Protein AF-A0A951FBE5-F1 (afdb_monomer)

Solvent-accessible surface area (backbone atoms only — not comparable to full-atom values): 40261 Å² total; per-residue (Å²): 85,70,72,43,74,50,65,66,45,77,45,78,41,69,29,25,81,86,34,60,55,71,40,78,49,48,31,36,43,33,38,39,31,51,27,40,40,36,37,45,81,68,71,90,70,82,79,78,87,81,77,95,52,89,90,67,74,88,62,60,88,62,44,87,87,53,63,66,64,68,40,67,71,39,56,69,59,45,51,53,51,47,57,50,58,76,67,59,74,51,69,86,51,79,75,92,62,61,52,52,12,24,27,27,36,33,36,31,27,50,17,29,50,32,38,41,30,48,27,39,26,18,31,17,36,27,29,30,34,24,53,21,32,40,72,79,79,48,51,71,82,72,65,64,76,75,70,94,76,68,87,72,70,60,88,37,72,43,82,42,86,35,62,43,37,34,34,36,33,27,45,90,90,35,62,48,42,80,42,38,41,36,38,32,53,86,78,84,52,73,46,75,35,64,25,40,77,75,6,38,32,64,48,80,38,71,60,43,58,23,43,52,49,62,71,50,82,63,46,39,53,68,44,76,44,80,74,56,94,44,26,31,40,38,37,36,42,73,51,79,84,62,78,71,73,76,67,46,72,58,46,27,52,21,48,28,35,42,34,38,41,32,46,29,40,24,25,44,12,26,29,12,28,34,21,43,54,76,78,84,66,54,81,59,64,60,49,52,55,64,66,71,35,74,90,46,74,73,47,46,47,50,52,48,46,27,77,72,49,61,51,78,50,18,41,33,32,46,33,36,40,34,47,28,40,28,33,39,7,23,54,58,54,80,84,50,83,73,38,54,44,63,28,59,33,48,33,11,21,35,21,43,52,46,38,32,46,34,38,41,32,49,28,39,28,33,46,15,22,62,21,56,39,43,38,18,18,30,35,29,33,46,32,37,27,33,36,36,40,31,46,28,38,24,37,44,31,10,35,60,58,64,63,55,50,51,49,52,50,61,70,68,46,61,85,74,70,73,73,71,66,84,81,78,85,77,92,81,83,87,88,80,86,90,80,87,89,70,98,82,46,67,73,60,48,54,50,46,53,50,50,50,47,51,48,45,34,64,72,69,39,55,58,65,74,66,46,72,86,73,74,61,47,68,28,16,35,21,22,33,38,29,34,35,23,27,16,50,16,45,46,40,38,24,54,60,72,78,46,81,90,56,56,91,82,67,60,57,73,68,64,38,61,85,53,35,7,32,39,40,31,50,27,42,26,36,8,39,42,24,20,22,34,39,37,21,30,40,14,26,35,40,41,31,48,27,37,38,28,19,33,23,53,58,61,62,74,46,53,21,53,35,24,46,71,46,20,44,58,45,51,68,48,50,67,81,94,40,56,53,56,47,23,34,31,40,39,37,22,54,20,38,25,76,67,53,58,55,53,54,51,52,57,59,55,68,73,44,98,63,93,66,90,66,78,84,71,78,75,81,73,59,64,32,67,43,44,7,38,35,41,40,33,48,28,40,36,36,39,39,66,60,52,86,27,29,26,44,33,28,40,38,26,44,9,41,32,43,43,30,51,29,38,39,41,40,67,53,47,92,50,44,37,24,45,27,38,42,34,14,33,29,31,37,40,32,51,30,40,40,45,59,49,86,79,83,74,72,72,77,84,77,62,80,78,78,81,49,27,35,33,36,40,37,16,50,55,38,31,37,41,35,47,30,36,20,43,35,34,61,37,39,36,25,68,39,90,64,51,48,77,45,73,64,43,46,76,46,56,93,83,44,90,62,70,77,43,71,40,74,59,58,73,70,57,55,54,54,48,51,51,51,52,51,55,29,45,50,47,54,50,49,46,27,67,72,73

Structure (mmCIF, N/CA/C/O backbone):
data_AF-A0A951FBE5-F1
#
_entry.id   AF-A0A951FBE5-F1
#
loop_
_atom_site.group_PDB
_atom_site.id
_atom_site.type_symbol
_atom_site.label_atom_id
_atom_site.label_alt_id
_atom_site.label_comp_id
_atom_site.label_asym_id
_atom_site.label_entity_id
_atom_site.label_seq_id
_atom_site.pdbx_PDB_ins_code
_atom_site.Cartn_x
_atom_site.Cartn_y
_atom_site.Cartn_z
_atom_site.occupancy
_atom_site.B_iso_or_equiv
_atom_site.auth_seq_id
_atom_site.auth_comp_id
_atom_site.auth_asym_id
_atom_site.auth_atom_id
_atom_site.pdbx_PDB_model_num
ATOM 1 N N . GLY A 1 1 ? -21.639 -4.433 20.580 1.00 65.69 1 GLY A N 1
ATOM 2 C CA . GLY A 1 1 ? -22.413 -5.677 20.788 1.00 65.69 1 GLY A CA 1
ATOM 3 C C . GLY A 1 1 ? -21.467 -6.845 20.990 1.00 65.69 1 GLY A C 1
ATOM 4 O O . GLY A 1 1 ? -20.315 -6.730 20.608 1.00 65.69 1 GLY A O 1
ATOM 5 N N . GLN A 1 2 ? -21.918 -7.940 21.597 1.00 81.81 2 GLN A N 1
ATOM 6 C CA . GLN A 1 2 ? -21.115 -9.157 21.766 1.00 81.81 2 GLN A CA 1
ATOM 7 C C . GLN A 1 2 ? -21.838 -10.319 21.075 1.00 81.81 2 GLN A C 1
ATOM 9 O O . GLN A 1 2 ? -23.061 -10.407 21.196 1.00 81.81 2 GLN A O 1
ATOM 14 N N . ASP A 1 3 ? -21.109 -11.172 20.351 1.00 90.44 3 ASP A N 1
ATOM 15 C CA . ASP A 1 3 ? -21.661 -12.346 19.651 1.00 90.44 3 ASP A CA 1
ATOM 16 C C . ASP A 1 3 ? -22.768 -11.993 18.640 1.00 90.44 3 ASP A C 1
ATOM 18 O O . ASP A 1 3 ? -23.866 -12.559 18.640 1.00 90.44 3 ASP A O 1
ATOM 22 N N . VAL A 1 4 ? -22.489 -11.023 17.766 1.00 91.44 4 VAL A N 1
ATOM 23 C CA . VAL A 1 4 ? -23.450 -10.542 16.764 1.00 91.44 4 VAL A CA 1
ATOM 24 C C . VAL A 1 4 ? -23.205 -11.238 15.429 1.00 91.44 4 VAL A C 1
ATOM 26 O O . VAL A 1 4 ? -22.105 -11.180 14.888 1.00 91.44 4 VAL A O 1
ATOM 29 N N . ALA A 1 5 ? -24.245 -11.848 14.857 1.00 95.00 5 ALA A N 1
ATOM 30 C CA . ALA A 1 5 ? -24.196 -12.450 13.527 1.00 95.00 5 ALA A CA 1
ATOM 31 C C . ALA A 1 5 ? -25.278 -11.862 12.609 1.00 95.00 5 ALA A C 1
ATOM 33 O O . ALA A 1 5 ? -26.472 -11.975 12.890 1.00 95.00 5 ALA A O 1
ATOM 34 N N . ILE A 1 6 ? -24.853 -11.281 11.490 1.00 95.56 6 ILE A N 1
ATOM 35 C CA . ILE A 1 6 ? -25.700 -10.777 10.409 1.00 95.56 6 ILE A CA 1
ATOM 36 C C . ILE A 1 6 ? -25.445 -11.670 9.197 1.00 95.56 6 ILE A C 1
ATOM 38 O O . ILE A 1 6 ? -24.323 -11.748 8.701 1.00 95.56 6 ILE A O 1
ATOM 42 N N . GLN A 1 7 ? -26.463 -12.411 8.760 1.00 96.62 7 GLN A N 1
ATOM 43 C CA . GLN A 1 7 ? -26.286 -13.458 7.755 1.00 96.62 7 GLN A CA 1
ATOM 44 C C . GLN A 1 7 ? -27.384 -13.430 6.708 1.00 96.62 7 GLN A C 1
ATOM 46 O O . GLN A 1 7 ? -28.563 -13.384 7.066 1.00 96.62 7 GLN A O 1
ATOM 51 N N . ARG A 1 8 ? -27.010 -13.595 5.433 1.00 96.25 8 ARG A N 1
ATOM 52 C CA . ARG A 1 8 ? -27.965 -13.759 4.320 1.00 96.25 8 ARG A CA 1
ATOM 53 C C . ARG A 1 8 ? -28.994 -12.624 4.254 1.00 96.25 8 ARG A C 1
ATOM 55 O O . ARG A 1 8 ? -30.154 -12.844 3.903 1.00 96.25 8 ARG A O 1
ATOM 62 N N . CYS A 1 9 ? -28.583 -11.419 4.638 1.00 93.88 9 CYS A N 1
ATOM 63 C CA . CYS A 1 9 ? -29.426 -10.235 4.576 1.00 93.88 9 CYS A CA 1
ATOM 64 C C . CYS A 1 9 ? -29.365 -9.633 3.175 1.00 93.88 9 CYS A C 1
ATOM 66 O O . CYS A 1 9 ? -28.304 -9.590 2.562 1.00 93.88 9 CYS A O 1
ATOM 68 N N . VAL A 1 10 ? -30.494 -9.127 2.690 1.00 92.44 10 VAL A N 1
ATOM 69 C CA . VAL A 1 10 ? -30.546 -8.336 1.460 1.00 92.44 10 VAL A CA 1
ATOM 70 C C . VAL A 1 10 ? -30.944 -6.922 1.847 1.00 92.44 10 VAL A C 1
ATOM 72 O O . VAL A 1 10 ? -32.017 -6.705 2.408 1.00 92.44 10 VAL A O 1
ATOM 75 N N . ILE A 1 11 ? -30.054 -5.976 1.578 1.00 91.75 11 ILE A N 1
ATOM 76 C CA . ILE A 1 11 ? -30.197 -4.563 1.901 1.00 91.75 11 ILE A CA 1
ATOM 77 C C . ILE A 1 11 ? -30.196 -3.793 0.581 1.00 91.75 11 ILE A C 1
ATOM 79 O O . ILE A 1 11 ? -29.280 -3.907 -0.239 1.00 91.75 11 ILE A O 1
ATOM 83 N N . ARG A 1 12 ? -31.263 -3.027 0.358 1.00 87.62 12 ARG A N 1
ATOM 84 C CA . ARG A 1 12 ? -31.412 -2.107 -0.771 1.00 87.62 12 ARG A CA 1
ATOM 85 C C . ARG A 1 12 ? -31.626 -0.720 -0.203 1.00 87.62 12 ARG A C 1
ATOM 87 O O . ARG A 1 12 ? -32.607 -0.502 0.503 1.00 87.62 12 ARG A O 1
ATOM 94 N N . MET A 1 13 ? -30.706 0.191 -0.483 1.00 87.00 13 MET A N 1
ATOM 95 C CA . MET A 1 13 ? -30.800 1.569 -0.006 1.00 87.00 13 MET A CA 1
ATOM 96 C C . MET A 1 13 ? -31.026 2.486 -1.199 1.00 87.00 13 MET A C 1
ATOM 98 O O . MET A 1 13 ? -30.418 2.303 -2.253 1.00 87.00 13 MET A O 1
ATOM 102 N N . LEU A 1 14 ? -31.911 3.462 -1.040 1.00 84.38 14 LEU A N 1
ATOM 103 C CA . LEU A 1 14 ? -32.097 4.508 -2.037 1.00 84.38 14 LEU A CA 1
ATOM 104 C C . LEU A 1 14 ? -30.970 5.519 -1.916 1.00 84.38 14 LEU A C 1
ATOM 106 O O . LEU A 1 14 ? -30.664 5.959 -0.812 1.00 84.38 14 LEU A O 1
ATOM 110 N N . ASP A 1 15 ? -30.396 5.905 -3.049 1.00 83.81 15 ASP A N 1
ATOM 111 C CA . ASP A 1 15 ? -29.372 6.936 -3.085 1.00 83.81 15 ASP A CA 1
ATOM 112 C C . ASP A 1 15 ? -29.962 8.326 -2.797 1.00 83.81 15 ASP A C 1
ATOM 114 O O . ASP A 1 15 ? -30.520 8.994 -3.671 1.00 83.81 15 ASP A O 1
ATOM 118 N N . LYS A 1 16 ? -29.852 8.746 -1.538 1.00 79.56 16 LYS A N 1
ATOM 119 C CA . LYS A 1 16 ? -30.363 10.008 -0.999 1.00 79.56 16 LYS A CA 1
ATOM 120 C C . LYS A 1 16 ? -29.290 10.716 -0.165 1.00 79.56 16 LYS A C 1
ATOM 122 O O . LYS A 1 16 ? -28.457 10.076 0.482 1.00 79.56 16 LYS A O 1
ATOM 127 N N . ALA A 1 17 ? -29.324 12.050 -0.167 1.00 78.00 17 ALA A N 1
ATOM 128 C CA . ALA A 1 17 ? -28.495 12.878 0.708 1.00 78.00 17 ALA A CA 1
ATOM 129 C C . ALA A 1 17 ? -28.719 12.526 2.189 1.00 78.00 17 ALA A C 1
ATOM 131 O O . ALA A 1 17 ? -29.862 12.403 2.629 1.00 78.00 17 ALA A O 1
ATOM 132 N N . GLY A 1 18 ? -27.630 12.386 2.949 1.00 71.81 18 GLY A N 1
ATOM 133 C CA . GLY A 1 18 ? -27.675 11.998 4.364 1.00 71.81 18 GLY A CA 1
ATOM 134 C C . GLY A 1 18 ? -27.949 10.510 4.605 1.00 71.81 18 GLY A C 1
ATOM 135 O O . GLY A 1 18 ? -28.217 10.123 5.736 1.00 71.81 18 GLY A O 1
ATOM 136 N N . GLY A 1 19 ? -27.916 9.675 3.560 1.00 76.25 19 GLY A N 1
ATOM 137 C CA . GLY A 1 19 ? -27.976 8.226 3.715 1.00 76.25 19 GLY A CA 1
ATOM 138 C C . GLY A 1 19 ? -26.683 7.675 4.321 1.00 76.25 19 GLY A C 1
ATOM 139 O O . GLY A 1 19 ? -25.591 7.983 3.840 1.00 76.25 19 GLY A O 1
ATOM 140 N N . ASP A 1 20 ? -26.831 6.847 5.347 1.00 84.12 20 ASP A N 1
ATOM 141 C CA . ASP A 1 20 ? -25.732 6.273 6.124 1.00 84.12 20 ASP A CA 1
ATOM 142 C C . ASP A 1 20 ? -25.164 4.983 5.483 1.00 84.12 20 ASP A C 1
ATOM 144 O O . ASP A 1 20 ? -25.462 4.648 4.327 1.00 84.12 20 ASP A O 1
ATOM 148 N N . VAL A 1 21 ? -24.312 4.260 6.208 1.00 89.12 21 VAL A N 1
ATOM 149 C CA . VAL A 1 21 ? -23.811 2.932 5.848 1.00 89.12 21 VAL A CA 1
ATOM 150 C C . VAL A 1 21 ? -24.921 1.880 5.890 1.00 89.12 21 VAL A C 1
ATOM 152 O O . VAL A 1 21 ? -25.901 1.989 6.626 1.00 89.12 21 VAL A O 1
ATOM 155 N N . GLY A 1 22 ? -24.781 0.822 5.089 1.00 90.62 22 GLY A N 1
ATOM 156 C CA . GLY A 1 22 ? -25.779 -0.251 5.038 1.00 90.62 22 GLY A CA 1
ATOM 157 C C . GLY A 1 22 ? -25.755 -1.143 6.276 1.00 90.62 22 GLY A C 1
ATOM 158 O O . GLY A 1 22 ? -26.803 -1.586 6.744 1.00 90.62 22 GLY A O 1
ATOM 159 N N . ILE A 1 23 ? -24.562 -1.402 6.811 1.00 93.69 23 ILE A N 1
ATOM 160 C CA . ILE A 1 23 ? -24.369 -2.095 8.085 1.00 93.69 23 ILE A CA 1
ATOM 161 C C . ILE A 1 23 ? -23.299 -1.353 8.875 1.00 93.69 23 ILE A C 1
ATOM 163 O O . ILE A 1 23 ? -22.146 -1.316 8.454 1.00 93.69 23 ILE A O 1
ATOM 167 N N . TYR A 1 24 ? -23.666 -0.843 10.044 1.00 91.69 24 TYR A N 1
ATOM 168 C CA . TYR A 1 24 ? -22.719 -0.430 11.071 1.00 91.69 24 TYR A CA 1
ATOM 169 C C . TYR A 1 24 ? -22.654 -1.509 12.153 1.00 91.69 24 TYR A C 1
ATOM 171 O O . TYR A 1 24 ? -23.689 -1.946 12.665 1.00 91.69 24 TYR A O 1
ATOM 179 N N . ALA A 1 25 ? -21.449 -1.948 12.508 1.00 89.75 25 ALA A N 1
ATOM 180 C CA . ALA A 1 25 ? -21.240 -2.877 13.607 1.00 89.75 25 ALA A CA 1
ATOM 181 C C . ALA A 1 25 ? -20.032 -2.470 14.451 1.00 89.75 25 ALA A C 1
ATOM 183 O O . ALA A 1 25 ? -18.963 -2.172 13.930 1.00 89.75 25 ALA A O 1
ATOM 184 N N . GLN A 1 26 ? -20.196 -2.524 15.770 1.00 88.25 26 GLN A N 1
ATOM 185 C CA . GLN A 1 26 ? -19.121 -2.291 16.728 1.00 88.25 26 GLN A CA 1
ATOM 186 C C . GLN A 1 26 ? -19.213 -3.323 17.853 1.00 88.25 26 GLN A C 1
ATOM 188 O O . GLN A 1 26 ? -20.296 -3.544 18.414 1.00 88.25 26 GLN A O 1
ATOM 193 N N . GLY A 1 27 ? -18.091 -3.958 18.191 1.00 85.25 27 GLY A N 1
ATOM 194 C CA . GLY A 1 27 ? -17.960 -4.830 19.358 1.00 85.25 27 GLY A CA 1
ATOM 195 C C . GLY A 1 27 ? -17.212 -6.138 19.101 1.00 85.25 27 GLY A C 1
ATOM 196 O O . GLY A 1 27 ? -16.405 -6.233 18.184 1.00 85.25 27 GLY A O 1
ATOM 197 N N . GLU A 1 28 ? -17.462 -7.141 19.939 1.00 89.38 28 GLU A N 1
ATOM 198 C CA . GLU A 1 28 ? -16.665 -8.369 20.017 1.00 89.38 28 GLU A CA 1
ATOM 199 C C . GLU A 1 28 ? -17.387 -9.550 19.345 1.00 89.38 28 GLU A C 1
ATOM 201 O O . GLU A 1 28 ? -18.589 -9.757 19.561 1.00 89.38 28 GLU A O 1
ATOM 206 N N . ARG A 1 29 ? -16.654 -10.361 18.570 1.00 93.38 29 ARG A N 1
ATOM 207 C CA . ARG A 1 29 ? -17.177 -11.530 17.838 1.00 93.38 29 ARG A CA 1
ATOM 208 C C . ARG A 1 29 ? -18.334 -11.152 16.915 1.00 93.38 29 ARG A C 1
ATOM 210 O O . ARG A 1 29 ? -19.472 -11.599 17.082 1.00 93.38 29 ARG A O 1
ATOM 217 N N . VAL A 1 30 ? -18.027 -10.310 15.933 1.00 95.69 30 VAL A N 1
ATOM 218 C CA . VAL A 1 30 ? -18.979 -9.864 14.909 1.00 95.69 30 VAL A CA 1
ATOM 219 C C . VAL A 1 30 ? -18.791 -10.687 13.637 1.00 95.69 30 VAL A C 1
ATOM 221 O O . VAL A 1 30 ? -17.702 -10.727 13.072 1.00 95.69 30 VAL A O 1
ATOM 224 N N . LEU A 1 31 ? -19.861 -11.314 13.152 1.00 97.75 31 LEU A N 1
ATOM 225 C CA . LEU A 1 31 ? -19.895 -12.033 11.879 1.00 97.75 31 LEU A CA 1
ATOM 226 C C . LEU A 1 31 ? -20.882 -11.362 10.923 1.00 97.75 31 LEU A C 1
ATOM 228 O O . LEU A 1 31 ? -22.071 -11.282 11.220 1.00 97.75 31 LEU A O 1
ATOM 232 N N . ILE A 1 32 ? -20.406 -10.949 9.752 1.00 98.12 32 ILE A N 1
ATOM 233 C CA . ILE A 1 32 ? -21.233 -10.460 8.645 1.00 98.12 32 ILE A CA 1
ATOM 234 C C . ILE A 1 32 ? -20.962 -11.351 7.436 1.00 98.12 32 ILE A C 1
ATOM 236 O O . ILE A 1 32 ? -19.865 -11.311 6.869 1.00 98.12 32 ILE A O 1
ATOM 240 N N . GLU A 1 33 ? -21.935 -12.177 7.051 1.00 98.06 33 GLU A N 1
ATOM 241 C CA . GLU A 1 33 ? -21.751 -13.135 5.959 1.00 98.06 33 GLU A CA 1
ATOM 242 C C . GLU A 1 33 ? -22.914 -13.262 4.983 1.00 98.06 33 GLU A C 1
ATOM 244 O O . GLU A 1 33 ? -24.084 -13.124 5.347 1.00 98.06 33 GLU A O 1
ATOM 249 N N . ASP A 1 34 ? -22.577 -13.583 3.733 1.00 97.94 34 ASP A N 1
ATOM 250 C CA . ASP A 1 34 ? -23.531 -13.854 2.653 1.00 97.94 34 ASP A CA 1
ATOM 251 C C . ASP A 1 34 ? -24.583 -12.743 2.464 1.00 97.94 34 ASP A C 1
ATOM 253 O O . ASP A 1 34 ? -25.700 -13.002 2.012 1.00 97.94 34 ASP A O 1
ATOM 257 N N . CYS A 1 35 ? -24.267 -11.505 2.848 1.00 96.94 35 CYS A N 1
ATOM 258 C CA . CYS A 1 35 ? -25.174 -10.374 2.718 1.00 96.94 35 CYS A CA 1
ATOM 259 C C . CYS A 1 35 ? -25.035 -9.713 1.342 1.00 96.94 35 CYS A C 1
ATOM 261 O O . CYS A 1 35 ? -23.948 -9.640 0.772 1.00 96.94 35 CYS A O 1
ATOM 263 N N . ASP A 1 36 ? -26.147 -9.208 0.822 1.00 95.06 36 ASP A N 1
ATOM 264 C CA . ASP A 1 36 ? -26.247 -8.494 -0.445 1.00 95.06 36 ASP A CA 1
ATOM 265 C C . ASP A 1 36 ? -26.686 -7.048 -0.176 1.00 95.06 36 ASP A C 1
ATOM 267 O O . ASP A 1 36 ? -27.857 -6.788 0.095 1.00 95.06 36 ASP A O 1
ATOM 271 N N . ILE A 1 37 ? -25.739 -6.114 -0.234 1.00 94.19 37 ILE A N 1
ATOM 272 C CA . ILE A 1 37 ? -25.891 -4.709 0.148 1.00 94.19 37 ILE A CA 1
ATOM 273 C C . ILE A 1 37 ? -25.685 -3.854 -1.098 1.00 94.19 37 ILE A C 1
ATOM 275 O O . ILE A 1 37 ? -24.577 -3.766 -1.629 1.00 94.19 37 ILE A O 1
ATOM 279 N N . GLN A 1 38 ? -26.755 -3.230 -1.586 1.00 90.81 38 GLN A N 1
ATOM 280 C CA . GLN A 1 38 ? -26.704 -2.449 -2.819 1.00 90.81 38 GLN A CA 1
ATOM 281 C C . GLN A 1 38 ? -27.394 -1.102 -2.667 1.00 90.81 38 GLN A C 1
ATOM 283 O O . GLN A 1 38 ? -28.511 -1.011 -2.148 1.00 90.81 38 GLN A O 1
ATOM 288 N N . ILE A 1 39 ? -26.742 -0.069 -3.191 1.00 87.81 39 ILE A N 1
ATOM 289 C CA . ILE A 1 39 ? -27.348 1.242 -3.385 1.00 87.81 39 ILE A CA 1
ATOM 290 C C . ILE A 1 39 ? -28.043 1.262 -4.743 1.00 87.81 39 ILE A C 1
ATOM 292 O O . ILE A 1 39 ? -27.473 0.854 -5.758 1.00 87.81 39 ILE A O 1
ATOM 296 N N . ILE A 1 40 ? -29.286 1.730 -4.751 1.00 83.88 40 ILE A N 1
ATOM 297 C CA . ILE A 1 40 ? -30.071 1.980 -5.952 1.00 83.88 40 ILE A CA 1
ATOM 298 C C . ILE A 1 40 ? -29.793 3.422 -6.393 1.00 83.88 40 ILE A C 1
ATOM 300 O O . ILE A 1 40 ? -30.165 4.340 -5.659 1.00 83.88 40 ILE A O 1
ATOM 304 N N . PRO A 1 41 ? -29.142 3.640 -7.553 1.00 71.88 41 PRO A N 1
ATOM 305 C CA . PRO A 1 41 ? -28.741 4.969 -8.007 1.00 71.88 41 PRO A CA 1
ATOM 306 C C . PRO A 1 41 ? -29.919 5.941 -8.101 1.00 71.88 41 PRO A C 1
ATOM 308 O O . PRO A 1 41 ? -30.978 5.594 -8.629 1.00 71.88 41 PRO A O 1
ATOM 311 N N . GLY A 1 42 ? -29.709 7.178 -7.652 1.00 63.00 42 GLY A N 1
ATOM 312 C CA . GLY A 1 42 ? -30.699 8.245 -7.749 1.00 63.00 42 GLY A CA 1
ATOM 313 C C . GLY A 1 42 ? -30.787 8.777 -9.182 1.00 63.00 42 GLY A C 1
ATOM 314 O O . GLY A 1 42 ? -29.779 9.163 -9.782 1.00 63.00 42 GLY A O 1
ATOM 315 N N . GLY A 1 43 ? -31.986 8.808 -9.766 1.00 62.41 43 GLY A N 1
ATOM 316 C CA . GLY A 1 43 ? -32.190 9.242 -11.151 1.00 62.41 43 GLY A CA 1
ATOM 317 C C . GLY A 1 43 ? -33.649 9.199 -11.604 1.00 62.41 43 GLY A C 1
ATOM 318 O O . GLY A 1 43 ? -34.553 9.187 -10.772 1.00 62.41 43 GLY A O 1
ATOM 319 N N . ASP A 1 44 ? -33.860 9.185 -12.925 1.00 51.16 44 ASP A N 1
ATOM 320 C CA . ASP A 1 44 ? -35.187 9.055 -13.536 1.00 51.16 44 ASP A CA 1
ATOM 321 C C . ASP A 1 44 ? -35.734 7.655 -13.230 1.00 51.16 44 ASP A C 1
ATOM 323 O O . ASP A 1 44 ? -35.391 6.668 -13.889 1.00 51.16 44 ASP A O 1
ATOM 327 N N . LEU A 1 45 ? -36.540 7.559 -12.175 1.00 55.53 45 LEU A N 1
ATOM 328 C CA . LEU A 1 45 ? -37.334 6.371 -11.891 1.00 55.53 45 LEU A CA 1
ATOM 329 C C . LEU A 1 45 ? -38.202 6.054 -13.122 1.00 55.53 45 LEU A C 1
ATOM 331 O O . LEU A 1 45 ? -38.648 6.985 -13.797 1.00 55.53 45 LEU A O 1
ATOM 335 N N . PRO A 1 46 ? -38.440 4.773 -13.453 1.00 53.59 46 PRO A N 1
ATOM 336 C CA . PRO A 1 46 ? -39.295 4.438 -14.583 1.00 53.59 46 PRO A CA 1
ATOM 337 C C . PRO A 1 46 ? -40.678 5.071 -14.411 1.00 53.59 46 PRO A C 1
ATOM 339 O O . PRO A 1 46 ? -41.268 5.006 -13.331 1.00 53.59 46 PRO A O 1
ATOM 342 N N . GLU A 1 47 ? -41.166 5.697 -15.485 1.00 53.47 47 GLU A N 1
ATOM 343 C CA . GLU A 1 47 ? -42.484 6.326 -15.510 1.00 53.47 47 GLU A CA 1
ATOM 344 C C . GLU A 1 47 ? -43.576 5.299 -15.196 1.00 53.47 47 GLU A C 1
ATOM 346 O O . GLU A 1 47 ? -43.515 4.131 -15.597 1.00 53.47 47 GLU A O 1
ATOM 351 N N . PHE A 1 48 ? -44.563 5.761 -14.435 1.00 56.12 48 PHE A N 1
ATOM 352 C CA . PHE A 1 48 ? -45.693 4.972 -13.975 1.00 56.12 48 PHE A CA 1
ATOM 353 C C . PHE A 1 48 ? -46.451 4.343 -15.163 1.00 56.12 48 PHE A C 1
ATOM 355 O O . PHE A 1 48 ? -46.695 5.032 -16.155 1.00 56.12 48 PHE A O 1
ATOM 362 N N . PRO A 1 49 ? -46.875 3.069 -15.090 1.00 54.34 49 PRO A N 1
ATOM 363 C CA . PRO A 1 49 ? -47.815 2.518 -16.060 1.00 54.34 49 PRO A CA 1
ATOM 364 C C . PRO A 1 49 ? -49.230 3.075 -15.804 1.00 54.34 49 PRO A C 1
ATOM 366 O O . PRO A 1 49 ? -49.965 2.492 -15.022 1.00 54.34 49 PRO A O 1
ATOM 369 N N . ASP A 1 50 ? -49.569 4.206 -16.438 1.00 56.03 50 ASP A N 1
ATOM 370 C CA . ASP A 1 50 ? -50.898 4.854 -16.528 1.00 56.03 50 ASP A CA 1
ATOM 371 C C . ASP A 1 50 ? -51.860 4.664 -15.319 1.00 56.03 50 ASP A C 1
ATOM 373 O O . ASP A 1 50 ? -52.714 3.779 -15.342 1.00 56.03 50 ASP A O 1
ATOM 377 N N . ASP A 1 51 ? -51.808 5.549 -14.309 1.00 51.41 51 ASP A N 1
ATOM 378 C CA . ASP A 1 51 ? -52.962 5.859 -13.439 1.00 51.41 51 ASP A CA 1
ATOM 379 C C . ASP A 1 51 ? -53.190 7.368 -13.510 1.00 51.41 51 ASP A C 1
ATOM 381 O O . ASP A 1 51 ? -52.463 8.172 -12.923 1.00 51.41 51 ASP A O 1
ATOM 385 N N . ASP A 1 52 ? -54.233 7.745 -14.242 1.00 51.41 52 ASP A N 1
ATOM 386 C CA . ASP A 1 52 ? -54.817 9.082 -14.270 1.00 51.41 52 ASP A CA 1
ATOM 387 C C . ASP A 1 52 ? -55.607 9.357 -12.965 1.00 51.41 52 ASP A C 1
ATOM 389 O O . ASP A 1 52 ? -56.782 9.727 -13.032 1.00 51.41 52 ASP A O 1
ATOM 393 N N . ASP A 1 53 ? -55.023 9.149 -11.774 1.00 58.69 53 ASP A N 1
ATOM 394 C CA . ASP A 1 53 ? -55.651 9.573 -10.509 1.00 58.69 53 ASP A CA 1
ATOM 395 C C . ASP A 1 53 ? -55.127 10.959 -10.072 1.00 58.69 53 ASP A C 1
ATOM 397 O O . ASP A 1 53 ? -54.044 11.071 -9.487 1.00 58.69 53 ASP A O 1
ATOM 401 N N . PRO A 1 54 ? -55.866 12.050 -10.351 1.00 55.62 54 PRO A N 1
ATOM 402 C CA . PRO A 1 54 ? -55.454 13.408 -10.012 1.00 55.62 54 PRO A CA 1
ATOM 403 C C . PRO A 1 54 ? -55.504 13.726 -8.507 1.00 55.62 54 PRO A C 1
ATOM 405 O O . PRO A 1 54 ? -55.065 14.815 -8.132 1.00 55.62 54 PRO A O 1
ATOM 408 N N . GLU A 1 55 ? -56.044 12.848 -7.648 1.00 56.53 55 GLU A N 1
ATOM 409 C CA . GLU A 1 55 ? -56.159 13.107 -6.202 1.00 56.53 55 GLU A CA 1
ATOM 410 C C . GLU A 1 55 ? -54.931 12.654 -5.388 1.00 56.53 55 GLU A C 1
ATOM 412 O O . GLU A 1 55 ? -54.691 13.202 -4.310 1.00 56.53 55 GLU A O 1
ATOM 417 N N . THR A 1 56 ? -54.101 11.741 -5.909 1.00 57.41 56 THR A N 1
ATOM 418 C CA . THR A 1 56 ? -52.855 11.280 -5.259 1.00 57.41 56 THR A CA 1
ATOM 419 C C . THR A 1 56 ? -51.717 11.111 -6.272 1.00 57.41 56 THR A C 1
ATOM 421 O O . THR A 1 56 ? -51.487 10.000 -6.755 1.00 57.41 56 THR A O 1
ATOM 424 N N . PRO A 1 57 ? -50.978 12.185 -6.614 1.00 59.25 57 PRO A N 1
ATOM 425 C CA . PRO A 1 57 ? -49.847 12.080 -7.531 1.00 59.25 57 PRO A CA 1
ATOM 426 C C . PRO A 1 57 ? -48.736 11.186 -6.943 1.00 59.25 57 PRO A C 1
ATOM 428 O O . PRO A 1 57 ? -48.494 11.231 -5.733 1.00 59.25 57 PRO A O 1
ATOM 431 N N . PRO A 1 58 ? -48.034 10.384 -7.766 1.00 60.75 58 PRO A N 1
ATOM 432 C CA . PRO A 1 58 ? -46.942 9.540 -7.296 1.00 60.75 58 PRO A CA 1
ATOM 433 C C . PRO A 1 58 ? -45.796 10.396 -6.742 1.00 60.75 58 PRO A C 1
ATOM 435 O O . PRO A 1 58 ? -45.254 11.268 -7.424 1.00 60.75 58 PRO A O 1
ATOM 438 N N . VAL A 1 59 ? -45.428 10.140 -5.488 1.00 69.44 59 VAL A N 1
ATOM 439 C CA . VAL A 1 59 ? -44.322 10.814 -4.801 1.00 69.44 59 VAL A CA 1
ATOM 440 C C . VAL A 1 59 ? -43.010 10.135 -5.176 1.00 69.44 59 VAL A C 1
ATOM 442 O O . VAL A 1 59 ? -42.926 8.910 -5.186 1.00 69.44 59 VAL A O 1
ATOM 445 N N . ASN A 1 60 ? -41.969 10.904 -5.489 1.00 70.56 60 ASN A N 1
ATOM 446 C CA . ASN A 1 60 ? -40.647 10.341 -5.752 1.00 70.56 60 ASN A CA 1
ATOM 447 C C . ASN A 1 60 ? -39.985 9.919 -4.420 1.00 70.56 60 ASN A C 1
ATOM 449 O O . ASN A 1 60 ? -39.614 10.793 -3.640 1.00 70.56 60 ASN A O 1
ATOM 453 N N . PRO A 1 61 ? -39.780 8.617 -4.147 1.00 71.25 61 PRO A N 1
ATOM 454 C CA . PRO A 1 61 ? -39.179 8.152 -2.892 1.00 71.25 61 PRO A CA 1
ATOM 455 C C . PRO A 1 61 ? -37.683 8.485 -2.754 1.00 71.25 61 PRO A C 1
ATOM 457 O O . PRO A 1 61 ? -37.134 8.370 -1.659 1.00 71.25 61 PRO A O 1
ATOM 460 N N . ALA A 1 62 ? -37.012 8.900 -3.834 1.00 68.88 62 ALA A N 1
ATOM 461 C CA . ALA A 1 62 ? -35.642 9.409 -3.790 1.00 68.88 62 ALA A CA 1
ATOM 462 C C . ALA A 1 62 ? -35.570 10.922 -3.483 1.00 68.88 62 ALA A C 1
ATOM 464 O O . ALA A 1 62 ? -34.475 11.449 -3.288 1.00 68.88 62 ALA A O 1
ATOM 465 N N . ASP A 1 63 ? -36.706 11.633 -3.428 1.00 71.75 63 ASP A N 1
ATOM 466 C CA . ASP A 1 63 ? -36.744 13.056 -3.077 1.00 71.75 63 ASP A CA 1
ATOM 467 C C . ASP A 1 63 ? -36.491 13.244 -1.566 1.00 71.75 63 ASP A C 1
ATOM 469 O O . ASP A 1 63 ? -37.219 12.695 -0.729 1.00 71.75 63 ASP A O 1
ATOM 473 N N . PRO A 1 64 ? -35.460 14.012 -1.163 1.00 66.00 64 PRO A N 1
ATOM 474 C CA . PRO A 1 64 ? -35.188 14.253 0.241 1.00 66.00 64 PRO A CA 1
ATOM 475 C C . PRO A 1 64 ? -36.278 15.040 0.973 1.00 66.00 64 PRO A C 1
ATOM 477 O O . PRO A 1 64 ? -36.397 14.878 2.187 1.00 66.00 64 PRO A O 1
ATOM 480 N N . CYS A 1 65 ? -37.065 15.838 0.251 1.00 71.00 65 CYS A N 1
ATOM 481 C CA . CYS A 1 65 ? -38.118 16.693 0.788 1.00 71.00 65 CYS A CA 1
ATOM 482 C C . CYS A 1 65 ? -39.507 16.034 0.797 1.00 71.00 65 CYS A C 1
ATOM 484 O O . CYS A 1 65 ? -40.447 16.632 1.321 1.00 71.00 65 CYS A O 1
ATOM 486 N N . ALA A 1 66 ? -39.649 14.833 0.229 1.00 70.56 66 ALA A N 1
ATOM 487 C CA . ALA A 1 66 ? -40.900 14.086 0.242 1.00 70.56 66 ALA A CA 1
ATOM 488 C C . ALA A 1 66 ? -41.200 13.491 1.630 1.00 70.56 66 ALA A C 1
ATOM 490 O O . ALA A 1 66 ? -40.311 12.922 2.273 1.00 70.56 66 ALA A O 1
ATOM 491 N N . ASP A 1 67 ? -42.459 13.577 2.078 1.00 71.50 67 ASP A N 1
ATOM 492 C CA . ASP A 1 67 ? -42.919 12.849 3.264 1.00 71.50 67 ASP A CA 1
ATOM 493 C C . ASP A 1 67 ? -42.993 11.354 2.928 1.00 71.50 67 ASP A C 1
ATOM 495 O O . ASP A 1 67 ? -43.663 10.930 1.984 1.00 71.50 67 ASP A O 1
ATOM 499 N N . ALA A 1 68 ? -42.297 10.534 3.714 1.00 72.19 68 ALA A N 1
ATOM 500 C CA . ALA A 1 68 ? -42.298 9.091 3.531 1.00 72.19 68 ALA A CA 1
ATOM 501 C C . ALA A 1 68 ? -43.710 8.493 3.677 1.00 72.19 68 ALA A C 1
ATOM 503 O O . ALA A 1 68 ? -44.022 7.498 3.025 1.00 72.19 68 ALA A O 1
ATOM 504 N N . ASN A 1 69 ? -44.583 9.101 4.489 1.00 77.12 69 ASN A N 1
ATOM 505 C CA . ASN A 1 69 ? -45.961 8.640 4.656 1.00 77.12 69 ASN A CA 1
ATOM 506 C C . ASN A 1 69 ? -46.760 8.725 3.355 1.00 77.12 69 ASN A C 1
ATOM 508 O O . ASN A 1 69 ? -47.531 7.808 3.077 1.00 77.12 69 ASN A O 1
ATOM 512 N N . ASP A 1 7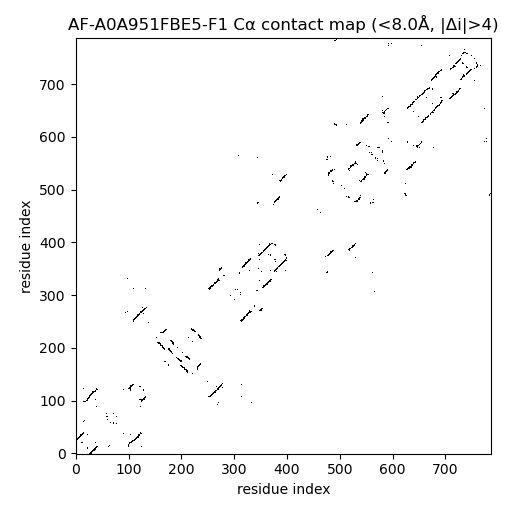0 ? -46.529 9.757 2.538 1.00 72.31 70 ASP A N 1
ATOM 513 C CA . ASP A 1 70 ? -47.215 9.937 1.255 1.00 72.31 70 ASP A CA 1
ATOM 514 C C . ASP A 1 70 ? -46.831 8.840 0.246 1.00 72.31 70 ASP A C 1
ATOM 516 O O . ASP A 1 70 ? -47.635 8.440 -0.597 1.00 72.31 70 ASP A O 1
ATOM 520 N N . PHE A 1 71 ? -45.625 8.280 0.376 1.00 73.06 71 PHE A N 1
ATOM 521 C CA . PHE A 1 71 ? -45.202 7.101 -0.378 1.00 73.06 71 PHE A CA 1
ATOM 522 C C . PHE A 1 71 ? -45.866 5.813 0.140 1.00 73.06 71 PHE A C 1
ATOM 524 O O . PHE A 1 71 ? -46.375 5.018 -0.650 1.00 73.06 71 PHE A O 1
ATOM 531 N N . TYR A 1 72 ? -45.915 5.609 1.462 1.00 77.44 72 TYR A N 1
ATOM 532 C CA . TYR A 1 72 ? -46.468 4.385 2.058 1.00 77.44 72 TYR A CA 1
ATOM 533 C C . TYR A 1 72 ? -47.989 4.235 1.899 1.00 77.44 72 TYR A C 1
ATOM 535 O O . TYR A 1 72 ? -48.486 3.107 1.904 1.00 77.44 72 TYR A O 1
ATOM 543 N N . VAL A 1 73 ? -48.741 5.334 1.756 1.00 78.94 73 VAL A N 1
ATOM 544 C CA . VAL A 1 73 ? -50.203 5.276 1.554 1.00 78.94 73 VAL A CA 1
ATOM 545 C C . VAL A 1 73 ? -50.599 4.801 0.153 1.00 78.94 73 VAL A C 1
ATOM 547 O O . VAL A 1 73 ? -51.685 4.240 -0.010 1.00 78.94 73 VAL A O 1
ATOM 550 N N . ASN A 1 74 ? -49.727 4.950 -0.849 1.00 75.56 74 ASN A N 1
ATOM 551 C CA . ASN A 1 74 ? -49.980 4.465 -2.205 1.00 75.56 74 ASN A CA 1
ATOM 552 C C . ASN A 1 74 ? -49.497 3.012 -2.363 1.00 75.56 74 ASN A C 1
ATOM 554 O O . ASN A 1 74 ? -48.410 2.741 -2.868 1.00 75.56 74 ASN A O 1
ATOM 558 N N . LEU A 1 75 ? -50.320 2.056 -1.917 1.00 77.31 75 LEU A N 1
ATOM 559 C CA . LEU A 1 75 ? -49.957 0.632 -1.866 1.00 77.31 75 LEU A CA 1
ATOM 560 C C . LEU A 1 75 ? -49.587 0.033 -3.235 1.00 77.31 75 LEU A C 1
ATOM 562 O O . LEU A 1 75 ? -48.679 -0.792 -3.306 1.00 77.31 75 LEU A O 1
ATOM 566 N N . ILE A 1 76 ? -50.278 0.423 -4.311 1.00 75.75 76 ILE A N 1
ATOM 567 C CA . ILE A 1 76 ? -49.996 -0.078 -5.669 1.00 75.75 76 ILE A CA 1
ATOM 568 C C . ILE A 1 76 ? -48.607 0.388 -6.107 1.00 75.75 76 ILE A C 1
ATOM 570 O O . ILE A 1 76 ? -47.795 -0.422 -6.558 1.00 75.75 76 ILE A O 1
ATOM 574 N N . TYR A 1 77 ? -48.318 1.675 -5.909 1.00 72.69 77 TYR A N 1
ATOM 575 C CA . TYR A 1 77 ? -47.021 2.255 -6.227 1.00 72.69 77 TYR A CA 1
ATOM 576 C C . TYR A 1 77 ? -45.903 1.678 -5.354 1.00 72.69 77 TYR A C 1
ATOM 578 O O . TYR A 1 77 ? -44.857 1.310 -5.881 1.00 72.69 77 TYR A O 1
ATOM 586 N N . LEU A 1 78 ? -46.139 1.500 -4.051 1.00 76.75 78 LEU A N 1
ATOM 587 C CA . LEU A 1 78 ? -45.199 0.853 -3.138 1.00 76.75 78 LEU A CA 1
ATOM 588 C C . LEU A 1 78 ? -44.846 -0.565 -3.605 1.00 76.75 78 LEU A C 1
ATOM 590 O O . LEU A 1 78 ? -43.667 -0.895 -3.676 1.00 76.75 78 LEU A O 1
ATOM 594 N N . VAL A 1 79 ? -45.838 -1.396 -3.946 1.00 80.50 79 VAL A N 1
ATOM 595 C CA . VAL A 1 79 ? -45.599 -2.777 -4.408 1.00 80.50 79 VAL A CA 1
ATOM 596 C C . VAL A 1 79 ? -44.828 -2.792 -5.726 1.00 80.50 79 VAL A C 1
ATOM 598 O O . VAL A 1 79 ? -43.834 -3.503 -5.826 1.00 80.50 79 VAL A O 1
ATOM 601 N N . PHE A 1 80 ? -45.229 -1.977 -6.706 1.00 77.38 80 PHE A N 1
ATOM 602 C CA . PHE A 1 80 ? -44.508 -1.859 -7.977 1.00 77.38 80 PHE A CA 1
ATOM 603 C C . PHE A 1 80 ? -43.052 -1.419 -7.770 1.00 77.38 80 PHE A C 1
ATOM 605 O O . PHE A 1 80 ? -42.130 -2.001 -8.340 1.00 77.38 80 PHE A O 1
ATOM 612 N N . TYR A 1 81 ? -42.845 -0.407 -6.927 1.00 74.69 81 TYR A N 1
ATOM 613 C CA . TYR A 1 81 ? -41.533 0.160 -6.647 1.00 74.69 81 TYR A CA 1
ATOM 614 C C . TYR A 1 81 ? -40.624 -0.821 -5.898 1.00 74.69 81 TYR A C 1
ATOM 616 O O . TYR A 1 81 ? -39.444 -0.954 -6.226 1.00 74.69 81 TYR A O 1
ATOM 624 N N . VAL A 1 82 ? -41.176 -1.552 -4.927 1.00 78.94 82 VAL A N 1
ATOM 625 C CA . VAL A 1 82 ? -40.491 -2.645 -4.230 1.00 78.94 82 VAL A CA 1
ATOM 626 C C . VAL A 1 82 ? -40.118 -3.735 -5.239 1.00 78.94 82 VAL A C 1
ATOM 628 O O . VAL A 1 82 ? -38.936 -4.032 -5.383 1.00 78.94 82 VAL A O 1
ATOM 631 N N . ASP A 1 83 ? -41.061 -4.275 -6.009 1.00 79.44 83 ASP A N 1
ATOM 632 C CA . ASP A 1 83 ? -40.770 -5.340 -6.982 1.00 79.44 83 ASP A CA 1
ATOM 633 C C . ASP A 1 83 ? -39.677 -4.935 -7.986 1.00 79.44 83 ASP A C 1
ATOM 635 O O . ASP A 1 83 ? -38.786 -5.730 -8.298 1.00 79.44 83 ASP A O 1
ATOM 639 N N . LEU A 1 84 ? -39.693 -3.678 -8.439 1.00 76.19 84 LEU A N 1
ATOM 640 C CA . LEU A 1 84 ? -38.651 -3.117 -9.290 1.00 76.19 84 LEU A CA 1
ATOM 641 C C . LEU A 1 84 ? -37.285 -3.115 -8.589 1.00 76.19 84 LEU A C 1
ATOM 643 O O . LEU A 1 84 ? -36.332 -3.680 -9.119 1.00 76.19 84 LEU A O 1
ATOM 647 N N . ILE A 1 85 ? -37.179 -2.501 -7.406 1.00 77.25 85 ILE A N 1
ATOM 648 C CA . ILE A 1 85 ? -35.911 -2.363 -6.669 1.00 77.25 85 ILE A CA 1
ATOM 649 C C . ILE A 1 85 ? -35.308 -3.710 -6.307 1.00 77.25 85 ILE A C 1
ATOM 651 O O . ILE A 1 85 ? -34.099 -3.908 -6.426 1.00 77.25 85 ILE A O 1
ATOM 655 N N . TRP A 1 86 ? -36.145 -4.639 -5.864 1.00 78.06 86 TRP A N 1
ATOM 656 C CA . TRP A 1 86 ? -35.705 -5.970 -5.479 1.00 78.06 86 TRP A CA 1
ATOM 657 C C . TRP A 1 86 ? -35.280 -6.810 -6.693 1.00 78.06 86 TRP A C 1
ATOM 659 O O . TRP A 1 86 ? -34.476 -7.728 -6.542 1.00 78.06 86 TRP A O 1
ATOM 669 N N . GLY A 1 87 ? -35.747 -6.460 -7.897 1.00 73.19 87 GLY A N 1
ATOM 670 C CA . GLY A 1 87 ? -35.287 -7.026 -9.165 1.00 73.19 87 GLY A CA 1
ATOM 671 C C . GLY A 1 87 ? -34.015 -6.388 -9.744 1.00 73.19 87 GLY A C 1
ATOM 672 O O . GLY A 1 87 ? -33.441 -6.948 -10.681 1.00 73.19 87 GLY A O 1
ATOM 673 N N . LEU A 1 88 ? -33.556 -5.243 -9.221 1.00 73.25 88 LEU A N 1
ATOM 674 C CA . LEU A 1 88 ? -32.354 -4.567 -9.715 1.00 73.25 88 LEU A CA 1
ATOM 675 C C . LEU A 1 88 ? -31.075 -5.239 -9.202 1.00 73.25 88 LEU A C 1
ATOM 677 O O . LEU A 1 88 ? -30.923 -5.542 -8.018 1.00 73.25 88 LEU A O 1
ATOM 681 N N . PHE A 1 89 ? -30.122 -5.411 -10.117 1.00 73.69 89 PHE A N 1
ATOM 682 C CA . PHE A 1 89 ? -28.763 -5.854 -9.826 1.00 73.69 89 PHE A CA 1
ATOM 683 C C . PHE A 1 89 ? -27.789 -4.747 -10.237 1.00 73.69 89 PHE A C 1
ATOM 685 O O . PHE A 1 89 ? -27.537 -4.546 -11.425 1.00 73.69 89 PHE A O 1
ATOM 692 N N . THR A 1 90 ? -27.277 -3.988 -9.266 1.00 76.38 90 THR A N 1
ATOM 693 C CA . THR A 1 90 ? -26.484 -2.772 -9.519 1.00 76.38 90 THR A CA 1
ATOM 694 C C . THR A 1 90 ? -24.985 -3.036 -9.631 1.00 76.38 90 THR A C 1
ATOM 696 O O . THR A 1 90 ? -24.234 -2.138 -9.993 1.00 76.38 90 THR A O 1
ATOM 699 N N . TYR A 1 91 ? -24.532 -4.272 -9.399 1.00 77.44 91 TYR A N 1
ATOM 700 C CA . TYR A 1 91 ? -23.107 -4.620 -9.443 1.00 77.44 91 TYR A CA 1
ATOM 701 C C . TYR A 1 91 ? -22.441 -4.317 -10.793 1.00 77.44 91 TYR A C 1
ATOM 703 O O . TYR A 1 91 ? -21.312 -3.824 -10.841 1.00 77.44 91 TYR A O 1
ATOM 711 N N . ASP A 1 92 ? -23.136 -4.572 -11.900 1.00 75.19 92 ASP A N 1
ATOM 712 C CA . ASP A 1 92 ? -22.623 -4.302 -13.251 1.00 75.19 92 ASP A CA 1
ATOM 713 C C . ASP A 1 92 ? -23.019 -2.907 -13.768 1.00 75.19 92 ASP A C 1
ATOM 715 O O . ASP A 1 92 ? -22.667 -2.526 -14.885 1.00 75.19 92 ASP A O 1
ATOM 719 N N . PHE A 1 93 ? -23.746 -2.127 -12.962 1.00 73.62 93 PHE A N 1
ATOM 720 C CA . PHE A 1 93 ? -24.202 -0.794 -13.325 1.00 73.62 93 PHE A CA 1
ATOM 721 C C . PHE A 1 93 ? -23.186 0.262 -12.885 1.00 73.62 93 PHE A C 1
ATOM 723 O O . PHE A 1 93 ? -23.010 0.521 -11.696 1.00 73.62 93 PHE A O 1
ATOM 730 N N . VAL A 1 94 ? -22.538 0.909 -13.855 1.00 68.69 94 VAL A N 1
ATOM 731 C CA . VAL A 1 94 ? -21.676 2.064 -13.578 1.00 68.69 94 VAL A CA 1
ATOM 732 C C . VAL A 1 94 ? -22.563 3.296 -13.362 1.00 68.69 94 VAL A C 1
ATOM 734 O O . VAL A 1 94 ? -23.339 3.641 -14.264 1.00 68.69 94 VAL A O 1
ATOM 737 N N . PRO A 1 95 ? -22.482 3.963 -12.198 1.00 69.75 95 PRO A N 1
ATOM 738 C CA . PRO A 1 95 ? -23.293 5.139 -11.913 1.00 69.75 95 PRO A CA 1
ATOM 739 C C . PRO A 1 95 ? -22.984 6.278 -12.894 1.00 69.75 95 PRO A C 1
ATOM 741 O O . PRO A 1 95 ? -21.844 6.501 -13.295 1.00 69.75 95 PRO A O 1
ATOM 744 N N . LYS A 1 96 ? -24.025 7.016 -13.299 1.00 69.44 96 LYS A N 1
ATOM 745 C CA . LYS A 1 96 ? -23.883 8.225 -14.138 1.00 69.44 96 LYS A CA 1
ATOM 746 C C . LYS A 1 96 ? -23.632 9.491 -13.317 1.00 69.44 96 LYS A C 1
ATOM 748 O O . LYS A 1 96 ? -23.215 10.501 -13.879 1.00 69.44 96 LYS A O 1
ATOM 753 N N . LYS A 1 97 ? -23.973 9.459 -12.029 1.00 73.56 97 LYS A N 1
ATOM 754 C CA . LYS A 1 97 ? -23.832 10.553 -11.068 1.00 73.56 97 LYS A CA 1
ATOM 755 C C . LYS A 1 97 ? -23.222 9.988 -9.783 1.00 73.56 97 LYS A C 1
ATOM 757 O O . LYS A 1 97 ? -23.570 8.853 -9.463 1.00 73.56 97 LYS A O 1
ATOM 762 N N . PRO A 1 98 ? -22.418 10.781 -9.054 1.00 80.06 98 PRO A N 1
ATOM 763 C CA . PRO A 1 98 ? -21.900 10.387 -7.752 1.00 80.06 98 PRO A CA 1
ATOM 764 C C . PRO A 1 98 ? -23.029 9.992 -6.810 1.00 80.06 98 PRO A C 1
ATOM 766 O O . PRO A 1 98 ? -24.032 10.707 -6.722 1.00 80.06 98 PRO A O 1
ATOM 769 N N . TYR A 1 99 ? -22.834 8.888 -6.094 1.00 82.56 99 TYR A N 1
ATOM 770 C CA . TYR A 1 99 ? -23.709 8.521 -4.989 1.00 82.56 99 TYR A CA 1
ATOM 771 C C . TYR A 1 99 ? -23.676 9.597 -3.895 1.00 82.56 99 TYR A C 1
ATOM 773 O O . TYR A 1 99 ? -22.659 10.251 -3.656 1.00 82.56 99 TYR A O 1
ATOM 781 N N . GLN A 1 100 ? -24.801 9.758 -3.214 1.00 82.56 100 GLN A N 1
ATOM 782 C CA . GLN A 1 100 ? -24.999 10.629 -2.059 1.00 82.56 100 GLN A CA 1
ATOM 783 C C . GLN A 1 100 ? -25.088 9.839 -0.748 1.00 82.56 100 GLN A C 1
ATOM 785 O O . GLN A 1 100 ? -24.665 10.339 0.291 1.00 82.56 100 GLN A O 1
ATOM 790 N N . THR A 1 101 ? -25.628 8.620 -0.783 1.00 84.12 101 THR A N 1
ATOM 791 C CA . THR A 1 101 ? -25.680 7.707 0.374 1.00 84.12 101 THR A CA 1
ATOM 792 C C . THR A 1 101 ? -24.345 7.005 0.569 1.00 84.12 101 THR A C 1
ATOM 794 O O . THR A 1 101 ? -23.818 6.481 -0.406 1.00 84.12 101 THR A O 1
ATOM 797 N N . LEU A 1 102 ? -23.812 6.933 1.795 1.00 84.75 102 LEU A N 1
ATOM 798 C CA . LEU A 1 102 ? -22.513 6.304 2.078 1.00 84.75 102 LEU A CA 1
ATOM 799 C C . LEU A 1 102 ? -22.467 4.835 1.640 1.00 84.75 102 LEU A C 1
ATOM 801 O O . LEU A 1 102 ? -21.576 4.464 0.873 1.00 84.75 102 LEU A O 1
ATOM 805 N N . GLY A 1 103 ? -23.449 4.035 2.064 1.00 86.06 103 GLY A N 1
ATOM 806 C CA . GLY A 1 103 ? -23.531 2.611 1.742 1.00 86.06 103 GLY A CA 1
ATOM 807 C C . GLY A 1 103 ? -22.426 1.763 2.377 1.00 86.06 103 GLY A C 1
ATOM 808 O O . GLY A 1 103 ? -21.691 2.213 3.250 1.00 86.06 103 GLY A O 1
ATOM 809 N N . GLY A 1 104 ? -22.328 0.499 1.962 1.00 93.69 104 GLY A N 1
ATOM 810 C CA . GLY A 1 104 ? -21.277 -0.407 2.434 1.00 93.69 104 GLY A CA 1
ATOM 811 C C . GLY A 1 104 ? -21.443 -0.922 3.868 1.00 93.69 104 GLY A C 1
ATOM 812 O O . GLY A 1 104 ? -22.543 -0.937 4.427 1.00 93.69 104 GLY A O 1
ATOM 813 N N . ILE A 1 105 ? -20.334 -1.412 4.427 1.00 95.75 105 ILE A N 1
ATOM 814 C CA . ILE A 1 105 ? -20.220 -1.969 5.781 1.00 95.75 105 ILE A CA 1
ATOM 815 C C . ILE A 1 105 ? -19.179 -1.158 6.551 1.00 95.75 105 ILE A C 1
ATOM 817 O O . ILE A 1 105 ? -18.072 -0.972 6.055 1.00 95.75 105 ILE A O 1
ATOM 821 N N . GLN A 1 106 ? -19.475 -0.746 7.778 1.00 93.44 106 GLN A N 1
ATOM 822 C CA . GLN A 1 106 ? -18.514 -0.097 8.666 1.00 93.44 106 GLN A CA 1
ATOM 823 C C . GLN A 1 106 ? -18.337 -0.893 9.955 1.00 93.44 106 GLN A C 1
ATOM 825 O O . GLN A 1 106 ? -19.310 -1.295 10.596 1.00 93.44 106 GLN A O 1
ATOM 830 N N . ILE A 1 107 ? -17.073 -1.108 10.317 1.00 92.69 107 ILE A N 1
ATOM 831 C CA . ILE A 1 107 ? -16.659 -1.703 11.583 1.00 92.69 107 ILE A CA 1
ATOM 832 C C . ILE A 1 107 ? -16.087 -0.593 12.456 1.00 92.69 107 ILE A C 1
ATOM 834 O O . ILE A 1 107 ? -15.025 -0.052 12.143 1.00 92.69 107 ILE A O 1
ATOM 838 N N . GLY A 1 108 ? -16.794 -0.262 13.533 1.00 87.62 108 GLY A N 1
ATOM 839 C CA . GLY A 1 108 ? -16.385 0.788 14.461 1.00 87.62 108 GLY A CA 1
ATOM 840 C C . GLY A 1 108 ? -15.098 0.441 15.214 1.00 87.62 108 GLY A C 1
ATOM 841 O O . GLY A 1 108 ? -14.788 -0.736 15.446 1.00 87.62 108 GLY A O 1
ATOM 842 N N . SER A 1 109 ? -14.366 1.479 15.616 1.00 84.88 109 SER A N 1
ATOM 843 C CA . SER A 1 109 ? -13.201 1.382 16.502 1.00 84.88 109 SER A CA 1
ATOM 844 C C . SER A 1 109 ? -13.537 0.619 17.800 1.00 84.88 109 SER A C 1
ATOM 846 O O . SER A 1 109 ? -14.683 0.609 18.254 1.00 84.88 109 SER A O 1
ATOM 848 N N . GLY A 1 110 ? -12.556 -0.082 18.378 1.00 83.38 110 GLY A N 1
ATOM 849 C CA . GLY A 1 110 ? -12.756 -0.931 19.565 1.00 83.38 110 GLY A CA 1
ATOM 850 C C . GLY A 1 110 ? -13.380 -2.308 19.296 1.00 83.38 110 GLY A C 1
ATOM 851 O O . GLY A 1 110 ? -13.685 -3.037 20.238 1.00 83.38 110 GLY A O 1
ATOM 852 N N . SER A 1 111 ? -13.596 -2.680 18.029 1.00 88.88 111 SER A N 1
ATOM 853 C CA . SER A 1 111 ? -14.105 -4.014 17.682 1.00 88.88 111 SER A CA 1
ATOM 854 C C . SER A 1 111 ? -13.018 -5.091 17.758 1.00 88.88 111 SER A C 1
ATOM 856 O O . SER A 1 111 ? -11.858 -4.846 17.433 1.00 88.88 111 SER A O 1
ATOM 858 N N . GLU A 1 112 ? -13.404 -6.311 18.122 1.00 90.25 112 GLU A N 1
ATOM 859 C CA . GLU A 1 112 ? -12.498 -7.456 18.269 1.00 90.25 112 GLU A CA 1
ATOM 860 C C . GLU A 1 112 ? -13.120 -8.717 17.659 1.00 90.25 112 GLU A C 1
ATOM 862 O O . GLU A 1 112 ? -14.330 -8.933 17.751 1.00 90.25 112 GLU A O 1
ATOM 867 N N . ASP A 1 113 ? -12.302 -9.572 17.041 1.00 94.00 113 ASP A N 1
ATOM 868 C CA . ASP A 1 113 ? -12.744 -10.834 16.438 1.00 94.00 113 ASP A CA 1
ATOM 869 C C . ASP A 1 113 ? -13.861 -10.626 15.402 1.00 94.00 113 ASP A C 1
ATOM 871 O O . ASP A 1 113 ? -14.964 -11.172 15.495 1.00 94.00 113 ASP A O 1
ATOM 875 N N . VAL A 1 114 ? -13.571 -9.814 14.386 1.00 96.62 114 VAL A N 1
ATOM 876 C CA . VAL A 1 114 ? -14.537 -9.446 13.345 1.00 96.62 114 VAL A CA 1
ATOM 877 C C . VAL A 1 114 ? -14.301 -10.262 12.079 1.00 96.62 114 VAL A C 1
ATOM 879 O O . VAL A 1 114 ? -13.188 -10.325 11.560 1.00 96.62 114 VAL A O 1
ATOM 882 N N . ILE A 1 115 ? -15.360 -10.854 11.529 1.00 98.31 115 ILE A N 1
ATOM 883 C CA . ILE A 1 115 ? -15.330 -11.591 10.264 1.00 98.31 115 ILE A CA 1
ATOM 884 C C . ILE A 1 115 ? -16.373 -11.004 9.315 1.00 98.31 115 ILE A C 1
ATOM 886 O O . ILE A 1 115 ? -17.574 -11.104 9.555 1.00 98.31 115 ILE A O 1
ATOM 890 N N . VAL A 1 116 ? -15.914 -10.457 8.192 1.00 98.44 116 VAL A N 1
ATOM 891 C CA . VAL A 1 116 ? -16.753 -9.984 7.086 1.00 98.44 116 VAL A CA 1
ATOM 892 C C . VAL A 1 116 ? -16.456 -10.850 5.870 1.00 98.44 116 VAL A C 1
ATOM 894 O O . VAL A 1 116 ? -15.384 -10.731 5.271 1.00 98.44 116 VAL A O 1
ATOM 897 N N . ARG A 1 117 ? -17.368 -11.755 5.499 1.00 98.19 117 ARG A N 1
ATOM 898 C CA . ARG A 1 117 ? -17.095 -12.715 4.423 1.00 98.19 117 ARG A CA 1
ATOM 899 C C . ARG A 1 117 ? -18.216 -12.938 3.424 1.00 98.19 117 ARG A C 1
ATOM 901 O O . ARG A 1 117 ? -19.380 -12.963 3.787 1.00 98.19 117 ARG A O 1
ATOM 908 N N . GLN A 1 118 ? -17.848 -13.210 2.175 1.00 98.25 118 GLN A N 1
ATOM 909 C CA . GLN A 1 118 ? -18.785 -13.636 1.125 1.00 98.25 118 GLN A CA 1
ATOM 910 C C . GLN A 1 118 ? -19.940 -12.651 0.872 1.00 98.25 118 GLN A C 1
ATOM 912 O O . GLN A 1 118 ? -20.989 -13.038 0.365 1.00 98.25 118 GLN A O 1
ATOM 917 N N . ASN A 1 119 ? -19.753 -11.373 1.201 1.00 98.19 119 ASN A N 1
ATOM 918 C CA . ASN A 1 119 ? -20.763 -10.349 0.973 1.00 98.19 119 ASN A CA 1
ATOM 919 C C . ASN A 1 119 ? -20.637 -9.764 -0.437 1.00 98.19 119 ASN A C 1
ATOM 921 O O . ASN A 1 119 ? -19.542 -9.672 -1.004 1.00 98.19 119 ASN A O 1
ATOM 925 N N . LEU A 1 120 ? -21.767 -9.334 -0.986 1.00 97.12 120 LEU A N 1
ATOM 926 C CA . LEU A 1 120 ? -21.854 -8.494 -2.171 1.00 97.12 120 LEU A CA 1
ATOM 927 C C . LEU A 1 120 ? -22.139 -7.063 -1.718 1.00 97.12 120 LEU A C 1
ATOM 929 O O . LEU A 1 120 ? -23.169 -6.812 -1.104 1.00 97.12 120 LEU A O 1
ATOM 933 N N . VAL A 1 121 ? -21.241 -6.135 -2.034 1.00 96.19 121 VAL A N 1
ATOM 934 C CA . VAL A 1 121 ? -21.387 -4.707 -1.741 1.00 96.19 121 VAL A CA 1
ATOM 935 C C . VAL A 1 121 ? -21.275 -3.931 -3.048 1.00 96.19 121 VAL A C 1
ATOM 937 O O . VAL A 1 121 ? -20.277 -4.061 -3.759 1.00 96.19 121 VAL A O 1
ATOM 940 N N . SER A 1 122 ? -22.298 -3.152 -3.397 1.00 92.62 122 SER A N 1
ATOM 941 C CA . SER A 1 122 ? -22.295 -2.367 -4.636 1.00 92.62 122 SER A CA 1
ATOM 942 C C . SER A 1 122 ? -22.910 -0.988 -4.465 1.00 92.62 122 SER A C 1
ATOM 944 O O . SER A 1 122 ? -24.064 -0.861 -4.051 1.00 92.62 122 SER A O 1
ATOM 946 N N . GLY A 1 123 ? -22.177 0.031 -4.903 1.00 87.38 123 GLY A N 1
ATOM 947 C CA . GLY A 1 123 ? -22.641 1.412 -4.868 1.00 87.38 123 GLY A CA 1
ATOM 948 C C . GLY A 1 123 ? -22.518 2.057 -3.491 1.00 87.38 123 GLY A C 1
ATOM 949 O O . GLY A 1 123 ? -22.437 1.382 -2.466 1.00 87.38 123 GLY A O 1
ATOM 950 N N . GLY A 1 124 ? -22.536 3.385 -3.484 1.00 87.75 124 GLY A N 1
ATOM 951 C CA . GLY A 1 124 ? -22.420 4.213 -2.287 1.00 87.75 124 GLY A CA 1
ATOM 952 C C . GLY A 1 124 ? -21.307 5.240 -2.417 1.00 87.75 124 GLY A C 1
ATOM 953 O O . GLY A 1 124 ? -20.347 5.035 -3.148 1.00 87.75 124 GLY A O 1
ATOM 954 N N . ALA A 1 125 ? -21.450 6.367 -1.733 1.00 85.00 125 ALA A N 1
ATOM 955 C CA . ALA A 1 125 ? -20.511 7.478 -1.726 1.00 85.00 125 ALA A CA 1
ATOM 956 C C . ALA A 1 125 ? -19.256 7.163 -0.901 1.00 85.00 125 ALA A C 1
ATOM 958 O O . ALA A 1 125 ? -18.243 7.830 -1.070 1.00 85.00 125 ALA A O 1
ATOM 959 N N . GLY A 1 126 ? -19.341 6.176 -0.001 1.00 85.94 126 GLY A N 1
ATOM 960 C CA . GLY A 1 126 ? -18.314 5.768 0.952 1.00 85.94 126 GLY A CA 1
ATOM 961 C C . GLY A 1 126 ? -17.324 4.727 0.419 1.00 85.94 126 GLY A C 1
ATOM 962 O O . GLY A 1 126 ? -17.156 4.540 -0.791 1.00 85.94 126 GLY A O 1
ATOM 963 N N . ASN A 1 127 ? -16.669 4.028 1.352 1.00 91.38 127 ASN A N 1
ATOM 964 C CA . ASN A 1 127 ? -15.951 2.792 1.042 1.00 91.38 127 ASN A CA 1
ATOM 965 C C . ASN A 1 127 ? -16.912 1.600 1.053 1.00 91.38 127 ASN A C 1
ATOM 967 O O . ASN A 1 127 ? -17.949 1.636 1.711 1.00 91.38 127 ASN A O 1
ATOM 971 N N . GLY A 1 128 ? -16.553 0.513 0.372 1.00 94.75 128 GLY A N 1
ATOM 972 C CA . GLY A 1 128 ? -17.347 -0.717 0.435 1.00 94.75 128 GLY A CA 1
ATOM 973 C C . GLY A 1 128 ? -17.297 -1.367 1.816 1.00 94.75 128 GLY A C 1
ATOM 974 O O . GLY A 1 128 ? -18.328 -1.759 2.358 1.00 94.75 128 GLY A O 1
ATOM 975 N N . ILE A 1 129 ? -16.097 -1.450 2.394 1.00 96.88 129 ILE A N 1
ATOM 976 C CA . ILE A 1 129 ? -15.878 -1.816 3.794 1.00 96.88 129 ILE A CA 1
ATOM 977 C C . ILE A 1 129 ? -14.987 -0.759 4.449 1.00 96.88 129 ILE A C 1
ATOM 979 O O . ILE A 1 129 ? -13.884 -0.492 3.970 1.00 96.88 129 ILE A O 1
ATOM 983 N N . THR A 1 130 ? -15.451 -0.186 5.553 1.00 93.62 130 THR A N 1
ATOM 984 C CA . THR A 1 130 ? -14.749 0.828 6.342 1.00 93.62 130 THR A CA 1
ATOM 985 C C . THR A 1 130 ? -14.287 0.238 7.676 1.00 93.62 130 THR A C 1
ATOM 987 O O . THR A 1 130 ? -15.074 -0.398 8.375 1.00 93.62 130 THR A O 1
ATOM 990 N N . LEU A 1 131 ? -13.018 0.455 8.035 1.00 91.56 131 LEU A N 1
ATOM 991 C CA . LEU A 1 131 ? -12.432 0.066 9.324 1.00 91.56 131 LEU A CA 1
ATOM 992 C C . LEU A 1 131 ? -12.086 1.308 10.147 1.00 91.56 131 LEU A C 1
ATOM 994 O O . LEU A 1 131 ? -11.135 2.013 9.806 1.00 91.56 131 LEU A O 1
ATOM 998 N N . GLY A 1 132 ? -12.845 1.552 11.212 1.00 84.00 132 GLY A N 1
ATOM 999 C CA . GLY A 1 132 ? -12.729 2.724 12.076 1.00 84.00 132 GLY A CA 1
ATOM 1000 C C . GLY A 1 132 ? -14.069 3.423 12.294 1.00 84.00 132 GLY A C 1
ATOM 1001 O O . GLY A 1 132 ? -15.051 3.157 11.596 1.00 84.00 132 GLY A O 1
ATOM 1002 N N . SER A 1 133 ? -14.084 4.346 13.250 1.00 76.88 133 SER A N 1
ATOM 1003 C CA . SER A 1 133 ? -15.203 5.266 13.493 1.00 76.88 133 SER A CA 1
ATOM 1004 C C . SER A 1 133 ? -14.904 6.656 12.916 1.00 76.88 133 SER A C 1
ATOM 1006 O O . SER A 1 133 ? -13.749 7.090 12.933 1.00 76.88 133 SER A O 1
ATOM 1008 N N . ASP A 1 134 ? -15.922 7.340 12.385 1.00 66.50 134 ASP A N 1
ATOM 1009 C CA . ASP A 1 134 ? -15.821 8.747 11.970 1.00 66.50 134 ASP A CA 1
ATOM 1010 C C . ASP A 1 134 ? -16.019 9.660 13.192 1.00 66.50 134 ASP A C 1
ATOM 1012 O O . ASP A 1 134 ? -16.716 9.304 14.135 1.00 66.50 134 ASP A O 1
ATOM 1016 N N . ILE A 1 135 ? -15.433 10.858 13.182 1.00 53.97 135 ILE A N 1
ATOM 1017 C CA . ILE A 1 135 ? -15.631 11.878 14.218 1.00 53.97 135 ILE A CA 1
ATOM 1018 C C . ILE A 1 135 ? -17.090 12.361 14.277 1.00 53.97 135 ILE A C 1
ATOM 1020 O O . ILE A 1 135 ? -17.569 12.758 15.337 1.00 53.97 135 ILE A O 1
ATOM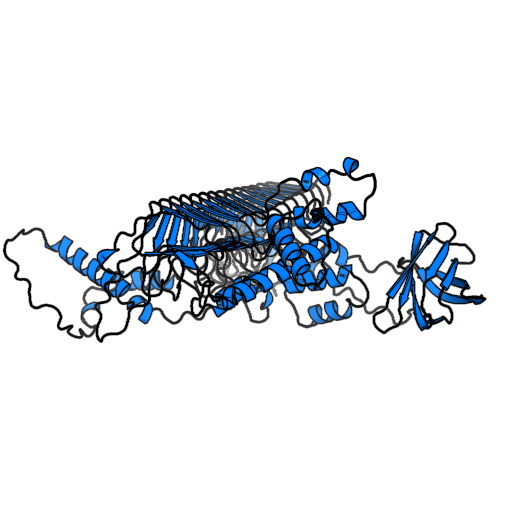 1024 N N . ALA A 1 136 ? -17.809 12.288 13.150 1.00 50.06 136 ALA A N 1
ATOM 1025 C CA . ALA A 1 136 ? -19.243 12.561 13.088 1.00 50.06 136 ALA A CA 1
ATOM 1026 C C . ALA A 1 136 ? -20.074 11.521 13.865 1.00 50.06 136 ALA A C 1
ATOM 1028 O O . ALA A 1 136 ? -21.107 11.875 14.431 1.00 50.06 136 ALA A O 1
ATOM 1029 N N . ASP A 1 137 ? -19.588 10.277 13.976 1.00 46.97 137 ASP A N 1
ATOM 1030 C CA . ASP A 1 137 ? -20.244 9.198 14.733 1.00 46.97 137 ASP A CA 1
ATOM 1031 C C . ASP A 1 137 ? -20.152 9.415 16.257 1.00 46.97 137 ASP A C 1
ATOM 1033 O O . ASP A 1 137 ? -20.785 8.702 17.034 1.00 46.97 137 ASP A O 1
ATOM 1037 N N . VAL A 1 138 ? -19.355 10.397 16.691 1.00 43.00 138 VAL A N 1
ATOM 1038 C CA . VAL A 1 138 ? -19.010 10.656 18.097 1.00 43.00 138 VAL A CA 1
ATOM 1039 C C . VAL A 1 138 ? -19.815 11.814 18.694 1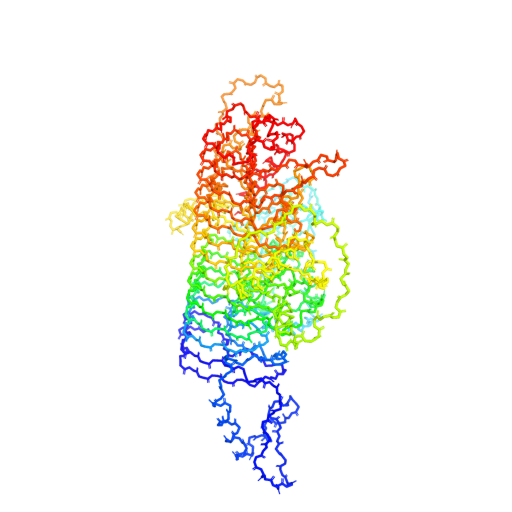.00 43.00 138 VAL A C 1
ATOM 1041 O O . VAL A 1 138 ? -19.710 12.082 19.886 1.00 43.00 138 VAL A O 1
ATOM 1044 N N . GLY A 1 139 ? -20.659 12.489 17.905 1.00 37.25 139 GLY A N 1
ATOM 1045 C CA . GLY A 1 139 ? -21.534 13.544 18.421 1.00 37.25 139 GLY A CA 1
ATOM 1046 C C . GLY A 1 139 ? -20.760 14.731 19.001 1.00 37.25 139 GLY A C 1
ATOM 1047 O O . GLY A 1 139 ? -20.970 15.113 20.147 1.00 37.25 139 GLY A O 1
ATOM 1048 N N . LEU A 1 140 ? -19.873 15.349 18.212 1.00 38.66 140 LEU A N 1
ATOM 1049 C CA . LEU A 1 140 ? -19.185 16.583 18.630 1.00 38.66 140 LEU A CA 1
ATOM 1050 C C . LEU A 1 140 ? -20.139 17.772 18.870 1.00 38.66 140 LEU A C 1
ATOM 1052 O O . LEU A 1 140 ? -19.742 18.750 19.496 1.00 38.66 140 LEU A O 1
ATOM 1056 N N . ASP A 1 141 ? -21.386 17.693 18.399 1.00 37.78 141 ASP A N 1
ATOM 1057 C CA . ASP A 1 141 ? -22.420 18.704 18.653 1.00 37.78 141 ASP A CA 1
ATOM 1058 C C . ASP A 1 141 ? -22.953 18.664 20.102 1.00 37.78 141 ASP A C 1
ATOM 1060 O O . ASP A 1 141 ? -23.571 19.631 20.542 1.00 37.78 141 ASP A O 1
ATOM 1064 N N . ASP A 1 142 ? -22.663 17.599 20.865 1.00 35.97 142 ASP A N 1
ATOM 1065 C CA . ASP A 1 142 ? -22.969 17.490 22.302 1.00 35.97 142 ASP A CA 1
ATOM 1066 C C . ASP A 1 142 ? -21.867 18.104 23.191 1.00 35.97 142 ASP A C 1
ATOM 1068 O O . ASP A 1 142 ? -21.890 17.964 24.418 1.00 35.97 142 ASP A O 1
ATOM 1072 N N . PHE A 1 143 ? -20.921 18.853 22.609 1.00 36.38 143 PHE A N 1
ATOM 1073 C CA . PHE A 1 143 ? -20.202 19.885 23.355 1.00 36.38 143 PHE A CA 1
ATOM 1074 C C . PHE A 1 143 ? -21.158 21.056 23.622 1.00 36.38 143 PHE A C 1
ATOM 1076 O O . PHE A 1 143 ? -20.982 22.163 23.109 1.00 36.38 143 PHE A O 1
ATOM 1083 N N . ASP A 1 144 ? -22.175 20.819 24.455 1.00 34.12 144 ASP A N 1
ATOM 1084 C CA . ASP A 1 144 ? -22.820 21.912 25.167 1.00 34.12 144 ASP A CA 1
ATOM 1085 C C . ASP A 1 144 ? -21.684 22.681 25.863 1.00 34.12 144 ASP A C 1
ATOM 1087 O O . ASP A 1 144 ? -20.904 22.064 26.604 1.00 34.12 144 ASP A O 1
ATOM 1091 N N . PRO A 1 145 ? -21.511 23.994 25.607 1.00 34.56 145 PRO A N 1
ATOM 1092 C CA . PRO A 1 145 ? -20.545 24.775 26.357 1.00 34.56 145 PRO A CA 1
ATOM 1093 C C . PRO A 1 145 ? -20.862 24.553 27.830 1.00 34.56 145 PRO A C 1
ATOM 1095 O O . PRO A 1 145 ? -22.007 24.743 28.252 1.00 34.56 145 PRO A O 1
ATOM 1098 N N . LEU A 1 146 ? -19.860 24.067 28.570 1.00 39.22 146 LEU A N 1
ATOM 1099 C CA . LEU A 1 146 ? -19.984 23.798 29.996 1.00 39.22 146 LEU A CA 1
ATOM 1100 C C . LEU A 1 146 ? -20.696 25.001 30.632 1.00 39.22 146 LEU A C 1
ATOM 1102 O O . LEU A 1 146 ? -20.308 26.139 30.350 1.00 39.22 146 LEU A O 1
ATOM 1106 N N . PRO A 1 147 ? -21.778 24.791 31.405 1.00 39.00 147 PRO A N 1
ATOM 1107 C CA . PRO A 1 147 ? -22.457 25.899 32.056 1.00 39.00 147 PRO A CA 1
ATOM 1108 C C . PRO A 1 147 ? -21.421 26.701 32.852 1.00 39.00 147 PRO A C 1
ATOM 1110 O O . PRO A 1 147 ? -20.616 26.096 33.558 1.00 39.00 147 PRO A O 1
ATOM 1113 N N . ASP A 1 148 ? -21.462 28.035 32.730 1.00 41.66 148 ASP A N 1
ATOM 1114 C CA . ASP A 1 148 ? -20.537 29.046 33.299 1.00 41.66 148 ASP A CA 1
ATOM 1115 C C . ASP A 1 148 ? -20.360 28.998 34.845 1.00 41.66 148 ASP A C 1
ATOM 1117 O O . ASP A 1 148 ? -19.810 29.915 35.455 1.00 41.66 148 ASP A O 1
ATOM 1121 N N . ASP A 1 149 ? -20.811 27.930 35.499 1.00 45.50 149 ASP A N 1
ATOM 1122 C CA . ASP A 1 149 ? -20.784 27.699 36.937 1.00 45.50 149 ASP A CA 1
ATOM 1123 C C . ASP A 1 149 ? -19.672 26.698 37.337 1.00 45.50 149 ASP A C 1
ATOM 1125 O O . ASP A 1 149 ? -19.849 25.891 38.256 1.00 45.50 149 ASP A O 1
ATOM 1129 N N . GLU A 1 150 ? -18.523 26.704 36.651 1.00 48.09 150 GLU A N 1
ATOM 1130 C CA . GLU A 1 150 ? -17.367 25.887 37.040 1.00 48.09 150 GLU A CA 1
ATOM 1131 C C . GLU A 1 150 ? -16.803 26.336 38.404 1.00 48.09 150 GLU A C 1
ATOM 1133 O O . GLU A 1 150 ? -16.386 27.482 38.589 1.00 48.09 150 GLU A O 1
ATOM 1138 N N . GLU A 1 151 ? -16.701 25.411 39.368 1.00 50.09 151 GLU A N 1
ATOM 1139 C CA . GLU A 1 151 ? -15.688 25.515 40.428 1.00 50.09 151 GLU A CA 1
ATOM 1140 C C . GLU A 1 151 ? -14.308 25.296 39.781 1.00 50.09 151 GLU A C 1
ATOM 1142 O O . GLU A 1 151 ? -13.716 24.219 39.865 1.00 50.09 151 GLU A O 1
ATOM 1147 N N . GLU A 1 152 ? -13.809 26.316 39.083 1.00 55.97 152 GLU A N 1
ATOM 1148 C CA . GLU A 1 152 ? -12.469 26.321 38.506 1.00 55.97 152 GLU A CA 1
ATOM 1149 C C . GLU A 1 152 ? -11.453 26.189 39.657 1.00 55.97 152 GLU A C 1
ATOM 1151 O O . GLU A 1 152 ? -11.392 27.021 40.572 1.00 55.97 152 GLU A O 1
ATOM 1156 N N . PHE A 1 153 ? -10.678 25.099 39.669 1.00 63.31 153 PHE A N 1
ATOM 1157 C CA . PHE A 1 153 ? -9.607 24.945 40.650 1.00 63.31 153 PHE A CA 1
ATOM 1158 C C . PHE A 1 153 ? -8.557 26.026 40.381 1.00 63.31 153 PHE A C 1
ATOM 1160 O O . PHE A 1 153 ? -8.043 26.097 39.263 1.00 63.31 153 PHE A O 1
ATOM 1167 N N . PRO A 1 154 ? -8.206 26.857 41.375 1.00 67.75 154 PRO A N 1
ATOM 1168 C CA . PRO A 1 154 ? -7.235 27.915 41.159 1.00 67.75 154 PRO A CA 1
ATOM 1169 C C . PRO A 1 154 ? -5.879 27.312 40.787 1.00 67.75 154 PRO A C 1
ATOM 1171 O O . PRO A 1 154 ? -5.454 26.314 41.367 1.00 67.75 154 PRO A O 1
ATOM 1174 N N . GLU A 1 155 ? -5.168 27.948 39.857 1.00 73.88 155 GLU A N 1
ATOM 1175 C CA . GLU A 1 155 ? -3.790 27.578 39.537 1.00 73.88 155 GLU A CA 1
ATOM 1176 C C . GLU A 1 155 ? -2.912 27.715 40.793 1.00 73.88 155 GLU A C 1
ATOM 1178 O O . GLU A 1 155 ? -2.667 28.818 41.297 1.00 73.88 155 GLU A O 1
ATOM 1183 N N . VAL A 1 156 ? -2.441 26.585 41.327 1.00 84.62 156 VAL A N 1
ATOM 1184 C CA . VAL A 1 156 ? -1.652 26.575 42.560 1.00 84.62 156 VAL A CA 1
ATOM 1185 C C . VAL A 1 156 ? -0.177 26.743 42.234 1.00 84.62 156 VAL A C 1
ATOM 1187 O O . VAL A 1 156 ? 0.495 25.830 41.748 1.00 84.62 156 VAL A O 1
ATOM 1190 N N . ARG A 1 157 ? 0.334 27.935 42.545 1.00 86.75 157 ARG A N 1
ATOM 1191 C CA . ARG A 1 157 ? 1.742 28.292 42.380 1.00 86.75 157 ARG A CA 1
ATOM 1192 C C . ARG A 1 157 ? 2.535 28.036 43.653 1.00 86.75 157 ARG A C 1
ATOM 1194 O O . ARG A 1 157 ? 2.168 28.481 44.740 1.00 86.75 157 ARG A O 1
ATOM 1201 N N . LEU A 1 158 ? 3.668 27.364 43.499 1.00 87.31 158 LEU A N 1
ATOM 1202 C CA . LEU A 1 158 ? 4.661 27.131 44.532 1.00 87.31 158 LEU A CA 1
ATOM 1203 C C . LEU A 1 158 ? 5.917 27.955 44.243 1.00 87.31 158 LEU A C 1
ATOM 1205 O O . LEU A 1 158 ? 6.579 27.763 43.230 1.00 87.31 158 LEU A O 1
ATOM 1209 N N . ASN A 1 159 ? 6.308 28.804 45.190 1.00 89.00 159 ASN A N 1
ATOM 1210 C CA . ASN A 1 159 ? 7.631 29.420 45.196 1.00 89.00 159 ASN A CA 1
ATOM 1211 C C . ASN A 1 159 ? 8.591 28.564 46.044 1.00 89.00 159 ASN A C 1
ATOM 1213 O O . ASN A 1 159 ? 8.487 28.525 47.276 1.00 89.00 159 ASN A O 1
ATOM 1217 N N . HIS A 1 160 ? 9.494 27.844 45.380 1.00 89.94 160 HIS A N 1
ATOM 1218 C CA . HIS A 1 160 ? 10.446 26.926 45.995 1.00 89.94 160 HIS A CA 1
ATOM 1219 C C . HIS A 1 160 ? 11.851 27.540 46.030 1.00 89.94 160 HIS A C 1
ATOM 1221 O O . HIS A 1 160 ? 12.363 27.991 45.014 1.00 89.94 160 HIS A O 1
ATOM 1227 N N . ASN A 1 161 ? 12.499 27.537 47.199 1.00 88.44 161 ASN A N 1
ATOM 1228 C CA . ASN A 1 161 ? 13.806 28.181 47.414 1.00 88.44 161 ASN A CA 1
ATOM 1229 C C . ASN A 1 161 ? 14.917 27.195 47.822 1.00 88.44 161 ASN A C 1
ATOM 1231 O O . ASN A 1 161 ? 15.947 27.615 48.348 1.00 88.44 161 ASN A O 1
ATOM 1235 N N . PHE A 1 162 ? 14.703 25.893 47.635 1.00 87.44 162 PHE A N 1
ATOM 1236 C CA . PHE A 1 162 ? 15.638 24.838 48.030 1.00 87.44 162 PHE A CA 1
ATOM 1237 C C . PHE A 1 162 ? 16.028 24.003 46.804 1.00 87.44 162 PHE A C 1
ATOM 1239 O O . PHE A 1 162 ? 15.394 24.112 45.766 1.00 87.44 162 PHE A O 1
ATOM 1246 N N . ASP A 1 163 ? 17.090 23.202 46.914 1.00 84.88 163 ASP A N 1
ATOM 1247 C CA . ASP A 1 163 ? 17.503 22.262 45.851 1.00 84.88 163 ASP A CA 1
ATOM 1248 C C . ASP A 1 163 ? 16.802 20.895 45.969 1.00 84.88 163 ASP A C 1
ATOM 1250 O O . ASP A 1 163 ? 16.977 19.998 45.138 1.00 84.88 163 ASP A O 1
ATOM 1254 N N . LEU A 1 164 ? 16.065 20.707 47.063 1.00 86.38 164 LEU A N 1
ATOM 1255 C CA . LEU A 1 164 ? 15.392 19.479 47.450 1.00 86.38 164 LEU A CA 1
ATOM 1256 C C . LEU A 1 164 ? 13.967 19.822 47.851 1.00 86.38 164 LEU A C 1
ATOM 1258 O O . LEU A 1 164 ? 13.736 20.715 48.672 1.00 86.38 164 LEU A O 1
ATOM 1262 N N . ILE A 1 165 ? 13.036 19.047 47.317 1.00 92.38 165 ILE A N 1
ATOM 1263 C CA . ILE A 1 165 ? 11.637 19.086 47.688 1.00 92.38 165 ILE A CA 1
ATOM 1264 C C . ILE A 1 165 ? 11.255 17.762 48.332 1.00 92.38 165 ILE A C 1
ATOM 1266 O O . ILE A 1 165 ? 11.684 16.692 47.905 1.00 92.38 165 ILE A O 1
ATOM 1270 N N . SER A 1 166 ? 10.443 17.833 49.374 1.00 90.69 166 SER A N 1
ATOM 1271 C CA . SER A 1 166 ? 9.728 16.674 49.894 1.00 90.69 166 SER A CA 1
ATOM 1272 C C . SER A 1 166 ? 8.347 17.095 50.363 1.00 90.69 166 SER A C 1
ATOM 1274 O O . SER A 1 166 ? 8.091 18.272 50.620 1.00 90.69 166 SER A O 1
ATOM 1276 N N . GLY A 1 167 ? 7.422 16.160 50.467 1.00 91.75 167 GLY A N 1
ATOM 1277 C CA . GLY A 1 167 ? 6.092 16.506 50.920 1.00 91.75 167 GLY A CA 1
ATOM 1278 C C . GLY A 1 167 ? 5.155 15.330 50.989 1.00 91.75 167 GLY A C 1
ATOM 1279 O O . GLY A 1 167 ? 5.537 14.192 50.729 1.00 91.75 167 GLY A O 1
ATOM 1280 N N . ARG A 1 168 ? 3.918 15.623 51.382 1.00 92.31 168 ARG A N 1
ATOM 1281 C CA . ARG A 1 168 ? 2.855 14.629 51.455 1.00 92.31 168 ARG A CA 1
ATOM 1282 C C . ARG A 1 168 ? 1.572 15.148 50.814 1.00 92.31 168 ARG A C 1
ATOM 1284 O O . ARG A 1 168 ? 1.158 16.273 51.096 1.00 92.31 168 ARG A O 1
ATOM 1291 N N . LEU A 1 169 ? 0.958 14.332 49.964 1.00 90.69 169 LEU A N 1
ATOM 1292 C CA . LEU A 1 169 ? -0.351 14.580 49.369 1.00 90.69 169 LEU A CA 1
ATOM 1293 C C . LEU A 1 169 ? -1.439 14.191 50.363 1.00 90.69 169 LEU A C 1
ATOM 1295 O O . LEU A 1 169 ? -1.404 13.106 50.944 1.00 90.69 169 LEU A O 1
ATOM 1299 N N . MET A 1 170 ? -2.403 15.085 50.547 1.00 87.06 170 MET A N 1
ATOM 1300 C CA . MET A 1 170 ? -3.452 14.967 51.550 1.00 87.06 170 MET A CA 1
ATOM 1301 C C . MET A 1 170 ? -4.813 15.224 50.896 1.00 87.06 170 MET A C 1
ATOM 1303 O O . MET A 1 170 ? -5.044 16.305 50.362 1.00 87.06 170 MET A O 1
ATOM 1307 N N . LEU A 1 171 ? -5.721 14.254 50.966 1.00 88.38 171 LEU A N 1
ATOM 1308 C CA . LEU A 1 171 ? -7.122 14.379 50.562 1.00 88.38 171 LEU A CA 1
ATOM 1309 C C . LEU A 1 171 ? -7.990 14.416 51.820 1.00 88.38 171 LEU A C 1
ATOM 1311 O O . LEU A 1 171 ? -8.025 13.422 52.545 1.00 88.38 171 LEU A O 1
ATOM 1315 N N . GLU A 1 172 ? -8.671 15.537 52.085 1.00 78.31 172 GLU A N 1
ATOM 1316 C CA . GLU A 1 172 ? -9.546 15.704 53.266 1.00 78.31 172 GLU A CA 1
ATOM 1317 C C . GLU A 1 172 ? -8.902 15.149 54.562 1.00 78.31 172 GLU A C 1
ATOM 1319 O O . GLU A 1 172 ? -9.489 14.347 55.290 1.00 78.31 172 GLU A O 1
ATOM 1324 N N . ASP A 1 173 ? -7.639 15.528 54.798 1.00 80.25 173 ASP A N 1
ATOM 1325 C CA . ASP A 1 173 ? -6.788 15.128 55.933 1.00 80.25 173 ASP A CA 1
ATOM 1326 C C . ASP A 1 173 ? -6.264 13.675 55.956 1.00 80.25 173 ASP A C 1
ATOM 1328 O O . ASP A 1 173 ? -5.662 13.248 56.947 1.00 80.25 173 ASP A O 1
ATOM 1332 N N . LYS A 1 174 ? -6.398 12.909 54.865 1.00 87.81 174 LYS A N 1
ATOM 1333 C CA . LYS A 1 174 ? -5.800 11.567 54.726 1.00 87.81 174 LYS A CA 1
ATOM 1334 C C . LYS A 1 174 ? -4.693 11.532 53.671 1.00 87.81 174 LYS A C 1
ATOM 1336 O O . LYS A 1 174 ? -4.881 12.101 52.598 1.00 87.81 174 LYS A O 1
ATOM 1341 N N . PRO A 1 175 ? -3.567 10.837 53.927 1.00 87.56 175 PRO A N 1
ATOM 1342 C CA . PRO A 1 175 ? -2.555 10.632 52.902 1.00 87.56 175 PRO A CA 1
ATOM 1343 C C . PRO A 1 175 ? -3.132 9.833 51.732 1.00 87.56 175 PRO A C 1
ATOM 1345 O O . PRO A 1 175 ? -3.855 8.857 51.946 1.00 87.56 175 PRO A O 1
ATOM 1348 N N . ILE A 1 176 ? -2.796 10.246 50.513 1.00 86.75 176 ILE A N 1
ATOM 1349 C CA . ILE A 1 176 ? -3.206 9.572 49.280 1.00 86.75 176 ILE A CA 1
ATOM 1350 C C . ILE A 1 176 ? -2.000 9.362 48.367 1.00 86.75 176 ILE A C 1
ATOM 1352 O O . ILE A 1 176 ? -1.199 10.272 48.170 1.00 86.75 176 ILE A O 1
ATOM 1356 N N . GLY A 1 177 ? -1.876 8.145 47.842 1.00 83.00 177 GLY A N 1
ATOM 1357 C CA . GLY A 1 177 ? -0.730 7.675 47.071 1.00 83.00 177 GLY A CA 1
ATOM 1358 C C . GLY A 1 177 ? -1.090 7.122 45.699 1.00 83.00 177 GLY A C 1
ATOM 1359 O O . GLY A 1 177 ? -2.255 7.125 45.308 1.00 83.00 177 GLY A O 1
ATOM 1360 N N . GLY A 1 178 ? -0.090 6.596 44.986 1.00 75.88 178 GLY A N 1
ATOM 1361 C CA . GLY A 1 178 ? -0.302 5.898 43.710 1.00 75.88 178 GLY A CA 1
ATOM 1362 C C . GLY A 1 178 ? -0.459 6.820 42.498 1.00 75.88 178 GLY A C 1
ATOM 1363 O O . GLY A 1 178 ? -0.955 6.390 41.461 1.00 75.88 178 GLY A O 1
ATOM 1364 N N . MET A 1 179 ? -0.022 8.072 42.619 1.00 81.06 179 MET A N 1
ATOM 1365 C CA . MET A 1 179 ? -0.048 9.077 41.555 1.00 81.06 179 MET A CA 1
ATOM 1366 C C . MET A 1 179 ? 1.308 9.775 41.432 1.00 81.06 179 MET A C 1
ATOM 1368 O O . MET A 1 179 ? 2.219 9.539 42.226 1.00 81.06 179 MET A O 1
ATOM 1372 N N . THR A 1 180 ? 1.458 10.625 40.421 1.00 74.81 180 THR A N 1
ATOM 1373 C CA . THR A 1 180 ? 2.655 11.449 40.214 1.00 74.81 180 THR A CA 1
ATOM 1374 C C . THR A 1 180 ? 2.296 12.916 40.397 1.00 74.81 180 THR A C 1
ATOM 1376 O O . THR A 1 180 ? 1.276 13.367 39.877 1.00 74.81 180 THR A O 1
ATOM 1379 N N . ILE A 1 181 ? 3.130 13.656 41.125 1.00 81.31 181 ILE A N 1
ATOM 1380 C CA . ILE A 1 181 ? 3.033 15.114 41.241 1.00 81.31 181 ILE A CA 1
ATOM 1381 C C . ILE A 1 181 ? 4.012 15.777 40.269 1.00 81.31 181 ILE A C 1
ATOM 1383 O O . ILE A 1 181 ? 5.152 15.325 40.130 1.00 81.31 181 ILE A O 1
ATOM 1387 N N . PHE A 1 182 ? 3.566 16.839 39.605 1.00 81.38 182 PHE A N 1
ATOM 1388 C CA . PHE A 1 182 ? 4.335 17.607 38.634 1.00 81.38 182 PHE A CA 1
ATOM 1389 C C . PHE A 1 182 ? 4.536 19.048 39.099 1.00 81.38 182 PHE A C 1
ATOM 1391 O O . PHE A 1 182 ? 3.640 19.663 39.679 1.00 81.38 182 PHE A O 1
ATOM 1398 N N . PHE A 1 183 ? 5.713 19.582 38.793 1.00 84.75 183 PHE A N 1
ATOM 1399 C CA . PHE A 1 183 ? 6.109 20.966 39.014 1.00 84.75 183 PHE A CA 1
ATOM 1400 C C . PHE A 1 183 ? 6.575 21.546 37.677 1.00 84.75 183 PHE A C 1
ATOM 1402 O O . PHE A 1 183 ? 7.608 21.126 37.155 1.00 84.75 183 PHE A O 1
ATOM 1409 N N . ASP A 1 184 ? 5.806 22.479 37.122 1.00 81.81 184 ASP A N 1
ATOM 1410 C CA . ASP A 1 184 ? 6.083 23.130 35.836 1.00 81.81 184 ASP A CA 1
ATOM 1411 C C . ASP A 1 184 ? 6.619 24.548 36.058 1.00 81.81 184 ASP A C 1
ATOM 1413 O O . ASP A 1 184 ? 5.974 25.356 36.724 1.00 81.81 184 ASP A O 1
ATOM 1417 N N . ASP A 1 185 ? 7.798 24.854 35.519 1.00 77.12 185 ASP A N 1
ATOM 1418 C CA . ASP A 1 185 ? 8.436 26.171 35.632 1.00 77.12 185 ASP A CA 1
ATOM 1419 C C . ASP A 1 185 ? 7.891 27.236 34.653 1.00 77.12 185 ASP A C 1
ATOM 1421 O O . ASP A 1 185 ? 8.354 28.385 34.649 1.00 77.12 185 ASP A O 1
ATOM 1425 N N . GLY A 1 186 ? 6.935 26.867 33.792 1.00 68.81 186 GLY A N 1
ATOM 1426 C CA . GLY A 1 186 ? 6.322 27.722 32.774 1.00 68.81 186 GLY A CA 1
ATOM 1427 C C . GLY A 1 186 ? 7.249 28.082 31.606 1.00 68.81 186 GLY A C 1
ATOM 1428 O O . GLY A 1 186 ? 6.893 28.902 30.758 1.00 68.81 186 GLY A O 1
ATOM 1429 N N . LYS A 1 187 ? 8.455 27.505 31.553 1.00 70.06 187 LYS A N 1
ATOM 1430 C CA . LYS A 1 187 ? 9.492 27.728 30.528 1.00 70.06 187 LYS A CA 1
ATOM 1431 C C . LYS A 1 187 ? 9.863 26.435 29.793 1.00 70.06 187 LYS A C 1
ATOM 1433 O O . LYS A 1 187 ? 10.814 26.436 29.010 1.00 70.06 187 LYS A O 1
ATOM 1438 N N . GLY A 1 188 ? 9.100 25.361 30.013 1.00 51.41 188 GLY A N 1
ATOM 1439 C CA . GLY A 1 188 ? 9.280 24.044 29.399 1.00 51.41 188 GLY A CA 1
ATOM 1440 C C . GLY A 1 188 ? 10.004 23.026 30.286 1.00 51.41 188 GLY A C 1
ATOM 1441 O O . GLY A 1 188 ? 10.248 21.907 29.836 1.00 51.41 188 GLY A O 1
ATOM 1442 N N . GLY A 1 189 ? 10.357 23.383 31.525 1.00 63.12 189 GLY A N 1
ATOM 1443 C CA . GLY A 1 189 ? 10.909 22.473 32.523 1.00 63.12 189 GLY A CA 1
ATOM 1444 C C . GLY A 1 189 ? 9.811 21.866 33.394 1.00 63.12 189 GLY A C 1
ATOM 1445 O O . GLY A 1 189 ? 9.249 22.545 34.248 1.00 63.12 189 GLY A O 1
ATOM 1446 N N . VAL A 1 190 ? 9.546 20.567 33.216 1.00 64.62 190 VAL A N 1
ATOM 1447 C CA . VAL A 1 190 ? 8.580 19.810 34.029 1.00 64.62 190 VAL A CA 1
ATOM 1448 C C . VAL A 1 190 ? 9.314 18.781 34.884 1.00 64.62 190 VAL A C 1
ATOM 1450 O O . VAL A 1 190 ? 9.985 17.885 34.369 1.00 64.62 190 VAL A O 1
ATOM 1453 N N . PHE A 1 191 ? 9.166 18.891 36.202 1.00 75.69 191 PHE A N 1
ATOM 1454 C CA . PHE A 1 191 ? 9.751 17.977 37.181 1.00 75.69 191 PHE A CA 1
ATOM 1455 C C . PHE A 1 191 ? 8.656 17.088 37.761 1.00 75.69 191 PHE A C 1
ATOM 1457 O O . PHE A 1 191 ? 7.613 17.587 38.170 1.00 75.69 191 PHE A O 1
ATOM 1464 N N . SER A 1 192 ? 8.883 15.775 37.801 1.00 73.81 192 SER A N 1
ATOM 1465 C CA . SER A 1 192 ? 7.888 14.802 38.262 1.00 73.81 192 SER A CA 1
ATOM 1466 C C . SER A 1 192 ? 8.421 13.962 39.414 1.00 73.81 192 SER A C 1
ATOM 1468 O O . SER A 1 192 ? 9.586 13.557 39.408 1.00 73.81 192 SER A O 1
ATOM 1470 N N . PHE A 1 193 ? 7.561 13.692 40.397 1.00 79.44 193 PHE A N 1
ATOM 1471 C CA . PHE A 1 193 ? 7.896 12.861 41.549 1.00 79.44 193 PHE A CA 1
ATOM 1472 C C . PHE A 1 193 ? 6.780 11.840 41.802 1.00 79.44 193 PHE A C 1
ATOM 1474 O O . PHE A 1 193 ? 5.615 12.231 41.932 1.00 79.44 193 PHE A O 1
ATOM 1481 N N . PRO A 1 194 ? 7.097 10.535 41.856 1.00 75.75 194 PRO A N 1
ATOM 1482 C CA . PRO A 1 194 ? 6.119 9.526 42.229 1.00 75.75 194 PRO A CA 1
ATOM 1483 C C . PRO A 1 194 ? 5.748 9.679 43.706 1.00 75.75 194 PRO A C 1
ATOM 1485 O O . PRO A 1 194 ? 6.604 9.971 44.544 1.00 75.75 194 PRO A O 1
ATOM 1488 N N . VAL A 1 195 ? 4.473 9.461 44.009 1.00 84.00 195 VAL A N 1
ATOM 1489 C CA . VAL A 1 195 ? 3.921 9.540 45.360 1.00 84.00 195 VAL A CA 1
ATOM 1490 C C . VAL A 1 195 ? 3.669 8.122 45.872 1.00 84.00 195 VAL A C 1
ATOM 1492 O O . VAL A 1 195 ? 2.919 7.357 45.256 1.00 84.00 195 VAL A O 1
ATOM 1495 N N . ASP A 1 196 ? 4.306 7.760 46.985 1.00 79.69 196 ASP A N 1
ATOM 1496 C CA . ASP A 1 196 ? 4.166 6.433 47.593 1.00 79.69 196 ASP A CA 1
ATOM 1497 C C . ASP A 1 196 ? 2.770 6.194 48.195 1.00 79.69 196 ASP A C 1
ATOM 1499 O O . ASP A 1 196 ? 1.918 7.081 48.208 1.00 79.69 196 ASP A O 1
ATOM 1503 N N . ALA A 1 197 ? 2.506 4.974 48.675 1.00 77.75 197 ALA A N 1
ATOM 1504 C CA . ALA A 1 197 ? 1.201 4.585 49.216 1.00 77.75 197 ALA A CA 1
ATOM 1505 C C . ALA A 1 197 ? 0.794 5.399 50.462 1.00 77.75 197 ALA A C 1
ATOM 1507 O O . ALA A 1 197 ? -0.394 5.555 50.744 1.00 77.75 197 ALA A O 1
ATOM 1508 N N . GLU A 1 198 ? 1.770 5.947 51.185 1.00 82.31 198 GLU A N 1
ATOM 1509 C CA . GLU A 1 198 ? 1.616 6.820 52.347 1.00 82.31 198 GLU A CA 1
ATOM 1510 C C . GLU A 1 198 ? 1.556 8.314 51.972 1.00 82.31 198 GLU A C 1
ATOM 1512 O O . GLU A 1 198 ? 1.628 9.193 52.846 1.00 82.31 198 GLU A O 1
ATOM 1517 N N . GLY A 1 199 ? 1.404 8.603 50.679 1.00 85.88 199 GLY A N 1
ATOM 1518 C CA . GLY A 1 199 ? 1.234 9.929 50.108 1.00 85.88 199 GLY A CA 1
ATOM 1519 C C . GLY A 1 199 ? 2.507 10.761 50.052 1.00 85.88 199 GLY A C 1
ATOM 1520 O O . GLY A 1 199 ? 2.417 11.960 49.817 1.00 85.88 199 GLY A O 1
ATOM 1521 N N . PHE A 1 200 ? 3.677 10.187 50.312 1.00 91.50 200 PHE A N 1
ATOM 1522 C CA . PHE A 1 200 ? 4.939 10.908 50.415 1.00 91.50 200 PHE A CA 1
ATOM 1523 C C . PHE A 1 200 ? 5.682 10.971 49.074 1.00 91.50 200 PHE A C 1
ATOM 1525 O O . PHE A 1 200 ? 5.673 10.027 48.285 1.00 91.50 200 PHE A O 1
ATOM 1532 N N . PHE A 1 201 ? 6.334 12.108 48.823 1.00 89.94 201 PHE A N 1
ATOM 1533 C CA . PHE A 1 201 ? 7.202 12.333 47.670 1.00 89.94 201 PHE A CA 1
ATOM 1534 C C . PHE A 1 201 ? 8.473 13.073 48.088 1.00 89.94 201 PHE A C 1
ATOM 1536 O O . PHE A 1 201 ? 8.452 13.899 49.005 1.00 89.94 201 PHE A O 1
ATOM 1543 N N . GLU A 1 202 ? 9.577 12.812 47.390 1.00 90.75 202 GLU A N 1
ATOM 1544 C CA . GLU A 1 202 ? 10.835 13.538 47.559 1.00 90.75 202 GLU A CA 1
ATOM 1545 C C . GLU A 1 202 ? 11.668 13.556 46.275 1.00 90.75 202 GLU A C 1
ATOM 1547 O O . GLU A 1 202 ? 11.594 12.648 45.445 1.00 90.75 202 GLU A O 1
ATOM 1552 N N . GLY A 1 203 ? 12.501 14.582 46.118 1.00 88.25 203 GLY A N 1
ATOM 1553 C CA . GLY A 1 203 ? 13.495 14.622 45.058 1.00 88.25 203 GLY A CA 1
ATOM 1554 C C . GLY A 1 203 ? 14.159 15.981 44.888 1.00 88.25 203 GLY A C 1
ATOM 1555 O O . GLY A 1 203 ? 14.021 16.880 45.715 1.00 88.25 203 GLY A O 1
ATOM 1556 N N . LYS A 1 204 ? 14.941 16.119 43.814 1.00 89.62 204 LYS A N 1
ATOM 1557 C CA . LYS A 1 204 ? 15.621 17.376 43.483 1.00 89.62 204 LYS A CA 1
ATOM 1558 C C . LYS A 1 204 ? 14.709 18.265 42.652 1.00 89.62 204 LYS A C 1
ATOM 1560 O O . LYS A 1 204 ? 14.343 17.879 41.545 1.00 89.62 204 LYS A O 1
ATOM 1565 N N . LEU A 1 205 ? 14.423 19.458 43.159 1.00 87.50 205 LEU A N 1
ATOM 1566 C CA . LEU A 1 205 ? 13.707 20.508 42.446 1.00 87.50 205 LEU A CA 1
ATOM 1567 C C . LEU A 1 205 ? 14.537 21.790 42.571 1.00 87.50 205 LEU A C 1
ATOM 1569 O O . LEU A 1 205 ? 14.814 22.190 43.697 1.00 87.50 205 LEU A O 1
ATOM 1573 N N . PRO A 1 206 ? 14.992 22.408 41.468 1.00 86.94 206 PRO A N 1
ATOM 1574 C CA . PRO A 1 206 ? 15.747 23.655 41.544 1.00 86.94 206 PRO A CA 1
ATOM 1575 C C . PRO A 1 206 ? 14.931 24.786 42.194 1.00 86.94 206 PRO A C 1
ATOM 1577 O O . PRO A 1 206 ? 13.703 24.790 42.082 1.00 86.94 206 PRO A O 1
ATOM 1580 N N . PRO A 1 207 ? 15.570 25.798 42.800 1.00 89.25 207 PRO A N 1
ATOM 1581 C CA . PRO A 1 207 ? 14.872 26.997 43.244 1.00 89.25 207 PRO A CA 1
ATOM 1582 C C . PRO A 1 207 ? 14.160 27.688 42.072 1.00 89.25 207 PRO A C 1
ATOM 1584 O O . PRO A 1 207 ? 14.776 27.968 41.042 1.00 89.25 207 PRO A O 1
ATOM 1587 N N . GLY A 1 208 ? 12.868 27.964 42.219 1.00 88.38 208 GLY A N 1
ATOM 1588 C CA . GLY A 1 208 ? 12.026 28.465 41.140 1.00 88.38 208 GLY A CA 1
ATOM 1589 C C . GLY A 1 208 ? 10.562 28.619 41.541 1.00 88.38 208 GLY A C 1
ATOM 1590 O O . GLY A 1 208 ? 10.140 28.213 42.624 1.00 88.38 208 GLY A O 1
ATOM 1591 N N . GLU A 1 209 ? 9.793 29.236 40.651 1.00 89.38 209 GLU A N 1
ATOM 1592 C CA . GLU A 1 209 ? 8.338 29.297 40.749 1.00 89.38 209 GLU A CA 1
ATOM 1593 C C . GLU A 1 209 ? 7.754 28.193 39.872 1.00 89.38 209 GLU A C 1
ATOM 1595 O O . GLU A 1 209 ? 8.133 28.079 38.708 1.00 89.38 209 GLU A O 1
ATOM 1600 N N . TYR A 1 210 ? 6.864 27.390 40.445 1.00 84.06 210 TYR A N 1
ATOM 1601 C CA . TYR A 1 210 ? 6.301 26.219 39.795 1.00 84.06 210 TYR A CA 1
ATOM 1602 C C . TYR A 1 210 ? 4.783 26.223 39.870 1.00 84.06 210 TYR A C 1
ATOM 1604 O O . TYR A 1 210 ? 4.214 26.538 40.914 1.00 84.06 210 TYR A O 1
ATOM 1612 N N . VAL A 1 211 ? 4.132 25.798 38.797 1.00 83.56 211 VAL A N 1
ATOM 1613 C CA . VAL A 1 211 ? 2.729 25.390 38.818 1.00 83.56 211 VAL A CA 1
ATOM 1614 C C . VAL A 1 211 ? 2.672 23.924 39.229 1.00 83.56 211 VAL A C 1
ATOM 1616 O O . VAL A 1 211 ? 3.396 23.091 38.681 1.00 83.56 211 VAL A O 1
ATOM 1619 N N . VAL A 1 212 ? 1.846 23.615 40.227 1.00 84.69 212 VAL A N 1
ATOM 1620 C CA . VAL A 1 212 ? 1.756 22.271 40.805 1.00 84.69 212 VAL A CA 1
ATOM 1621 C C . VAL A 1 212 ? 0.528 21.551 40.263 1.00 84.69 212 VAL A C 1
ATOM 1623 O O . VAL A 1 212 ? -0.596 22.015 40.441 1.00 84.69 212 VAL A O 1
ATOM 1626 N N . THR A 1 213 ? 0.735 20.394 39.636 1.00 82.50 213 THR A N 1
ATOM 1627 C CA . THR A 1 213 ? -0.341 19.539 39.106 1.00 82.50 213 THR A CA 1
ATOM 1628 C C . THR A 1 213 ? -0.118 18.075 39.490 1.00 82.50 213 THR A C 1
ATOM 1630 O O . THR A 1 213 ? 0.934 17.707 40.011 1.00 82.50 213 THR A O 1
ATOM 1633 N N . ILE A 1 214 ? -1.123 17.223 39.290 1.00 82.12 214 ILE A N 1
ATOM 1634 C CA . ILE A 1 214 ? -1.072 15.790 39.616 1.00 82.12 214 ILE A CA 1
ATOM 1635 C C . ILE A 1 214 ? -1.579 14.954 38.441 1.00 82.12 214 ILE A C 1
ATOM 1637 O O . ILE A 1 214 ? -2.368 15.434 37.633 1.00 82.12 214 ILE A O 1
ATOM 1641 N N . SER A 1 215 ? -1.121 13.705 38.346 1.00 67.50 215 SER A N 1
ATOM 1642 C CA . SER A 1 215 ? -1.445 12.807 37.229 1.00 67.50 215 SER A CA 1
ATOM 1643 C C . SER A 1 215 ? -2.872 12.258 37.239 1.00 67.50 215 SER A C 1
ATOM 1645 O O . SER A 1 215 ? -3.325 11.771 36.210 1.00 67.50 215 SER A O 1
ATOM 1647 N N . ASP A 1 216 ? -3.548 12.255 38.390 1.00 72.12 216 ASP A N 1
ATOM 1648 C CA . ASP A 1 216 ? -4.892 11.687 38.531 1.00 72.12 216 ASP A CA 1
ATOM 1649 C C . ASP A 1 216 ? -5.953 12.778 38.334 1.00 72.12 216 ASP A C 1
ATOM 1651 O O . ASP A 1 216 ? -6.092 13.688 39.157 1.00 72.12 216 ASP A O 1
ATOM 1655 N N . SER A 1 217 ? -6.698 12.677 37.230 1.00 64.69 217 SER A N 1
ATOM 1656 C CA . SER A 1 217 ? -7.720 13.642 36.810 1.00 64.69 217 SER A CA 1
ATOM 1657 C C . SER A 1 217 ? -8.907 13.736 37.771 1.00 64.69 217 SER A C 1
ATOM 1659 O O . SER A 1 217 ? -9.634 14.728 37.732 1.00 64.69 217 SER A O 1
ATOM 1661 N N . LYS A 1 218 ? -9.085 12.764 38.677 1.00 72.19 218 LYS A N 1
ATOM 1662 C CA . LYS A 1 218 ? -10.162 12.763 39.683 1.00 72.19 218 LYS A CA 1
ATOM 1663 C C . LYS A 1 218 ? -9.960 13.806 40.777 1.00 72.19 218 LYS A C 1
ATOM 1665 O O . LYS A 1 218 ? -10.892 14.104 41.527 1.00 72.19 218 LYS A O 1
ATOM 1670 N N . TYR A 1 219 ? -8.758 14.366 40.888 1.00 80.19 219 TYR A N 1
ATOM 1671 C CA . TYR A 1 219 ? -8.388 15.282 41.956 1.00 80.19 219 TYR A CA 1
ATOM 1672 C C . TYR A 1 219 ? -7.875 16.617 41.398 1.00 80.19 219 TYR A C 1
ATOM 1674 O O . TYR A 1 219 ? -7.309 16.708 40.308 1.00 80.19 219 TYR A O 1
ATOM 1682 N N . GLY A 1 220 ? -8.094 17.689 42.153 1.00 82.62 220 GLY A N 1
ATOM 1683 C CA . GLY A 1 220 ? -7.517 19.008 41.901 1.00 82.62 220 GLY A CA 1
ATOM 1684 C C . GLY A 1 220 ? -6.613 19.422 43.056 1.00 82.62 220 GLY A C 1
ATOM 1685 O O . GLY A 1 220 ? -6.943 19.174 44.221 1.00 82.62 220 GLY A O 1
ATOM 1686 N N . VAL A 1 221 ? -5.476 20.054 42.747 1.00 84.50 221 VAL A N 1
ATOM 1687 C CA . VAL A 1 221 ? -4.635 20.695 43.767 1.00 84.50 221 VAL A CA 1
ATOM 1688 C C . VAL A 1 221 ? -5.340 21.970 44.207 1.00 84.50 221 VAL A C 1
ATOM 1690 O O . VAL A 1 221 ? -5.648 22.826 43.388 1.00 84.50 221 VAL A O 1
ATOM 1693 N N . VAL A 1 222 ? -5.616 22.089 45.501 1.00 86.50 222 VAL A N 1
ATOM 1694 C CA . VAL A 1 222 ? -6.299 23.260 46.069 1.00 86.50 222 VAL A CA 1
ATOM 1695 C C . VAL A 1 222 ? -5.289 24.229 46.652 1.00 86.50 222 VAL A C 1
ATOM 1697 O O . VAL A 1 222 ? -5.434 25.444 46.541 1.00 86.50 222 VAL A O 1
ATOM 1700 N N . GLN A 1 223 ? -4.269 23.687 47.313 1.00 86.88 223 GLN A N 1
ATOM 1701 C CA . GLN A 1 223 ? -3.309 24.483 48.054 1.00 86.88 223 GLN A CA 1
ATOM 1702 C C . GLN A 1 223 ? -2.034 23.685 48.315 1.00 86.88 223 GLN A C 1
ATOM 1704 O O . GLN A 1 223 ? -2.064 22.467 48.493 1.00 86.88 223 GLN A O 1
ATOM 1709 N N . VAL A 1 224 ? -0.911 24.396 48.391 1.00 89.19 224 VAL A N 1
ATOM 1710 C CA . VAL A 1 224 ? 0.361 23.858 48.871 1.00 89.19 224 VAL A CA 1
ATOM 1711 C C . VAL A 1 224 ? 0.761 24.611 50.136 1.00 89.19 224 VAL A C 1
ATOM 1713 O O . VAL A 1 224 ? 0.933 25.830 50.116 1.00 89.19 224 VAL A O 1
ATOM 1716 N N . GLU A 1 225 ? 0.901 23.896 51.248 1.00 89.38 225 GLU A N 1
ATOM 1717 C CA . GLU A 1 225 ? 1.272 24.461 52.544 1.00 89.38 225 GLU A CA 1
ATOM 1718 C C . GLU A 1 225 ? 2.736 24.153 52.880 1.00 89.38 225 GLU A C 1
ATOM 1720 O O . GLU A 1 225 ? 3.130 22.985 52.913 1.00 89.38 225 GLU A O 1
ATOM 1725 N N . PRO A 1 226 ? 3.573 25.165 53.152 1.00 88.31 226 PRO A N 1
ATOM 1726 C CA . PRO A 1 226 ? 4.959 24.940 53.531 1.00 88.31 226 PRO A CA 1
ATOM 1727 C C . PRO A 1 226 ? 5.077 24.459 54.984 1.00 88.31 226 PRO A C 1
ATOM 1729 O O . PRO A 1 226 ? 4.562 25.083 55.910 1.00 88.31 226 PRO A O 1
ATOM 1732 N N . LEU A 1 227 ? 5.850 23.392 55.190 1.00 83.62 227 LEU A N 1
ATOM 1733 C CA . LEU A 1 227 ? 6.216 22.840 56.502 1.00 83.62 227 LEU A CA 1
ATOM 1734 C C . LEU A 1 227 ? 7.634 23.238 56.951 1.00 83.62 227 LEU A C 1
ATOM 1736 O O . LEU A 1 227 ? 8.036 22.929 58.072 1.00 83.62 227 LEU A O 1
ATOM 1740 N N . GLY A 1 228 ? 8.379 23.946 56.094 1.00 79.69 228 GLY A N 1
ATOM 1741 C CA . GLY A 1 228 ? 9.762 24.383 56.321 1.00 79.69 228 GLY A CA 1
ATOM 1742 C C . GLY A 1 228 ? 10.801 23.475 55.650 1.00 79.69 228 GLY A C 1
ATOM 1743 O O . GLY A 1 228 ? 10.524 22.320 55.359 1.00 79.69 228 GLY A O 1
ATOM 1744 N N . GLU A 1 229 ? 11.999 24.003 55.374 1.00 82.88 229 GLU A N 1
ATOM 1745 C CA . GLU A 1 229 ? 13.137 23.244 54.803 1.00 82.88 229 GLU A CA 1
ATOM 1746 C C . GLU A 1 229 ? 12.808 22.444 53.519 1.00 82.88 229 GLU A C 1
ATOM 1748 O O . GLU A 1 229 ? 13.196 21.287 53.382 1.00 82.88 229 GLU A O 1
ATOM 1753 N N . GLY A 1 230 ? 12.051 23.033 52.584 1.00 82.81 230 GLY A N 1
ATOM 1754 C CA . GLY A 1 230 ? 11.652 22.360 51.337 1.00 82.81 230 GLY A CA 1
ATOM 1755 C C . GLY A 1 230 ? 10.584 21.271 51.508 1.00 82.81 230 GLY A C 1
ATOM 1756 O O . GLY A 1 230 ? 10.371 20.493 50.580 1.00 82.81 230 GLY A O 1
ATOM 1757 N N . LYS A 1 231 ? 9.919 21.208 52.672 1.00 88.50 231 LYS A N 1
ATOM 1758 C CA . LYS A 1 231 ? 8.818 20.278 52.969 1.00 88.50 231 LYS A CA 1
ATOM 1759 C C . LYS A 1 231 ? 7.454 20.922 52.744 1.00 88.50 231 LYS A C 1
ATOM 1761 O O . LYS A 1 231 ? 7.254 22.063 53.168 1.00 88.50 231 LYS A O 1
ATOM 1766 N N . TYR A 1 232 ? 6.510 20.179 52.169 1.00 90.88 232 TYR A N 1
ATOM 1767 C CA . TYR A 1 232 ? 5.172 20.685 51.844 1.00 90.88 232 TYR A CA 1
ATOM 1768 C C . TYR A 1 232 ? 4.044 19.689 52.146 1.00 90.88 232 TYR A C 1
ATOM 1770 O O . TYR A 1 232 ? 4.216 18.481 51.986 1.00 90.88 232 TYR A O 1
ATOM 1778 N N . TYR A 1 233 ? 2.869 20.196 52.518 1.00 90.94 233 TYR A N 1
ATOM 1779 C CA . TYR A 1 233 ? 1.608 19.483 52.306 1.00 90.94 233 TYR A CA 1
ATOM 1780 C C . TYR A 1 233 ? 0.978 19.946 51.002 1.00 90.94 233 TYR A C 1
ATOM 1782 O O . TYR A 1 233 ? 0.893 21.144 50.743 1.00 90.94 233 TYR A O 1
ATOM 1790 N N . VAL A 1 234 ? 0.526 18.997 50.190 1.00 89.81 234 VAL A N 1
ATOM 1791 C CA . VAL A 1 234 ? -0.220 19.271 48.960 1.00 89.81 234 VAL A CA 1
ATOM 1792 C C . VAL A 1 234 ? -1.654 18.829 49.203 1.00 89.81 234 VAL A C 1
ATOM 1794 O O . VAL A 1 234 ? -1.932 17.635 49.306 1.00 89.81 234 VAL A O 1
ATOM 1797 N N . LEU A 1 235 ? -2.544 19.802 49.377 1.00 89.69 235 LEU A N 1
ATOM 1798 C CA . LEU A 1 235 ? -3.945 19.577 49.701 1.00 89.69 235 LEU A CA 1
ATOM 1799 C C . LEU A 1 235 ? -4.736 19.372 48.413 1.00 89.69 235 LEU A C 1
ATOM 1801 O O . LEU A 1 235 ? -4.762 20.241 47.536 1.00 89.69 235 LEU A O 1
ATOM 1805 N N . LEU A 1 236 ? -5.390 18.220 48.324 1.00 88.00 236 LEU A N 1
ATOM 1806 C CA . LEU A 1 236 ? -6.242 17.831 47.216 1.00 88.00 236 LEU A CA 1
ATOM 1807 C C . LEU A 1 236 ? -7.710 17.904 47.621 1.00 88.00 236 LEU A C 1
ATOM 1809 O O . LEU A 1 236 ? -8.072 17.656 48.775 1.00 88.00 236 LEU A O 1
ATOM 1813 N N . LYS A 1 237 ? -8.563 18.167 46.636 1.00 85.56 237 LYS A N 1
ATOM 1814 C CA . LYS A 1 237 ? -9.994 17.873 46.720 1.00 85.56 237 LYS A CA 1
ATOM 1815 C C . LYS A 1 237 ? -10.408 16.978 45.555 1.00 85.56 237 LYS A C 1
ATOM 1817 O O . LYS A 1 237 ? -9.788 17.056 44.490 1.00 85.56 237 LYS A O 1
ATOM 1822 N N . PRO A 1 238 ? -11.446 16.143 45.737 1.00 78.75 238 PRO A N 1
ATOM 1823 C CA . PRO A 1 238 ? -12.096 15.488 44.613 1.00 78.75 238 PRO A CA 1
ATOM 1824 C C . PRO A 1 238 ? -12.628 16.567 43.672 1.00 78.75 238 PRO A C 1
ATOM 1826 O O . PRO A 1 238 ? -13.207 17.553 44.137 1.00 78.75 238 PRO A O 1
ATOM 1829 N N . ARG A 1 239 ? -12.452 16.391 42.364 1.00 71.62 239 ARG A N 1
ATOM 1830 C CA . ARG A 1 239 ? -13.262 17.150 41.413 1.00 71.62 239 ARG A CA 1
ATOM 1831 C C . ARG A 1 239 ? -14.704 16.681 41.596 1.00 71.62 239 ARG A C 1
ATOM 1833 O O . ARG A 1 239 ? -14.936 15.481 41.750 1.00 71.62 239 ARG A O 1
ATOM 1840 N N . ALA A 1 240 ? -15.662 17.608 41.672 1.00 57.59 240 ALA A N 1
ATOM 1841 C CA . ALA A 1 240 ? -17.068 17.225 41.675 1.00 57.59 240 ALA A CA 1
ATOM 1842 C C . ALA A 1 240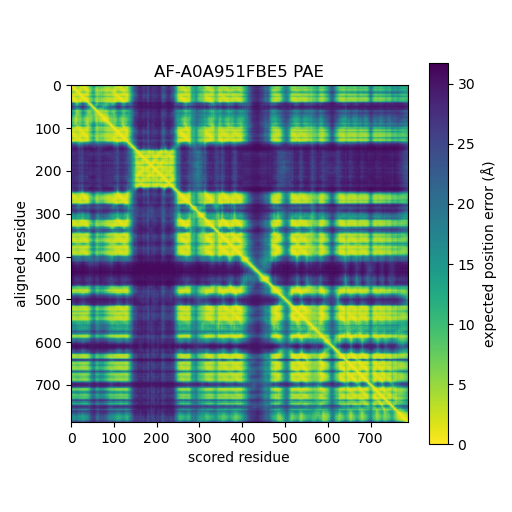 ? -17.299 16.335 40.449 1.00 57.59 240 ALA A C 1
ATOM 1844 O O . ALA A 1 240 ? -16.863 16.703 39.359 1.00 57.59 240 ALA A O 1
ATOM 1845 N N . ASN A 1 241 ? -17.911 15.161 40.641 1.00 42.25 241 ASN A N 1
ATOM 1846 C CA . ASN A 1 241 ? -18.280 14.273 39.543 1.00 42.25 241 ASN A CA 1
ATOM 1847 C C . ASN A 1 241 ? -19.260 15.030 38.639 1.00 42.25 241 ASN A C 1
ATOM 1849 O O . ASN A 1 241 ? -20.476 14.955 38.824 1.00 42.25 241 ASN A O 1
ATOM 1853 N N . GLN A 1 242 ? -18.731 15.765 37.669 1.00 39.53 242 GLN A N 1
ATOM 1854 C CA . GLN A 1 242 ? -19.419 15.918 36.408 1.00 39.53 242 GLN A CA 1
ATOM 1855 C C . GLN A 1 242 ? -19.642 14.490 35.885 1.00 39.53 242 GLN A C 1
ATOM 1857 O O . GLN A 1 242 ? -18.785 13.625 36.111 1.00 39.53 242 GLN A O 1
ATOM 1862 N N . PRO A 1 243 ? -20.789 14.184 35.252 1.00 35.38 243 PRO A N 1
ATOM 1863 C CA . PRO A 1 243 ? -20.780 13.069 34.319 1.00 35.38 243 PRO A CA 1
ATOM 1864 C C . PRO A 1 243 ? -19.570 13.321 33.425 1.00 35.38 243 PRO A C 1
ATOM 1866 O O . PRO A 1 243 ? -19.430 14.431 32.907 1.00 35.38 243 PRO A O 1
ATOM 1869 N N . GLU A 1 244 ? -18.646 12.361 33.372 1.00 33.97 244 GLU A N 1
ATOM 1870 C CA . GLU A 1 244 ? -17.561 12.419 32.401 1.00 33.97 244 GLU A CA 1
ATOM 1871 C C . GLU A 1 244 ? -18.221 12.830 31.076 1.00 33.97 244 GLU A C 1
ATOM 1873 O O . GLU A 1 244 ? -19.249 12.229 30.723 1.00 33.97 244 GLU A O 1
ATOM 1878 N N . PRO A 1 245 ? -17.759 13.908 30.404 1.00 34.53 245 PRO A N 1
ATOM 1879 C CA . PRO A 1 245 ? -18.184 14.113 29.028 1.00 34.53 245 PRO A CA 1
ATOM 1880 C C . PRO A 1 245 ? -17.977 12.758 28.348 1.00 34.53 245 PRO A C 1
ATOM 1882 O O . PRO A 1 245 ? -16.935 12.152 28.615 1.00 34.53 245 PRO A O 1
ATOM 1885 N N . PRO A 1 246 ? -18.973 12.219 27.615 1.00 35.06 246 PRO A N 1
ATOM 1886 C CA . PRO A 1 246 ? -18.868 10.870 27.075 1.00 35.06 246 PRO A CA 1
ATOM 1887 C C . PRO A 1 246 ? -17.488 10.720 26.440 1.00 35.06 246 PRO A C 1
ATOM 1889 O O . PRO A 1 246 ? -17.051 11.638 25.742 1.00 35.06 246 PRO A O 1
ATOM 1892 N N . ASP A 1 247 ? -16.795 9.621 26.756 1.00 38.41 247 ASP A N 1
ATOM 1893 C CA . ASP A 1 247 ? -15.423 9.276 26.345 1.00 38.41 247 ASP A CA 1
ATOM 1894 C C . ASP A 1 247 ? -15.272 9.131 24.810 1.00 38.41 247 ASP A C 1
ATOM 1896 O O . ASP A 1 247 ? -14.609 8.236 24.293 1.00 38.41 247 ASP A O 1
ATOM 1900 N N . GLY A 1 248 ? -15.884 10.009 24.022 1.00 37.59 248 GLY A N 1
ATOM 1901 C CA . GLY A 1 248 ? -16.004 9.896 22.579 1.00 37.59 248 GLY A CA 1
ATOM 1902 C C . GLY A 1 248 ? -14.663 9.981 21.851 1.00 37.59 248 GLY A C 1
ATOM 1903 O O . GLY A 1 248 ? -14.504 9.441 20.759 1.00 37.59 248 GLY A O 1
ATOM 1904 N N . GLY A 1 249 ? -13.652 10.604 22.462 1.00 41.69 249 GLY A N 1
ATOM 1905 C CA . GLY A 1 249 ? -12.300 10.653 21.905 1.00 41.69 249 GLY A CA 1
ATOM 1906 C C . GLY A 1 249 ? -11.505 9.352 22.060 1.00 41.69 249 GLY A C 1
ATOM 1907 O O . GLY A 1 249 ? -10.663 9.054 21.211 1.00 41.69 249 GLY A O 1
ATOM 1908 N N . GLU A 1 250 ? -11.744 8.585 23.129 1.00 48.12 250 GLU A N 1
ATOM 1909 C CA . GLU A 1 250 ? -11.026 7.326 23.380 1.00 48.12 250 GLU A CA 1
ATOM 1910 C C . GLU A 1 250 ? -11.537 6.214 22.463 1.00 48.12 250 GLU A C 1
ATOM 1912 O O . GLU A 1 250 ? -10.734 5.474 21.890 1.00 48.12 250 GLU A O 1
ATOM 1917 N N . ASP A 1 251 ? -12.850 6.181 22.220 1.00 55.91 251 ASP A N 1
ATOM 1918 C CA . ASP A 1 251 ? -13.474 5.231 21.299 1.00 55.91 251 ASP A CA 1
ATOM 1919 C C . ASP A 1 251 ? -12.985 5.410 19.855 1.00 55.91 251 ASP A C 1
ATOM 1921 O O . ASP A 1 251 ? -12.784 4.415 19.167 1.00 55.91 251 ASP A O 1
ATOM 1925 N N . LEU A 1 252 ? -12.695 6.635 19.391 1.00 62.06 252 LEU A N 1
ATOM 1926 C CA . LEU A 1 252 ? -12.134 6.870 18.046 1.00 62.06 252 LEU A CA 1
ATOM 1927 C C . LEU A 1 252 ? -10.797 6.162 17.828 1.00 62.06 252 LEU A C 1
ATOM 1929 O O . LEU A 1 252 ? -10.542 5.643 16.736 1.00 62.06 252 LEU A O 1
ATOM 1933 N N . LEU A 1 253 ? -9.954 6.147 18.862 1.00 65.88 253 LEU A N 1
ATOM 1934 C CA . LEU A 1 253 ? -8.607 5.579 18.827 1.00 65.88 253 LEU A CA 1
ATOM 1935 C C . LEU A 1 253 ? -8.536 4.148 19.333 1.00 65.88 253 LEU A C 1
ATOM 1937 O O . LEU A 1 253 ? -7.469 3.534 19.236 1.00 65.88 253 LEU A O 1
ATOM 1941 N N . ALA A 1 254 ? -9.645 3.617 19.844 1.00 73.56 254 ALA A N 1
ATOM 1942 C CA . ALA A 1 254 ? -9.724 2.244 20.286 1.00 73.56 254 ALA A CA 1
ATOM 1943 C C . ALA A 1 254 ? -9.306 1.306 19.147 1.00 73.56 254 ALA A C 1
ATOM 1945 O O . ALA A 1 254 ? -9.741 1.424 17.996 1.00 73.56 254 ALA A O 1
ATOM 1946 N N . PHE A 1 255 ? -8.409 0.384 19.476 1.00 82.94 255 PHE A N 1
ATOM 1947 C CA . PHE A 1 255 ? -7.816 -0.509 18.496 1.00 82.94 255 PHE A CA 1
ATOM 1948 C C . PHE A 1 255 ? -8.885 -1.456 17.954 1.00 82.94 255 PHE A C 1
ATOM 1950 O O . PHE A 1 255 ? -9.804 -1.852 18.669 1.00 82.94 255 PHE A O 1
ATOM 1957 N N . ILE A 1 256 ? -8.752 -1.825 16.685 1.00 86.44 256 ILE A N 1
ATOM 1958 C CA . ILE A 1 256 ? -9.569 -2.871 16.078 1.00 86.44 256 ILE A CA 1
ATOM 1959 C C . ILE A 1 256 ? -8.699 -4.116 15.973 1.00 86.44 256 ILE A C 1
ATOM 1961 O O . ILE A 1 256 ? -7.671 -4.089 15.300 1.00 86.44 256 ILE A O 1
ATOM 1965 N N . HIS A 1 257 ? -9.101 -5.203 16.621 1.00 88.44 257 HIS A N 1
ATOM 1966 C CA . HIS A 1 257 ? -8.293 -6.415 16.727 1.00 88.44 257 HIS A CA 1
ATOM 1967 C C . HIS A 1 257 ? -8.874 -7.575 15.922 1.00 88.44 257 HIS A C 1
ATOM 1969 O O . HIS A 1 257 ? -10.080 -7.823 15.937 1.00 88.44 257 HIS A O 1
ATOM 1975 N N . LYS A 1 258 ? -7.987 -8.338 15.274 1.00 92.00 258 LYS A N 1
ATOM 1976 C CA . LYS A 1 258 ? -8.281 -9.634 14.652 1.00 92.00 258 LYS A CA 1
ATOM 1977 C C . LYS A 1 258 ? -9.469 -9.558 13.695 1.00 92.00 258 LYS A C 1
ATOM 1979 O O . LYS A 1 258 ? -10.543 -10.122 13.914 1.00 92.00 258 LYS A O 1
ATOM 1984 N N . VAL A 1 259 ? -9.251 -8.841 12.600 1.00 95.94 259 VAL A N 1
ATOM 1985 C CA . VAL A 1 259 ? -10.261 -8.613 11.565 1.00 95.94 259 VAL A CA 1
ATOM 1986 C C . VAL A 1 259 ? -9.963 -9.484 10.356 1.00 95.94 259 VAL A C 1
ATOM 1988 O O . VAL A 1 259 ? -8.859 -9.469 9.821 1.00 95.94 259 VAL A O 1
ATOM 1991 N N . THR A 1 260 ? -10.958 -10.224 9.879 1.00 98.50 260 THR A N 1
ATOM 1992 C CA . THR A 1 260 ? -10.879 -10.996 8.636 1.00 98.50 260 THR A CA 1
ATOM 1993 C C . THR A 1 260 ? -11.911 -10.493 7.637 1.00 98.50 260 THR A C 1
ATOM 1995 O O . THR A 1 260 ? -13.113 -10.618 7.861 1.00 98.50 260 THR A O 1
ATOM 1998 N N . ILE A 1 261 ? -11.448 -9.981 6.500 1.00 98.62 261 ILE A N 1
ATOM 1999 C CA . ILE A 1 261 ? -12.275 -9.591 5.357 1.00 98.62 261 ILE A CA 1
ATOM 2000 C C . ILE A 1 261 ? -12.001 -10.583 4.229 1.00 98.62 261 ILE A C 1
ATOM 2002 O O . ILE A 1 261 ? -10.948 -10.524 3.593 1.00 98.62 261 ILE A O 1
ATOM 2006 N N . ALA A 1 262 ? -12.925 -11.513 3.980 1.00 98.56 262 ALA A N 1
ATOM 2007 C CA . ALA A 1 262 ? -12.668 -12.647 3.095 1.00 98.56 262 ALA A CA 1
ATOM 2008 C C . ALA A 1 262 ? -13.723 -12.862 2.001 1.00 98.56 262 ALA A C 1
ATOM 2010 O O . ALA A 1 262 ? -14.911 -12.970 2.281 1.00 98.56 262 ALA A O 1
ATOM 2011 N N . ALA A 1 263 ? -13.292 -13.061 0.756 1.00 98.44 263 ALA A N 1
ATOM 2012 C CA . ALA A 1 263 ? -14.164 -13.480 -0.346 1.00 98.44 263 ALA A CA 1
ATOM 2013 C C . ALA A 1 263 ? -15.359 -12.545 -0.632 1.00 98.44 263 ALA A C 1
ATOM 2015 O O . ALA A 1 263 ? -16.388 -12.994 -1.136 1.00 98.44 263 ALA A O 1
ATOM 2016 N N . ASN A 1 264 ? -15.246 -11.253 -0.318 1.00 98.50 264 ASN A N 1
ATOM 2017 C CA . ASN A 1 264 ? -16.279 -10.268 -0.628 1.00 98.50 264 ASN A CA 1
ATOM 2018 C C . ASN A 1 264 ? -16.136 -9.764 -2.071 1.00 98.50 264 ASN A C 1
ATOM 2020 O O . ASN A 1 264 ? -15.035 -9.695 -2.625 1.00 98.50 264 ASN A O 1
ATOM 2024 N N . ARG A 1 265 ? -17.260 -9.376 -2.675 1.00 98.31 265 ARG A N 1
ATOM 2025 C CA . ARG A 1 265 ? -17.321 -8.699 -3.974 1.00 98.31 265 ARG A CA 1
ATOM 2026 C C . ARG A 1 265 ? -17.771 -7.268 -3.746 1.00 98.31 265 ARG A C 1
ATOM 2028 O O . ARG A 1 265 ? -18.913 -7.046 -3.362 1.00 98.31 265 ARG A O 1
ATOM 2035 N N . ILE A 1 266 ? -16.879 -6.323 -3.995 1.00 97.56 266 ILE A N 1
ATOM 2036 C CA . ILE A 1 266 ? -17.081 -4.902 -3.727 1.00 97.56 266 ILE A CA 1
ATOM 2037 C C . ILE A 1 266 ? -16.940 -4.152 -5.047 1.00 97.56 266 ILE A C 1
ATOM 2039 O O . ILE A 1 266 ? -15.925 -4.308 -5.729 1.00 97.56 266 ILE A O 1
ATOM 2043 N N . ALA A 1 267 ? -17.945 -3.368 -5.432 1.00 93.69 267 ALA A N 1
ATOM 2044 C CA . ALA A 1 267 ? -17.863 -2.599 -6.666 1.00 93.69 267 ALA A CA 1
ATOM 2045 C C . ALA A 1 267 ? -18.591 -1.258 -6.636 1.00 93.69 267 ALA A C 1
ATOM 2047 O O . ALA A 1 267 ? -19.500 -1.041 -5.842 1.00 93.69 267 ALA A O 1
ATOM 2048 N N . ASN A 1 268 ? -18.215 -0.380 -7.569 1.00 90.06 268 ASN A N 1
ATOM 2049 C CA . ASN A 1 268 ? -18.900 0.888 -7.836 1.00 90.06 268 ASN A CA 1
ATOM 2050 C C . ASN A 1 268 ? -18.988 1.807 -6.603 1.00 90.06 268 ASN A C 1
ATOM 2052 O O . ASN A 1 268 ? -19.954 2.548 -6.464 1.00 90.06 268 ASN A O 1
ATOM 2056 N N . MET A 1 269 ? -18.010 1.740 -5.697 1.00 90.81 269 MET A N 1
ATOM 2057 C CA . MET A 1 269 ? -17.961 2.608 -4.518 1.00 90.81 269 MET A CA 1
ATOM 2058 C C . MET A 1 269 ? -17.392 3.981 -4.885 1.00 90.81 269 MET A C 1
ATOM 2060 O O . MET A 1 269 ? -16.488 4.073 -5.715 1.00 90.81 269 MET A O 1
ATOM 2064 N N . GLY A 1 270 ? -17.868 5.034 -4.231 1.00 86.12 270 GLY A N 1
ATOM 2065 C CA . GLY A 1 270 ? -17.418 6.410 -4.430 1.00 86.12 270 GLY A CA 1
ATOM 2066 C C . GLY A 1 270 ? -15.971 6.625 -3.988 1.00 86.12 270 GLY A C 1
ATOM 2067 O O . GLY A 1 270 ? -15.258 7.395 -4.622 1.00 86.12 270 GLY A O 1
ATOM 2068 N N . PHE A 1 271 ? -15.500 5.892 -2.972 1.00 87.69 271 PHE A N 1
ATOM 2069 C CA . PHE A 1 271 ? -14.107 5.930 -2.514 1.00 87.69 271 PHE A CA 1
ATOM 2070 C C . PHE A 1 271 ? -13.367 4.612 -2.764 1.00 87.69 271 PHE A C 1
ATOM 2072 O O . PHE A 1 271 ? -13.106 4.257 -3.912 1.00 87.69 271 PHE A O 1
ATOM 2079 N N . SER A 1 272 ? -12.954 3.912 -1.705 1.00 91.81 272 SER A N 1
ATOM 2080 C CA . SER A 1 272 ? -12.146 2.698 -1.808 1.00 91.81 272 SER A CA 1
ATOM 2081 C C . SER A 1 272 ? -13.013 1.451 -1.674 1.00 91.81 272 SER A C 1
ATOM 2083 O O . SER A 1 272 ? -14.080 1.477 -1.066 1.00 91.81 272 SER A O 1
ATOM 2085 N N . GLY A 1 273 ? -12.560 0.320 -2.208 1.00 95.44 273 GLY A N 1
ATOM 2086 C CA . GLY A 1 273 ? -13.208 -0.956 -1.906 1.00 95.44 273 GLY A CA 1
ATOM 2087 C C . GLY A 1 273 ? -13.154 -1.262 -0.411 1.00 95.44 273 GLY A C 1
ATOM 2088 O O . GLY A 1 273 ? -14.185 -1.488 0.215 1.00 95.44 273 GLY A O 1
ATOM 2089 N N . ILE A 1 274 ? -11.952 -1.206 0.164 1.00 96.94 274 ILE A N 1
ATOM 2090 C CA . ILE A 1 274 ? -11.721 -1.335 1.608 1.00 96.94 274 ILE A CA 1
ATOM 2091 C C . ILE A 1 274 ? -10.924 -0.113 2.054 1.00 96.94 274 ILE A C 1
ATOM 2093 O O . ILE A 1 274 ? -9.894 0.193 1.454 1.00 96.94 274 ILE A O 1
ATOM 2097 N N . GLY A 1 275 ? -11.384 0.600 3.077 1.00 92.00 275 GLY A N 1
ATOM 2098 C CA . GLY A 1 275 ? -10.757 1.847 3.499 1.00 92.00 275 GLY A CA 1
ATOM 2099 C C . GLY A 1 275 ? -10.894 2.140 4.987 1.00 92.00 275 GLY A C 1
ATOM 2100 O O . GLY A 1 275 ? -11.566 1.414 5.713 1.00 92.00 275 GLY A O 1
ATOM 2101 N N . ALA A 1 276 ? -10.264 3.223 5.439 1.00 85.62 276 ALA A N 1
ATOM 2102 C CA . ALA A 1 276 ? -10.611 3.831 6.726 1.00 85.62 276 ALA A CA 1
ATOM 2103 C C . ALA A 1 276 ? -11.648 4.960 6.527 1.00 85.62 276 ALA A C 1
ATOM 2105 O O . ALA A 1 276 ? -11.873 5.365 5.377 1.00 85.62 276 ALA A O 1
ATOM 2106 N N . PRO A 1 277 ? -12.277 5.448 7.612 1.00 76.12 277 PRO A N 1
ATOM 2107 C CA . PRO A 1 277 ? -13.305 6.478 7.564 1.00 76.12 277 PRO A CA 1
ATOM 2108 C C . PRO A 1 277 ? -12.873 7.738 6.821 1.00 76.12 277 PRO A C 1
ATOM 2110 O O . PRO A 1 277 ? -11.683 8.066 6.722 1.00 76.12 277 PRO A O 1
ATOM 2113 N N . ARG A 1 278 ? -13.875 8.446 6.296 1.00 67.88 278 ARG A N 1
ATOM 2114 C CA . ARG A 1 278 ? -13.695 9.766 5.701 1.00 67.88 278 ARG A CA 1
ATOM 2115 C C . ARG A 1 278 ? -13.496 10.776 6.830 1.00 67.88 278 ARG A C 1
ATOM 2117 O O . ARG A 1 278 ? -14.226 10.745 7.800 1.00 67.88 278 ARG A O 1
ATOM 2124 N N . PHE A 1 279 ? -12.561 11.705 6.659 1.00 60.50 279 PHE A N 1
ATOM 2125 C CA . PHE A 1 279 ? -12.508 12.922 7.467 1.00 60.50 279 PHE A CA 1
ATOM 2126 C C . PHE A 1 279 ? -12.774 14.101 6.540 1.00 60.50 279 PHE A C 1
ATOM 2128 O O . PHE A 1 279 ? -12.015 14.333 5.598 1.00 60.50 279 PHE A O 1
ATOM 2135 N N . VAL A 1 280 ? -13.863 14.830 6.776 1.00 44.84 280 VAL A N 1
ATOM 2136 C CA . VAL A 1 280 ? -14.070 16.145 6.162 1.00 44.84 280 VAL A CA 1
ATOM 2137 C C . VAL A 1 280 ? -13.543 17.161 7.158 1.00 44.84 280 VAL A C 1
ATOM 2139 O O . VAL A 1 280 ? -14.218 17.517 8.116 1.00 44.84 280 VAL A O 1
ATOM 2142 N N . THR A 1 281 ? -12.303 17.597 6.979 1.00 40.00 281 THR A N 1
ATOM 2143 C CA . THR A 1 281 ? -11.755 18.662 7.814 1.00 40.00 281 THR A CA 1
ATOM 2144 C C . THR A 1 281 ? -12.432 19.972 7.438 1.00 40.00 281 THR A C 1
ATOM 2146 O O . THR A 1 281 ? -12.152 20.525 6.373 1.00 40.00 281 THR A O 1
ATOM 2149 N N . SER A 1 282 ? -13.294 20.502 8.303 1.00 41.84 282 SER A N 1
ATOM 2150 C CA . SER A 1 282 ? -13.366 21.955 8.430 1.00 41.84 282 SER A CA 1
ATOM 2151 C C . SER A 1 282 ? -12.065 22.428 9.095 1.00 41.84 282 SER A C 1
ATOM 2153 O O . SER A 1 282 ? -11.492 21.726 9.933 1.00 41.84 282 SER A O 1
ATOM 2155 N N . ASP A 1 283 ? -11.575 23.615 8.731 1.00 40.03 283 ASP A N 1
ATOM 2156 C CA . ASP A 1 283 ? -10.399 24.255 9.354 1.00 40.03 283 ASP A CA 1
ATOM 2157 C C . ASP A 1 283 ? -10.530 24.405 10.892 1.00 40.03 283 ASP A C 1
ATOM 2159 O O . ASP A 1 283 ? -9.549 24.667 11.591 1.00 40.03 283 ASP A O 1
ATOM 2163 N N . GLU A 1 284 ? -11.738 24.234 11.433 1.00 39.50 284 GLU A N 1
ATOM 2164 C CA . GLU A 1 284 ? -12.078 24.356 12.851 1.00 39.50 284 GLU A CA 1
ATOM 2165 C C . GLU A 1 284 ? -11.643 23.125 13.667 1.00 39.50 284 GLU A C 1
ATOM 2167 O O . GLU A 1 284 ? -10.968 23.297 14.678 1.00 39.50 284 GLU A O 1
ATOM 2172 N N . ALA A 1 285 ? -11.853 21.895 13.179 1.00 45.16 285 ALA A N 1
ATOM 2173 C CA . ALA A 1 285 ? -11.462 20.668 13.897 1.00 45.16 285 ALA A CA 1
ATOM 2174 C C . ALA A 1 285 ? -9.935 20.535 14.085 1.00 45.16 285 ALA A C 1
ATOM 2176 O O . ALA A 1 285 ? -9.443 20.042 15.100 1.00 45.16 285 ALA A O 1
ATOM 2177 N N . LEU A 1 286 ? -9.164 21.026 13.111 1.00 45.06 286 LEU A N 1
ATOM 2178 C CA . LEU A 1 286 ? -7.701 21.099 13.160 1.00 45.06 286 LEU A CA 1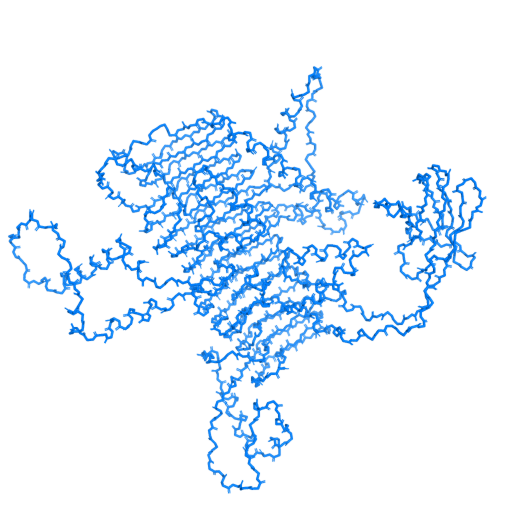
ATOM 2179 C C . LEU A 1 286 ? -7.216 22.149 14.178 1.00 45.06 286 LEU A C 1
ATOM 2181 O O . LEU A 1 286 ? -6.217 21.928 14.870 1.00 45.06 286 LEU A O 1
ATOM 2185 N N . ARG A 1 287 ? -7.938 23.276 14.301 1.00 39.78 287 ARG A N 1
ATOM 2186 C CA . ARG A 1 287 ? -7.706 24.281 15.351 1.00 39.78 287 ARG A CA 1
ATOM 2187 C C . ARG A 1 287 ? -8.028 23.712 16.726 1.00 39.78 287 ARG A C 1
ATOM 2189 O O . ARG A 1 287 ? -7.191 23.851 17.614 1.00 39.78 287 ARG A O 1
ATOM 2196 N N . ASP A 1 288 ? -9.138 23.012 16.890 1.00 45.22 288 ASP A N 1
ATOM 2197 C CA . ASP A 1 288 ? -9.532 22.444 18.182 1.00 45.22 288 ASP A CA 1
ATOM 2198 C C . ASP A 1 288 ? -8.586 21.321 18.631 1.00 45.22 288 ASP A C 1
ATOM 2200 O O . ASP A 1 288 ? -8.176 21.292 19.794 1.00 45.22 288 ASP A O 1
ATOM 2204 N N . LEU A 1 289 ? -8.079 20.496 17.703 1.00 44.75 289 LEU A N 1
ATOM 2205 C CA . LEU A 1 289 ? -7.004 19.536 17.991 1.00 44.75 289 LEU A CA 1
ATOM 2206 C C . LEU A 1 289 ? -5.701 20.248 18.418 1.00 44.75 289 LEU A C 1
ATOM 2208 O O . LEU A 1 289 ? -5.000 19.790 19.319 1.00 44.75 289 LEU A O 1
ATOM 2212 N N . SER A 1 290 ? -5.376 21.401 17.821 1.00 39.09 290 SER A N 1
ATOM 2213 C CA . SER A 1 290 ? -4.192 22.202 18.187 1.00 39.09 290 SER A CA 1
ATOM 2214 C C . SER A 1 290 ? -4.327 22.960 19.522 1.00 39.09 290 SER A C 1
ATOM 2216 O O . SER A 1 290 ? -3.320 23.220 20.178 1.00 39.09 290 SER A O 1
ATOM 2218 N N . PHE A 1 291 ? -5.552 23.279 19.960 1.00 38.31 291 PHE A N 1
ATOM 2219 C CA . PHE A 1 291 ? -5.823 23.892 21.268 1.00 38.31 291 PHE A CA 1
ATOM 2220 C C . PHE A 1 291 ? -5.919 22.842 22.390 1.00 38.31 291 PHE A C 1
ATOM 2222 O O . PHE A 1 291 ? -5.419 23.076 23.488 1.00 38.31 291 PHE A O 1
ATOM 2229 N N . ALA A 1 292 ? -6.449 21.647 22.108 1.00 39.00 292 ALA A N 1
ATOM 2230 C CA . ALA A 1 292 ? -6.574 20.540 23.066 1.00 39.00 292 ALA A CA 1
ATOM 2231 C C . ALA A 1 292 ? -5.258 19.768 23.346 1.00 39.00 292 ALA A C 1
ATOM 2233 O O . ALA A 1 292 ? -5.237 18.832 24.154 1.00 39.00 292 ALA A O 1
ATOM 2234 N N . THR A 1 293 ? -4.155 20.129 22.677 1.00 37.56 293 THR A N 1
ATOM 2235 C CA . THR A 1 293 ? -2.853 19.428 22.710 1.00 37.56 293 THR A CA 1
ATOM 2236 C C . THR A 1 293 ? -1.809 20.040 23.651 1.00 37.56 293 THR A C 1
ATOM 2238 O O . THR A 1 293 ? -0.685 19.532 23.738 1.00 37.56 293 THR A O 1
ATOM 2241 N N . GLN A 1 294 ? -2.159 21.075 24.423 1.00 35.78 294 GLN A N 1
ATOM 2242 C CA . GLN A 1 294 ? -1.309 21.534 25.525 1.00 35.78 294 GLN A CA 1
ATOM 2243 C C . GLN A 1 294 ? -1.400 20.559 26.716 1.00 35.78 294 GLN A C 1
ATOM 2245 O O . GLN A 1 294 ? -2.457 20.382 27.310 1.00 35.78 294 GLN A O 1
ATOM 2250 N N . GLY A 1 295 ? -0.278 19.917 27.065 1.00 38.22 295 GLY A N 1
ATOM 2251 C CA . GLY A 1 295 ? -0.090 19.260 28.369 1.00 38.22 295 GLY A CA 1
ATOM 2252 C C . GLY A 1 295 ? -0.234 17.732 28.457 1.00 38.22 295 GLY A C 1
ATOM 2253 O O . GLY A 1 295 ? 0.040 17.196 29.526 1.00 38.22 295 GLY A O 1
ATOM 2254 N N . SER A 1 296 ? -0.585 16.995 27.389 1.00 44.41 296 SER A N 1
ATOM 2255 C CA . SER A 1 296 ? -0.575 15.513 27.428 1.00 44.41 296 SER A CA 1
ATOM 2256 C C . SER A 1 296 ? 0.161 14.874 26.243 1.00 44.41 296 SER A C 1
ATOM 2258 O O . SER A 1 296 ? -0.097 15.172 25.075 1.00 44.41 296 SER A O 1
ATOM 2260 N N . THR A 1 297 ? 1.088 13.964 26.551 1.00 44.53 297 THR A N 1
ATOM 2261 C CA . THR A 1 297 ? 1.922 13.223 25.588 1.00 44.53 297 THR A CA 1
ATOM 2262 C C . THR A 1 297 ? 1.100 12.370 24.617 1.00 44.53 297 THR A C 1
ATOM 2264 O O . THR A 1 297 ? 1.448 12.281 23.441 1.00 44.53 297 THR A O 1
ATOM 2267 N N . SER A 1 298 ? -0.027 11.805 25.061 1.00 41.34 298 SER A N 1
ATOM 2268 C CA . SER A 1 298 ? -0.915 10.979 24.227 1.00 41.34 298 SER A CA 1
ATOM 2269 C C . SER A 1 298 ? -1.618 11.781 23.122 1.00 41.34 298 SER A C 1
ATOM 2271 O O . SER A 1 298 ? -1.798 11.284 22.014 1.00 41.34 298 SER A O 1
ATOM 2273 N N . ARG A 1 299 ? -1.963 13.052 23.375 1.00 44.47 299 ARG A N 1
ATOM 2274 C CA . ARG A 1 299 ? -2.633 13.919 22.387 1.00 44.47 299 ARG A CA 1
ATOM 2275 C C . ARG A 1 299 ? -1.646 14.564 21.406 1.00 44.47 299 ARG A C 1
ATOM 2277 O O . ARG A 1 299 ? -1.992 14.788 20.251 1.00 44.47 299 ARG A O 1
ATOM 2284 N N . GLN A 1 300 ? -0.394 14.788 21.812 1.00 49.59 300 GLN A N 1
ATOM 2285 C CA . GLN A 1 300 ? 0.684 15.170 20.884 1.00 49.59 300 GLN A CA 1
ATOM 2286 C C . GLN A 1 300 ? 1.014 14.045 19.894 1.00 49.59 300 GLN A C 1
ATOM 2288 O O . GLN A 1 300 ? 1.256 14.315 18.718 1.00 49.59 300 GLN A O 1
ATOM 2293 N N . LEU A 1 301 ? 0.968 12.786 20.348 1.00 50.25 301 LEU A N 1
ATOM 2294 C CA . LEU A 1 301 ? 1.078 11.622 19.470 1.00 50.25 301 LEU A CA 1
ATOM 2295 C C . LEU A 1 301 ? -0.085 11.570 18.474 1.00 50.25 301 LEU A C 1
ATOM 2297 O O . LEU A 1 301 ? 0.150 11.328 17.298 1.00 50.25 301 LEU A O 1
ATOM 2301 N N . LEU A 1 302 ? -1.309 11.873 18.910 1.00 51.38 302 LEU A N 1
ATOM 2302 C CA . LEU A 1 302 ? -2.481 11.948 18.037 1.00 51.38 302 LEU A CA 1
ATOM 2303 C C . LEU A 1 302 ? -2.329 13.004 16.934 1.00 51.38 302 LEU A C 1
ATOM 2305 O O . LEU A 1 302 ? -2.574 12.718 15.765 1.00 51.38 302 LEU A O 1
ATOM 2309 N N . ALA A 1 303 ? -1.862 14.203 17.290 1.00 51.97 303 ALA A N 1
ATOM 2310 C CA . ALA A 1 303 ? -1.569 15.257 16.325 1.00 51.97 303 ALA A CA 1
ATOM 2311 C C . ALA A 1 303 ? -0.427 14.863 15.376 1.00 51.97 303 ALA A C 1
ATOM 2313 O O . ALA A 1 303 ? -0.505 15.137 14.184 1.00 51.97 303 ALA A O 1
ATOM 2314 N N . LEU A 1 304 ? 0.612 14.179 15.865 1.00 54.41 304 LEU A N 1
ATOM 2315 C CA . LEU A 1 304 ? 1.694 13.660 15.026 1.00 54.41 304 LEU A CA 1
ATOM 2316 C C . LEU A 1 304 ? 1.194 12.581 14.056 1.00 54.41 304 LEU A C 1
ATOM 2318 O O . LEU A 1 304 ? 1.500 12.643 12.868 1.00 54.41 304 LEU A O 1
ATOM 2322 N N . VAL A 1 305 ? 0.412 11.615 14.539 1.00 56.69 305 VAL A N 1
ATOM 2323 C CA . VAL A 1 305 ? -0.214 10.551 13.742 1.00 56.69 305 VAL A CA 1
ATOM 2324 C C . VAL A 1 305 ? -1.118 11.159 12.677 1.00 56.69 305 VAL A C 1
ATOM 2326 O O . VAL A 1 305 ? -0.999 10.825 11.501 1.00 56.69 305 VAL A O 1
ATOM 2329 N N . TYR A 1 306 ? -1.944 12.130 13.050 1.00 56.97 306 TYR A N 1
ATOM 2330 C CA . TYR A 1 306 ? -2.790 12.853 12.116 1.00 56.97 306 TYR A CA 1
ATOM 2331 C C . TYR A 1 306 ? -1.976 13.620 11.062 1.00 56.97 306 TYR A C 1
ATOM 2333 O O . TYR A 1 306 ? -2.204 13.456 9.867 1.00 56.97 306 TYR A O 1
ATOM 2341 N N . MET A 1 307 ? -0.965 14.387 11.479 1.00 55.47 307 MET A N 1
ATOM 2342 C CA . MET A 1 307 ? -0.083 15.139 10.575 1.00 55.47 307 MET A CA 1
ATOM 2343 C C . MET A 1 307 ? 0.745 14.238 9.649 1.00 55.47 307 MET A C 1
ATOM 2345 O O . MET A 1 307 ? 1.186 14.689 8.595 1.00 55.47 307 MET A O 1
ATOM 2349 N N . THR A 1 308 ? 0.990 12.984 10.036 1.00 52.97 308 THR A N 1
ATOM 2350 C CA . THR A 1 308 ? 1.787 12.030 9.249 1.00 52.97 308 THR A CA 1
ATOM 2351 C C . THR A 1 308 ? 0.946 11.107 8.374 1.00 52.97 308 THR A C 1
ATOM 2353 O O . THR A 1 308 ? 1.459 10.633 7.362 1.00 52.97 308 THR A O 1
ATOM 2356 N N . THR A 1 309 ? -0.320 10.861 8.723 1.00 55.53 309 THR A N 1
ATOM 2357 C CA . THR A 1 309 ? -1.173 9.865 8.045 1.00 55.53 309 THR A CA 1
ATOM 2358 C C . THR A 1 309 ? -2.475 10.424 7.469 1.00 55.53 309 THR A C 1
ATOM 2360 O O . THR A 1 309 ? -3.160 9.733 6.715 1.00 55.53 309 THR A O 1
ATOM 2363 N N . GLY A 1 310 ? -2.818 11.678 7.783 1.00 55.34 310 GLY A N 1
ATOM 2364 C CA . GLY A 1 310 ? -4.013 12.362 7.279 1.00 55.34 310 GLY A CA 1
ATOM 2365 C C . GLY A 1 310 ? -5.334 11.791 7.805 1.00 55.34 310 GLY A C 1
ATOM 2366 O O . GLY A 1 310 ? -6.368 11.961 7.164 1.00 55.34 310 GLY A O 1
ATOM 2367 N N . THR A 1 311 ? -5.314 11.053 8.920 1.00 58.69 311 THR A N 1
ATOM 2368 C CA . THR A 1 311 ? -6.469 10.318 9.458 1.00 58.69 311 THR A CA 1
ATOM 2369 C C . THR A 1 311 ? -6.355 10.155 10.974 1.00 58.69 311 THR A C 1
ATOM 2371 O O . THR A 1 311 ? -5.256 9.985 11.498 1.00 58.69 311 THR A O 1
ATOM 2374 N N . VAL A 1 312 ? -7.489 10.190 11.679 1.00 61.56 312 VAL A N 1
ATOM 2375 C CA . VAL A 1 312 ? -7.581 9.931 13.129 1.00 61.56 312 VAL A CA 1
ATOM 2376 C C . VAL A 1 312 ? -8.477 8.719 13.348 1.00 61.56 312 VAL A C 1
ATOM 2378 O O . VAL A 1 312 ? -9.645 8.849 13.679 1.00 61.56 312 VAL A O 1
ATOM 2381 N N . THR A 1 313 ? -7.954 7.527 13.079 1.00 67.38 313 THR A N 1
ATOM 2382 C CA . THR A 1 313 ? -8.712 6.277 13.226 1.00 67.38 313 THR A CA 1
ATOM 2383 C C . THR A 1 313 ? -7.982 5.324 14.154 1.00 67.38 313 THR A C 1
ATOM 2385 O O . THR A 1 313 ? -6.753 5.378 14.260 1.00 67.38 313 THR A O 1
ATOM 2388 N N . GLY A 1 314 ? -8.746 4.430 14.781 1.00 66.06 314 GLY A N 1
ATOM 2389 C CA . GLY A 1 314 ? -8.232 3.329 15.579 1.00 66.06 314 GLY A CA 1
ATOM 2390 C C . GLY A 1 314 ? -7.201 2.504 14.814 1.00 66.06 314 GLY A C 1
ATOM 2391 O O . GLY A 1 314 ? -7.292 2.315 13.595 1.00 66.06 314 GLY A O 1
ATOM 2392 N N . PHE A 1 315 ? -6.198 2.036 15.548 1.00 78.88 315 PHE A N 1
ATOM 2393 C CA . PHE A 1 315 ? -5.129 1.202 15.019 1.00 78.88 315 PHE A CA 1
ATOM 2394 C C . PHE A 1 315 ? -5.678 -0.200 14.722 1.00 78.88 315 PHE A C 1
ATOM 2396 O O . PHE A 1 315 ? -6.283 -0.815 15.601 1.00 78.88 315 PHE A O 1
ATOM 2403 N N . VAL A 1 316 ? -5.495 -0.715 13.503 1.00 87.19 316 VAL A N 1
ATOM 2404 C CA . VAL A 1 316 ? -5.989 -2.056 13.142 1.00 87.19 316 VAL A CA 1
ATOM 2405 C C . VAL A 1 316 ? -4.878 -3.086 13.322 1.00 87.19 316 VAL A C 1
ATOM 2407 O O . VAL A 1 316 ? -3.837 -2.993 12.677 1.00 87.19 316 VAL A O 1
ATOM 2410 N N . VAL A 1 317 ? -5.101 -4.081 14.173 1.00 87.69 317 VAL A N 1
ATOM 2411 C CA . VAL A 1 317 ? -4.122 -5.114 14.530 1.00 87.69 317 VAL A CA 1
ATOM 2412 C C . VAL A 1 317 ? -4.623 -6.486 14.087 1.00 87.69 317 VAL A C 1
ATOM 2414 O O . VAL A 1 317 ? -5.791 -6.816 14.298 1.00 87.69 317 VAL A O 1
ATOM 2417 N N . ASP A 1 318 ? -3.741 -7.297 13.503 1.00 89.94 318 ASP A N 1
ATOM 2418 C CA . ASP A 1 318 ? -4.041 -8.639 12.984 1.00 89.94 318 ASP A CA 1
ATOM 2419 C C . ASP A 1 318 ? -5.159 -8.620 11.923 1.00 89.94 318 ASP A C 1
ATOM 2421 O O . ASP A 1 318 ? -6.192 -9.291 12.030 1.00 89.94 318 ASP A O 1
ATOM 2425 N N . LEU A 1 319 ? -4.957 -7.814 10.879 1.00 95.62 319 LEU A N 1
ATOM 2426 C CA . LEU A 1 319 ? -5.888 -7.681 9.759 1.00 95.62 319 LEU A CA 1
ATOM 2427 C C . LEU A 1 319 ? -5.550 -8.672 8.645 1.00 95.62 319 LEU A C 1
ATOM 2429 O O . LEU A 1 319 ? -4.461 -8.642 8.081 1.00 95.62 319 LEU A O 1
ATOM 2433 N N . THR A 1 320 ? -6.519 -9.491 8.248 1.00 98.31 320 THR A N 1
ATOM 2434 C CA . THR A 1 320 ? -6.424 -10.354 7.065 1.00 98.31 320 THR A CA 1
ATOM 2435 C C . THR A 1 320 ? -7.447 -9.938 6.014 1.00 98.31 320 THR A C 1
ATOM 2437 O O . THR A 1 320 ? -8.653 -10.002 6.251 1.00 98.31 320 THR A O 1
ATOM 2440 N N . ILE A 1 321 ? -6.976 -9.554 4.829 1.00 98.62 321 ILE A N 1
ATOM 2441 C CA . ILE A 1 321 ? -7.790 -9.263 3.647 1.00 98.62 321 ILE A CA 1
ATOM 2442 C C . ILE A 1 321 ? -7.495 -10.335 2.600 1.00 98.62 321 ILE A C 1
ATOM 2444 O O . ILE A 1 321 ? -6.425 -10.345 1.994 1.00 98.62 321 ILE A O 1
ATOM 2448 N N . TYR A 1 322 ? -8.447 -11.238 2.381 1.00 97.88 322 TYR A N 1
ATOM 2449 C CA . TYR A 1 322 ? -8.221 -12.460 1.614 1.00 97.88 322 TYR A CA 1
ATOM 2450 C C . TYR A 1 322 ? -9.253 -12.692 0.509 1.00 97.88 322 TYR A C 1
ATOM 2452 O O . TYR A 1 322 ? -10.454 -12.708 0.776 1.00 97.88 322 TYR A O 1
ATOM 2460 N N . ARG A 1 323 ? -8.817 -1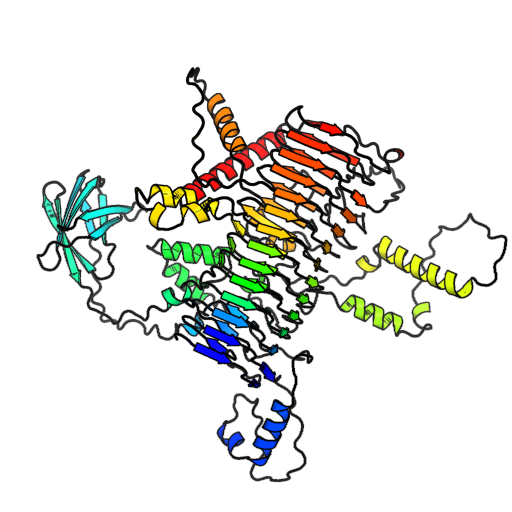2.968 -0.725 1.00 98.44 323 ARG A N 1
ATOM 2461 C CA . ARG A 1 323 ? -9.703 -13.389 -1.836 1.00 98.44 323 ARG A CA 1
ATOM 2462 C C . ARG A 1 323 ? -10.857 -12.439 -2.170 1.00 98.44 323 ARG A C 1
ATOM 2464 O O . ARG A 1 323 ? -11.889 -12.873 -2.681 1.00 98.44 323 ARG A O 1
ATOM 2471 N N . ASN A 1 324 ? -10.728 -11.150 -1.891 1.00 98.62 324 ASN A N 1
ATOM 2472 C CA . ASN A 1 324 ? -11.758 -10.179 -2.247 1.00 98.62 324 ASN A CA 1
ATOM 2473 C C . ASN A 1 324 ? -11.619 -9.761 -3.716 1.00 98.62 324 ASN A C 1
ATOM 2475 O O . ASN A 1 324 ? -10.519 -9.717 -4.266 1.00 98.62 324 ASN A O 1
ATOM 2479 N N . THR A 1 325 ? -12.743 -9.434 -4.351 1.00 98.50 325 THR A N 1
ATOM 2480 C CA . THR A 1 325 ? -12.778 -8.777 -5.664 1.00 98.50 325 THR A CA 1
ATOM 2481 C C . THR A 1 325 ? -13.257 -7.348 -5.473 1.00 98.50 325 THR A C 1
ATOM 2483 O O . THR A 1 325 ? -14.408 -7.135 -5.095 1.00 98.50 325 THR A O 1
ATOM 2486 N N . ILE A 1 326 ? -12.380 -6.386 -5.733 1.00 97.81 326 ILE A N 1
ATOM 2487 C CA . ILE A 1 326 ? -12.628 -4.951 -5.640 1.00 97.81 326 ILE A CA 1
ATOM 2488 C C . ILE A 1 326 ? -12.532 -4.382 -7.049 1.00 97.81 326 ILE A C 1
ATOM 2490 O O . ILE A 1 326 ? -11.486 -4.495 -7.685 1.00 97.81 326 ILE A O 1
ATOM 2494 N N . ALA A 1 327 ? -13.608 -3.780 -7.547 1.00 94.44 327 ALA A N 1
ATOM 2495 C CA . ALA A 1 327 ? -13.617 -3.266 -8.909 1.00 94.44 327 ALA A CA 1
ATOM 2496 C C . ALA A 1 327 ? -14.372 -1.948 -9.047 1.00 94.44 327 ALA A C 1
ATOM 2498 O O . ALA A 1 327 ? -15.389 -1.741 -8.392 1.00 94.44 327 ALA A O 1
ATOM 2499 N N . ARG A 1 328 ? -13.945 -1.091 -9.981 1.00 90.56 328 ARG A N 1
ATOM 2500 C CA . ARG A 1 328 ? -14.724 0.097 -10.389 1.00 90.56 328 ARG A CA 1
ATOM 2501 C C . ARG A 1 328 ? -15.048 1.056 -9.235 1.00 90.56 328 ARG A C 1
ATOM 2503 O O . ARG A 1 328 ? -16.092 1.700 -9.243 1.00 90.56 328 ARG A O 1
ATOM 2510 N N . CYS A 1 329 ? -14.180 1.148 -8.234 1.00 91.19 329 CYS A N 1
ATOM 2511 C CA . CYS A 1 329 ? -14.311 2.147 -7.175 1.00 91.19 329 CYS A CA 1
ATOM 2512 C C . CYS A 1 329 ? -13.674 3.480 -7.613 1.00 91.19 329 CYS A C 1
ATOM 2514 O O . CYS A 1 329 ? -12.812 3.487 -8.492 1.00 91.19 329 CYS A O 1
ATOM 2516 N N . LEU A 1 330 ? -14.062 4.603 -7.005 1.00 88.12 330 LEU A N 1
ATOM 2517 C CA . LEU A 1 330 ? -13.544 5.949 -7.303 1.00 88.12 330 LEU A CA 1
ATOM 2518 C C . LEU A 1 330 ? -13.761 6.385 -8.771 1.00 88.12 330 LEU A C 1
ATOM 2520 O O . LEU A 1 330 ? -12.900 7.025 -9.378 1.00 88.12 330 LEU A O 1
ATOM 2524 N N . LEU A 1 331 ? -14.887 6.003 -9.385 1.00 81.12 331 LEU A N 1
ATOM 2525 C CA . LEU A 1 331 ? -15.180 6.337 -10.788 1.00 81.12 331 LEU A CA 1
ATOM 2526 C C . LEU A 1 331 ? -15.876 7.685 -10.987 1.00 81.12 331 LEU A C 1
ATOM 2528 O O . LEU A 1 331 ? -15.857 8.201 -12.099 1.00 81.12 331 LEU A O 1
ATOM 2532 N N . ASP A 1 332 ? -16.517 8.239 -9.967 1.00 70.06 332 ASP A N 1
ATOM 2533 C CA . ASP A 1 332 ? -17.377 9.418 -10.105 1.00 70.06 332 ASP A CA 1
ATOM 2534 C C . ASP A 1 332 ? -17.189 10.457 -8.991 1.00 70.06 332 ASP A C 1
ATOM 2536 O O . ASP A 1 332 ? -17.636 11.593 -9.145 1.00 70.06 332 ASP A O 1
ATOM 2540 N N . ALA A 1 333 ? -16.482 10.131 -7.907 1.00 69.12 333 ALA A N 1
ATOM 2541 C CA . ALA A 1 333 ? -16.218 11.084 -6.838 1.00 69.12 333 ALA A CA 1
ATOM 2542 C C . ALA A 1 333 ? -15.359 12.264 -7.322 1.00 69.12 333 ALA A C 1
ATOM 2544 O O . ALA A 1 333 ? -14.217 12.114 -7.763 1.00 69.12 333 ALA A O 1
ATOM 2545 N N . THR A 1 334 ? -15.900 13.475 -7.188 1.00 63.94 334 THR A N 1
ATOM 2546 C CA . THR A 1 334 ? -15.135 14.710 -7.360 1.00 63.94 334 THR A CA 1
ATOM 2547 C C . THR A 1 334 ? -14.367 15.004 -6.077 1.00 63.94 334 THR A C 1
ATOM 2549 O O . THR A 1 334 ? -14.958 15.460 -5.099 1.00 63.94 334 THR A O 1
ATOM 2552 N N . LEU A 1 335 ? -13.057 14.761 -6.083 1.00 64.00 335 LEU A N 1
ATOM 2553 C CA . LEU A 1 335 ? -12.169 15.169 -4.994 1.00 64.00 335 LEU A CA 1
ATOM 2554 C C . LEU A 1 335 ? -12.030 16.699 -5.026 1.00 64.00 335 LEU A C 1
ATOM 2556 O O . LEU A 1 335 ? -11.505 17.264 -5.987 1.00 64.00 335 LEU A O 1
ATOM 2560 N N . SER A 1 336 ? -12.573 17.381 -4.019 1.00 55.03 336 SER A N 1
ATOM 2561 C CA . SER A 1 336 ? -12.537 18.840 -3.906 1.00 55.03 336 SER A CA 1
ATOM 2562 C C . SER A 1 336 ? -11.239 19.316 -3.243 1.00 55.03 336 SER A C 1
ATOM 2564 O O . SER A 1 336 ? -10.518 18.544 -2.618 1.00 55.03 336 SER A O 1
ATOM 2566 N N . ASN A 1 337 ? -10.941 20.617 -3.316 1.00 43.31 337 ASN A N 1
ATOM 2567 C CA . ASN A 1 337 ? -9.769 21.192 -2.639 1.00 43.31 337 ASN A CA 1
ATOM 2568 C C . ASN A 1 337 ? -9.833 21.089 -1.102 1.00 43.31 337 ASN A C 1
ATOM 2570 O O . ASN A 1 337 ? -8.788 21.165 -0.465 1.00 43.31 337 ASN A O 1
ATOM 2574 N N . VAL A 1 338 ? -11.028 20.928 -0.518 1.00 40.69 338 VAL A N 1
ATOM 2575 C CA . VAL A 1 338 ? -11.229 20.713 0.931 1.00 40.69 338 VAL A CA 1
ATOM 2576 C C . VAL A 1 338 ? -10.826 19.287 1.327 1.00 40.69 338 VAL A C 1
ATOM 2578 O O . VAL A 1 338 ? -10.410 19.047 2.453 1.00 40.69 338 VAL A O 1
ATOM 2581 N N . ASP A 1 339 ? -10.807 18.357 0.369 1.00 50.09 339 ASP A N 1
ATOM 2582 C CA . ASP A 1 339 ? -10.301 16.996 0.542 1.00 50.09 339 ASP A CA 1
ATOM 2583 C C . ASP A 1 339 ? -8.761 16.944 0.408 1.00 50.09 339 ASP A C 1
ATOM 2585 O O . ASP A 1 339 ? -8.194 15.925 0.020 1.00 50.09 339 ASP A O 1
ATOM 2589 N N . GLN A 1 340 ? -8.050 18.040 0.719 1.00 45.22 340 GLN A N 1
ATOM 2590 C CA . GLN A 1 340 ? -6.598 18.177 0.529 1.00 45.22 340 GLN A CA 1
ATOM 2591 C C . GLN A 1 340 ? -5.792 17.074 1.237 1.00 45.22 340 GLN A C 1
ATOM 2593 O O . GLN A 1 340 ? -4.732 16.684 0.750 1.00 45.22 340 GLN A O 1
ATOM 2598 N N . PHE A 1 341 ? -6.327 16.533 2.334 1.00 48.62 341 PHE A N 1
ATOM 2599 C CA . PHE A 1 341 ? -5.774 15.383 3.049 1.00 48.62 341 PHE A CA 1
ATOM 2600 C C . PHE A 1 341 ? -6.156 14.039 2.417 1.00 48.62 341 PHE A C 1
ATOM 2602 O O . PHE A 1 341 ? -5.315 13.149 2.352 1.00 48.62 341 PHE A O 1
ATOM 2609 N N . ALA A 1 342 ? -7.364 13.895 1.858 1.00 45.25 342 ALA A N 1
ATOM 2610 C CA . ALA A 1 342 ? -7.724 12.723 1.049 1.00 45.25 342 ALA A CA 1
ATOM 2611 C C . ALA A 1 342 ? -6.930 12.663 -0.268 1.00 45.25 342 ALA A C 1
ATOM 2613 O O . ALA A 1 342 ? -6.761 11.593 -0.833 1.00 45.25 342 ALA A O 1
ATOM 2614 N N . ILE A 1 343 ? -6.443 13.817 -0.729 1.00 47.62 343 ILE A N 1
ATOM 2615 C CA . ILE A 1 343 ? -5.520 14.011 -1.848 1.00 47.62 343 ILE A CA 1
ATOM 2616 C C . ILE A 1 343 ? -4.080 13.634 -1.456 1.00 47.62 343 ILE A C 1
ATOM 2618 O O . ILE A 1 343 ? -3.313 13.196 -2.305 1.00 47.62 343 ILE A O 1
ATOM 2622 N N . GLU A 1 344 ? -3.670 13.796 -0.196 1.00 57.72 344 GLU A N 1
ATOM 2623 C CA . GLU A 1 344 ? -2.380 13.278 0.300 1.00 57.72 344 GLU A CA 1
ATOM 2624 C C . GLU A 1 344 ? -2.452 11.781 0.653 1.00 57.72 344 GLU A C 1
ATOM 2626 O O . GLU A 1 344 ? -1.447 11.073 0.577 1.00 57.72 344 GLU A O 1
ATOM 2631 N N . ARG A 1 345 ? -3.655 11.287 0.956 1.00 68.25 345 ARG A N 1
ATOM 2632 C CA . ARG A 1 345 ? -4.000 9.871 1.082 1.00 68.25 345 ARG A CA 1
ATOM 2633 C C . ARG A 1 345 ? -4.210 9.246 -0.303 1.00 68.25 345 ARG A C 1
ATOM 2635 O O . ARG A 1 345 ? -4.583 9.922 -1.254 1.00 68.25 345 ARG A O 1
ATOM 2642 N N . ALA A 1 346 ? -3.979 7.944 -0.449 1.00 77.69 346 ALA A N 1
ATOM 2643 C CA . ALA A 1 346 ? -4.384 7.249 -1.671 1.00 77.69 346 ALA A CA 1
ATOM 2644 C C . ALA A 1 346 ? -5.786 6.652 -1.543 1.00 77.69 346 ALA A C 1
ATOM 2646 O O . ALA A 1 346 ? -6.180 6.235 -0.456 1.00 77.69 346 ALA A O 1
ATOM 2647 N N . LEU A 1 347 ? -6.523 6.561 -2.648 1.00 85.50 347 LEU A N 1
ATOM 2648 C CA . LEU A 1 347 ? -7.883 6.011 -2.704 1.00 85.50 347 LEU A CA 1
ATOM 2649 C C . LEU A 1 347 ? -8.014 4.976 -3.831 1.00 85.50 347 LEU A C 1
ATOM 2651 O O . LEU A 1 347 ? -7.160 4.909 -4.714 1.00 85.50 347 LEU A O 1
ATOM 2655 N N . GLY A 1 348 ? -9.092 4.186 -3.817 1.00 87.06 348 GLY A N 1
ATOM 2656 C CA . GLY A 1 348 ? -9.515 3.340 -4.941 1.00 87.06 348 GLY A CA 1
ATOM 2657 C C . GLY A 1 348 ? -9.642 1.860 -4.598 1.00 87.06 348 GLY A C 1
ATOM 2658 O O . GLY A 1 348 ? -10.748 1.338 -4.495 1.00 87.06 348 GLY A O 1
ATOM 2659 N N . GLY A 1 349 ? -8.525 1.150 -4.463 1.00 94.69 349 GLY A N 1
ATOM 2660 C CA . GLY A 1 349 ? -8.542 -0.268 -4.106 1.00 94.69 349 GLY A CA 1
ATOM 2661 C C . GLY A 1 349 ? -8.680 -0.488 -2.599 1.00 94.69 349 GLY A C 1
ATOM 2662 O O . GLY A 1 349 ? -9.771 -0.384 -2.038 1.00 94.69 349 GLY A O 1
ATOM 2663 N N . ILE A 1 350 ? -7.558 -0.802 -1.953 1.00 96.88 350 ILE A N 1
ATOM 2664 C CA . ILE A 1 350 ? -7.415 -0.923 -0.500 1.00 96.88 350 ILE A CA 1
ATOM 2665 C C . ILE A 1 350 ? -6.661 0.313 0.010 1.00 96.88 350 ILE A C 1
ATOM 2667 O O . ILE A 1 350 ? -5.540 0.562 -0.428 1.00 96.88 350 ILE A O 1
ATOM 2671 N N . SER A 1 351 ? -7.264 1.084 0.919 1.00 92.06 351 SER A N 1
ATOM 2672 C CA . SER A 1 351 ? -6.722 2.343 1.453 1.00 92.06 351 SER A CA 1
ATOM 2673 C C . SER A 1 351 ? -6.766 2.373 2.982 1.00 92.06 351 SER A C 1
ATOM 2675 O O . SER A 1 351 ? -7.705 2.875 3.608 1.00 92.06 351 SER A O 1
ATOM 2677 N N . LEU A 1 352 ? -5.724 1.834 3.602 1.00 90.88 352 LEU A N 1
ATOM 2678 C CA . LEU A 1 352 ? -5.620 1.686 5.048 1.00 90.88 352 LEU A CA 1
ATOM 2679 C C . LEU A 1 352 ? -4.796 2.810 5.684 1.00 90.88 352 LEU A C 1
ATOM 2681 O O . LEU A 1 352 ? -3.944 3.441 5.054 1.00 90.88 352 LEU A O 1
ATOM 2685 N N . ALA A 1 353 ? -5.089 3.056 6.955 1.00 83.69 353 ALA A N 1
ATOM 2686 C CA . ALA A 1 353 ? -4.495 4.111 7.758 1.00 83.69 353 ALA A CA 1
ATOM 2687 C C . ALA A 1 353 ? -3.310 3.582 8.579 1.00 83.69 353 ALA A C 1
ATOM 2689 O O . ALA A 1 353 ? -2.184 3.557 8.084 1.00 83.69 353 ALA A O 1
ATOM 2690 N N . LEU A 1 354 ? -3.584 3.156 9.814 1.00 83.69 354 LEU A N 1
ATOM 2691 C CA . LEU A 1 354 ? -2.621 2.648 10.782 1.00 83.69 354 LEU A CA 1
ATOM 2692 C C . LEU A 1 354 ? -2.865 1.160 10.991 1.00 83.69 354 LEU A C 1
ATOM 2694 O O . LEU A 1 354 ? -3.965 0.777 11.406 1.00 83.69 354 LEU A O 1
ATOM 2698 N N . CYS A 1 355 ? -1.870 0.326 10.697 1.00 87.31 355 CYS A N 1
ATOM 2699 C CA . CYS A 1 355 ? -2.030 -1.113 10.857 1.00 87.31 355 CYS A CA 1
ATOM 2700 C C . CYS A 1 355 ? -0.790 -1.835 11.406 1.00 87.31 355 CYS A C 1
ATOM 2702 O O . CYS A 1 355 ? 0.340 -1.416 11.171 1.00 87.31 355 CYS A O 1
ATOM 2704 N N . ASP A 1 356 ? -1.004 -2.958 12.092 1.00 87.81 356 ASP A N 1
ATOM 2705 C CA . ASP A 1 356 ? 0.032 -3.898 12.547 1.00 87.81 356 ASP A CA 1
ATOM 2706 C C . ASP A 1 356 ? -0.402 -5.334 12.233 1.00 87.81 356 ASP A C 1
ATOM 2708 O O . ASP A 1 356 ? -1.567 -5.692 12.414 1.00 87.81 356 ASP A O 1
ATOM 2712 N N . GLY A 1 357 ? 0.523 -6.144 11.717 1.00 89.00 357 GLY A N 1
ATOM 2713 C CA . GLY A 1 357 ? 0.273 -7.541 11.372 1.00 89.00 357 GLY A CA 1
ATOM 2714 C C . GLY A 1 357 ? -0.760 -7.689 10.255 1.00 89.00 357 GLY A C 1
ATOM 2715 O O . GLY A 1 357 ? -1.768 -8.377 10.419 1.00 89.00 357 GLY A O 1
ATOM 2716 N N . VAL A 1 358 ? -0.545 -7.011 9.123 1.00 93.56 358 VAL A N 1
ATOM 2717 C CA . VAL A 1 358 ? -1.493 -7.035 7.996 1.00 93.56 358 VAL A CA 1
ATOM 2718 C C . VAL A 1 358 ? -1.111 -8.098 6.977 1.00 93.56 358 VAL A C 1
ATOM 2720 O O . VAL A 1 358 ? -0.012 -8.058 6.431 1.00 93.56 358 VAL A O 1
ATOM 2723 N N . ASN A 1 359 ? -2.064 -8.958 6.623 1.00 97.81 359 ASN A N 1
ATOM 2724 C CA . ASN A 1 359 ? -1.962 -9.893 5.506 1.00 97.81 359 ASN A CA 1
ATOM 2725 C C . ASN A 1 359 ? -2.972 -9.517 4.413 1.00 97.81 359 ASN A C 1
ATOM 2727 O O . ASN A 1 359 ? -4.181 -9.543 4.641 1.00 97.81 359 ASN A O 1
ATOM 2731 N N . ILE A 1 360 ? -2.491 -9.181 3.216 1.00 98.56 360 ILE A N 1
ATOM 2732 C CA . ILE A 1 360 ? -3.312 -8.916 2.026 1.00 98.56 360 ILE A CA 1
ATOM 2733 C C . ILE A 1 360 ? -2.969 -9.968 0.979 1.00 98.56 360 ILE A C 1
ATOM 2735 O O . ILE A 1 360 ? -1.897 -9.923 0.373 1.00 98.56 360 ILE A O 1
ATOM 2739 N N . GLU A 1 361 ? -3.868 -10.924 0.773 1.00 98.44 361 GLU A N 1
ATOM 2740 C CA . GLU A 1 361 ? -3.573 -12.137 0.012 1.00 98.44 361 GLU A CA 1
ATOM 2741 C C . GLU A 1 361 ? -4.661 -12.491 -1.010 1.00 98.44 361 GLU A C 1
ATOM 2743 O O . GLU A 1 361 ? -5.859 -12.435 -0.720 1.00 98.44 361 GLU A O 1
ATOM 2748 N N . GLU A 1 362 ? -4.241 -12.899 -2.208 1.00 98.56 362 GLU A N 1
ATOM 2749 C CA . GLU A 1 362 ? -5.118 -13.440 -3.260 1.00 98.56 362 GLU A CA 1
ATOM 2750 C C . GLU A 1 362 ? -6.282 -12.509 -3.677 1.00 98.56 362 GLU A C 1
ATOM 2752 O O . GLU A 1 362 ? -7.326 -12.973 -4.141 1.00 98.56 362 GLU A O 1
ATOM 2757 N N . ASN A 1 363 ? -6.153 -11.189 -3.507 1.00 98.69 363 ASN A N 1
ATOM 2758 C CA . ASN A 1 363 ? -7.203 -10.239 -3.888 1.00 98.69 363 ASN A CA 1
ATOM 2759 C C . ASN A 1 363 ? -7.080 -9.823 -5.357 1.00 98.69 363 ASN A C 1
ATOM 2761 O O . ASN A 1 363 ? -5.982 -9.713 -5.903 1.00 98.69 363 ASN A O 1
ATOM 2765 N N . VAL A 1 364 ? -8.217 -9.509 -5.977 1.00 98.62 364 VAL A N 1
ATOM 2766 C CA . VAL A 1 364 ? -8.291 -8.873 -7.298 1.00 98.62 364 VAL A CA 1
ATOM 2767 C C . VAL A 1 364 ? -8.769 -7.441 -7.109 1.00 98.62 364 VAL A C 1
ATOM 2769 O O . VAL A 1 364 ? -9.842 -7.217 -6.555 1.00 98.62 364 VAL A O 1
ATOM 2772 N N . ILE A 1 365 ? -7.970 -6.476 -7.555 1.00 98.06 365 ILE A N 1
ATOM 2773 C CA . ILE A 1 365 ? -8.230 -5.041 -7.441 1.00 98.06 365 ILE A CA 1
ATOM 2774 C C . ILE A 1 365 ? -8.092 -4.435 -8.829 1.00 98.06 365 ILE A C 1
ATOM 2776 O O . ILE A 1 365 ? -6.971 -4.313 -9.330 1.00 98.06 365 ILE A O 1
ATOM 2780 N N . GLU A 1 366 ? -9.203 -4.059 -9.457 1.00 94.62 366 GLU A N 1
ATOM 2781 C CA . GLU A 1 366 ? -9.175 -3.658 -10.861 1.00 94.62 366 GLU A CA 1
ATOM 2782 C C . GLU A 1 366 ? -10.043 -2.457 -11.236 1.00 94.62 366 GLU A C 1
ATOM 2784 O O . GLU A 1 366 ? -11.148 -2.253 -10.733 1.00 94.62 366 GLU A O 1
ATOM 2789 N N . SER A 1 367 ? -9.546 -1.682 -12.201 1.00 90.81 367 SER A N 1
ATOM 2790 C CA . SER A 1 367 ? -10.292 -0.596 -12.844 1.00 90.81 367 SER A CA 1
ATOM 2791 C C . SER A 1 367 ? -10.872 0.430 -11.861 1.00 90.81 367 SER A C 1
ATOM 2793 O O . SER A 1 367 ? -11.956 0.964 -12.095 1.00 90.81 367 SER A O 1
ATOM 2795 N N . CYS A 1 368 ? -10.173 0.705 -10.759 1.00 90.88 368 CYS A N 1
ATOM 2796 C CA . CYS A 1 368 ? -10.510 1.803 -9.861 1.00 90.88 368 CYS A CA 1
ATOM 2797 C C . CYS A 1 368 ? -9.959 3.135 -10.399 1.00 90.88 368 CYS A C 1
ATOM 2799 O O . CYS A 1 368 ? -8.877 3.170 -10.991 1.00 90.88 368 CYS A O 1
ATOM 2801 N N . GLY A 1 369 ? -10.659 4.240 -10.137 1.00 87.31 369 GLY A N 1
ATOM 2802 C CA . GLY A 1 369 ? -10.309 5.585 -10.601 1.00 87.31 369 GLY A CA 1
ATOM 2803 C C . GLY A 1 369 ? -10.887 5.913 -11.983 1.00 87.31 369 GLY A C 1
ATOM 2804 O O . GLY A 1 369 ? -10.714 5.143 -12.926 1.00 87.31 369 GLY A O 1
ATOM 2805 N N . HIS A 1 370 ? -11.546 7.072 -12.110 1.00 77.38 370 HIS A N 1
ATOM 2806 C CA . HIS A 1 370 ? -12.178 7.540 -13.357 1.00 77.38 370 HIS A CA 1
ATOM 2807 C C . HIS A 1 370 ? -11.205 7.665 -14.540 1.00 77.38 370 HIS A C 1
ATOM 2809 O O . HIS A 1 370 ? -11.572 7.426 -15.691 1.00 77.38 370 HIS A O 1
ATOM 2815 N N . GLY A 1 371 ? -9.959 8.048 -14.257 1.00 76.94 371 GLY A N 1
ATOM 2816 C CA . GLY A 1 371 ? -8.957 8.324 -15.274 1.00 76.94 371 GLY A CA 1
ATOM 2817 C C . GLY A 1 371 ? -7.564 8.532 -14.692 1.00 76.94 371 GLY A C 1
ATOM 2818 O O . GLY A 1 371 ? -7.346 8.465 -13.481 1.00 76.94 371 GLY A O 1
ATOM 2819 N N . ALA A 1 372 ? -6.603 8.811 -15.572 1.00 76.31 372 ALA A N 1
ATOM 2820 C CA . ALA A 1 372 ? -5.208 9.050 -15.196 1.00 76.31 372 ALA A CA 1
ATOM 2821 C C . ALA A 1 372 ? -5.020 10.306 -14.329 1.00 76.31 372 ALA A C 1
ATOM 2823 O O . ALA A 1 372 ? -4.083 10.390 -13.532 1.00 76.31 372 ALA A O 1
ATOM 2824 N N . GLU A 1 373 ? -5.914 11.281 -14.472 1.00 76.62 373 GLU A N 1
ATOM 2825 C CA . GLU A 1 373 ? -5.954 12.495 -13.666 1.00 76.62 373 GLU A CA 1
ATOM 2826 C C . GLU A 1 373 ? -6.336 12.250 -12.204 1.00 76.62 373 GLU A C 1
ATOM 2828 O O . GLU A 1 373 ? -6.010 13.097 -11.380 1.00 76.62 373 GLU A O 1
ATOM 2833 N N . THR A 1 374 ? -6.947 11.118 -11.843 1.00 77.44 374 THR A N 1
ATOM 2834 C CA . THR A 1 374 ? -7.376 10.813 -10.466 1.00 77.44 374 THR A CA 1
ATOM 2835 C C . THR A 1 374 ? -6.229 10.180 -9.658 1.00 77.44 374 THR A C 1
ATOM 2837 O O . THR A 1 374 ? -5.542 9.296 -10.179 1.00 77.44 374 THR A O 1
ATOM 2840 N N . PRO A 1 375 ? -5.971 10.601 -8.403 1.00 81.56 375 PRO A N 1
ATOM 2841 C CA . PRO A 1 375 ? -4.969 9.980 -7.541 1.00 81.56 375 PRO A CA 1
ATOM 2842 C C . PRO A 1 375 ? -5.496 8.643 -7.010 1.00 81.56 375 PRO A C 1
ATOM 2844 O O . PRO A 1 375 ? -6.315 8.597 -6.094 1.00 81.56 375 PRO A O 1
ATOM 2847 N N . VAL A 1 376 ? -5.063 7.546 -7.628 1.00 86.81 376 VAL A N 1
ATOM 2848 C CA . VAL A 1 376 ? -5.581 6.209 -7.337 1.00 86.81 376 VAL A CA 1
ATOM 2849 C C . VAL A 1 376 ? -4.469 5.207 -7.066 1.00 86.81 376 VAL A C 1
ATOM 2851 O O . VAL A 1 376 ? -3.498 5.101 -7.823 1.00 86.81 376 VAL A O 1
ATOM 2854 N N . CYS A 1 377 ? -4.648 4.430 -6.001 1.00 91.00 377 CYS A N 1
ATOM 2855 C CA . CYS A 1 377 ? -3.800 3.299 -5.675 1.00 91.00 377 CYS A CA 1
ATOM 2856 C C . CYS A 1 377 ? -4.574 1.985 -5.650 1.00 91.00 377 CYS A C 1
ATOM 2858 O O . CYS A 1 377 ? -5.747 1.933 -5.276 1.00 91.00 377 CYS A O 1
ATOM 2860 N N . GLY A 1 378 ? -3.880 0.909 -6.019 1.00 95.31 378 GLY A N 1
ATOM 2861 C CA . GLY A 1 378 ? -4.387 -0.444 -5.823 1.00 95.31 378 GLY A CA 1
ATOM 2862 C C . GLY A 1 378 ? -4.366 -0.836 -4.350 1.00 95.31 378 GLY A C 1
ATOM 2863 O O . GLY A 1 378 ? -5.406 -1.126 -3.771 1.00 95.31 378 GLY A O 1
ATOM 2864 N N . ILE A 1 379 ? -3.186 -0.807 -3.734 1.00 97.12 379 ILE A N 1
ATOM 2865 C CA . ILE A 1 379 ? -2.990 -1.062 -2.305 1.00 97.12 379 ILE A CA 1
ATOM 2866 C C . ILE A 1 379 ? -2.196 0.096 -1.711 1.00 97.12 379 ILE A C 1
ATOM 2868 O O . ILE A 1 379 ? -1.098 0.411 -2.172 1.00 97.12 379 ILE A O 1
ATOM 2872 N N . PHE A 1 380 ? -2.750 0.706 -0.674 1.00 93.56 380 PHE A N 1
ATOM 2873 C CA . PHE A 1 380 ? -2.139 1.778 0.089 1.00 93.56 380 PHE A CA 1
ATOM 2874 C C . PHE A 1 380 ? -2.315 1.525 1.581 1.00 93.56 380 PHE A C 1
ATOM 2876 O O . PHE A 1 380 ? -3.429 1.261 2.037 1.00 93.56 380 PHE A O 1
ATOM 2883 N N . ILE A 1 381 ? -1.223 1.633 2.336 1.00 91.31 381 ILE A N 1
ATOM 2884 C CA . ILE A 1 381 ? -1.249 1.605 3.801 1.00 91.31 381 ILE A CA 1
ATOM 2885 C C . ILE A 1 381 ? -0.364 2.740 4.297 1.00 91.31 381 ILE A C 1
ATOM 2887 O O . ILE A 1 381 ? 0.848 2.690 4.109 1.00 91.31 381 ILE A O 1
ATOM 2891 N N . SER A 1 382 ? -0.958 3.771 4.899 1.00 83.31 382 SER A N 1
ATOM 2892 C CA . SER A 1 382 ? -0.219 4.984 5.272 1.00 83.31 382 SER A CA 1
ATOM 2893 C C . SER A 1 382 ? 0.889 4.718 6.292 1.00 83.31 382 SER A C 1
ATOM 2895 O O . SER A 1 382 ? 1.980 5.274 6.183 1.00 83.31 382 SER A O 1
ATOM 2897 N N . PHE A 1 383 ? 0.607 3.894 7.294 1.00 84.38 383 PHE A N 1
ATOM 2898 C CA . PHE A 1 383 ? 1.566 3.477 8.303 1.00 84.38 383 PHE A CA 1
ATOM 2899 C C . PHE A 1 383 ? 1.326 2.018 8.636 1.00 84.38 383 PHE A C 1
ATOM 2901 O O . PHE A 1 383 ? 0.191 1.605 8.885 1.00 84.38 383 PHE A O 1
ATOM 2908 N N . SER A 1 384 ? 2.402 1.244 8.661 1.00 86.81 384 SER A N 1
ATOM 2909 C CA . SER A 1 384 ? 2.277 -0.183 8.876 1.00 86.81 384 SER A CA 1
ATOM 2910 C C . SER A 1 384 ? 3.448 -0.813 9.609 1.00 86.81 384 SER A C 1
ATOM 2912 O O . SER A 1 384 ? 4.583 -0.341 9.511 1.00 86.81 384 SER A O 1
ATOM 2914 N N . ILE A 1 385 ? 3.151 -1.892 10.329 1.00 86.75 385 ILE A N 1
ATOM 2915 C CA . ILE A 1 385 ? 4.118 -2.753 11.007 1.00 86.75 385 ILE A CA 1
ATOM 2916 C C . ILE A 1 385 ? 3.878 -4.198 10.546 1.00 86.75 385 ILE A C 1
ATOM 2918 O O . ILE A 1 385 ? 2.731 -4.637 10.519 1.00 86.75 385 ILE A O 1
ATOM 2922 N N . ASP A 1 386 ? 4.940 -4.916 10.158 1.00 88.88 386 ASP A N 1
ATOM 2923 C CA . ASP A 1 386 ? 4.897 -6.327 9.708 1.00 88.88 386 ASP A CA 1
ATOM 2924 C C . ASP A 1 386 ? 3.799 -6.603 8.665 1.00 88.88 386 ASP A C 1
ATOM 2926 O O . ASP A 1 386 ? 2.789 -7.260 8.923 1.00 88.88 386 ASP A O 1
ATOM 2930 N N . VAL A 1 387 ? 4.003 -6.073 7.457 1.00 94.31 387 VAL A N 1
ATOM 2931 C CA . VAL A 1 387 ? 3.055 -6.227 6.346 1.00 94.31 387 VAL A CA 1
ATOM 2932 C C . VAL A 1 387 ? 3.422 -7.402 5.455 1.00 94.31 387 VAL A C 1
ATOM 2934 O O . VAL A 1 387 ? 4.568 -7.565 5.040 1.00 94.31 387 VAL A O 1
ATOM 2937 N N . THR A 1 388 ? 2.418 -8.174 5.063 1.00 97.25 388 THR A N 1
ATOM 2938 C CA . THR A 1 388 ? 2.526 -9.230 4.062 1.00 97.25 388 THR A CA 1
ATOM 2939 C C . THR A 1 388 ? 1.522 -8.977 2.935 1.00 97.25 388 THR A C 1
ATOM 2941 O O . THR A 1 388 ? 0.320 -8.893 3.168 1.00 97.25 388 THR A O 1
ATOM 2944 N N . ILE A 1 389 ? 2.007 -8.837 1.698 1.00 98.50 389 ILE A N 1
ATOM 2945 C CA . ILE A 1 389 ? 1.192 -8.634 0.490 1.00 98.50 389 ILE A CA 1
ATOM 2946 C C . ILE A 1 389 ? 1.561 -9.722 -0.514 1.00 98.50 389 ILE A C 1
ATOM 2948 O O . ILE A 1 389 ? 2.640 -9.664 -1.111 1.00 98.50 389 ILE A O 1
ATOM 2952 N N . ARG A 1 390 ? 0.687 -10.714 -0.710 1.00 98.12 390 ARG A N 1
ATOM 2953 C CA . ARG A 1 390 ? 1.003 -11.885 -1.543 1.00 98.12 390 ARG A CA 1
ATOM 2954 C C . ARG A 1 390 ? -0.058 -12.200 -2.577 1.00 98.12 390 ARG A C 1
ATOM 2956 O O . ARG A 1 390 ? -1.248 -12.117 -2.297 1.00 98.12 390 ARG A O 1
ATOM 2963 N N . GLU A 1 391 ? 0.382 -12.621 -3.756 1.00 98.44 391 GLU A N 1
ATOM 2964 C CA . GLU A 1 391 ? -0.492 -13.229 -4.771 1.00 98.44 391 GLU A CA 1
ATOM 2965 C C . GLU A 1 391 ? -1.703 -12.357 -5.169 1.00 98.44 391 GLU A C 1
ATOM 2967 O O . GLU A 1 391 ? -2.742 -12.862 -5.589 1.00 98.44 391 GLU A O 1
ATOM 2972 N N . ASN A 1 392 ? -1.591 -11.029 -5.053 1.00 98.69 392 ASN A N 1
ATOM 2973 C CA . ASN A 1 392 ? -2.663 -10.115 -5.443 1.00 98.69 392 ASN A CA 1
ATOM 2974 C C . ASN A 1 392 ? -2.559 -9.749 -6.923 1.00 98.69 392 ASN A C 1
ATOM 2976 O O . ASN A 1 392 ? -1.468 -9.607 -7.480 1.00 98.69 392 ASN A O 1
ATOM 2980 N N . HIS A 1 393 ? -3.710 -9.525 -7.549 1.00 98.44 393 HIS A N 1
ATOM 2981 C CA . HIS A 1 393 ? -3.831 -8.991 -8.899 1.00 98.44 393 HIS A CA 1
ATOM 2982 C C . HIS A 1 393 ? -4.304 -7.539 -8.819 1.00 98.44 393 HIS A C 1
ATOM 2984 O O . HIS A 1 393 ? -5.456 -7.277 -8.487 1.00 98.44 393 HIS A O 1
ATOM 2990 N N . VAL A 1 394 ? -3.422 -6.593 -9.134 1.00 97.69 394 VAL A N 1
ATOM 2991 C CA . VAL A 1 394 ? -3.711 -5.153 -9.110 1.00 97.69 394 VAL A CA 1
ATOM 2992 C C . VAL A 1 394 ? -3.656 -4.623 -10.535 1.00 97.69 394 VAL A C 1
ATOM 2994 O O . VAL A 1 394 ? -2.571 -4.501 -11.099 1.00 97.69 394 VAL A O 1
ATOM 2997 N N . LEU A 1 395 ? -4.808 -4.336 -11.141 1.00 94.25 395 LEU A N 1
ATOM 2998 C CA . LEU A 1 395 ? -4.929 -4.183 -12.591 1.00 94.25 395 LEU A CA 1
ATOM 2999 C C . LEU A 1 395 ? -5.589 -2.865 -12.995 1.00 94.25 395 LEU A C 1
ATOM 3001 O O . LEU A 1 395 ? -6.721 -2.578 -12.626 1.00 94.25 395 LEU A O 1
ATOM 3005 N N . ASN A 1 396 ? -4.924 -2.105 -13.863 1.00 88.50 396 ASN A N 1
ATOM 3006 C CA . ASN A 1 396 ? -5.539 -1.015 -14.631 1.00 88.50 396 ASN A CA 1
ATOM 3007 C C . ASN A 1 396 ? -6.209 0.082 -13.778 1.00 88.50 396 ASN A C 1
ATOM 3009 O O . ASN A 1 396 ? -7.171 0.711 -14.216 1.00 88.50 396 ASN A O 1
ATOM 3013 N N . ASN A 1 397 ? -5.703 0.335 -12.569 1.00 88.38 397 ASN A N 1
ATOM 3014 C CA . ASN A 1 397 ? -6.197 1.426 -11.732 1.00 88.38 397 ASN A CA 1
ATOM 3015 C C . ASN A 1 397 ? -5.690 2.773 -12.278 1.00 88.38 397 ASN A C 1
ATOM 3017 O O . ASN A 1 397 ? -4.490 2.947 -12.496 1.00 88.38 397 ASN A O 1
ATOM 3021 N N . GLY A 1 398 ? -6.593 3.724 -12.521 1.00 84.06 398 GLY A N 1
ATOM 3022 C CA . GLY A 1 398 ? -6.266 5.037 -13.096 1.00 84.06 398 GLY A CA 1
ATOM 3023 C C . GLY A 1 398 ? -5.920 4.982 -14.582 1.00 84.06 398 GLY A C 1
ATOM 3024 O O . GLY A 1 398 ? -5.029 5.693 -15.052 1.00 84.06 398 GLY A O 1
ATOM 3025 N N . GLN A 1 399 ? -6.568 4.090 -15.329 1.00 80.81 399 GLN A N 1
ATOM 3026 C CA . GLN A 1 399 ? -6.354 3.949 -16.766 1.00 80.81 399 GLN A CA 1
ATOM 3027 C C . GLN A 1 399 ? -6.842 5.188 -17.536 1.00 80.81 399 GLN A C 1
ATOM 3029 O O . GLN A 1 399 ? -7.929 5.703 -17.298 1.00 80.81 399 GLN A O 1
ATOM 3034 N N . ASP A 1 400 ? -6.057 5.650 -18.514 1.00 70.38 400 ASP A N 1
ATOM 3035 C CA . ASP A 1 400 ? -6.470 6.731 -19.418 1.00 70.38 400 ASP A CA 1
ATOM 3036 C C . ASP A 1 400 ? -7.362 6.182 -20.540 1.00 70.38 400 ASP A C 1
ATOM 3038 O O . ASP A 1 400 ? -6.875 5.745 -21.587 1.00 70.38 400 ASP A O 1
ATOM 3042 N N . GLN A 1 401 ? -8.679 6.214 -20.333 1.00 62.97 401 GLN A N 1
ATOM 3043 C CA . GLN A 1 401 ? -9.648 5.728 -21.322 1.00 62.97 401 GLN A CA 1
ATOM 3044 C C . GLN A 1 401 ? -9.695 6.587 -22.598 1.00 62.97 401 GLN A C 1
ATOM 3046 O O . GLN A 1 401 ? -10.170 6.120 -23.633 1.00 62.97 401 GLN A O 1
ATOM 3051 N N . ARG A 1 402 ? -9.156 7.818 -22.588 1.00 59.56 402 ARG A N 1
ATOM 3052 C CA . ARG A 1 402 ? -9.165 8.715 -23.762 1.00 59.56 402 ARG A CA 1
ATOM 3053 C C . ARG A 1 402 ? -8.355 8.162 -24.926 1.00 59.56 402 ARG A C 1
ATOM 3055 O O . ARG A 1 402 ? -8.736 8.342 -26.078 1.00 59.56 402 ARG A O 1
ATOM 3062 N N . ALA A 1 403 ? -7.241 7.484 -24.651 1.00 50.28 403 ALA A N 1
ATOM 3063 C CA . ALA A 1 403 ? -6.430 6.871 -25.700 1.00 50.28 403 ALA A CA 1
ATOM 3064 C C . ALA A 1 403 ? -7.175 5.707 -26.375 1.00 50.28 403 ALA A C 1
ATOM 3066 O O . ALA A 1 403 ? -7.114 5.563 -27.595 1.00 50.28 403 ALA A O 1
ATOM 3067 N N . GLU A 1 404 ? -7.917 4.911 -25.605 1.00 52.62 404 GLU A N 1
ATOM 3068 C CA . GLU A 1 404 ? -8.752 3.825 -26.130 1.00 52.62 404 GLU A CA 1
ATOM 3069 C C . GLU A 1 404 ? -9.967 4.355 -26.889 1.00 52.62 404 GLU A C 1
ATOM 3071 O O . GLU A 1 404 ? -10.270 3.851 -27.969 1.00 52.62 404 GLU A O 1
ATOM 3076 N N . GLN A 1 405 ? -10.600 5.421 -26.392 1.00 52.16 405 GLN A N 1
ATOM 3077 C CA . GLN A 1 405 ? -11.668 6.137 -27.091 1.00 52.16 405 GLN A CA 1
ATOM 3078 C C . GLN A 1 405 ? -11.164 6.735 -28.409 1.00 52.16 405 GLN A C 1
ATOM 3080 O O . GLN A 1 405 ? -11.775 6.509 -29.447 1.00 52.16 405 GLN A O 1
ATOM 3085 N N . ALA A 1 406 ? -10.000 7.388 -28.419 1.00 49.19 406 ALA A N 1
ATOM 3086 C CA . ALA A 1 406 ? -9.390 7.918 -29.638 1.00 49.19 406 ALA A CA 1
ATOM 3087 C C . ALA A 1 406 ? -9.026 6.804 -30.636 1.00 49.19 406 ALA A C 1
ATOM 3089 O O . ALA A 1 406 ? -9.203 6.966 -31.843 1.00 49.19 406 ALA A O 1
ATOM 3090 N N . ILE A 1 407 ? -8.544 5.649 -30.160 1.00 48.22 407 ILE A N 1
ATOM 3091 C CA . ILE A 1 407 ? -8.311 4.474 -31.012 1.00 48.22 407 ILE A CA 1
ATOM 3092 C C . ILE A 1 407 ? -9.639 3.958 -31.576 1.00 48.22 407 ILE A C 1
ATOM 3094 O O . ILE A 1 407 ? -9.716 3.703 -32.776 1.00 48.22 407 ILE A O 1
ATOM 3098 N N . ALA A 1 408 ? -10.684 3.841 -30.756 1.00 49.97 408 ALA A N 1
ATOM 3099 C CA . ALA A 1 408 ? -12.009 3.416 -31.193 1.00 49.97 408 ALA A CA 1
ATOM 3100 C C . ALA A 1 408 ? -12.603 4.383 -32.231 1.00 49.97 408 ALA A C 1
ATOM 3102 O O . ALA A 1 408 ? -13.139 3.934 -33.241 1.00 49.97 408 ALA A O 1
ATOM 3103 N N . GLU A 1 409 ? -12.430 5.693 -32.049 1.00 51.16 409 GLU A N 1
ATOM 3104 C CA . GLU A 1 409 ? -12.846 6.737 -32.991 1.00 51.16 409 GLU A CA 1
ATOM 3105 C C . GLU A 1 409 ? -12.062 6.683 -34.307 1.00 51.16 409 GLU A C 1
ATOM 3107 O O . GLU A 1 409 ? -12.653 6.775 -35.383 1.00 51.16 409 GLU A O 1
ATOM 3112 N N . ILE A 1 410 ? -10.741 6.476 -34.257 1.00 50.31 410 ILE A N 1
ATOM 3113 C CA . ILE A 1 410 ? -9.900 6.318 -35.454 1.00 50.31 410 ILE A CA 1
ATOM 3114 C C . ILE A 1 410 ? -10.256 5.032 -36.210 1.00 50.31 410 ILE A C 1
ATOM 3116 O O . ILE A 1 410 ? -10.274 5.032 -37.440 1.00 50.31 410 ILE A O 1
ATOM 3120 N N . VAL A 1 411 ? -10.546 3.941 -35.496 1.00 53.56 411 VAL A N 1
ATOM 3121 C CA . VAL A 1 411 ? -10.979 2.663 -36.083 1.00 53.56 411 VAL A CA 1
ATOM 3122 C C . VAL A 1 411 ? -12.393 2.772 -36.665 1.00 53.56 411 VAL A C 1
ATOM 3124 O O . VAL A 1 411 ? -12.670 2.177 -37.706 1.00 53.56 411 VAL A O 1
ATOM 3127 N N . ALA A 1 412 ? -13.272 3.555 -36.037 1.00 49.38 412 ALA A N 1
ATOM 3128 C CA . ALA A 1 412 ? -14.623 3.828 -36.520 1.00 49.38 412 ALA A CA 1
ATOM 3129 C C . ALA A 1 412 ? -14.664 4.863 -37.663 1.00 49.38 412 ALA A C 1
ATOM 3131 O O . ALA A 1 412 ? -15.663 4.946 -38.383 1.00 49.38 412 ALA A O 1
ATOM 3132 N N . ALA A 1 413 ? -13.597 5.643 -37.864 1.00 46.50 413 ALA A N 1
ATOM 3133 C CA . ALA A 1 413 ? -13.537 6.658 -38.907 1.00 46.50 413 ALA A CA 1
ATOM 3134 C C . ALA A 1 413 ? -13.485 6.023 -40.316 1.00 46.50 413 ALA A C 1
ATOM 3136 O O . ALA A 1 413 ? -12.636 5.170 -40.595 1.00 46.50 413 ALA A O 1
ATOM 3137 N N . PRO A 1 414 ? -14.331 6.466 -41.269 1.00 47.38 414 PRO A N 1
ATOM 3138 C CA . PRO A 1 414 ? -14.277 5.982 -42.646 1.00 47.38 414 PRO A CA 1
ATOM 3139 C C . PRO A 1 414 ? -12.902 6.236 -43.285 1.00 47.38 414 PRO A C 1
ATOM 3141 O O . PRO A 1 414 ? -12.325 7.312 -43.151 1.00 47.38 414 PRO A O 1
ATOM 3144 N N . ALA A 1 415 ? -12.399 5.293 -44.088 1.00 46.72 415 ALA A N 1
ATOM 3145 C CA . ALA A 1 415 ? -11.080 5.383 -44.738 1.00 46.72 415 ALA A CA 1
ATOM 3146 C C . ALA A 1 415 ? -10.856 6.645 -45.613 1.00 46.72 415 ALA A C 1
ATOM 3148 O O . ALA A 1 415 ? -9.722 6.966 -45.973 1.00 46.72 415 ALA A O 1
ATOM 3149 N N . ALA A 1 416 ? -11.922 7.369 -45.971 1.00 43.88 416 ALA A N 1
ATOM 3150 C CA . ALA A 1 416 ? -11.859 8.609 -46.739 1.00 43.88 416 ALA A CA 1
ATOM 3151 C C . ALA A 1 416 ? -11.388 9.825 -45.914 1.00 43.88 416 ALA A C 1
ATOM 3153 O O . ALA A 1 416 ? -10.757 10.720 -46.474 1.00 43.88 416 ALA A O 1
ATOM 3154 N N . THR A 1 417 ? -11.630 9.852 -44.599 1.00 41.94 417 THR A N 1
ATOM 3155 C CA . THR A 1 417 ? -11.316 10.999 -43.724 1.00 41.94 417 THR A CA 1
ATOM 3156 C C . THR A 1 417 ? -9.825 11.082 -43.364 1.00 41.94 417 THR A C 1
ATOM 3158 O O . THR A 1 417 ? -9.306 12.164 -43.109 1.00 41.94 417 THR A O 1
ATOM 3161 N N . LEU A 1 418 ? -9.092 9.965 -43.440 1.00 41.41 418 LEU A N 1
ATOM 3162 C CA . LEU A 1 418 ? -7.663 9.872 -43.092 1.00 41.41 418 LEU A CA 1
ATOM 3163 C C . LEU A 1 418 ? -6.695 10.356 -44.195 1.00 41.41 418 LEU A C 1
ATOM 3165 O O . LEU A 1 418 ? -5.492 10.445 -43.959 1.00 41.41 418 LEU A O 1
ATOM 3169 N N . LYS A 1 419 ? -7.184 10.697 -45.398 1.00 41.03 419 LYS A N 1
ATOM 3170 C CA . LYS A 1 419 ? -6.353 11.236 -46.500 1.00 41.03 419 LYS A CA 1
ATOM 3171 C C . LYS A 1 419 ? -6.083 12.745 -46.413 1.00 41.03 419 LYS A C 1
ATOM 3173 O O . LYS A 1 419 ? -5.325 13.257 -47.231 1.00 41.03 419 LYS A O 1
ATOM 3178 N N . ALA A 1 420 ? -6.691 13.453 -45.460 1.00 33.66 420 ALA A N 1
ATOM 3179 C CA . ALA A 1 420 ? -6.619 14.913 -45.366 1.00 33.66 420 ALA A CA 1
ATOM 3180 C C . ALA A 1 420 ? -5.515 15.450 -44.430 1.00 33.66 420 ALA A C 1
ATOM 3182 O O . ALA A 1 420 ? -5.344 16.663 -44.338 1.00 33.66 420 ALA A O 1
ATOM 3183 N N . ALA A 1 421 ? -4.743 14.589 -43.755 1.00 32.00 421 ALA A N 1
ATOM 3184 C CA . ALA A 1 421 ? -3.611 15.044 -42.946 1.00 32.00 421 ALA A CA 1
ATOM 3185 C C . ALA A 1 421 ? -2.438 15.479 -43.856 1.00 32.00 421 ALA A C 1
ATOM 3187 O O . ALA A 1 421 ? -2.052 14.717 -44.749 1.00 32.00 421 ALA A O 1
ATOM 3188 N N . PRO A 1 422 ? -1.855 16.680 -43.673 1.00 33.03 422 PRO A N 1
ATOM 3189 C CA . PRO A 1 422 ? -0.827 17.199 -44.568 1.00 33.03 422 PRO A CA 1
ATOM 3190 C C . PRO A 1 422 ? 0.457 16.372 -44.444 1.00 33.03 422 PRO A C 1
ATOM 3192 O O . PRO A 1 422 ? 1.142 16.389 -43.423 1.00 33.03 422 PRO A O 1
ATOM 3195 N N . ALA A 1 423 ? 0.799 15.646 -45.507 1.00 34.66 423 ALA A N 1
ATOM 3196 C CA . ALA A 1 423 ? 2.072 14.953 -45.617 1.00 34.66 423 ALA A CA 1
ATOM 3197 C C . ALA A 1 423 ? 3.208 15.980 -45.752 1.00 34.66 423 ALA A C 1
ATOM 3199 O O . ALA A 1 423 ? 3.382 16.579 -46.814 1.00 34.66 423 ALA A O 1
ATOM 3200 N N . GLN A 1 424 ? 4.008 16.176 -44.702 1.00 30.38 424 GLN A N 1
ATOM 3201 C CA . GLN A 1 424 ? 5.338 16.758 -44.881 1.00 30.38 424 GLN A CA 1
ATOM 3202 C C . GLN A 1 424 ? 6.272 15.690 -45.480 1.00 30.38 424 GLN A C 1
ATOM 3204 O O . GLN A 1 424 ? 6.356 14.583 -44.942 1.00 30.38 424 GLN A O 1
ATOM 3209 N N . PRO A 1 425 ? 6.971 15.969 -46.593 1.00 33.34 425 PRO A N 1
ATOM 3210 C CA . PRO A 1 425 ? 7.836 14.985 -47.228 1.00 33.34 425 PRO A CA 1
ATOM 3211 C C . PRO A 1 425 ? 9.165 14.860 -46.468 1.00 33.34 425 PRO A C 1
ATOM 3213 O O . PRO A 1 425 ? 10.013 15.747 -46.523 1.00 33.34 425 PRO A O 1
ATOM 3216 N N . SER A 1 426 ? 9.381 13.729 -45.791 1.00 36.19 426 SER A N 1
ATOM 3217 C CA . SER A 1 426 ? 10.699 13.348 -45.270 1.00 36.19 426 SER A CA 1
ATOM 3218 C C . SER A 1 426 ? 11.596 12.850 -46.412 1.00 36.19 426 SER A C 1
ATOM 3220 O O . SER A 1 426 ? 11.300 11.840 -47.053 1.00 36.19 426 SER A O 1
ATOM 3222 N N . THR A 1 427 ? 12.717 13.523 -46.647 1.00 30.88 427 THR A N 1
ATOM 3223 C CA . THR A 1 427 ? 13.711 13.278 -47.711 1.00 30.88 427 THR A CA 1
ATOM 3224 C C . THR A 1 427 ? 14.652 12.086 -47.454 1.00 30.88 427 THR A C 1
ATOM 3226 O O . THR A 1 427 ? 15.817 12.106 -47.841 1.00 30.88 427 THR A O 1
ATOM 3229 N N . LEU A 1 428 ? 14.171 11.003 -46.842 1.00 32.69 428 LEU A N 1
ATOM 3230 C CA . LEU A 1 428 ? 14.984 9.828 -46.493 1.00 32.69 428 LEU A CA 1
ATOM 3231 C C . LEU A 1 428 ? 14.454 8.559 -47.167 1.00 32.69 428 LEU A C 1
ATOM 3233 O O . LEU A 1 428 ? 13.917 7.681 -46.504 1.00 32.69 428 LEU A O 1
ATOM 3237 N N . ARG A 1 429 ? 14.585 8.451 -48.496 1.00 34.88 429 ARG A N 1
ATOM 3238 C CA . ARG A 1 429 ? 14.540 7.163 -49.225 1.00 34.88 429 ARG A CA 1
ATOM 3239 C C . ARG A 1 429 ? 15.014 7.335 -50.673 1.00 34.88 429 ARG A C 1
ATOM 3241 O O . ARG A 1 429 ? 14.221 7.471 -51.596 1.00 34.88 429 ARG A O 1
ATOM 3248 N N . ALA A 1 430 ? 16.325 7.280 -50.878 1.00 31.59 430 ALA A N 1
ATOM 3249 C CA . ALA A 1 430 ? 16.918 6.969 -52.175 1.00 31.59 430 ALA A CA 1
ATOM 3250 C C . ALA A 1 430 ? 18.020 5.933 -51.934 1.00 31.59 430 ALA A C 1
ATOM 3252 O O . ALA A 1 430 ? 19.065 6.271 -51.388 1.00 31.59 430 ALA A O 1
ATOM 3253 N N . GLY A 1 431 ? 17.770 4.660 -52.263 1.00 30.08 431 GLY A N 1
ATOM 3254 C CA . GLY A 1 431 ? 18.830 3.651 -52.153 1.00 30.08 431 GLY A CA 1
ATOM 3255 C C . GLY A 1 431 ? 18.466 2.169 -52.205 1.00 30.08 431 GLY A C 1
ATOM 3256 O O . GLY A 1 431 ? 19.385 1.363 -52.154 1.00 30.08 431 GLY A O 1
ATOM 3257 N N . LEU A 1 432 ? 17.198 1.756 -52.315 1.00 30.86 432 LEU A N 1
ATOM 3258 C CA . LEU A 1 432 ? 16.870 0.324 -52.418 1.00 30.86 432 LEU A CA 1
ATOM 3259 C C . LEU A 1 432 ? 15.847 0.071 -53.530 1.00 30.86 432 LEU A C 1
ATOM 3261 O O . LEU A 1 432 ? 14.671 0.402 -53.401 1.00 30.86 432 LEU A O 1
ATOM 3265 N N . SER A 1 433 ? 16.317 -0.504 -54.639 1.00 29.92 433 SER A N 1
ATOM 3266 C CA . SER A 1 433 ? 15.483 -0.980 -55.746 1.00 29.92 433 SER A CA 1
ATOM 3267 C C . SER A 1 433 ? 14.861 -2.344 -55.415 1.00 29.92 433 SER A C 1
ATOM 3269 O O . SER A 1 433 ? 15.599 -3.239 -54.998 1.00 29.92 433 SER A O 1
ATOM 3271 N N . PRO A 1 434 ? 13.560 -2.570 -55.665 1.00 37.34 434 PRO A N 1
ATOM 3272 C CA . PRO A 1 434 ? 12.957 -3.888 -55.536 1.00 37.34 434 PRO A CA 1
ATOM 3273 C C . PRO A 1 434 ? 13.007 -4.632 -56.878 1.00 37.34 434 PRO A C 1
ATOM 3275 O O . PRO A 1 434 ? 12.359 -4.237 -57.846 1.00 37.34 434 PRO A O 1
ATOM 3278 N N . GLN A 1 435 ? 13.737 -5.744 -56.933 1.00 34.62 435 GLN A N 1
ATOM 3279 C CA . GLN A 1 435 ? 13.503 -6.796 -57.922 1.00 34.62 435 GLN A CA 1
ATOM 3280 C C . GLN A 1 435 ? 13.138 -8.107 -57.220 1.00 34.62 435 GLN A C 1
ATOM 3282 O O . GLN A 1 435 ? 13.631 -8.401 -56.135 1.00 34.62 435 GLN A O 1
ATOM 3287 N N . ALA A 1 436 ? 12.310 -8.879 -57.925 1.00 31.62 436 ALA A N 1
ATOM 3288 C CA . ALA A 1 436 ? 11.783 -10.214 -57.639 1.00 31.62 436 ALA A CA 1
ATOM 3289 C C . ALA A 1 436 ? 10.516 -10.271 -56.762 1.00 31.62 436 ALA A C 1
ATOM 3291 O O . ALA A 1 436 ? 10.481 -9.893 -55.593 1.00 31.62 436 ALA A O 1
ATOM 3292 N N . GLY A 1 437 ? 9.441 -10.722 -57.416 1.00 38.16 437 GLY A N 1
ATOM 3293 C CA . GLY A 1 437 ? 8.067 -10.682 -56.947 1.00 38.16 437 GLY A CA 1
ATOM 3294 C C . GLY A 1 437 ? 7.630 -11.859 -56.087 1.00 38.16 437 GLY A C 1
ATOM 3295 O O . GLY A 1 437 ? 8.210 -12.934 -56.131 1.00 38.16 437 GLY A O 1
ATOM 3296 N N . LEU A 1 438 ? 6.544 -11.612 -55.356 1.00 35.41 438 LEU A N 1
ATOM 3297 C CA . LEU A 1 438 ? 5.653 -12.575 -54.712 1.00 35.41 438 LEU A CA 1
ATOM 3298 C C . LEU A 1 438 ? 4.288 -11.873 -54.600 1.00 35.41 438 LEU A C 1
ATOM 3300 O O . LEU A 1 438 ? 4.155 -10.861 -53.912 1.00 35.41 438 LEU A O 1
ATOM 3304 N N . SER A 1 439 ? 3.289 -12.365 -55.332 1.00 38.75 439 SER A N 1
ATOM 3305 C CA . SER A 1 439 ? 1.993 -11.714 -55.589 1.00 38.75 439 SER A CA 1
ATOM 3306 C C . SER A 1 439 ? 0.933 -11.886 -54.486 1.00 38.75 439 SER A C 1
ATOM 3308 O O . SER A 1 439 ? -0.245 -11.704 -54.754 1.00 38.75 439 SER A O 1
ATOM 3310 N N . ASN A 1 440 ? 1.329 -12.173 -53.241 1.00 38.62 440 ASN A N 1
ATOM 3311 C CA . ASN A 1 440 ? 0.428 -12.265 -52.075 1.00 38.62 440 ASN A CA 1
ATOM 3312 C C . ASN A 1 440 ? 0.847 -11.302 -50.947 1.00 38.62 440 ASN A C 1
ATOM 3314 O O . ASN A 1 440 ? 0.850 -11.647 -49.770 1.00 38.62 440 ASN A O 1
ATOM 3318 N N . ARG A 1 441 ? 1.256 -10.082 -51.313 1.00 38.09 441 ARG A N 1
ATOM 3319 C CA . ARG A 1 441 ? 1.839 -9.091 -50.391 1.00 38.09 441 ARG A CA 1
ATOM 3320 C C . ARG A 1 441 ? 0.902 -7.947 -49.977 1.00 38.09 441 ARG A C 1
ATOM 3322 O O . ARG A 1 441 ? 1.320 -7.120 -49.181 1.00 38.09 441 ARG A O 1
ATOM 3329 N N . GLY A 1 442 ? -0.339 -7.907 -50.470 1.00 36.56 442 GLY A N 1
ATOM 3330 C CA . GLY A 1 442 ? -1.272 -6.795 -50.221 1.00 36.56 442 GLY A CA 1
ATOM 3331 C C . GLY A 1 442 ? -1.648 -6.620 -48.747 1.00 36.56 442 GLY A C 1
ATOM 3332 O O . GLY A 1 442 ? -1.417 -5.561 -48.182 1.00 36.56 442 GLY A O 1
ATOM 3333 N N . SER A 1 443 ? -2.131 -7.673 -48.078 1.00 40.44 443 SER A N 1
ATOM 3334 C CA . SER A 1 443 ? -2.591 -7.542 -46.683 1.00 40.44 443 SER A CA 1
ATOM 3335 C C . SER A 1 443 ? -1.456 -7.505 -45.654 1.00 40.44 443 SER A C 1
ATOM 3337 O O . SER A 1 443 ? -1.606 -6.906 -44.593 1.00 40.44 443 SER A O 1
ATOM 3339 N N . TYR A 1 444 ? -0.302 -8.111 -45.956 1.00 31.69 444 TYR A N 1
ATOM 3340 C CA . TYR A 1 444 ? 0.835 -8.147 -45.031 1.00 31.69 444 TYR A CA 1
ATOM 3341 C C . TYR A 1 444 ? 1.667 -6.855 -45.079 1.00 31.69 444 TYR A C 1
ATOM 3343 O O . TYR A 1 444 ? 2.163 -6.423 -44.044 1.00 31.69 444 TYR A O 1
ATOM 3351 N N . ILE A 1 445 ? 1.790 -6.202 -46.245 1.00 42.09 445 ILE A N 1
ATOM 3352 C CA . ILE A 1 445 ? 2.514 -4.923 -46.374 1.00 42.09 445 ILE A CA 1
ATOM 3353 C C . ILE A 1 445 ? 1.686 -3.748 -45.854 1.00 42.09 445 ILE A C 1
ATOM 3355 O O . ILE A 1 445 ? 2.263 -2.861 -45.232 1.00 42.09 445 ILE A O 1
ATOM 3359 N N . ASP A 1 446 ? 0.363 -3.748 -46.022 1.00 44.19 446 ASP A N 1
ATOM 3360 C CA . ASP A 1 446 ? -0.480 -2.690 -45.452 1.00 44.19 446 ASP A CA 1
ATOM 3361 C C . ASP A 1 446 ? -0.516 -2.769 -43.916 1.00 44.19 446 ASP A C 1
ATOM 3363 O O . ASP A 1 446 ? -0.388 -1.741 -43.245 1.00 44.19 446 ASP A O 1
ATOM 3367 N N . ASN A 1 447 ? -0.538 -3.984 -43.352 1.00 42.66 447 ASN A N 1
ATOM 3368 C CA . ASN A 1 447 ? -0.383 -4.206 -41.911 1.00 42.66 447 ASN A CA 1
ATOM 3369 C C . ASN A 1 447 ? 1.031 -3.887 -41.419 1.00 42.66 447 ASN A C 1
ATOM 3371 O O . ASN A 1 447 ? 1.179 -3.326 -40.339 1.00 42.66 447 ASN A O 1
ATOM 3375 N N . GLN A 1 448 ? 2.072 -4.169 -42.205 1.00 40.34 448 GLN A N 1
ATOM 3376 C CA . GLN A 1 448 ? 3.442 -3.807 -41.850 1.00 40.34 448 GLN A CA 1
ATOM 3377 C C . GLN A 1 448 ? 3.666 -2.295 -41.930 1.00 40.34 448 GLN A C 1
ATOM 3379 O O . GLN A 1 448 ? 4.314 -1.748 -41.056 1.00 40.34 448 GLN A O 1
ATOM 3384 N N . ALA A 1 449 ? 3.095 -1.589 -42.906 1.00 42.94 449 ALA A N 1
ATOM 3385 C CA . ALA A 1 449 ? 3.189 -0.136 -43.011 1.00 42.94 449 ALA A CA 1
ATOM 3386 C C . ALA A 1 449 ? 2.320 0.582 -41.966 1.00 42.94 449 ALA A C 1
ATOM 3388 O O . ALA A 1 449 ? 2.658 1.688 -41.550 1.00 42.94 449 ALA A O 1
ATOM 3389 N N . ALA A 1 450 ? 1.199 -0.006 -41.538 1.00 43.88 450 ALA A N 1
ATOM 3390 C CA . ALA A 1 450 ? 0.414 0.471 -40.399 1.00 43.88 450 ALA A CA 1
ATOM 3391 C C . ALA A 1 450 ? 1.142 0.213 -39.071 1.00 43.88 450 ALA A C 1
ATOM 3393 O O . ALA A 1 450 ? 1.247 1.118 -38.251 1.00 43.88 450 ALA A O 1
ATOM 3394 N N . TYR A 1 451 ? 1.732 -0.971 -38.903 1.00 41.50 451 TYR A N 1
ATOM 3395 C CA . TYR A 1 451 ? 2.525 -1.340 -37.733 1.00 41.50 451 TYR A CA 1
ATOM 3396 C C . TYR A 1 451 ? 3.844 -0.561 -37.645 1.00 41.50 451 TYR A C 1
ATOM 3398 O O . TYR A 1 451 ? 4.225 -0.122 -36.568 1.00 41.50 451 TYR A O 1
ATOM 3406 N N . GLU A 1 452 ? 4.524 -0.322 -38.767 1.00 43.09 452 GLU A N 1
ATOM 3407 C CA . GLU A 1 452 ? 5.729 0.508 -38.852 1.00 43.09 452 GLU A CA 1
ATOM 3408 C C . GLU A 1 452 ? 5.400 1.988 -38.674 1.00 43.09 452 GLU A C 1
ATOM 3410 O O . GLU A 1 452 ? 6.194 2.681 -38.053 1.00 43.09 452 GLU A O 1
ATOM 3415 N N . ARG A 1 453 ? 4.236 2.476 -39.134 1.00 46.34 453 ARG A N 1
ATOM 3416 C CA . ARG A 1 453 ? 3.762 3.835 -38.815 1.00 46.34 453 ARG A CA 1
ATOM 3417 C C . ARG A 1 453 ? 3.385 3.978 -37.349 1.00 46.34 453 ARG A C 1
ATOM 3419 O O . ARG A 1 453 ? 3.793 4.966 -36.766 1.00 46.34 453 ARG A O 1
ATOM 3426 N N . TYR A 1 454 ? 2.701 2.997 -36.758 1.00 44.19 454 TYR A N 1
ATOM 3427 C CA . TYR A 1 454 ? 2.410 2.933 -35.323 1.00 44.19 454 TYR A CA 1
ATOM 3428 C C . TYR A 1 454 ? 3.701 2.894 -34.499 1.00 44.19 454 TYR A C 1
ATOM 3430 O O . TYR A 1 454 ? 3.863 3.671 -33.562 1.00 44.19 454 TYR A O 1
ATOM 3438 N N . ARG A 1 455 ? 4.672 2.058 -34.899 1.00 43.19 455 ARG A N 1
ATOM 3439 C CA . ARG A 1 455 ? 6.017 2.037 -34.312 1.00 43.19 455 ARG A CA 1
ATOM 3440 C C . ARG A 1 455 ? 6.727 3.361 -34.502 1.00 43.19 455 ARG A C 1
ATOM 3442 O O . ARG A 1 455 ? 7.338 3.808 -33.548 1.00 43.19 455 ARG A O 1
ATOM 3449 N N . LEU A 1 456 ? 6.678 3.981 -35.682 1.00 38.62 456 LEU A N 1
ATOM 3450 C CA . LEU A 1 456 ? 7.309 5.278 -35.908 1.00 38.62 456 LEU A CA 1
ATOM 3451 C C . LEU A 1 456 ? 6.637 6.353 -35.060 1.00 38.62 456 LEU A C 1
ATOM 3453 O O . LEU A 1 456 ? 7.352 7.065 -34.392 1.00 38.62 456 LEU A O 1
ATOM 3457 N N . SER A 1 457 ? 5.312 6.443 -34.988 1.00 39.59 457 SER A N 1
ATOM 3458 C CA . SER A 1 457 ? 4.616 7.434 -34.156 1.00 39.59 457 SER A CA 1
ATOM 3459 C C . SER A 1 457 ? 4.788 7.191 -32.654 1.00 39.59 457 SER A C 1
ATOM 3461 O O . SER A 1 457 ? 4.820 8.148 -31.883 1.00 39.59 457 SER A O 1
ATOM 3463 N N . ALA A 1 458 ? 4.930 5.931 -32.229 1.00 39.16 458 ALA A N 1
ATOM 3464 C CA . ALA A 1 458 ? 5.247 5.558 -30.851 1.00 39.16 458 ALA A CA 1
ATOM 3465 C C . ALA A 1 458 ? 6.738 5.762 -30.510 1.00 39.16 458 ALA A C 1
ATOM 3467 O O . ALA A 1 458 ? 7.057 6.089 -29.370 1.00 39.16 458 ALA A O 1
ATOM 3468 N N . ALA A 1 459 ? 7.644 5.597 -31.482 1.00 34.25 459 ALA A N 1
ATOM 3469 C CA . ALA A 1 459 ? 9.093 5.756 -31.325 1.00 34.25 459 ALA A CA 1
ATOM 3470 C C . ALA A 1 459 ? 9.581 7.196 -31.556 1.00 34.25 459 ALA A C 1
ATOM 3472 O O . ALA A 1 459 ? 10.580 7.592 -30.970 1.00 34.25 459 ALA A O 1
ATOM 3473 N N . THR A 1 460 ? 8.886 7.999 -32.368 1.00 33.44 460 THR A N 1
ATOM 3474 C CA . THR A 1 460 ? 9.148 9.438 -32.550 1.00 33.44 460 THR A CA 1
ATOM 3475 C C . THR A 1 460 ? 8.440 10.288 -31.501 1.00 33.44 460 THR A C 1
ATOM 3477 O O . THR A 1 460 ? 8.434 11.508 -31.617 1.00 33.44 460 THR A O 1
ATOM 3480 N N . GLY A 1 461 ? 7.791 9.669 -30.508 1.00 33.75 461 GLY A N 1
ATOM 3481 C CA . GLY A 1 461 ? 7.025 10.385 -29.494 1.00 33.75 461 GLY A CA 1
ATOM 3482 C C . GLY A 1 461 ? 5.826 11.157 -30.049 1.00 33.75 461 GLY A C 1
ATOM 3483 O O . GLY A 1 461 ? 5.241 11.930 -29.314 1.00 33.75 461 GLY A O 1
ATOM 3484 N N . ASN A 1 462 ? 5.398 10.963 -31.301 1.00 31.00 462 ASN A N 1
ATOM 3485 C CA . ASN A 1 462 ? 4.301 11.747 -31.891 1.00 31.00 462 ASN A CA 1
ATOM 3486 C C . ASN A 1 462 ? 2.909 11.402 -31.331 1.00 31.00 462 ASN A C 1
ATOM 3488 O O . ASN A 1 462 ? 1.996 12.210 -31.468 1.00 31.00 462 ASN A O 1
ATOM 3492 N N . PHE A 1 463 ? 2.739 10.256 -30.663 1.00 35.81 463 PHE A N 1
ATOM 3493 C CA . PHE A 1 463 ? 1.573 10.029 -29.792 1.00 35.81 463 PHE A CA 1
ATOM 3494 C C . PHE A 1 463 ? 1.739 10.632 -28.388 1.00 35.81 463 PHE A C 1
ATOM 3496 O O . PHE A 1 463 ? 0.745 10.862 -27.715 1.00 35.81 463 PHE A O 1
ATOM 3503 N N . ALA A 1 464 ? 2.971 10.922 -27.958 1.00 36.75 464 ALA A N 1
ATOM 3504 C CA . ALA A 1 464 ? 3.253 11.656 -26.723 1.00 36.75 464 ALA A CA 1
ATOM 3505 C C . ALA A 1 464 ? 3.222 13.185 -26.926 1.00 36.75 464 ALA A C 1
ATOM 3507 O O . ALA A 1 464 ? 2.949 13.905 -25.982 1.00 36.75 464 ALA A O 1
ATOM 3508 N N . ILE A 1 465 ? 3.449 13.679 -28.150 1.00 33.62 465 ILE A N 1
ATOM 3509 C CA . ILE A 1 465 ? 3.379 15.108 -28.508 1.00 33.62 465 ILE A CA 1
ATOM 3510 C C . ILE A 1 465 ? 1.920 15.584 -28.658 1.00 33.62 465 ILE A C 1
ATOM 3512 O O . ILE A 1 465 ? 1.661 16.777 -28.581 1.00 33.62 465 ILE A O 1
ATOM 3516 N N . ASN A 1 466 ? 0.968 14.659 -28.835 1.00 33.16 466 ASN A N 1
ATOM 3517 C CA . ASN A 1 466 ? -0.465 14.960 -28.951 1.00 33.16 466 ASN A CA 1
ATOM 3518 C C . ASN A 1 466 ? -1.332 14.238 -27.906 1.00 33.16 466 ASN A C 1
ATOM 3520 O O . ASN A 1 466 ? -2.556 14.248 -28.036 1.00 33.16 466 ASN A O 1
ATOM 3524 N N . ALA A 1 467 ? -0.741 13.593 -26.892 1.00 39.47 467 ALA A N 1
ATOM 3525 C CA . ALA A 1 467 ? -1.523 13.296 -25.698 1.00 39.47 467 ALA A CA 1
ATOM 3526 C C . ALA A 1 467 ? -1.858 14.665 -25.084 1.00 39.47 467 ALA A C 1
ATOM 3528 O O . ALA A 1 467 ? -0.924 15.448 -24.900 1.00 39.47 467 ALA A O 1
ATOM 3529 N N . PRO A 1 468 ? -3.139 15.010 -24.858 1.00 44.75 468 PRO A N 1
ATOM 3530 C CA . PRO A 1 468 ? -3.459 16.252 -24.164 1.00 44.75 468 PRO A CA 1
ATOM 3531 C C . PRO A 1 468 ? -2.656 16.285 -22.862 1.00 44.75 468 PRO A C 1
ATOM 3533 O O . PRO A 1 468 ? -2.526 15.240 -22.220 1.00 44.75 468 PRO A O 1
ATOM 3536 N N . ASP A 1 469 ? -2.091 17.443 -22.505 1.00 56.78 469 ASP A N 1
ATOM 3537 C CA . ASP A 1 469 ? -1.479 17.624 -21.190 1.00 56.78 469 ASP A CA 1
ATOM 3538 C C . ASP A 1 469 ? -2.513 17.178 -20.150 1.00 56.78 469 ASP A C 1
ATOM 3540 O O . ASP A 1 469 ? -3.583 17.777 -20.017 1.00 56.78 469 ASP A O 1
ATOM 3544 N N . ILE A 1 470 ? -2.245 16.042 -19.502 1.00 65.31 470 ILE A N 1
ATOM 3545 C CA . ILE A 1 470 ? -3.115 15.520 -18.456 1.00 65.31 470 ILE A CA 1
ATOM 3546 C C . ILE A 1 470 ? -2.834 16.391 -17.242 1.00 65.31 470 ILE A C 1
ATOM 3548 O O . ILE A 1 470 ? -1.741 16.335 -16.677 1.00 65.31 470 ILE A O 1
ATOM 3552 N N . ASP A 1 471 ? -3.813 17.206 -16.866 1.00 73.06 471 ASP A N 1
ATOM 3553 C CA . ASP A 1 471 ? -3.765 17.946 -15.615 1.00 73.06 471 ASP A CA 1
ATOM 3554 C C . ASP A 1 471 ? -4.001 16.963 -14.467 1.00 73.06 471 ASP A C 1
ATOM 3556 O O . ASP A 1 471 ? -5.127 16.563 -14.161 1.00 73.06 471 ASP A O 1
ATOM 3560 N N . PHE A 1 472 ? -2.904 16.458 -13.912 1.00 74.31 472 PHE A N 1
ATOM 3561 C CA . PHE A 1 472 ? -2.955 15.501 -12.824 1.00 74.31 472 PHE A CA 1
ATOM 3562 C C . PHE A 1 472 ? -3.405 16.202 -11.547 1.00 74.31 472 PHE A C 1
ATOM 3564 O O . PHE A 1 472 ? -2.734 17.110 -11.054 1.00 74.31 472 PHE A O 1
ATOM 3571 N N . GLN A 1 473 ? -4.480 15.701 -10.940 1.00 76.12 473 GLN A N 1
ATOM 3572 C CA . GLN A 1 473 ? -4.827 16.101 -9.583 1.00 76.12 473 GLN A CA 1
ATOM 3573 C C . GLN A 1 473 ? -3.677 15.742 -8.633 1.00 76.12 473 GLN A C 1
ATOM 3575 O O . GLN A 1 473 ? -2.945 14.761 -8.833 1.00 76.12 473 GLN A O 1
ATOM 3580 N N . ARG A 1 474 ? -3.515 16.526 -7.571 1.00 71.00 474 ARG A N 1
ATOM 3581 C CA . ARG A 1 474 ? -2.530 16.230 -6.530 1.00 71.00 474 ARG A CA 1
ATOM 3582 C C . ARG A 1 474 ? -2.818 14.839 -5.931 1.00 71.00 474 ARG A C 1
ATOM 3584 O O . ARG A 1 474 ? -3.963 14.403 -5.914 1.00 71.00 474 ARG A O 1
ATOM 3591 N N . GLY A 1 475 ? -1.774 14.134 -5.501 1.00 73.88 475 GLY A N 1
ATOM 3592 C CA . GLY A 1 475 ? -1.908 12.878 -4.760 1.00 73.88 475 GLY A CA 1
ATOM 3593 C C . GLY A 1 475 ? -1.264 11.641 -5.380 1.00 73.88 475 GLY A C 1
ATOM 3594 O O . GLY A 1 475 ? -0.792 11.682 -6.524 1.00 73.88 475 GLY A O 1
ATOM 3595 N N . PRO A 1 476 ? -1.202 10.541 -4.613 1.00 79.25 476 PRO A N 1
ATOM 3596 C CA . PRO A 1 476 ? -0.486 9.335 -4.999 1.00 79.25 476 PRO A CA 1
ATOM 3597 C C . PRO A 1 476 ? -1.166 8.545 -6.117 1.00 79.25 476 PRO A C 1
ATOM 3599 O O . PRO A 1 476 ? -2.389 8.440 -6.179 1.00 79.25 476 PRO A O 1
ATOM 3602 N N . ARG A 1 477 ? -0.345 7.954 -6.998 1.00 86.19 477 ARG A N 1
ATOM 3603 C CA . ARG A 1 477 ? -0.772 6.944 -7.979 1.00 86.19 477 ARG A CA 1
ATOM 3604 C C . ARG A 1 477 ? 0.232 5.811 -8.013 1.00 86.19 477 ARG A C 1
ATOM 3606 O O . ARG A 1 477 ? 1.384 6.007 -8.414 1.00 86.19 47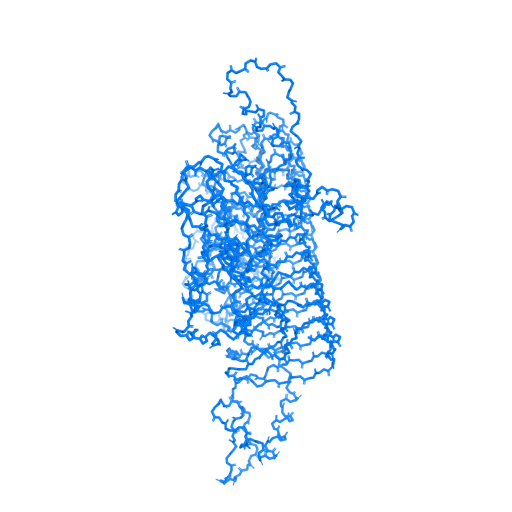7 ARG A O 1
ATOM 3613 N N . ALA A 1 478 ? -0.198 4.637 -7.578 1.00 90.31 478 ALA A N 1
ATOM 3614 C CA . ALA A 1 478 ? 0.676 3.481 -7.507 1.00 90.31 478 ALA A CA 1
ATOM 3615 C C . ALA A 1 478 ? -0.091 2.161 -7.434 1.00 90.31 478 ALA A C 1
ATOM 3617 O O . ALA A 1 478 ? -1.186 2.101 -6.886 1.00 90.31 478 ALA A O 1
ATOM 3618 N N . GLY A 1 479 ? 0.522 1.084 -7.920 1.00 94.31 479 GLY A N 1
ATOM 3619 C CA . GLY A 1 479 ? -0.013 -0.261 -7.730 1.00 94.31 479 GLY A CA 1
ATOM 3620 C C . GLY A 1 479 ? -0.034 -0.636 -6.247 1.00 94.31 479 GLY A C 1
ATOM 3621 O O . GLY A 1 479 ? -1.102 -0.843 -5.678 1.00 94.31 479 GLY A O 1
ATOM 3622 N N . ILE A 1 480 ? 1.147 -0.654 -5.624 1.00 96.44 480 ILE A N 1
ATOM 3623 C CA . ILE A 1 480 ? 1.351 -0.867 -4.185 1.00 96.44 480 ILE A CA 1
ATOM 3624 C C . ILE A 1 480 ? 2.178 0.297 -3.625 1.00 96.44 480 ILE A C 1
ATOM 3626 O O . ILE A 1 480 ? 3.258 0.597 -4.144 1.00 96.44 480 ILE A O 1
ATOM 3630 N N . LEU A 1 481 ? 1.684 0.946 -2.570 1.00 92.75 481 LEU A N 1
ATOM 3631 C CA . LEU A 1 481 ? 2.310 2.106 -1.937 1.00 92.75 481 LEU A CA 1
ATOM 3632 C C . LEU A 1 481 ? 2.311 1.973 -0.411 1.00 92.75 481 LEU A C 1
ATOM 3634 O O . LEU A 1 481 ? 1.270 2.075 0.234 1.00 92.75 481 LEU A O 1
ATOM 3638 N N . LEU A 1 482 ? 3.506 1.790 0.149 1.00 92.38 482 LEU A N 1
ATOM 3639 C CA . LEU A 1 482 ? 3.771 1.724 1.586 1.00 92.38 482 LEU A CA 1
ATOM 3640 C C . LEU A 1 482 ? 4.740 2.857 1.957 1.00 92.38 482 LEU A C 1
ATOM 3642 O O . LEU A 1 482 ? 5.953 2.658 1.897 1.00 92.38 482 LEU A O 1
ATOM 3646 N N . PRO A 1 483 ? 4.261 4.076 2.259 1.00 83.06 483 PRO A N 1
ATOM 3647 C CA . PRO A 1 483 ? 5.137 5.202 2.554 1.00 83.06 483 PRO A CA 1
ATOM 3648 C C . PRO A 1 483 ? 5.905 5.034 3.867 1.00 83.06 483 PRO A C 1
ATOM 3650 O O . PRO A 1 483 ? 7.046 5.488 3.943 1.00 83.06 483 PRO A O 1
ATOM 3653 N N . ILE A 1 484 ? 5.312 4.390 4.878 1.00 83.25 484 ILE A N 1
ATOM 3654 C CA . ILE A 1 484 ? 5.954 4.120 6.169 1.00 83.25 484 ILE A CA 1
ATOM 3655 C C . ILE A 1 484 ? 5.669 2.670 6.582 1.00 83.25 484 ILE A C 1
ATOM 3657 O O . ILE A 1 484 ? 4.535 2.315 6.911 1.00 83.25 484 ILE A O 1
ATOM 3661 N N . CYS A 1 485 ? 6.708 1.837 6.565 1.00 87.88 485 CYS A N 1
ATOM 3662 C CA . CYS A 1 485 ? 6.635 0.415 6.889 1.00 87.88 485 CYS A CA 1
ATOM 3663 C C . CYS A 1 485 ? 7.740 0.022 7.874 1.00 87.88 485 CYS A C 1
ATOM 3665 O O . CYS A 1 485 ? 8.924 0.150 7.569 1.00 87.88 485 CYS A O 1
ATOM 3667 N N . LEU A 1 486 ? 7.383 -0.459 9.059 1.00 85.50 486 LEU A N 1
ATOM 3668 C CA . LEU A 1 486 ? 8.338 -0.713 10.136 1.00 85.50 486 LEU A CA 1
ATOM 3669 C C . LEU A 1 486 ? 8.377 -2.198 10.508 1.00 85.50 486 LEU A C 1
ATOM 3671 O O . LEU A 1 486 ? 7.378 -2.908 10.420 1.00 85.50 486 LEU A O 1
ATOM 3675 N N . SER A 1 487 ? 9.534 -2.677 10.959 1.00 81.56 487 SER A N 1
ATOM 3676 C CA . SER A 1 487 ? 9.627 -3.980 11.632 1.00 81.56 487 SER A CA 1
ATOM 3677 C C . SER A 1 487 ? 9.205 -3.851 13.100 1.00 81.56 487 SER A C 1
ATOM 3679 O O . SER A 1 487 ? 9.536 -2.858 13.753 1.00 81.56 487 SER A O 1
ATOM 3681 N N . THR A 1 488 ? 8.551 -4.878 13.661 1.00 68.50 488 THR A N 1
ATOM 3682 C CA . THR A 1 488 ? 8.208 -4.935 15.100 1.00 68.50 488 THR A CA 1
ATOM 3683 C C . THR A 1 488 ? 9.437 -4.796 16.002 1.00 68.50 488 THR A C 1
ATOM 3685 O O . THR A 1 488 ? 9.328 -4.308 17.130 1.00 68.50 488 THR A O 1
ATOM 3688 N N . ASN A 1 489 ? 10.621 -5.159 15.496 1.00 64.69 489 ASN A N 1
ATOM 3689 C CA . ASN A 1 489 ? 11.891 -5.029 16.202 1.00 64.69 489 ASN A CA 1
ATOM 3690 C C . ASN A 1 489 ? 12.119 -3.583 16.673 1.00 64.69 489 ASN A C 1
ATOM 3692 O O . ASN A 1 489 ? 12.526 -3.381 17.816 1.00 64.69 489 ASN A O 1
ATOM 3696 N N . MET A 1 490 ? 11.722 -2.581 15.874 1.00 59.84 490 MET A N 1
ATOM 3697 C CA . MET A 1 490 ? 11.873 -1.154 16.205 1.00 59.84 490 MET A CA 1
ATOM 3698 C C . MET A 1 490 ? 11.331 -0.760 17.584 1.00 59.84 490 MET A C 1
ATOM 3700 O O . MET A 1 490 ? 11.858 0.171 18.193 1.00 59.84 490 MET A O 1
ATOM 3704 N N . PHE A 1 491 ? 10.325 -1.475 18.091 1.00 56.59 491 PHE A N 1
ATOM 3705 C CA . PHE A 1 491 ? 9.662 -1.179 19.362 1.00 56.59 491 PHE A CA 1
ATOM 3706 C C . PHE A 1 491 ? 10.098 -2.104 20.514 1.00 56.59 491 PHE A C 1
ATOM 3708 O O . PHE A 1 491 ? 9.844 -1.824 21.686 1.00 56.59 491 PHE A O 1
ATOM 3715 N N . ALA A 1 492 ? 10.806 -3.197 20.221 1.00 50.31 492 ALA A N 1
ATOM 3716 C CA . ALA A 1 492 ? 11.170 -4.209 21.213 1.00 50.31 492 ALA A CA 1
ATOM 3717 C C . ALA A 1 492 ? 12.261 -3.745 22.202 1.00 50.31 492 ALA A C 1
ATOM 3719 O O . ALA A 1 492 ? 12.295 -4.189 23.355 1.00 50.31 492 ALA A O 1
ATOM 3720 N N . GLY A 1 493 ? 13.138 -2.825 21.782 1.00 42.94 493 GLY A N 1
ATOM 3721 C CA . GLY A 1 493 ? 14.303 -2.383 22.562 1.00 42.94 493 GLY A CA 1
ATOM 3722 C C . GLY A 1 493 ? 13.992 -1.539 23.804 1.00 42.94 493 GLY A C 1
ATOM 3723 O O . GLY A 1 493 ? 14.842 -1.414 24.696 1.00 42.94 493 GLY A O 1
ATOM 3724 N N . ALA A 1 494 ? 12.787 -0.985 23.898 1.00 42.19 494 ALA A N 1
ATOM 3725 C CA . ALA A 1 494 ? 12.394 -0.130 25.005 1.00 42.19 494 ALA A CA 1
ATOM 3726 C C . ALA A 1 494 ? 11.393 -0.757 25.978 1.00 42.19 494 ALA A C 1
ATOM 3728 O O . ALA A 1 494 ? 11.523 -0.552 27.192 1.00 42.19 494 ALA A O 1
ATOM 3729 N N . ALA A 1 495 ? 10.504 -1.628 25.487 1.00 42.88 495 ALA A N 1
ATOM 3730 C CA . ALA A 1 495 ? 9.677 -2.495 26.328 1.00 42.88 495 ALA A CA 1
ATOM 3731 C C . ALA A 1 495 ? 10.538 -3.295 27.331 1.00 42.88 495 ALA A C 1
ATOM 3733 O O . ALA A 1 495 ? 10.179 -3.439 28.501 1.00 42.88 495 ALA A O 1
ATOM 3734 N N . LEU A 1 496 ? 11.737 -3.724 26.912 1.00 42.12 496 LEU A N 1
ATOM 3735 C CA . LEU A 1 496 ? 12.690 -4.446 27.760 1.00 42.12 496 LEU A CA 1
ATOM 3736 C C . LEU A 1 496 ? 13.303 -3.589 28.888 1.00 42.12 496 LEU A C 1
ATOM 3738 O O . LEU A 1 496 ? 13.685 -4.128 29.924 1.00 42.12 496 LEU A O 1
ATOM 3742 N N . ARG A 1 497 ? 13.416 -2.262 28.714 1.00 43.00 497 ARG A N 1
ATOM 3743 C CA . ARG A 1 497 ? 14.044 -1.374 29.716 1.00 43.00 497 ARG A CA 1
ATOM 3744 C C . ARG A 1 497 ? 13.085 -0.940 30.818 1.00 43.00 497 ARG A C 1
ATOM 3746 O O . ARG A 1 497 ? 13.540 -0.693 31.931 1.00 43.00 497 ARG A O 1
ATOM 3753 N N . LYS A 1 498 ? 11.783 -0.852 30.526 1.00 42.00 498 LYS A N 1
ATOM 3754 C CA . LYS A 1 498 ? 10.752 -0.557 31.537 1.00 42.00 498 LYS A CA 1
ATOM 3755 C C . LYS A 1 498 ? 10.308 -1.795 32.324 1.00 42.00 498 LYS A C 1
ATOM 3757 O O . LYS A 1 498 ? 9.831 -1.638 33.443 1.00 42.00 498 LYS A O 1
ATOM 3762 N N . ALA A 1 499 ? 10.490 -3.006 31.793 1.00 39.69 499 ALA A N 1
ATOM 3763 C CA . ALA A 1 499 ? 10.005 -4.234 32.421 1.00 39.69 499 ALA A CA 1
ATOM 3764 C C . ALA A 1 499 ? 11.141 -5.162 32.886 1.00 39.69 499 ALA A C 1
ATOM 3766 O O . ALA A 1 499 ? 11.508 -6.134 32.226 1.00 39.69 499 ALA A O 1
ATOM 3767 N N . THR A 1 500 ? 11.655 -4.922 34.092 1.00 44.12 500 THR A N 1
ATOM 3768 C CA . THR A 1 500 ? 12.391 -5.945 34.842 1.00 44.12 500 THR A CA 1
ATOM 3769 C C . THR A 1 500 ? 11.422 -7.063 35.281 1.00 44.12 500 THR A C 1
ATOM 3771 O O . THR A 1 500 ? 10.372 -6.801 35.860 1.00 44.12 500 THR A O 1
ATOM 3774 N N . ALA A 1 501 ? 11.818 -8.317 35.033 1.00 36.41 501 ALA A N 1
ATOM 3775 C CA . ALA A 1 501 ? 11.308 -9.592 35.575 1.00 36.41 501 ALA A CA 1
ATOM 3776 C C . ALA A 1 501 ? 10.040 -10.277 35.000 1.00 36.41 501 ALA A C 1
ATOM 3778 O O . ALA A 1 501 ? 9.966 -11.495 35.146 1.00 36.41 501 ALA A O 1
ATOM 3779 N N . ASN A 1 502 ? 9.102 -9.620 34.300 1.00 42.41 502 ASN A N 1
ATOM 3780 C CA . ASN A 1 502 ? 7.820 -10.278 33.927 1.00 42.41 502 ASN A CA 1
ATOM 3781 C C . ASN A 1 502 ? 7.556 -10.531 32.425 1.00 42.41 502 ASN A C 1
ATOM 3783 O O . ASN A 1 502 ? 6.519 -11.093 32.079 1.00 42.41 502 ASN A O 1
ATOM 3787 N N . LEU A 1 503 ? 8.481 -10.203 31.518 1.00 42.25 503 LEU A N 1
ATOM 3788 C CA . LEU A 1 503 ? 8.251 -10.320 30.063 1.00 42.25 503 LEU A CA 1
ATOM 3789 C C . LEU A 1 503 ? 8.059 -11.759 29.550 1.00 42.25 503 LEU A C 1
ATOM 3791 O O . LEU A 1 503 ? 7.332 -11.968 28.581 1.00 42.25 503 LEU A O 1
ATOM 3795 N N . GLY A 1 504 ? 8.620 -12.762 30.234 1.00 38.22 504 GLY A N 1
ATOM 3796 C CA . GLY A 1 504 ? 8.383 -14.173 29.902 1.00 38.22 504 GLY A CA 1
ATOM 3797 C C . GLY A 1 504 ? 6.925 -14.619 30.087 1.00 38.22 504 GLY A C 1
ATOM 3798 O O . GLY A 1 504 ? 6.533 -15.642 29.536 1.00 38.22 504 GLY A O 1
ATOM 3799 N N . ALA A 1 505 ? 6.115 -13.852 30.827 1.00 39.34 505 ALA A N 1
ATOM 3800 C CA . ALA A 1 505 ? 4.701 -14.141 31.057 1.00 39.34 505 ALA A CA 1
ATOM 3801 C C . ALA A 1 505 ? 3.752 -13.448 30.054 1.00 39.34 505 ALA A C 1
ATOM 3803 O O . ALA A 1 505 ? 2.573 -13.785 30.035 1.00 39.34 505 ALA A O 1
ATOM 3804 N N . GLN A 1 506 ? 4.240 -12.507 29.227 1.00 40.81 506 GLN A N 1
ATOM 3805 C CA . GLN A 1 506 ? 3.414 -11.685 28.320 1.00 40.81 506 GLN A CA 1
ATOM 3806 C C . GLN A 1 506 ? 3.655 -11.935 26.817 1.00 40.81 506 GLN A C 1
ATOM 3808 O O . GLN A 1 506 ? 3.052 -11.267 25.988 1.00 40.81 506 GLN A O 1
ATOM 3813 N N . GLY A 1 507 ? 4.527 -12.874 26.429 1.00 36.56 507 GLY A N 1
ATOM 3814 C CA . GLY A 1 507 ? 4.691 -13.286 25.022 1.00 36.56 507 GLY A CA 1
ATOM 3815 C C . GLY A 1 507 ? 5.381 -12.280 24.080 1.00 36.56 507 GLY A C 1
ATOM 3816 O O . GLY A 1 507 ? 5.667 -12.628 22.936 1.00 36.56 507 GLY A O 1
ATOM 3817 N N . LEU A 1 508 ? 5.726 -11.069 24.544 1.00 38.41 508 LEU A N 1
ATOM 3818 C CA . LEU A 1 508 ? 6.355 -10.024 23.717 1.00 38.41 508 LEU A CA 1
ATOM 3819 C C . LEU A 1 508 ? 7.743 -10.404 23.166 1.00 38.41 508 LEU A C 1
ATOM 3821 O O . LEU A 1 508 ? 8.124 -9.936 22.097 1.00 38.41 508 LEU A O 1
ATOM 3825 N N . THR A 1 509 ? 8.505 -11.264 23.849 1.00 40.06 509 THR A N 1
ATOM 3826 C CA . THR A 1 509 ? 9.848 -11.667 23.388 1.00 40.06 509 THR A CA 1
ATOM 3827 C C . THR A 1 509 ? 9.812 -12.546 22.137 1.00 40.06 509 THR A C 1
ATOM 3829 O O . THR A 1 509 ? 10.795 -12.585 21.414 1.00 40.06 509 THR A O 1
ATOM 3832 N N . THR A 1 510 ? 8.693 -13.218 21.851 1.00 42.62 510 THR A N 1
ATOM 3833 C CA . THR A 1 510 ? 8.521 -14.055 20.648 1.00 42.62 510 THR A CA 1
ATOM 3834 C C . THR A 1 510 ? 7.962 -13.256 19.462 1.00 42.62 510 THR A C 1
ATOM 3836 O O . THR A 1 510 ? 8.146 -13.645 18.314 1.00 42.62 510 THR A O 1
ATOM 3839 N N . ALA A 1 511 ? 7.305 -12.115 19.716 1.00 43.69 511 ALA A N 1
ATOM 3840 C CA . ALA A 1 511 ? 6.795 -11.206 18.681 1.00 43.69 511 ALA A CA 1
ATOM 3841 C C . ALA A 1 511 ? 7.892 -10.318 18.050 1.00 43.69 511 ALA A C 1
ATOM 3843 O O . ALA A 1 511 ? 7.714 -9.808 16.946 1.00 43.69 511 ALA A O 1
ATOM 3844 N N . ALA A 1 512 ? 9.033 -10.165 18.730 1.00 43.25 512 ALA A N 1
ATOM 3845 C CA . ALA A 1 512 ? 10.195 -9.386 18.292 1.00 43.25 512 ALA A CA 1
ATOM 3846 C C . ALA A 1 512 ? 11.323 -10.236 17.664 1.00 43.25 512 ALA A C 1
ATOM 3848 O O . ALA A 1 512 ? 12.427 -9.746 17.443 1.00 43.25 512 ALA A O 1
ATOM 3849 N N . GLU A 1 513 ? 11.091 -11.526 17.405 1.00 45.94 513 GLU A N 1
ATOM 3850 C CA . GLU A 1 513 ? 12.071 -12.389 16.739 1.00 45.94 513 GLU A CA 1
ATOM 3851 C C . GLU A 1 513 ? 11.741 -12.499 15.239 1.00 45.94 513 GLU A C 1
ATOM 3853 O O . GLU A 1 513 ? 10.859 -13.247 14.826 1.00 45.94 513 GLU A O 1
ATOM 3858 N N . GLY A 1 514 ? 12.469 -11.749 14.403 1.00 55.75 514 GLY A N 1
ATOM 3859 C CA . GLY A 1 514 ? 12.592 -12.034 12.963 1.00 55.75 514 GLY A CA 1
ATOM 3860 C C . GLY A 1 514 ? 11.450 -11.572 12.046 1.00 55.75 514 GLY A C 1
ATOM 3861 O O . GLY A 1 514 ? 11.338 -12.070 10.921 1.00 55.75 514 GLY A O 1
ATOM 3862 N N . ARG A 1 515 ? 10.601 -10.630 12.476 1.00 70.50 515 ARG A N 1
ATOM 3863 C CA . ARG A 1 515 ? 9.558 -10.062 11.606 1.00 70.50 515 ARG A CA 1
ATOM 3864 C C . ARG A 1 515 ? 10.134 -9.018 10.651 1.00 70.50 515 ARG A C 1
ATOM 3866 O O . ARG A 1 515 ? 10.893 -8.128 11.039 1.00 70.50 515 ARG A O 1
ATOM 3873 N N . HIS A 1 516 ? 9.761 -9.155 9.385 1.00 84.19 516 HIS A N 1
ATOM 3874 C CA . HIS A 1 516 ? 10.120 -8.215 8.326 1.00 84.19 516 HIS A CA 1
ATOM 3875 C C . HIS A 1 516 ? 9.346 -6.907 8.532 1.00 84.19 516 HIS A C 1
ATOM 3877 O O . HIS A 1 516 ? 8.277 -6.923 9.133 1.00 84.19 516 HIS A O 1
ATOM 3883 N N . ALA A 1 517 ? 9.847 -5.787 8.013 1.00 90.50 517 ALA A N 1
ATOM 3884 C CA . ALA A 1 517 ? 8.994 -4.620 7.823 1.00 90.50 517 ALA A CA 1
ATOM 3885 C C . ALA A 1 517 ? 7.905 -4.941 6.788 1.00 90.50 517 ALA A C 1
ATOM 3887 O O . ALA A 1 517 ? 6.723 -4.745 7.061 1.00 90.50 517 ALA A O 1
ATOM 3888 N N . ALA A 1 518 ? 8.298 -5.515 5.642 1.00 95.12 518 ALA A N 1
ATOM 3889 C CA . ALA A 1 518 ? 7.361 -6.005 4.636 1.00 95.12 518 ALA A CA 1
ATOM 3890 C C . ALA A 1 518 ? 7.838 -7.270 3.907 1.00 95.12 518 ALA A C 1
ATOM 3892 O O . ALA A 1 518 ? 9.026 -7.447 3.613 1.00 95.12 518 ALA A O 1
ATOM 3893 N N . ARG A 1 519 ? 6.873 -8.117 3.541 1.00 96.12 519 ARG A N 1
ATOM 3894 C CA . ARG A 1 519 ? 7.010 -9.241 2.609 1.00 96.12 519 ARG A CA 1
ATOM 3895 C C . ARG A 1 519 ? 6.041 -9.035 1.450 1.00 96.12 519 ARG A C 1
ATOM 3897 O O . ARG A 1 519 ? 4.836 -8.955 1.661 1.00 96.12 519 ARG A O 1
ATOM 3904 N N . ILE A 1 520 ? 6.571 -8.909 0.239 1.00 98.44 520 ILE A N 1
ATOM 3905 C CA . ILE A 1 520 ? 5.799 -8.624 -0.970 1.00 98.44 520 ILE A CA 1
ATOM 3906 C C . ILE A 1 520 ? 6.169 -9.659 -2.023 1.00 98.44 520 ILE A C 1
ATOM 3908 O O . ILE A 1 520 ? 7.257 -9.583 -2.600 1.00 98.44 520 ILE A O 1
ATOM 3912 N N . ASP A 1 521 ? 5.287 -10.616 -2.294 1.00 98.00 521 ASP A N 1
ATOM 3913 C CA . ASP A 1 521 ? 5.623 -11.691 -3.224 1.00 98.00 521 ASP A CA 1
ATOM 3914 C C . ASP A 1 521 ? 4.486 -12.238 -4.078 1.00 98.00 521 ASP A C 1
ATOM 3916 O O . ASP A 1 521 ? 3.315 -12.190 -3.720 1.00 98.00 521 ASP A O 1
ATOM 3920 N N . GLY A 1 522 ? 4.839 -12.727 -5.267 1.00 98.25 522 GLY A N 1
ATOM 3921 C CA . GLY A 1 522 ? 3.885 -13.352 -6.184 1.00 98.25 522 GLY A CA 1
ATOM 3922 C C . GLY A 1 522 ? 2.801 -12.414 -6.729 1.00 98.25 522 GLY A C 1
ATOM 3923 O O . GLY A 1 522 ? 1.831 -12.886 -7.317 1.00 98.25 522 GLY A O 1
ATOM 3924 N N . ASN A 1 523 ? 2.918 -11.094 -6.547 1.00 98.69 523 ASN A N 1
ATOM 3925 C CA . ASN A 1 523 ? 1.888 -10.151 -6.984 1.00 98.69 523 ASN A CA 1
ATOM 3926 C C . ASN A 1 523 ? 1.977 -9.878 -8.492 1.00 98.69 523 ASN A C 1
ATOM 3928 O O . ASN A 1 523 ? 3.068 -9.740 -9.050 1.00 98.69 523 ASN A O 1
ATOM 3932 N N . TYR A 1 524 ? 0.823 -9.719 -9.140 1.00 98.50 524 TYR A N 1
ATOM 3933 C CA . TYR A 1 524 ? 0.694 -9.276 -10.527 1.00 98.50 524 TYR A CA 1
ATOM 3934 C C . TYR A 1 524 ? 0.128 -7.854 -10.564 1.00 98.50 524 TYR A C 1
ATOM 3936 O O . TYR A 1 524 ? -1.062 -7.636 -10.346 1.00 98.50 524 TYR A O 1
ATOM 3944 N N . VAL A 1 525 ? 0.995 -6.874 -10.818 1.00 98.06 525 VAL A N 1
ATOM 3945 C CA . VAL A 1 525 ? 0.677 -5.446 -10.730 1.00 98.06 525 VAL A CA 1
ATOM 3946 C C . VAL A 1 525 ? 0.842 -4.782 -12.091 1.00 98.06 525 VAL A C 1
ATOM 3948 O O . VAL A 1 525 ? 1.940 -4.732 -12.647 1.00 98.06 525 VAL A O 1
ATOM 3951 N N . VAL A 1 526 ? -0.246 -4.213 -12.600 1.00 93.75 526 VAL A N 1
ATOM 3952 C CA . VAL A 1 526 ? -0.294 -3.392 -13.810 1.00 93.75 526 VAL A CA 1
ATOM 3953 C C . VAL A 1 526 ? -0.831 -2.017 -13.435 1.00 93.75 526 VAL A C 1
ATOM 3955 O O . VAL A 1 526 ? -2.034 -1.840 -13.254 1.00 93.75 526 VAL A O 1
ATOM 3958 N N . GLN A 1 527 ? 0.074 -1.045 -13.326 1.00 91.06 527 GLN A N 1
ATOM 3959 C CA . GLN A 1 527 ? -0.240 0.338 -12.977 1.00 91.06 527 GLN A CA 1
ATOM 3960 C C . GLN A 1 527 ? -0.009 1.260 -14.189 1.00 91.06 527 GLN A C 1
ATOM 3962 O O . GLN A 1 527 ? 1.140 1.600 -14.488 1.00 91.06 527 GLN A O 1
ATOM 3967 N N . PRO A 1 528 ? -1.069 1.709 -14.885 1.00 86.12 528 PRO A N 1
ATOM 3968 C CA . PRO A 1 528 ? -0.946 2.544 -16.081 1.00 86.12 528 PRO A CA 1
ATOM 3969 C C . PRO A 1 528 ? -0.122 3.825 -15.868 1.00 86.12 528 PRO A C 1
ATOM 3971 O O . PRO A 1 528 ? 0.754 4.136 -16.677 1.00 86.12 528 PRO A O 1
ATOM 3974 N N . PHE A 1 529 ? -0.351 4.540 -14.761 1.00 83.38 529 PHE A N 1
ATOM 3975 C CA . PHE A 1 529 ? 0.357 5.776 -14.410 1.00 83.38 529 PHE A CA 1
ATOM 3976 C C . PHE A 1 529 ? 0.920 5.714 -12.993 1.00 83.38 529 PHE A C 1
ATOM 3978 O O . PHE A 1 529 ? 0.212 5.355 -12.053 1.00 83.38 529 PHE A O 1
ATOM 3985 N N . GLY A 1 530 ? 2.180 6.119 -12.835 1.00 83.88 530 GLY A N 1
ATOM 3986 C CA . GLY A 1 530 ? 2.865 6.108 -11.542 1.00 83.88 530 GLY A CA 1
ATOM 3987 C C . GLY A 1 530 ? 3.631 4.818 -11.289 1.00 83.88 530 GLY A C 1
ATOM 3988 O O . GLY A 1 530 ? 3.999 4.110 -12.229 1.00 83.88 530 GLY A O 1
ATOM 3989 N N . LYS A 1 531 ? 3.968 4.562 -10.028 1.00 89.12 531 LYS A N 1
ATOM 3990 C CA . LYS A 1 531 ? 4.849 3.455 -9.633 1.00 89.12 531 LYS A CA 1
ATOM 3991 C C . LYS A 1 531 ? 4.072 2.151 -9.530 1.00 89.12 531 LYS A C 1
ATOM 3993 O O . LYS A 1 531 ? 2.965 2.135 -9.011 1.00 89.12 531 LYS A O 1
ATOM 3998 N N . THR A 1 532 ? 4.638 1.024 -9.939 1.00 94.06 532 THR A N 1
ATOM 3999 C CA . THR A 1 532 ? 4.032 -0.268 -9.570 1.00 94.06 532 THR A CA 1
ATOM 4000 C C . THR A 1 532 ? 4.224 -0.577 -8.096 1.00 94.06 532 THR A C 1
ATOM 4002 O O . THR A 1 532 ? 3.352 -1.184 -7.486 1.00 94.06 532 THR A O 1
ATOM 4005 N N . LEU A 1 533 ? 5.364 -0.165 -7.538 1.00 95.75 533 LEU A N 1
ATOM 4006 C CA . LEU A 1 533 ? 5.737 -0.441 -6.159 1.00 95.75 533 LEU A CA 1
ATOM 4007 C C . LEU A 1 533 ? 6.548 0.722 -5.584 1.00 95.75 533 LEU A C 1
ATOM 4009 O O . LEU A 1 533 ? 7.572 1.107 -6.158 1.00 95.75 533 LEU A O 1
ATOM 4013 N N . PHE A 1 534 ? 6.107 1.232 -4.438 1.00 93.56 534 PHE A N 1
ATOM 4014 C CA . PHE A 1 534 ? 6.882 2.106 -3.565 1.00 93.56 534 PHE A CA 1
ATOM 4015 C C . PHE A 1 534 ? 6.852 1.569 -2.138 1.00 93.56 534 PHE A C 1
ATOM 4017 O O . PHE A 1 534 ? 5.772 1.337 -1.594 1.00 93.56 534 PHE A O 1
ATOM 4024 N N . VAL A 1 535 ? 8.029 1.424 -1.532 1.00 93.38 535 VAL A N 1
ATOM 4025 C CA . VAL A 1 535 ? 8.173 1.057 -0.120 1.00 93.38 535 VAL A CA 1
ATOM 4026 C C . VAL A 1 535 ? 9.181 1.992 0.539 1.00 93.38 535 VAL A C 1
ATOM 4028 O O . VAL A 1 535 ? 10.343 2.022 0.136 1.00 93.38 535 VAL A O 1
ATOM 4031 N N . GLY A 1 536 ? 8.730 2.745 1.539 1.00 89.12 536 GLY A N 1
ATOM 4032 C CA . GLY A 1 536 ? 9.567 3.441 2.509 1.00 89.12 536 GLY A CA 1
ATOM 4033 C C . GLY A 1 536 ? 9.556 2.659 3.815 1.00 89.12 536 GLY A C 1
ATOM 4034 O O . GLY A 1 536 ? 8.513 2.559 4.462 1.00 89.12 536 GLY A O 1
ATOM 4035 N N . ALA A 1 537 ? 10.692 2.076 4.180 1.00 89.06 537 ALA A N 1
ATOM 4036 C CA . ALA A 1 537 ? 10.799 1.153 5.293 1.00 89.06 537 ALA A CA 1
ATOM 4037 C C . ALA A 1 537 ? 11.889 1.521 6.296 1.00 89.06 537 ALA A C 1
ATOM 4039 O O . ALA A 1 537 ? 12.860 2.208 5.979 1.00 89.06 537 ALA A O 1
ATOM 4040 N N . ALA A 1 538 ? 11.719 1.004 7.507 1.00 83.69 538 ALA A N 1
ATOM 4041 C CA . ALA A 1 538 ? 12.791 0.823 8.468 1.00 83.69 538 ALA A CA 1
ATOM 4042 C C . ALA A 1 538 ? 12.705 -0.607 9.018 1.00 83.69 538 ALA A C 1
ATOM 4044 O O . ALA A 1 538 ? 11.878 -0.924 9.881 1.00 83.69 538 ALA A O 1
ATOM 4045 N N . GLY A 1 539 ? 13.542 -1.485 8.468 1.00 86.38 539 GLY A N 1
ATOM 4046 C CA . GLY A 1 539 ? 13.584 -2.900 8.816 1.00 86.38 539 GLY A CA 1
ATOM 4047 C C . GLY A 1 539 ? 13.462 -3.817 7.599 1.00 86.38 539 GLY A C 1
ATOM 4048 O O . GLY A 1 539 ? 13.015 -3.410 6.535 1.00 86.38 539 GLY A O 1
ATOM 4049 N N . THR A 1 540 ? 13.795 -5.092 7.793 1.00 89.62 540 THR A N 1
ATOM 4050 C CA . THR A 1 540 ? 14.048 -6.051 6.708 1.00 89.62 540 THR A CA 1
ATOM 4051 C C . THR A 1 540 ? 12.907 -6.156 5.695 1.00 89.62 540 THR A C 1
ATOM 4053 O O . THR A 1 540 ? 11.745 -6.335 6.065 1.00 89.62 540 THR A O 1
ATOM 4056 N N . LEU A 1 541 ? 13.252 -6.136 4.408 1.00 95.25 541 LEU A N 1
ATOM 4057 C CA . LEU A 1 541 ? 12.328 -6.244 3.284 1.00 95.25 541 LEU A CA 1
ATOM 4058 C C . LEU A 1 541 ? 12.594 -7.497 2.451 1.00 95.25 541 LEU A C 1
ATOM 4060 O O . LEU A 1 541 ? 13.730 -7.785 2.076 1.00 95.25 541 LEU A O 1
ATOM 4064 N N . SER A 1 542 ? 11.522 -8.199 2.084 1.00 96.50 542 SER A N 1
ATOM 4065 C CA . SER A 1 542 ? 11.564 -9.293 1.109 1.00 96.50 542 SER A CA 1
ATOM 4066 C C . SER A 1 542 ? 10.594 -9.018 -0.030 1.00 96.50 542 SER A C 1
ATOM 4068 O O . SER A 1 542 ? 9.384 -9.021 0.180 1.00 96.50 542 SER A O 1
ATOM 4070 N N . ILE A 1 543 ? 11.118 -8.807 -1.235 1.00 98.56 543 ILE A N 1
ATOM 4071 C CA . ILE A 1 543 ? 10.341 -8.506 -2.439 1.00 98.56 543 ILE A CA 1
ATOM 4072 C C . ILE A 1 543 ? 10.688 -9.538 -3.511 1.00 98.56 543 ILE A C 1
ATOM 4074 O O . ILE A 1 543 ? 11.731 -9.428 -4.169 1.00 98.56 543 ILE A O 1
ATOM 4078 N N . THR A 1 544 ? 9.844 -10.559 -3.675 1.00 98.44 544 THR A N 1
ATOM 4079 C CA . THR A 1 544 ? 10.181 -11.715 -4.519 1.00 98.44 544 THR A CA 1
ATOM 4080 C C . THR A 1 544 ? 9.094 -12.136 -5.497 1.00 98.44 544 THR A C 1
ATOM 4082 O O . THR A 1 544 ? 7.912 -12.029 -5.213 1.00 98.44 544 THR A O 1
ATOM 4085 N N . ASP A 1 545 ? 9.483 -12.638 -6.668 1.00 98.44 545 ASP A N 1
ATOM 4086 C CA . ASP A 1 545 ? 8.563 -13.300 -7.611 1.00 98.44 545 ASP A CA 1
ATOM 4087 C C . ASP A 1 545 ? 7.367 -12.437 -8.074 1.00 98.44 545 ASP A C 1
ATOM 4089 O O . ASP A 1 545 ? 6.331 -12.955 -8.491 1.00 98.44 545 ASP A O 1
ATOM 4093 N N . ASN A 1 546 ? 7.492 -11.106 -8.025 1.00 98.75 546 ASN A N 1
ATOM 4094 C CA . ASN A 1 546 ? 6.440 -10.193 -8.467 1.00 98.75 546 ASN A CA 1
ATOM 4095 C C . ASN A 1 546 ? 6.550 -9.891 -9.964 1.00 98.75 546 ASN A C 1
ATOM 4097 O O . ASN A 1 546 ? 7.635 -9.839 -10.544 1.00 98.75 546 ASN A O 1
ATOM 4101 N N . GLN A 1 547 ? 5.414 -9.582 -10.576 1.00 98.56 547 GLN A N 1
ATOM 4102 C CA . GLN A 1 547 ? 5.306 -9.020 -11.915 1.00 98.56 547 GLN A CA 1
ATOM 4103 C C . GLN A 1 547 ? 4.841 -7.566 -11.810 1.00 98.56 547 GLN A C 1
ATOM 4105 O O . GLN A 1 547 ? 3.716 -7.293 -11.404 1.00 98.56 547 GLN A O 1
ATOM 4110 N N . LEU A 1 548 ? 5.716 -6.627 -12.162 1.00 97.62 548 LEU A N 1
ATOM 4111 C CA . LEU A 1 548 ? 5.550 -5.200 -11.895 1.00 97.62 548 LEU A CA 1
ATOM 4112 C C . LEU A 1 548 ? 5.601 -4.404 -13.206 1.00 97.62 548 LEU A C 1
ATOM 4114 O O . LEU A 1 548 ? 6.671 -4.157 -13.770 1.00 97.62 548 LEU A O 1
ATOM 4118 N N . ILE A 1 549 ? 4.435 -4.008 -13.710 1.00 93.44 549 ILE A N 1
ATOM 4119 C CA . ILE A 1 549 ? 4.261 -3.376 -15.021 1.00 93.44 549 ILE A CA 1
ATOM 4120 C C . ILE A 1 549 ? 3.727 -1.953 -14.867 1.00 93.44 549 ILE A C 1
ATOM 4122 O O . ILE A 1 549 ? 2.617 -1.753 -14.382 1.00 93.44 549 ILE A O 1
ATOM 4126 N N . SER A 1 550 ? 4.498 -0.964 -15.319 1.00 88.25 550 SER A N 1
ATOM 4127 C CA . SER A 1 550 ? 4.041 0.427 -15.393 1.00 88.25 550 SER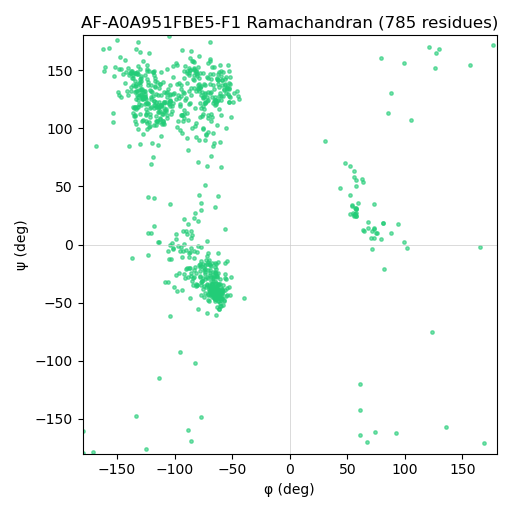 A CA 1
ATOM 4128 C C . SER A 1 550 ? 4.233 0.992 -16.781 1.00 88.25 550 SER A C 1
ATOM 4130 O O . SER A 1 550 ? 5.328 0.896 -17.343 1.00 88.25 550 SER A O 1
ATOM 4132 N N . ASP A 1 551 ? 3.197 1.635 -17.312 1.00 79.62 551 ASP A N 1
ATOM 4133 C CA . ASP A 1 551 ? 3.246 2.193 -18.657 1.00 79.62 551 ASP A CA 1
ATOM 4134 C C . ASP A 1 551 ? 3.833 3.602 -18.695 1.00 79.62 551 ASP A C 1
ATOM 4136 O O . ASP A 1 551 ? 4.694 3.877 -19.539 1.00 79.62 551 ASP A O 1
ATOM 4140 N N . ARG A 1 552 ? 3.403 4.483 -17.782 1.00 78.06 552 ARG A N 1
ATOM 4141 C CA . ARG A 1 552 ? 3.769 5.903 -17.784 1.00 78.06 552 ARG A CA 1
ATOM 4142 C C . ARG A 1 552 ? 4.227 6.421 -16.428 1.00 78.06 552 ARG A C 1
ATOM 4144 O O . ARG A 1 552 ? 3.744 6.026 -15.368 1.00 78.06 552 ARG A O 1
ATOM 4151 N N . ALA A 1 553 ? 5.162 7.363 -16.485 1.00 74.81 553 ALA A N 1
ATOM 4152 C CA . ALA A 1 553 ? 5.669 8.061 -15.309 1.00 74.81 553 ALA A CA 1
ATOM 4153 C C . ALA A 1 553 ? 4.861 9.307 -14.988 1.00 74.81 553 ALA A C 1
ATOM 4155 O O . ALA A 1 553 ? 4.392 9.990 -15.897 1.00 74.81 553 ALA A O 1
ATOM 4156 N N . LEU A 1 554 ? 4.793 9.635 -13.702 1.00 72.69 554 LEU A N 1
ATOM 4157 C CA . LEU A 1 554 ? 4.282 10.920 -13.249 1.00 72.69 554 LEU A CA 1
ATOM 4158 C C . LEU A 1 554 ? 5.381 11.989 -13.306 1.00 72.69 554 LEU A C 1
ATOM 4160 O O . LEU A 1 554 ? 6.572 11.660 -13.239 1.00 72.69 554 LEU A O 1
ATOM 4164 N N . PRO A 1 555 ? 4.999 13.273 -13.391 1.00 70.56 555 PRO A N 1
ATOM 4165 C CA . PRO A 1 555 ? 5.886 14.372 -13.042 1.00 70.56 555 PRO A CA 1
ATOM 4166 C C . PRO A 1 555 ? 6.471 14.178 -11.637 1.00 70.56 555 PRO A C 1
ATOM 4168 O O . PRO A 1 555 ? 5.761 13.793 -10.707 1.00 70.56 555 PRO A O 1
ATOM 4171 N N . ARG A 1 556 ? 7.764 14.483 -11.477 1.00 69.81 556 ARG A N 1
ATOM 4172 C CA . ARG A 1 556 ? 8.519 14.279 -10.228 1.00 69.81 556 ARG A CA 1
ATOM 4173 C C . ARG A 1 556 ? 7.833 14.884 -9.005 1.00 69.81 556 ARG A C 1
ATOM 4175 O O . ARG A 1 556 ? 7.800 14.254 -7.960 1.00 69.81 556 ARG A O 1
ATOM 4182 N N . GLU A 1 557 ? 7.314 16.101 -9.128 1.00 68.19 557 GLU A N 1
ATOM 4183 C CA . GLU A 1 557 ? 6.696 16.833 -8.015 1.00 68.19 557 GLU A CA 1
ATOM 4184 C C . GLU A 1 557 ? 5.478 16.090 -7.451 1.00 68.19 557 GLU A C 1
ATOM 4186 O O . GLU A 1 557 ? 5.308 16.002 -6.238 1.00 68.19 557 GLU A O 1
ATOM 4191 N N . LEU A 1 558 ? 4.675 15.487 -8.329 1.00 69.69 558 LEU A N 1
ATOM 4192 C CA . LEU A 1 558 ? 3.506 14.700 -7.943 1.00 69.69 558 LEU A CA 1
ATOM 4193 C C . LEU A 1 558 ? 3.909 13.347 -7.356 1.00 69.69 558 LEU A C 1
ATOM 4195 O O . LEU A 1 558 ? 3.360 12.925 -6.342 1.00 69.69 558 LEU A O 1
ATOM 4199 N N . ASP A 1 559 ? 4.905 12.701 -7.959 1.00 68.19 559 ASP A N 1
ATOM 4200 C CA . ASP A 1 559 ? 5.437 11.417 -7.499 1.00 68.19 559 ASP A CA 1
ATOM 4201 C C . ASP A 1 559 ? 6.107 11.553 -6.113 1.00 68.19 559 ASP A C 1
ATOM 4203 O O . ASP A 1 559 ? 6.001 10.670 -5.268 1.00 68.19 559 ASP A O 1
ATOM 4207 N N . ALA A 1 560 ? 6.789 12.673 -5.844 1.00 64.06 560 ALA A N 1
ATOM 4208 C CA . ALA A 1 560 ? 7.477 12.932 -4.574 1.00 64.06 560 ALA A CA 1
ATOM 4209 C C . ALA A 1 560 ? 6.495 13.147 -3.422 1.00 64.06 560 ALA A C 1
ATOM 4211 O O . ALA A 1 560 ? 6.697 12.641 -2.318 1.00 64.06 560 ALA A O 1
ATOM 4212 N N . LEU A 1 561 ? 5.409 13.874 -3.692 1.00 63.56 561 LEU A N 1
ATOM 4213 C CA . LEU A 1 561 ? 4.324 14.064 -2.735 1.00 63.56 561 LEU A CA 1
ATOM 4214 C C . LEU A 1 561 ? 3.607 12.745 -2.416 1.00 63.56 561 LEU A C 1
ATOM 4216 O O . LEU A 1 561 ? 3.174 12.566 -1.282 1.00 63.56 561 LEU A O 1
ATOM 4220 N N . ALA A 1 562 ? 3.537 11.818 -3.377 1.00 60.81 562 ALA A N 1
ATOM 4221 C CA . ALA A 1 562 ? 2.881 10.522 -3.221 1.00 60.81 562 ALA A CA 1
ATOM 4222 C C . ALA A 1 562 ? 3.511 9.624 -2.142 1.00 60.81 562 ALA A C 1
ATOM 4224 O O . ALA A 1 562 ? 2.803 8.869 -1.487 1.00 60.81 562 ALA A O 1
ATOM 4225 N N . GLY A 1 563 ? 4.832 9.681 -1.947 1.00 54.56 563 GLY A N 1
ATOM 4226 C CA . GLY A 1 563 ? 5.523 8.841 -0.959 1.00 54.56 563 GLY A CA 1
ATOM 4227 C C . GLY A 1 563 ? 5.525 9.403 0.469 1.00 54.56 563 GLY A C 1
ATOM 4228 O O . GLY A 1 563 ? 6.248 8.881 1.318 1.00 54.56 563 GLY A O 1
ATOM 4229 N N . GLY A 1 564 ? 4.788 10.486 0.745 1.00 63.00 564 GLY A N 1
ATOM 4230 C CA . GLY A 1 564 ? 4.787 11.144 2.054 1.00 63.00 564 GLY A CA 1
ATOM 4231 C C . GLY A 1 564 ? 6.173 11.671 2.447 1.00 63.00 564 GLY A C 1
ATOM 4232 O O . GLY A 1 564 ? 6.931 12.153 1.601 1.00 63.00 564 GLY A O 1
ATOM 4233 N N . LEU A 1 565 ? 6.529 11.577 3.733 1.00 59.22 565 LEU A N 1
ATOM 4234 C CA . LEU A 1 565 ? 7.857 11.974 4.219 1.00 59.22 565 LEU A CA 1
ATOM 4235 C C . LEU A 1 565 ? 8.972 11.167 3.535 1.00 59.22 565 LEU A C 1
ATOM 4237 O O . LEU A 1 565 ? 9.928 11.757 3.038 1.00 59.22 565 LEU A O 1
ATOM 4241 N N . SER A 1 566 ? 8.814 9.845 3.441 1.00 53.56 566 SER A N 1
ATOM 4242 C CA . SER A 1 566 ? 9.769 8.949 2.778 1.00 53.56 566 SER A CA 1
ATOM 4243 C C . SER A 1 566 ? 9.946 9.307 1.305 1.00 53.56 566 SER A C 1
ATOM 4245 O O . SER A 1 566 ? 11.064 9.322 0.809 1.00 53.56 566 SER A O 1
ATOM 4247 N N . GLY A 1 567 ? 8.859 9.666 0.619 1.00 58.56 567 GLY A N 1
ATOM 4248 C CA . GLY A 1 567 ? 8.859 10.140 -0.764 1.00 58.56 567 GLY A CA 1
ATOM 4249 C C . GLY A 1 567 ? 9.585 11.466 -0.946 1.00 58.56 567 GLY A C 1
ATOM 4250 O O . GLY A 1 567 ? 10.399 11.583 -1.853 1.00 58.56 567 GLY A O 1
ATOM 4251 N N . ARG A 1 568 ? 9.352 12.447 -0.066 1.00 64.00 568 ARG A N 1
ATOM 4252 C CA . ARG A 1 568 ? 10.052 13.744 -0.104 1.00 64.00 568 ARG A CA 1
ATOM 4253 C C . ARG A 1 568 ? 11.544 13.591 0.178 1.00 64.00 568 ARG A C 1
ATOM 4255 O O . ARG A 1 568 ? 12.353 14.104 -0.587 1.00 64.00 568 ARG A O 1
ATOM 4262 N N . LEU A 1 569 ? 11.901 12.823 1.209 1.00 59.56 569 LEU A N 1
ATOM 4263 C CA . LEU A 1 569 ? 13.297 12.510 1.527 1.00 59.56 569 LEU A CA 1
ATOM 4264 C C . LEU A 1 569 ? 13.971 11.784 0.360 1.00 59.56 569 LEU A C 1
ATOM 4266 O O . LEU A 1 569 ? 15.047 12.175 -0.082 1.00 59.56 569 LEU A O 1
ATOM 4270 N N . ALA A 1 570 ? 13.309 10.768 -0.190 1.00 57.50 570 ALA A N 1
ATOM 4271 C CA . ALA A 1 570 ? 13.784 10.024 -1.346 1.00 57.50 570 ALA A CA 1
ATOM 4272 C C . ALA A 1 570 ? 13.880 10.891 -2.612 1.00 57.50 570 ALA A C 1
ATOM 4274 O O . ALA A 1 570 ? 14.778 10.696 -3.429 1.00 57.50 570 ALA A O 1
ATOM 4275 N N . ALA A 1 571 ? 12.987 11.866 -2.779 1.00 59.03 571 ALA A N 1
ATOM 4276 C CA . ALA A 1 571 ? 13.030 12.813 -3.880 1.00 59.03 571 ALA A CA 1
ATOM 4277 C C . ALA A 1 571 ? 14.209 13.778 -3.758 1.00 59.03 571 ALA A C 1
ATOM 4279 O O . ALA A 1 571 ? 14.673 14.263 -4.784 1.00 59.03 571 ALA A O 1
ATOM 4280 N N . ASP A 1 572 ? 14.749 14.031 -2.570 1.00 61.81 572 ASP A N 1
ATOM 4281 C CA . ASP A 1 572 ? 15.961 14.840 -2.417 1.00 61.81 572 ASP A CA 1
ATOM 4282 C C . ASP A 1 572 ? 17.245 14.065 -2.771 1.00 61.81 572 ASP A C 1
ATOM 4284 O O . ASP A 1 572 ? 18.276 14.680 -3.066 1.00 61.81 572 ASP A O 1
ATOM 4288 N N . PHE A 1 573 ? 17.186 12.729 -2.877 1.00 56.47 573 PHE A N 1
ATOM 4289 C CA . PHE A 1 573 ? 18.304 11.918 -3.367 1.00 56.47 573 PHE A CA 1
ATOM 4290 C C . PHE A 1 573 ? 18.497 12.079 -4.881 1.00 56.47 573 PHE A C 1
ATOM 4292 O O . PHE A 1 573 ? 17.908 11.387 -5.715 1.00 56.47 573 PHE A O 1
ATOM 4299 N N . LYS A 1 574 ? 19.397 12.994 -5.246 1.00 56.88 574 LYS A N 1
ATOM 4300 C CA . LYS A 1 574 ? 19.956 13.120 -6.597 1.00 56.88 574 LYS A CA 1
ATOM 4301 C C . LYS A 1 574 ? 21.398 12.623 -6.606 1.00 56.88 574 LYS A C 1
ATOM 4303 O O . LYS A 1 574 ? 22.233 13.120 -5.852 1.00 56.88 574 LYS A O 1
ATOM 4308 N N . LEU A 1 575 ? 21.726 11.699 -7.509 1.00 55.19 575 LEU A N 1
ATOM 4309 C CA . LEU A 1 575 ? 23.121 11.354 -7.784 1.00 55.19 575 LEU A CA 1
ATOM 4310 C C . LEU A 1 575 ? 23.635 12.276 -8.899 1.00 55.19 575 LEU A C 1
ATOM 4312 O O . LEU A 1 575 ? 23.474 11.985 -10.083 1.00 55.19 575 LEU A O 1
ATOM 4316 N N . VAL A 1 576 ? 24.233 13.414 -8.532 1.00 63.06 576 VAL A N 1
ATOM 4317 C CA . VAL A 1 576 ? 24.578 14.496 -9.481 1.00 63.06 576 VAL A CA 1
ATOM 4318 C C . VAL A 1 576 ? 23.294 15.036 -10.152 1.00 63.06 576 VAL A C 1
ATOM 4320 O O . VAL A 1 576 ? 22.391 15.466 -9.442 1.00 63.06 576 VAL A O 1
ATOM 4323 N N . ASP A 1 577 ? 23.160 14.969 -11.483 1.00 57.78 577 ASP A N 1
ATOM 4324 C CA . ASP A 1 577 ? 21.955 15.364 -12.240 1.00 57.78 577 ASP A CA 1
ATOM 4325 C C . ASP A 1 577 ? 20.992 14.182 -12.494 1.00 57.78 577 ASP A C 1
ATOM 4327 O O . ASP A 1 577 ? 20.084 14.262 -13.325 1.00 57.78 577 ASP A O 1
ATOM 4331 N N . PHE A 1 578 ? 21.209 13.043 -11.829 1.00 61.78 578 PHE A N 1
ATOM 4332 C CA . PHE A 1 578 ? 20.432 11.823 -12.026 1.00 61.78 578 PHE A CA 1
ATOM 4333 C C . PHE A 1 578 ? 19.283 11.732 -11.011 1.00 61.78 578 PHE A C 1
ATOM 4335 O O . PHE A 1 578 ? 19.505 11.554 -9.812 1.00 61.78 578 PHE A O 1
ATOM 4342 N N . ASP A 1 579 ? 18.047 11.861 -11.500 1.00 66.75 579 ASP A N 1
ATOM 4343 C CA . ASP A 1 579 ? 16.835 11.757 -10.684 1.00 66.75 579 ASP A CA 1
ATOM 4344 C C . ASP A 1 579 ? 16.470 10.293 -10.393 1.00 66.75 579 ASP A C 1
ATOM 4346 O O . ASP A 1 579 ? 15.735 9.653 -11.141 1.00 66.75 579 ASP A O 1
ATOM 4350 N N . MET A 1 580 ? 16.996 9.749 -9.299 1.00 68.50 580 MET A N 1
ATOM 4351 C CA . MET A 1 580 ? 16.768 8.354 -8.905 1.00 68.50 580 MET A CA 1
ATOM 4352 C C . MET A 1 580 ? 15.331 8.074 -8.454 1.00 68.50 580 MET A C 1
ATOM 4354 O O . MET A 1 580 ? 14.916 6.914 -8.420 1.00 68.50 580 MET A O 1
ATOM 4358 N N . PHE A 1 581 ? 14.578 9.123 -8.129 1.00 68.19 581 PHE A N 1
ATOM 4359 C CA . PHE A 1 581 ? 13.245 9.018 -7.561 1.00 68.19 581 PHE A CA 1
ATOM 4360 C C . PHE A 1 581 ? 12.182 8.677 -8.613 1.00 68.19 581 PHE A C 1
ATOM 4362 O O . PHE A 1 581 ? 11.199 8.008 -8.309 1.00 68.19 581 PHE A O 1
ATOM 4369 N N . ALA A 1 582 ? 12.387 9.052 -9.877 1.00 70.88 582 ALA A N 1
ATOM 4370 C CA . ALA A 1 582 ? 11.411 8.863 -10.955 1.00 70.88 582 ALA A CA 1
ATOM 4371 C C . ALA A 1 582 ? 11.323 7.414 -11.508 1.00 70.88 582 ALA A C 1
ATOM 4373 O O . ALA A 1 582 ? 11.017 7.215 -12.686 1.00 70.88 582 ALA A O 1
ATOM 4374 N N . SER A 1 583 ? 11.598 6.389 -10.693 1.00 83.69 583 SER A N 1
ATOM 4375 C CA . SER A 1 583 ? 11.561 4.973 -11.092 1.00 83.69 583 SER A CA 1
ATOM 4376 C C . SER A 1 583 ? 10.147 4.383 -11.156 1.00 83.69 583 SER A C 1
ATOM 4378 O O . SER A 1 583 ? 9.198 4.934 -10.594 1.00 83.69 583 SER A O 1
ATOM 4380 N N . ASN A 1 584 ? 10.003 3.245 -11.849 1.00 88.69 584 ASN A N 1
ATOM 4381 C CA . ASN A 1 584 ? 8.796 2.412 -11.792 1.00 88.69 584 ASN A CA 1
ATOM 4382 C C . ASN A 1 584 ? 8.674 1.715 -10.425 1.00 88.69 584 ASN A C 1
ATOM 4384 O O . ASN A 1 584 ? 7.626 1.757 -9.785 1.00 88.69 584 ASN A O 1
ATOM 4388 N N . VAL A 1 585 ? 9.770 1.098 -9.986 1.00 93.94 585 VAL A N 1
ATOM 4389 C CA . VAL A 1 585 ? 9.885 0.438 -8.684 1.00 93.94 585 VAL A CA 1
ATOM 4390 C C . VAL A 1 585 ? 10.849 1.232 -7.821 1.00 93.94 585 VAL A C 1
ATOM 4392 O O . VAL A 1 585 ? 11.967 1.530 -8.259 1.00 93.94 585 VAL A O 1
ATOM 4395 N N . MET A 1 586 ? 10.427 1.571 -6.606 1.00 92.44 586 MET A N 1
ATOM 4396 C CA . MET A 1 586 ? 11.265 2.254 -5.632 1.00 92.44 586 MET A CA 1
ATOM 4397 C C . MET A 1 586 ? 11.187 1.588 -4.264 1.00 92.44 586 MET A C 1
ATOM 4399 O O . MET A 1 586 ? 10.103 1.383 -3.725 1.00 92.44 586 MET A O 1
ATOM 4403 N N . VAL A 1 587 ? 12.353 1.287 -3.705 1.00 94.12 587 VAL A N 1
ATOM 4404 C CA . VAL A 1 587 ? 12.499 0.740 -2.358 1.00 94.12 587 VAL A CA 1
ATOM 4405 C C . VAL A 1 587 ? 13.508 1.597 -1.614 1.00 94.12 587 VAL A C 1
ATOM 4407 O O . VAL A 1 587 ? 14.605 1.830 -2.124 1.00 94.12 587 VAL A O 1
ATOM 4410 N N . VAL A 1 588 ? 13.124 2.083 -0.440 1.00 89.56 588 VAL A N 1
ATOM 4411 C CA . VAL A 1 588 ? 13.955 2.905 0.438 1.00 89.56 588 VAL A CA 1
ATOM 4412 C C . VAL A 1 588 ? 13.895 2.304 1.831 1.00 89.56 588 VAL A C 1
ATOM 4414 O O . VAL A 1 588 ? 12.846 2.358 2.462 1.00 89.56 588 VAL A O 1
ATOM 4417 N N . ASP A 1 589 ? 15.006 1.756 2.303 1.00 89.00 589 ASP A N 1
ATOM 4418 C CA . ASP A 1 589 ? 15.186 1.324 3.685 1.00 89.00 589 ASP A CA 1
ATOM 4419 C C . ASP A 1 589 ? 16.214 2.228 4.368 1.00 89.00 589 ASP A C 1
ATOM 4421 O O . ASP A 1 589 ? 17.352 2.369 3.912 1.00 89.00 589 ASP A O 1
ATOM 4425 N N . ILE A 1 590 ? 15.793 2.896 5.436 1.00 82.88 590 ILE A N 1
ATOM 4426 C CA . ILE A 1 590 ? 16.638 3.844 6.168 1.00 82.88 590 ILE A CA 1
ATOM 4427 C C . ILE A 1 590 ? 17.306 3.224 7.396 1.00 82.88 590 ILE A C 1
ATOM 4429 O O . ILE A 1 590 ? 18.039 3.924 8.093 1.00 82.88 590 ILE A O 1
ATOM 4433 N N . CYS A 1 591 ? 17.056 1.947 7.700 1.00 78.81 591 CYS A N 1
ATOM 4434 C CA . CYS A 1 591 ? 17.637 1.319 8.877 1.00 78.81 591 CYS A CA 1
ATOM 4435 C C . CYS A 1 591 ? 19.072 0.858 8.578 1.00 78.81 591 CYS A C 1
ATOM 4437 O O . CYS A 1 591 ? 19.268 0.031 7.689 1.00 78.81 591 CYS A O 1
ATOM 4439 N N . PRO A 1 592 ? 20.099 1.387 9.264 1.00 73.56 592 PRO A N 1
ATOM 4440 C CA . PRO A 1 592 ? 21.455 0.896 9.078 1.00 73.56 592 PRO A CA 1
ATOM 4441 C C . PRO A 1 592 ? 21.624 -0.449 9.775 1.00 73.56 592 PRO A C 1
ATOM 4443 O O . PRO A 1 592 ? 21.059 -0.642 10.844 1.00 73.56 592 PRO A O 1
ATOM 4446 N N . GLY A 1 593 ? 22.450 -1.341 9.236 1.00 68.88 593 GLY A N 1
ATOM 4447 C CA . GLY A 1 593 ? 22.769 -2.600 9.908 1.00 68.88 593 GLY A CA 1
ATOM 4448 C C . GLY A 1 593 ? 23.629 -2.421 11.160 1.00 68.88 593 GLY A C 1
ATOM 4449 O O . GLY A 1 593 ? 24.367 -1.441 11.315 1.00 68.88 593 GLY A O 1
ATOM 4450 N N . ALA A 1 594 ? 23.607 -3.435 12.025 1.00 65.12 594 ALA A N 1
ATOM 4451 C CA . ALA A 1 594 ? 24.483 -3.594 13.190 1.00 65.12 594 ALA A CA 1
ATOM 4452 C C . ALA A 1 594 ? 25.950 -3.182 12.933 1.00 65.12 594 ALA A C 1
ATOM 4454 O O . ALA A 1 594 ? 26.563 -2.444 13.708 1.00 65.12 594 ALA A O 1
ATOM 4455 N N . TYR A 1 595 ? 26.490 -3.629 11.799 1.00 63.53 595 TYR A N 1
ATOM 4456 C CA . TYR A 1 595 ? 27.863 -3.370 11.371 1.00 63.53 595 TYR A CA 1
ATOM 4457 C C . TYR A 1 595 ? 28.165 -1.877 11.163 1.00 63.53 595 TYR A C 1
ATOM 4459 O O . TYR A 1 595 ? 29.234 -1.393 11.537 1.00 63.53 595 TYR A O 1
ATOM 4467 N N . VAL A 1 596 ? 27.219 -1.124 10.599 1.00 63.94 596 VAL A N 1
ATOM 4468 C CA . VAL A 1 596 ? 27.386 0.304 10.291 1.00 63.94 596 VAL A CA 1
ATOM 4469 C C . VAL A 1 596 ? 27.541 1.118 11.570 1.00 63.94 596 VAL A C 1
ATOM 4471 O O . VAL A 1 596 ? 28.387 2.009 11.641 1.00 63.94 596 VAL A O 1
ATOM 4474 N N . ILE A 1 597 ? 26.770 0.782 12.608 1.00 61.81 597 ILE A N 1
ATOM 4475 C CA . ILE A 1 597 ? 26.847 1.442 13.916 1.00 61.81 597 ILE A CA 1
ATOM 4476 C C . ILE A 1 597 ? 28.230 1.257 14.539 1.00 61.81 597 ILE A C 1
ATOM 4478 O O . ILE A 1 597 ? 28.808 2.219 15.059 1.00 61.81 597 ILE A O 1
ATOM 4482 N N . ASP A 1 598 ? 28.781 0.047 14.464 1.00 60.75 598 ASP A N 1
ATOM 4483 C CA . ASP A 1 598 ? 30.121 -0.234 14.974 1.00 60.75 598 ASP A CA 1
ATOM 4484 C C . ASP A 1 598 ? 31.190 0.549 14.194 1.00 60.75 598 ASP A C 1
ATOM 4486 O O . ASP A 1 598 ? 32.057 1.183 14.803 1.00 60.75 598 ASP A O 1
ATOM 4490 N N . VAL A 1 599 ? 31.095 0.610 12.860 1.00 58.44 599 VAL A N 1
ATOM 4491 C CA . VAL A 1 599 ? 32.035 1.372 12.014 1.00 58.44 599 VAL A CA 1
ATOM 4492 C C . VAL A 1 599 ? 31.979 2.880 12.292 1.00 58.44 599 VAL A C 1
ATOM 4494 O O . VAL A 1 599 ? 33.031 3.518 12.409 1.00 58.44 599 VAL A O 1
ATOM 4497 N N . LEU A 1 600 ? 30.786 3.464 12.442 1.00 58.50 600 LEU A N 1
ATOM 4498 C CA . LEU A 1 600 ? 30.617 4.894 12.738 1.00 58.50 600 LEU A CA 1
ATOM 4499 C C . LEU A 1 600 ? 31.207 5.272 14.103 1.00 58.50 600 LEU A C 1
ATOM 4501 O O . LEU A 1 600 ? 31.885 6.293 14.234 1.00 58.50 600 LEU A O 1
ATOM 4505 N N . LYS A 1 601 ? 31.033 4.426 15.124 1.00 57.47 601 LYS A N 1
ATOM 4506 C CA . LYS A 1 601 ? 31.639 4.651 16.446 1.00 57.47 601 LYS A CA 1
ATOM 4507 C C . LYS A 1 601 ? 33.152 4.512 16.431 1.00 57.47 601 LYS A C 1
ATOM 4509 O O . LYS A 1 601 ? 33.834 5.293 17.091 1.00 57.47 601 LYS A O 1
ATOM 4514 N N . VAL A 1 602 ? 33.683 3.562 15.662 1.00 51.91 602 VAL A N 1
ATOM 4515 C CA . VAL A 1 602 ? 35.128 3.425 15.465 1.00 51.91 602 VAL A CA 1
ATOM 4516 C C . VAL A 1 602 ? 35.690 4.686 14.798 1.00 51.91 602 VAL A C 1
ATOM 4518 O O . VAL A 1 602 ? 36.633 5.270 15.333 1.00 51.91 602 VAL A O 1
ATOM 4521 N N . LYS A 1 603 ? 35.084 5.183 13.706 1.00 51.78 603 LYS A N 1
ATOM 4522 C CA . LYS A 1 603 ? 35.501 6.440 13.047 1.00 51.78 603 LYS A CA 1
ATOM 4523 C C . LYS A 1 603 ? 35.431 7.651 13.994 1.00 51.78 603 LYS A C 1
ATOM 4525 O O . LYS A 1 603 ? 36.381 8.433 14.039 1.00 51.78 603 LYS A O 1
ATOM 4530 N N . ASN A 1 604 ? 34.377 7.770 14.806 1.00 49.06 604 ASN A N 1
ATOM 4531 C CA . ASN A 1 604 ? 34.233 8.853 15.789 1.00 49.06 604 ASN A CA 1
ATOM 4532 C C . ASN A 1 604 ? 35.195 8.730 16.987 1.00 49.06 604 ASN A C 1
ATOM 4534 O O . ASN A 1 604 ? 35.648 9.744 17.518 1.00 49.06 604 ASN A O 1
ATOM 4538 N N . GLY A 1 605 ? 35.595 7.512 17.365 1.00 42.12 605 GLY A N 1
ATOM 4539 C CA . GLY A 1 605 ? 36.642 7.262 18.360 1.00 42.12 605 GLY A CA 1
ATOM 4540 C C . GLY A 1 605 ? 38.041 7.682 17.891 1.00 42.12 605 GLY A C 1
ATOM 4541 O O . GLY A 1 605 ? 38.820 8.208 18.687 1.00 42.12 605 GLY A O 1
ATOM 4542 N N . PHE A 1 606 ? 38.340 7.542 16.593 1.00 39.91 606 PHE A N 1
ATOM 4543 C CA . PHE A 1 606 ? 39.612 7.970 15.991 1.00 39.91 606 PHE A CA 1
ATOM 4544 C C . PHE A 1 606 ? 39.760 9.492 15.831 1.00 39.91 606 PHE A C 1
ATOM 4546 O O . PHE A 1 606 ? 40.880 9.975 15.677 1.00 39.91 606 PHE A O 1
ATOM 4553 N N . ASN A 1 607 ? 38.663 10.257 15.886 1.00 40.00 607 ASN A N 1
ATOM 4554 C CA . ASN A 1 607 ? 38.686 11.718 15.734 1.00 40.00 607 ASN A CA 1
ATOM 4555 C C . ASN A 1 607 ? 38.959 12.470 17.051 1.00 40.00 607 ASN A C 1
ATOM 4557 O O . ASN A 1 607 ? 39.099 13.694 17.066 1.00 40.00 607 ASN A O 1
ATOM 4561 N N . THR A 1 608 ? 39.075 11.752 18.170 1.00 37.12 608 THR A N 1
ATOM 4562 C CA . THR A 1 608 ? 39.623 12.314 19.406 1.00 37.12 608 THR A CA 1
ATOM 4563 C C . THR A 1 608 ? 41.126 12.048 19.428 1.00 37.12 608 THR A C 1
ATOM 4565 O O . THR A 1 608 ? 41.563 10.922 19.219 1.00 37.12 608 THR A O 1
ATOM 4568 N N . ASN A 1 609 ? 41.946 13.069 19.698 1.00 40.59 609 ASN A N 1
ATOM 4569 C CA . ASN A 1 609 ? 43.404 12.959 19.900 1.00 40.59 609 ASN A CA 1
ATOM 4570 C C . ASN A 1 609 ? 43.784 12.128 21.154 1.00 40.59 609 ASN A C 1
ATOM 4572 O O . ASN A 1 609 ? 44.761 12.426 21.842 1.00 40.59 609 ASN A O 1
ATOM 4576 N N . ALA A 1 610 ? 42.991 11.121 21.507 1.00 38.59 610 ALA A N 1
ATOM 4577 C CA . ALA A 1 610 ? 43.191 10.253 22.640 1.00 38.59 610 ALA A CA 1
ATOM 4578 C C . ALA A 1 610 ? 43.890 8.976 22.170 1.00 38.59 610 ALA A C 1
ATOM 4580 O O . ALA A 1 610 ? 43.293 8.077 21.584 1.00 38.59 610 ALA A O 1
ATOM 4581 N N . THR A 1 611 ? 45.171 8.871 22.507 1.00 41.00 611 THR A N 1
ATOM 4582 C CA . THR A 1 611 ? 45.898 7.608 22.671 1.00 41.00 611 THR A CA 1
ATOM 4583 C C . THR A 1 611 ? 45.242 6.764 23.772 1.00 41.00 611 THR A C 1
ATOM 4585 O O . THR A 1 611 ? 45.804 6.595 24.854 1.00 41.00 611 THR A O 1
ATOM 4588 N N . SER A 1 612 ? 44.019 6.285 23.545 1.00 42.38 612 SER A N 1
ATOM 4589 C CA . SER A 1 612 ? 43.322 5.387 24.458 1.00 42.38 612 SER A CA 1
ATOM 4590 C C . SER A 1 612 ? 43.601 3.952 24.012 1.00 42.38 612 SER A C 1
ATOM 4592 O O . SER A 1 612 ? 43.187 3.517 22.943 1.00 42.38 612 SER A O 1
ATOM 4594 N N . THR A 1 613 ? 44.358 3.227 24.830 1.00 42.44 613 THR A N 1
ATOM 4595 C CA . THR A 1 613 ? 44.669 1.796 24.698 1.00 42.44 613 THR A CA 1
ATOM 4596 C C . THR A 1 613 ? 43.531 0.903 25.201 1.00 42.44 613 THR A C 1
ATOM 4598 O O . THR A 1 613 ? 43.772 -0.249 25.560 1.00 42.44 613 THR A O 1
ATOM 4601 N N . ASN A 1 614 ? 42.305 1.422 25.291 1.00 43.62 614 ASN A N 1
ATOM 4602 C CA . ASN A 1 614 ? 41.172 0.609 25.703 1.00 43.62 614 ASN A CA 1
ATOM 4603 C C . ASN A 1 614 ? 40.753 -0.260 24.513 1.00 43.62 614 ASN A C 1
ATOM 4605 O O . ASN A 1 614 ? 40.585 0.278 23.416 1.00 43.62 614 ASN A O 1
ATOM 4609 N N . PRO A 1 615 ? 40.617 -1.589 24.688 1.00 45.31 615 PRO A N 1
ATOM 4610 C CA . PRO A 1 615 ? 40.012 -2.412 23.653 1.00 45.31 615 PRO A CA 1
ATOM 4611 C C . PRO A 1 615 ? 38.644 -1.811 23.323 1.00 45.31 615 PRO A C 1
ATOM 4613 O O . PRO A 1 615 ? 37.914 -1.422 24.233 1.00 45.31 615 PRO A O 1
ATOM 4616 N N . LEU A 1 616 ? 38.336 -1.688 22.029 1.00 44.75 616 LEU A N 1
ATOM 4617 C CA . LEU A 1 616 ? 37.000 -1.328 21.564 1.00 44.75 616 LEU A CA 1
ATOM 4618 C C . LEU A 1 616 ? 36.029 -2.346 22.171 1.00 44.75 616 LEU A C 1
ATOM 4620 O O . LEU A 1 616 ? 35.967 -3.489 21.721 1.00 44.75 616 LEU A O 1
ATOM 4624 N N . GLU A 1 617 ? 35.340 -1.969 23.245 1.00 44.12 617 GLU A N 1
ATOM 4625 C CA . GLU A 1 617 ? 34.232 -2.763 23.754 1.00 44.12 617 GLU A CA 1
ATOM 4626 C C . GLU A 1 617 ? 33.159 -2.750 22.668 1.00 44.12 617 GLU A C 1
ATOM 4628 O O . GLU A 1 617 ? 32.733 -1.681 22.222 1.00 44.12 617 GLU A O 1
ATOM 4633 N N . ALA A 1 618 ? 32.772 -3.941 22.200 1.00 44.47 618 ALA A N 1
ATOM 4634 C CA . ALA A 1 618 ? 31.659 -4.087 21.274 1.00 44.47 618 ALA A CA 1
ATOM 4635 C C . ALA A 1 618 ? 30.458 -3.349 21.867 1.00 44.47 618 ALA A C 1
ATOM 4637 O O . ALA A 1 618 ? 30.107 -3.575 23.030 1.00 44.47 618 ALA A O 1
ATOM 4638 N N . THR A 1 619 ? 29.846 -2.447 21.096 1.00 44.94 619 THR A N 1
ATOM 4639 C CA . THR A 1 619 ? 28.605 -1.833 21.560 1.00 44.94 619 THR A CA 1
ATOM 4640 C C . THR A 1 619 ? 27.598 -2.968 21.700 1.00 44.94 619 THR A C 1
ATOM 4642 O O . THR A 1 619 ? 27.364 -3.667 20.716 1.00 44.94 619 THR A O 1
ATOM 4645 N N . PRO A 1 620 ? 26.972 -3.169 22.872 1.00 47.97 620 PRO A N 1
ATOM 4646 C CA . PRO A 1 620 ? 25.825 -4.050 22.949 1.00 47.97 620 PRO A CA 1
ATOM 4647 C C . PRO A 1 620 ? 24.744 -3.418 22.077 1.00 47.97 620 PRO A C 1
ATOM 4649 O O . PRO A 1 620 ? 24.148 -2.403 22.450 1.00 47.97 620 PRO A O 1
ATOM 4652 N N . ILE A 1 621 ? 24.558 -3.959 20.876 1.00 52.44 621 ILE A N 1
ATOM 4653 C CA . ILE A 1 621 ? 23.449 -3.580 20.015 1.00 52.44 621 ILE A CA 1
ATOM 4654 C C . ILE A 1 621 ? 22.188 -3.909 20.813 1.00 52.44 621 ILE A C 1
ATOM 4656 O O . ILE A 1 621 ? 22.077 -5.032 21.318 1.00 52.44 621 ILE A O 1
ATOM 4660 N N . PRO A 1 622 ? 21.288 -2.935 21.031 1.00 51.25 622 PRO A N 1
ATOM 4661 C CA . PRO A 1 622 ? 20.079 -3.184 21.795 1.00 51.25 622 PRO A CA 1
ATOM 4662 C C . PRO A 1 622 ? 19.341 -4.395 21.219 1.00 51.25 622 PRO A C 1
ATOM 4664 O O . PRO A 1 622 ? 19.187 -4.509 20.005 1.00 51.25 622 PRO A O 1
ATOM 4667 N N . PHE A 1 623 ? 18.891 -5.302 22.085 1.00 46.81 623 PHE A N 1
ATOM 4668 C CA . PHE A 1 623 ? 17.978 -6.368 21.680 1.00 46.81 623 PHE A CA 1
ATOM 4669 C C . PHE A 1 623 ? 16.771 -5.741 20.961 1.00 46.81 623 PHE A C 1
ATOM 4671 O O . PHE A 1 623 ? 16.185 -4.796 21.489 1.00 46.81 623 PHE A O 1
ATOM 4678 N N . GLY A 1 624 ? 16.444 -6.221 19.758 1.00 51.00 624 GLY A N 1
ATOM 4679 C CA . GLY A 1 624 ? 15.417 -5.615 18.903 1.00 51.00 624 GLY A CA 1
ATOM 4680 C C . GLY A 1 624 ? 15.910 -4.503 17.970 1.00 51.00 624 GLY A C 1
ATOM 4681 O O . GLY A 1 624 ? 15.099 -3.821 17.365 1.00 51.00 624 GLY A O 1
ATOM 4682 N N . PHE A 1 625 ? 17.214 -4.273 17.811 1.00 59.44 625 PHE A N 1
ATOM 4683 C CA . PHE A 1 625 ? 17.663 -3.359 16.760 1.00 59.44 625 PHE A CA 1
ATOM 4684 C C . PHE A 1 625 ? 17.226 -3.887 15.369 1.00 59.44 625 PHE A C 1
ATOM 4686 O O . PHE A 1 625 ? 17.414 -5.077 15.107 1.00 59.44 625 PHE A O 1
ATOM 4693 N N . PRO A 1 626 ? 16.593 -3.074 14.503 1.00 65.81 626 PRO A N 1
ATOM 4694 C CA . PRO A 1 626 ? 16.100 -3.551 13.214 1.00 65.81 626 PRO A CA 1
ATOM 4695 C C . PRO A 1 626 ? 17.249 -3.626 12.206 1.00 65.81 626 PRO A C 1
ATOM 4697 O O . PRO A 1 626 ? 18.043 -2.695 12.108 1.00 65.81 626 PRO A O 1
ATOM 4700 N N . ASP A 1 627 ? 17.306 -4.697 11.420 1.00 74.94 627 ASP A N 1
ATOM 4701 C CA . ASP A 1 627 ? 18.223 -4.786 10.279 1.00 74.94 627 ASP A CA 1
ATOM 4702 C C . ASP A 1 627 ? 17.542 -4.227 9.025 1.00 74.94 627 ASP A C 1
ATOM 4704 O O . ASP A 1 627 ? 16.368 -4.530 8.790 1.00 74.94 627 ASP A O 1
ATOM 4708 N N . GLY A 1 628 ? 18.266 -3.472 8.195 1.00 81.50 628 GLY A N 1
ATOM 4709 C CA . GLY A 1 628 ? 17.750 -2.837 6.969 1.00 81.50 628 GLY A CA 1
ATOM 4710 C C . GLY A 1 628 ? 17.916 -3.684 5.706 1.00 81.50 628 GLY A C 1
ATOM 4711 O O . GLY A 1 628 ? 18.020 -3.163 4.592 1.00 81.50 628 GLY A O 1
ATOM 4712 N N . ASN A 1 629 ? 18.054 -5.000 5.874 1.00 89.88 629 ASN A N 1
ATOM 4713 C CA . ASN A 1 629 ? 18.343 -5.927 4.786 1.00 89.88 629 ASN A CA 1
ATOM 4714 C C . ASN A 1 629 ? 17.231 -5.913 3.729 1.00 89.88 629 ASN A C 1
ATOM 4716 O O . ASN A 1 629 ? 16.065 -6.156 4.044 1.00 89.88 629 ASN A O 1
ATOM 4720 N N . VAL A 1 630 ? 17.595 -5.732 2.458 1.00 95.56 630 VAL A N 1
ATOM 4721 C CA . VAL A 1 630 ? 16.657 -5.777 1.329 1.00 95.56 630 VAL A CA 1
ATOM 4722 C C . VAL A 1 630 ? 16.965 -6.966 0.426 1.00 95.56 630 VAL A C 1
ATOM 4724 O O . VAL A 1 630 ? 17.984 -7.002 -0.267 1.00 95.56 630 VAL A O 1
ATOM 4727 N N . LEU A 1 631 ? 16.040 -7.925 0.372 1.00 97.31 631 LEU A N 1
ATOM 4728 C CA . LEU A 1 631 ? 16.020 -8.982 -0.634 1.00 97.31 631 LEU A CA 1
ATOM 4729 C C . LEU A 1 631 ? 15.088 -8.588 -1.783 1.00 97.31 631 LEU A C 1
ATOM 4731 O O . LEU A 1 631 ? 13.886 -8.428 -1.586 1.00 97.31 631 LEU A O 1
ATOM 4735 N N . PHE A 1 632 ? 15.632 -8.490 -2.994 1.00 98.50 632 PHE A N 1
ATOM 4736 C CA . PHE A 1 632 ? 14.879 -8.215 -4.215 1.00 98.50 632 PHE A CA 1
ATOM 4737 C C . PHE A 1 632 ? 15.205 -9.271 -5.278 1.00 98.50 632 PHE A C 1
ATOM 4739 O O . PHE A 1 632 ? 16.219 -9.173 -5.982 1.00 98.50 632 PHE A O 1
ATOM 4746 N N . ALA A 1 633 ? 14.370 -10.311 -5.371 1.00 98.44 633 ALA A N 1
ATOM 4747 C CA . ALA A 1 633 ? 14.714 -11.527 -6.108 1.00 98.44 633 ALA A CA 1
ATOM 4748 C C . ALA A 1 633 ? 13.610 -12.064 -7.030 1.00 98.44 633 ALA A C 1
ATOM 4750 O O . ALA A 1 633 ? 12.444 -12.081 -6.663 1.00 98.44 633 ALA A O 1
ATOM 4751 N N . GLY A 1 634 ? 13.967 -12.552 -8.220 1.00 98.25 634 GLY A N 1
ATOM 4752 C CA . GLY A 1 634 ? 13.017 -13.273 -9.084 1.00 98.25 634 GLY A CA 1
ATOM 4753 C C . GLY A 1 634 ? 11.888 -12.416 -9.675 1.00 98.25 634 GLY A C 1
ATOM 4754 O O . GLY A 1 634 ? 10.909 -12.952 -10.190 1.00 98.25 634 GLY A O 1
ATOM 4755 N N . ASN A 1 635 ? 11.987 -11.085 -9.620 1.00 98.62 635 ASN A N 1
ATOM 4756 C CA . ASN A 1 635 ? 10.924 -10.202 -10.096 1.00 98.62 635 ASN A CA 1
ATOM 4757 C C . ASN A 1 635 ? 11.002 -9.989 -11.617 1.00 98.62 635 ASN A C 1
ATOM 4759 O O . ASN A 1 635 ? 12.084 -9.881 -12.203 1.00 98.62 635 ASN A O 1
ATOM 4763 N N . GLN A 1 636 ? 9.840 -9.852 -12.254 1.00 98.25 636 GLN A N 1
ATOM 4764 C CA . GLN A 1 636 ? 9.693 -9.457 -13.653 1.00 98.25 636 GLN A CA 1
ATOM 4765 C C . GLN A 1 636 ? 9.142 -8.038 -13.730 1.00 98.25 636 GLN A C 1
ATOM 4767 O O . GLN A 1 636 ? 8.017 -7.765 -13.323 1.00 98.25 636 GLN A O 1
ATOM 4772 N N . ILE A 1 637 ? 9.926 -7.118 -14.272 1.00 96.94 637 ILE A N 1
ATOM 4773 C CA . ILE A 1 637 ? 9.601 -5.695 -14.272 1.00 96.94 637 ILE A CA 1
ATOM 4774 C C . ILE A 1 637 ? 9.499 -5.226 -15.708 1.00 96.94 637 ILE A C 1
ATOM 4776 O O . ILE A 1 637 ? 10.385 -5.479 -16.523 1.00 96.94 637 ILE A O 1
ATOM 4780 N N . LYS A 1 638 ? 8.425 -4.512 -16.024 1.00 92.88 638 LYS A N 1
ATOM 4781 C CA . LYS A 1 638 ? 8.222 -3.953 -17.353 1.00 92.88 638 LYS A CA 1
ATOM 4782 C C . LYS A 1 638 ? 7.902 -2.474 -17.261 1.00 92.88 638 LYS A C 1
ATOM 4784 O O . LYS A 1 638 ? 6.962 -2.068 -16.584 1.00 92.88 638 LYS A O 1
ATOM 4789 N N . GLN A 1 639 ? 8.671 -1.679 -17.992 1.00 86.56 639 GLN A N 1
ATOM 4790 C CA . GLN A 1 639 ? 8.419 -0.259 -18.170 1.00 86.56 639 GLN A CA 1
ATOM 4791 C C . GLN A 1 639 ? 7.944 0.014 -19.599 1.00 86.56 639 GLN A C 1
ATOM 4793 O O . GLN A 1 639 ? 8.644 -0.300 -20.566 1.00 86.56 639 GLN A O 1
ATOM 4798 N N . GLY A 1 640 ? 6.762 0.614 -19.724 1.00 75.81 640 GLY A N 1
ATOM 4799 C CA . GLY A 1 640 ? 6.142 0.997 -20.985 1.00 75.81 640 GLY A CA 1
ATOM 4800 C C . GLY A 1 640 ? 6.724 2.264 -21.615 1.00 75.81 640 GLY A C 1
ATOM 4801 O O . GLY A 1 640 ? 7.928 2.532 -21.558 1.00 75.81 640 GLY A O 1
ATOM 4802 N N . ASN A 1 641 ? 5.865 3.004 -22.316 1.00 67.56 641 ASN A N 1
ATOM 4803 C CA . ASN A 1 641 ? 6.235 4.144 -23.145 1.00 67.56 641 ASN A CA 1
ATOM 4804 C C . ASN A 1 641 ? 5.561 5.431 -22.632 1.00 67.56 641 ASN A C 1
ATOM 4806 O O . ASN A 1 641 ? 4.336 5.480 -22.556 1.00 67.56 641 ASN A O 1
ATOM 4810 N N . ALA A 1 642 ? 6.378 6.470 -22.414 1.00 53.16 642 ALA A N 1
ATOM 4811 C CA . ALA A 1 642 ? 6.056 7.862 -22.055 1.00 53.16 642 ALA A CA 1
ATOM 4812 C C . ALA A 1 642 ? 6.335 8.249 -20.586 1.00 53.16 642 ALA A C 1
ATOM 4814 O O . ALA A 1 642 ? 5.630 7.882 -19.650 1.00 53.16 642 ALA A O 1
ATOM 4815 N N . GLY A 1 643 ? 7.400 9.039 -20.414 1.00 55.44 643 GLY A N 1
ATOM 4816 C CA . GLY A 1 643 ? 7.784 9.686 -19.160 1.00 55.44 643 GLY A CA 1
ATOM 4817 C C . GLY A 1 643 ? 9.276 10.033 -19.101 1.00 55.44 643 GLY A C 1
ATOM 4818 O O . GLY A 1 643 ? 10.108 9.400 -19.756 1.00 55.44 643 GLY A O 1
ATOM 4819 N N . ALA A 1 644 ? 9.638 11.035 -18.301 1.00 59.50 644 ALA A N 1
ATOM 4820 C CA . ALA A 1 644 ? 11.021 11.410 -18.000 1.00 59.50 644 ALA A CA 1
ATOM 4821 C C . ALA A 1 644 ? 11.668 10.481 -16.951 1.00 59.50 644 ALA A C 1
ATOM 4823 O O . ALA A 1 644 ? 12.338 10.973 -16.053 1.00 59.50 644 ALA A O 1
ATOM 4824 N N . ARG A 1 645 ? 11.472 9.150 -17.030 1.00 74.88 645 ARG A N 1
ATOM 4825 C CA . ARG A 1 645 ? 12.131 8.211 -16.100 1.00 74.88 645 ARG A CA 1
ATOM 4826 C C . ARG A 1 645 ? 13.584 8.014 -16.506 1.00 74.88 645 ARG A C 1
ATOM 4828 O O . ARG A 1 645 ? 13.827 7.469 -17.588 1.00 74.88 645 ARG A O 1
ATOM 4835 N N . PRO A 1 646 ? 14.556 8.388 -15.665 1.00 78.81 646 PRO A N 1
ATOM 4836 C CA . PRO A 1 646 ? 15.947 8.091 -15.935 1.00 78.81 646 PRO A CA 1
ATOM 4837 C C . PRO A 1 646 ? 16.343 6.702 -15.400 1.00 78.81 646 PRO A C 1
ATOM 4839 O O . PRO A 1 646 ? 17.406 6.209 -15.782 1.00 78.81 646 PRO A O 1
ATOM 4842 N N . THR A 1 647 ? 15.474 6.068 -14.597 1.00 86.19 647 THR A N 1
ATOM 4843 C CA . THR A 1 647 ? 15.620 4.735 -13.993 1.00 86.19 647 THR A CA 1
ATOM 4844 C C . THR A 1 647 ? 14.321 3.923 -14.042 1.00 86.19 647 THR A C 1
ATOM 4846 O O . THR A 1 647 ? 13.242 4.507 -13.985 1.00 86.19 647 THR A O 1
ATOM 4849 N N . SER A 1 648 ? 14.404 2.590 -14.164 1.00 89.88 648 SER A N 1
ATOM 4850 C CA . SER A 1 648 ? 13.244 1.694 -14.006 1.00 89.88 648 SER A CA 1
ATOM 4851 C C . SER A 1 648 ? 13.133 1.165 -12.578 1.00 89.88 648 SER A C 1
ATOM 4853 O O . SER A 1 648 ? 12.025 1.054 -12.056 1.00 89.88 648 SER A O 1
ATOM 4855 N N . VAL A 1 649 ? 14.257 0.841 -11.944 1.00 94.25 649 VAL A N 1
ATOM 4856 C CA . VAL A 1 649 ? 14.303 0.274 -10.592 1.00 94.25 649 VAL A CA 1
ATOM 4857 C C . VAL A 1 649 ? 15.330 1.029 -9.770 1.00 94.25 649 VAL A C 1
ATOM 4859 O O . VAL A 1 649 ? 16.487 1.138 -10.179 1.00 94.25 649 VAL A O 1
ATOM 4862 N N . THR A 1 650 ? 14.907 1.510 -8.608 1.00 93.06 650 THR A N 1
ATOM 4863 C CA . THR A 1 650 ? 15.782 2.140 -7.621 1.00 93.06 650 THR A CA 1
ATOM 4864 C C . THR A 1 650 ? 15.611 1.426 -6.292 1.00 93.06 650 THR A C 1
ATOM 4866 O O . THR A 1 650 ? 14.502 1.375 -5.761 1.00 93.06 650 THR A O 1
ATOM 4869 N N . ILE A 1 651 ? 16.705 0.892 -5.757 1.00 94.31 651 ILE A N 1
ATOM 4870 C CA . ILE A 1 651 ? 16.755 0.340 -4.403 1.00 94.31 651 ILE A CA 1
ATOM 4871 C C . ILE A 1 651 ? 17.807 1.114 -3.631 1.00 94.31 651 ILE A C 1
ATOM 4873 O O . ILE A 1 651 ? 18.945 1.232 -4.082 1.00 94.31 651 ILE A O 1
ATOM 4877 N N . PHE A 1 652 ? 17.410 1.636 -2.484 1.00 89.31 652 PHE A N 1
ATOM 4878 C CA . PHE A 1 652 ? 18.269 2.315 -1.537 1.00 89.31 652 PHE A CA 1
ATOM 4879 C C . PHE A 1 652 ? 18.100 1.639 -0.184 1.00 89.31 652 PHE A C 1
ATOM 4881 O O . PHE A 1 652 ? 16.988 1.589 0.329 1.00 89.31 652 PHE A O 1
ATOM 4888 N N . SER A 1 653 ? 19.186 1.122 0.379 1.00 89.06 653 SER A N 1
ATOM 4889 C CA . SER A 1 653 ? 19.229 0.666 1.765 1.00 89.06 653 SER A CA 1
ATOM 4890 C C . SER A 1 653 ? 20.436 1.262 2.483 1.00 89.06 653 SER A C 1
ATOM 4892 O O . SER A 1 653 ? 21.466 1.541 1.865 1.00 89.06 653 SER A O 1
ATOM 4894 N N . MET A 1 654 ? 20.318 1.451 3.795 1.00 84.38 654 MET A N 1
ATOM 4895 C CA . MET A 1 654 ? 21.453 1.747 4.674 1.00 84.38 654 MET A CA 1
ATOM 4896 C C . MET A 1 654 ? 22.127 0.490 5.230 1.00 84.38 654 MET A C 1
ATOM 4898 O O . MET A 1 654 ? 23.008 0.587 6.083 1.00 84.38 654 MET A O 1
ATOM 4902 N N . ASP A 1 655 ? 21.745 -0.674 4.720 1.00 86.25 655 ASP A N 1
ATOM 4903 C CA . ASP A 1 655 ? 22.280 -1.980 5.074 1.00 86.25 655 ASP A CA 1
ATOM 4904 C C . ASP A 1 655 ? 22.568 -2.790 3.793 1.00 86.25 655 ASP A C 1
ATOM 4906 O O . ASP A 1 655 ? 22.947 -2.217 2.760 1.00 86.25 655 ASP A O 1
ATOM 4910 N N . ASP A 1 656 ? 22.417 -4.112 3.842 1.00 89.56 656 ASP A N 1
ATOM 4911 C CA . ASP A 1 656 ? 22.668 -4.998 2.713 1.00 89.56 656 ASP A CA 1
ATOM 4912 C C . ASP A 1 656 ? 21.535 -4.984 1.674 1.00 89.56 656 ASP A C 1
ATOM 4914 O O . ASP A 1 656 ? 20.349 -5.100 1.998 1.00 89.56 656 ASP A O 1
ATOM 4918 N N . VAL A 1 657 ? 21.903 -4.943 0.388 1.00 94.88 657 VAL A N 1
ATOM 4919 C CA . VAL A 1 657 ? 20.970 -5.178 -0.726 1.00 94.88 657 VAL A CA 1
ATOM 4920 C C . VAL A 1 657 ? 21.375 -6.400 -1.536 1.00 94.88 657 VAL A C 1
ATOM 4922 O O . VAL A 1 657 ? 22.454 -6.449 -2.129 1.00 94.88 657 VAL A O 1
ATOM 4925 N N . ASN A 1 658 ? 20.458 -7.359 -1.651 1.00 96.44 658 ASN A N 1
ATOM 4926 C CA . ASN A 1 658 ? 20.595 -8.520 -2.519 1.00 96.44 658 ASN A CA 1
ATOM 4927 C C . ASN A 1 658 ? 19.617 -8.430 -3.702 1.00 96.44 658 ASN A C 1
ATOM 4929 O O . ASN A 1 658 ? 18.417 -8.644 -3.546 1.00 96.44 658 ASN A O 1
ATOM 4933 N N . PHE A 1 659 ? 20.142 -8.128 -4.889 1.00 98.12 659 PHE A N 1
ATOM 4934 C CA . PHE A 1 659 ? 19.395 -7.913 -6.128 1.00 98.12 659 PHE A CA 1
ATOM 4935 C C . PHE A 1 659 ? 19.668 -9.033 -7.142 1.00 98.12 659 PHE A C 1
ATOM 4937 O O . PHE A 1 659 ? 20.646 -8.988 -7.896 1.00 98.12 659 PHE A O 1
ATOM 4944 N N . VAL A 1 660 ? 18.835 -10.076 -7.161 1.00 97.81 660 VAL A N 1
ATOM 4945 C CA . VAL A 1 660 ? 19.177 -11.325 -7.865 1.00 97.81 660 VAL A CA 1
ATOM 4946 C C . VAL A 1 660 ? 18.072 -11.903 -8.736 1.00 97.81 660 VAL A C 1
ATOM 4948 O O . VAL A 1 660 ? 16.894 -11.798 -8.425 1.00 97.81 660 VAL A O 1
ATOM 4951 N N . ASP A 1 661 ? 18.460 -12.546 -9.835 1.00 98.12 661 ASP A N 1
ATOM 4952 C CA . ASP A 1 661 ? 17.560 -13.328 -10.694 1.00 98.12 661 ASP A CA 1
ATOM 4953 C C . ASP A 1 661 ? 16.355 -12.528 -11.246 1.00 98.12 661 ASP A C 1
ATOM 4955 O O . ASP A 1 661 ? 15.308 -13.094 -11.558 1.00 98.12 661 ASP A O 1
ATOM 4959 N N . ASN A 1 662 ? 16.480 -11.202 -11.389 1.00 98.44 662 ASN A N 1
ATOM 4960 C CA . ASN A 1 662 ? 15.402 -10.351 -11.901 1.00 98.44 662 ASN A CA 1
ATOM 4961 C C . ASN A 1 662 ? 15.446 -10.230 -13.431 1.00 98.44 662 ASN A C 1
ATOM 4963 O O . ASN A 1 662 ? 16.519 -10.168 -14.042 1.00 98.44 662 ASN A O 1
ATOM 4967 N N . GLN A 1 663 ? 14.274 -10.099 -14.054 1.00 97.94 663 GLN A N 1
ATOM 4968 C CA . GLN A 1 663 ? 14.129 -9.779 -15.474 1.00 97.94 663 GLN A CA 1
ATOM 4969 C C . GLN A 1 663 ? 13.475 -8.408 -15.652 1.00 97.94 663 GLN A C 1
ATOM 4971 O O . GLN A 1 663 ? 12.414 -8.145 -15.096 1.00 97.94 663 GLN A O 1
ATOM 4976 N N . ILE A 1 664 ? 14.086 -7.533 -16.452 1.00 96.25 664 ILE A N 1
ATOM 4977 C CA . ILE A 1 664 ? 13.653 -6.137 -16.583 1.00 96.25 664 ILE A CA 1
ATOM 4978 C C . ILE A 1 664 ? 13.584 -5.741 -18.048 1.00 96.25 664 ILE A C 1
ATOM 4980 O O . ILE A 1 664 ? 14.605 -5.676 -18.731 1.00 96.25 664 ILE A O 1
ATOM 4984 N N . ASP A 1 665 ? 12.384 -5.420 -18.510 1.00 92.56 665 ASP A N 1
ATOM 4985 C CA . ASP A 1 665 ? 12.099 -5.014 -19.879 1.00 92.56 665 ASP A CA 1
ATOM 4986 C C . ASP A 1 665 ? 11.744 -3.521 -19.920 1.00 92.56 665 ASP A C 1
ATOM 4988 O O . ASP A 1 665 ? 10.725 -3.081 -19.389 1.00 92.56 665 ASP A O 1
ATOM 4992 N N . VAL A 1 666 ? 12.559 -2.732 -20.615 1.00 87.50 666 VAL A N 1
ATOM 4993 C CA . VAL A 1 666 ? 12.292 -1.318 -20.893 1.00 87.50 666 VAL A CA 1
ATOM 4994 C C . VAL A 1 666 ? 11.841 -1.193 -22.344 1.00 87.50 666 VAL A C 1
ATOM 4996 O O . VAL A 1 666 ? 12.550 -1.611 -23.258 1.00 87.50 666 VAL A O 1
ATOM 4999 N N . LEU A 1 667 ? 10.665 -0.612 -22.586 1.00 82.25 667 LEU A N 1
ATOM 5000 C CA . LEU A 1 667 ? 10.133 -0.452 -23.944 1.00 82.25 667 LEU A CA 1
ATOM 5001 C C . LEU A 1 667 ? 10.536 0.871 -24.608 1.00 82.25 667 LEU A C 1
ATOM 5003 O O . LEU A 1 667 ? 10.682 0.905 -25.831 1.00 82.25 667 LEU A O 1
ATOM 5007 N N . ASN A 1 668 ? 10.763 1.938 -23.835 1.00 72.12 668 ASN A N 1
ATOM 5008 C CA . ASN A 1 668 ? 11.258 3.217 -24.351 1.00 72.12 668 ASN A CA 1
ATOM 5009 C C . ASN A 1 668 ? 12.529 3.683 -23.620 1.00 72.12 668 ASN A C 1
ATOM 5011 O O . ASN A 1 668 ? 12.552 3.808 -22.399 1.00 72.12 668 ASN A O 1
ATOM 5015 N N . ALA A 1 669 ? 13.581 3.974 -24.390 1.00 63.31 669 ALA A N 1
ATOM 5016 C CA . ALA A 1 669 ? 14.889 4.357 -23.880 1.00 63.31 669 ALA A CA 1
ATOM 5017 C C . ALA A 1 669 ? 15.176 5.863 -23.956 1.00 63.31 669 ALA A C 1
ATOM 5019 O O . ALA A 1 669 ? 16.297 6.237 -23.626 1.00 63.31 669 ALA A O 1
ATOM 5020 N N . THR A 1 670 ? 14.275 6.736 -24.429 1.00 66.94 670 THR A N 1
ATOM 5021 C CA . THR A 1 670 ? 14.638 8.152 -24.674 1.00 66.94 670 THR A CA 1
ATOM 5022 C C . THR A 1 670 ? 15.236 8.829 -23.442 1.00 66.94 670 THR A C 1
ATOM 5024 O O . THR A 1 670 ? 16.293 9.443 -23.562 1.00 66.94 670 THR A O 1
ATOM 5027 N N . ASN A 1 671 ? 14.651 8.617 -22.260 1.00 71.69 671 ASN A N 1
ATOM 5028 C CA . ASN A 1 671 ? 15.081 9.280 -21.023 1.00 71.69 671 ASN A CA 1
ATOM 5029 C C . ASN A 1 671 ? 15.871 8.389 -20.051 1.00 71.69 671 ASN A C 1
ATOM 5031 O O . ASN A 1 671 ? 16.510 8.914 -19.144 1.00 71.69 671 ASN A O 1
ATOM 5035 N N . ILE A 1 672 ? 15.894 7.069 -20.265 1.00 77.94 672 ILE A N 1
ATOM 5036 C CA . ILE A 1 672 ? 16.591 6.118 -19.386 1.00 77.94 672 ILE A CA 1
ATOM 5037 C C . ILE A 1 672 ? 18.109 6.343 -19.453 1.00 77.94 672 ILE A C 1
ATOM 5039 O O . ILE A 1 672 ? 18.713 6.235 -20.527 1.00 77.94 672 ILE A O 1
ATOM 5043 N N . ARG A 1 673 ? 18.737 6.630 -18.300 1.00 81.44 673 ARG A N 1
ATOM 5044 C CA . ARG A 1 673 ? 20.207 6.593 -18.159 1.00 81.44 673 ARG A CA 1
ATOM 5045 C C . ARG A 1 673 ? 20.687 5.317 -17.495 1.00 81.44 673 ARG A C 1
ATOM 5047 O O . ARG A 1 673 ? 21.734 4.828 -17.893 1.00 81.44 673 ARG A O 1
ATOM 5054 N N . SER A 1 674 ? 19.954 4.783 -16.526 1.00 87.31 674 SER A N 1
ATOM 5055 C CA . SER A 1 674 ? 20.243 3.469 -15.954 1.00 87.31 674 SER A CA 1
ATOM 5056 C C . SER A 1 674 ? 18.980 2.630 -15.942 1.00 87.31 674 SER A C 1
ATOM 5058 O O . SER A 1 674 ? 17.937 3.154 -15.592 1.00 87.31 674 SER A O 1
ATOM 5060 N N . THR A 1 675 ? 19.021 1.350 -16.298 1.00 90.81 675 THR A N 1
ATOM 5061 C CA . THR A 1 675 ? 17.837 0.493 -16.099 1.00 90.81 675 THR A CA 1
ATOM 5062 C C . THR A 1 675 ? 17.603 0.259 -14.606 1.00 90.81 675 THR A C 1
ATOM 5064 O O . THR A 1 675 ? 16.475 0.387 -14.129 1.00 90.81 675 THR A O 1
ATOM 5067 N N . VAL A 1 676 ? 18.678 -0.011 -13.864 1.00 93.88 676 VAL A N 1
ATOM 5068 C CA . VAL A 1 676 ? 18.649 -0.284 -12.425 1.00 93.88 676 VAL A CA 1
ATOM 5069 C C . VAL A 1 676 ? 19.684 0.568 -11.707 1.00 93.88 676 VAL A C 1
ATOM 5071 O O . VAL A 1 676 ? 20.810 0.715 -12.192 1.00 93.88 676 VAL A O 1
ATOM 5074 N N . VAL A 1 677 ? 19.326 1.089 -10.538 1.00 92.56 677 VAL A N 1
ATOM 5075 C CA . VAL A 1 677 ? 20.291 1.585 -9.558 1.00 92.56 677 VAL A CA 1
ATOM 5076 C C . VAL A 1 677 ? 20.068 0.895 -8.221 1.00 92.56 677 VAL A C 1
ATOM 5078 O O . VAL A 1 677 ? 18.960 0.916 -7.687 1.00 92.56 677 VAL A O 1
ATOM 5081 N N . VAL A 1 678 ? 21.131 0.292 -7.696 1.00 93.50 678 VAL A N 1
ATOM 5082 C CA . VAL A 1 678 ? 21.156 -0.316 -6.366 1.00 93.50 678 VAL A CA 1
ATOM 5083 C C . VAL A 1 678 ? 22.152 0.443 -5.507 1.00 93.50 678 VAL A C 1
ATOM 5085 O O . VAL A 1 678 ? 23.291 0.658 -5.919 1.00 93.50 678 VAL A O 1
ATOM 5088 N N . PHE A 1 679 ? 21.705 0.839 -4.325 1.00 89.19 679 PHE A N 1
ATOM 5089 C CA . PHE A 1 679 ? 22.491 1.510 -3.310 1.00 89.19 679 PHE A CA 1
ATOM 5090 C C . PHE A 1 679 ? 22.389 0.739 -1.991 1.00 89.19 679 PHE A C 1
ATOM 5092 O O . PHE A 1 679 ? 21.278 0.454 -1.544 1.00 89.19 679 PHE A O 1
ATOM 5099 N N . GLY A 1 680 ? 23.528 0.436 -1.372 1.00 87.81 680 GLY A N 1
ATOM 5100 C CA . GLY A 1 680 ? 23.598 -0.257 -0.086 1.00 87.81 680 GLY A CA 1
ATOM 5101 C C . GLY A 1 680 ? 24.952 -0.090 0.595 1.00 87.81 680 GLY A C 1
ATOM 5102 O O . GLY A 1 680 ? 25.930 0.350 -0.016 1.00 87.81 680 GLY A O 1
ATOM 5103 N N . VAL A 1 681 ? 25.038 -0.471 1.868 1.00 84.50 681 VAL A N 1
ATOM 5104 C CA . VAL A 1 681 ? 26.331 -0.557 2.563 1.00 84.50 681 VAL A CA 1
ATOM 5105 C C . VAL A 1 681 ? 27.131 -1.727 2.021 1.00 84.50 681 VAL A C 1
ATOM 5107 O O . VAL A 1 681 ? 28.297 -1.557 1.644 1.00 84.50 681 VAL A O 1
ATOM 5110 N N . SER A 1 682 ? 26.484 -2.883 1.907 1.00 87.38 682 SER A N 1
ATOM 5111 C CA . SER A 1 682 ? 26.934 -3.940 1.020 1.00 87.38 682 SER A CA 1
ATOM 5112 C C . SER A 1 682 ? 25.876 -4.216 -0.037 1.00 87.38 682 SER A C 1
ATOM 5114 O O . SER A 1 682 ? 24.673 -4.074 0.186 1.00 87.38 682 SER A O 1
ATOM 5116 N N . THR A 1 683 ? 26.325 -4.557 -1.234 1.00 92.00 683 THR A N 1
ATOM 5117 C CA . THR A 1 683 ? 25.426 -4.835 -2.348 1.00 92.00 683 THR A CA 1
ATOM 5118 C C . THR A 1 683 ? 25.880 -6.075 -3.089 1.00 92.00 683 THR A C 1
ATOM 5120 O O . THR A 1 683 ? 27.072 -6.352 -3.251 1.00 92.00 683 THR A O 1
ATOM 5123 N N . ARG A 1 684 ? 24.902 -6.847 -3.549 1.00 93.50 684 ARG A N 1
ATOM 5124 C CA . ARG A 1 684 ? 25.119 -7.972 -4.447 1.00 93.50 684 ARG A CA 1
ATOM 5125 C C . ARG A 1 684 ? 24.089 -7.925 -5.555 1.00 93.50 684 ARG A C 1
ATOM 5127 O O . ARG A 1 684 ? 22.904 -8.104 -5.290 1.00 93.50 684 ARG A O 1
ATOM 5134 N N . ALA A 1 685 ? 24.545 -7.776 -6.792 1.00 96.25 685 ALA A N 1
ATOM 5135 C CA . ALA A 1 685 ? 23.704 -7.916 -7.968 1.00 96.25 685 ALA A CA 1
ATOM 5136 C C . ALA A 1 685 ? 24.119 -9.134 -8.797 1.00 96.25 685 ALA A C 1
ATOM 5138 O O . ALA A 1 685 ? 25.211 -9.156 -9.373 1.00 96.25 685 ALA A O 1
ATOM 5139 N N . ALA A 1 686 ? 23.257 -10.150 -8.900 1.00 96.06 686 ALA A N 1
ATOM 5140 C CA . ALA A 1 686 ? 23.604 -11.373 -9.622 1.00 96.06 686 ALA A CA 1
ATOM 5141 C C . ALA A 1 686 ? 22.509 -11.924 -10.539 1.00 96.06 686 ALA A C 1
ATOM 5143 O O . ALA A 1 686 ? 21.329 -11.872 -10.215 1.00 96.06 686 ALA A O 1
ATOM 5144 N N . ASN A 1 687 ? 22.922 -12.511 -11.667 1.00 96.62 687 ASN A N 1
ATOM 5145 C CA . ASN A 1 687 ? 22.052 -13.243 -12.601 1.00 96.62 687 ASN A CA 1
ATOM 5146 C C . ASN A 1 687 ? 20.854 -12.441 -13.146 1.00 96.62 687 ASN A C 1
ATOM 5148 O O . ASN A 1 687 ? 19.851 -13.018 -13.566 1.00 96.62 687 ASN A O 1
ATOM 5152 N N . ASN A 1 688 ? 20.937 -11.112 -13.171 1.00 97.62 688 ASN A N 1
ATOM 5153 C CA . ASN A 1 688 ? 19.845 -10.291 -13.681 1.00 97.62 688 ASN A CA 1
ATOM 5154 C C . ASN A 1 688 ? 19.882 -10.208 -15.212 1.00 97.62 688 ASN A C 1
ATOM 5156 O O . ASN A 1 688 ? 20.953 -10.220 -15.830 1.00 97.62 688 ASN A O 1
ATOM 5160 N N . ARG A 1 689 ? 18.706 -10.073 -15.831 1.00 96.50 689 ARG A N 1
ATOM 5161 C CA . ARG A 1 689 ? 18.542 -9.897 -17.276 1.00 96.50 689 ARG A CA 1
ATOM 5162 C C . ARG A 1 689 ? 17.809 -8.598 -17.580 1.00 96.50 689 ARG A C 1
ATOM 5164 O O . ARG A 1 689 ? 16.609 -8.488 -17.351 1.00 96.50 689 ARG A O 1
ATOM 5171 N N . MET A 1 690 ? 18.510 -7.647 -18.181 1.00 94.19 690 MET A N 1
ATOM 5172 C CA . MET A 1 690 ? 17.957 -6.375 -18.625 1.00 94.19 690 MET A CA 1
ATOM 5173 C C . MET A 1 690 ? 17.796 -6.349 -20.146 1.00 94.19 690 MET A C 1
ATOM 5175 O O . MET A 1 690 ? 18.685 -6.733 -20.914 1.00 94.19 690 MET A O 1
ATOM 5179 N N . LYS A 1 691 ? 16.631 -5.894 -20.597 1.00 90.81 691 LYS A N 1
ATOM 5180 C CA . LYS A 1 691 ? 16.292 -5.734 -22.003 1.00 90.81 691 LYS A CA 1
ATOM 5181 C C . LYS A 1 691 ? 15.922 -4.293 -22.286 1.00 90.81 691 LYS A C 1
ATOM 5183 O O . LYS A 1 691 ? 14.823 -3.844 -21.977 1.00 90.81 691 LYS A O 1
ATOM 5188 N N . GLU A 1 692 ? 16.840 -3.591 -22.929 1.00 86.38 692 GLU A N 1
ATOM 5189 C CA . GLU A 1 692 ? 16.688 -2.185 -23.255 1.00 86.38 692 GLU A CA 1
ATOM 5190 C C . GLU A 1 692 ? 16.554 -1.954 -24.763 1.00 86.38 692 GLU A C 1
ATOM 5192 O O . GLU A 1 692 ? 17.165 -2.666 -25.568 1.00 86.38 692 GLU A O 1
ATOM 5197 N N . PRO A 1 693 ? 15.805 -0.925 -25.191 1.00 77.94 693 PRO A N 1
ATOM 5198 C CA . PRO A 1 693 ? 15.718 -0.574 -26.598 1.00 77.94 693 PRO A CA 1
ATOM 5199 C C . PRO A 1 693 ? 17.054 -0.011 -27.074 1.00 77.94 693 PRO A C 1
ATOM 5201 O O . PRO A 1 693 ? 17.661 0.833 -26.407 1.00 77.94 693 PRO A O 1
ATOM 5204 N N . LEU A 1 694 ? 17.475 -0.420 -28.272 1.00 69.06 694 LEU A N 1
ATOM 5205 C CA . LEU A 1 694 ? 18.614 0.182 -28.950 1.00 69.06 694 LEU A CA 1
ATOM 5206 C C . LEU A 1 694 ? 18.255 1.612 -29.352 1.00 69.06 694 LEU A C 1
ATOM 5208 O O . LEU A 1 694 ? 17.466 1.829 -30.274 1.00 69.06 694 LEU A O 1
ATOM 5212 N N . LEU A 1 695 ? 18.868 2.588 -28.693 1.00 61.59 695 LEU A N 1
ATOM 5213 C CA . LEU A 1 695 ? 18.785 3.964 -29.146 1.00 61.59 695 LEU A CA 1
ATOM 5214 C C . LEU A 1 695 ? 19.863 4.191 -30.214 1.00 61.59 695 LEU A C 1
ATOM 5216 O O . LEU A 1 695 ? 21.043 4.343 -29.895 1.00 61.59 695 LEU A O 1
ATOM 5220 N N . VAL A 1 696 ? 19.460 4.153 -31.487 1.00 52.53 696 VAL A N 1
ATOM 5221 C CA . VAL A 1 696 ? 20.317 4.534 -32.620 1.00 52.53 696 VAL A CA 1
ATOM 5222 C C . VAL A 1 696 ? 20.326 6.060 -32.706 1.00 52.53 696 VAL A C 1
ATOM 5224 O O . VAL A 1 696 ? 19.713 6.656 -33.586 1.00 52.53 696 VAL A O 1
ATOM 5227 N N . GLU A 1 697 ? 20.978 6.716 -31.752 1.00 50.53 697 GLU A N 1
ATOM 5228 C CA . GLU A 1 697 ? 21.350 8.118 -31.924 1.00 50.53 697 GLU A CA 1
ATOM 5229 C C . GLU A 1 697 ? 22.535 8.149 -32.890 1.00 50.53 697 GLU A C 1
ATOM 5231 O O . GLU A 1 697 ? 23.676 7.868 -32.523 1.00 50.53 697 GLU A O 1
ATOM 5236 N N . LEU A 1 698 ? 22.261 8.444 -34.165 1.00 45.38 698 LEU A N 1
ATOM 5237 C CA . LEU A 1 698 ? 23.312 8.925 -35.054 1.00 45.38 698 LEU A CA 1
ATOM 5238 C C . LEU A 1 698 ? 23.850 10.215 -34.420 1.00 45.38 698 LEU A C 1
ATOM 5240 O O . LEU A 1 698 ? 23.039 11.090 -34.112 1.00 45.38 698 LEU A O 1
ATOM 5244 N N . PRO A 1 699 ? 25.168 10.364 -34.209 1.00 46.53 699 PRO A N 1
ATOM 5245 C CA . PRO A 1 699 ? 25.737 11.605 -33.705 1.00 46.53 699 PRO A CA 1
ATOM 5246 C C . PRO A 1 699 ? 25.554 12.697 -34.765 1.00 46.53 699 PRO A C 1
ATOM 5248 O O . PRO A 1 699 ? 26.420 12.942 -35.602 1.00 46.53 699 PRO A O 1
ATOM 5251 N N . VAL A 1 700 ? 24.392 13.346 -34.768 1.00 43.50 700 VAL A N 1
ATOM 5252 C CA . VAL A 1 700 ? 24.129 14.516 -35.599 1.00 43.50 700 VAL A CA 1
ATOM 5253 C C . VAL A 1 700 ? 24.704 15.712 -34.847 1.00 43.50 700 VAL A C 1
ATOM 5255 O O . VAL A 1 700 ? 24.130 16.180 -33.871 1.00 43.50 700 VAL A O 1
ATOM 5258 N N . GLY A 1 701 ? 25.876 16.186 -35.274 1.00 52.06 701 GLY A N 1
ATOM 5259 C CA . GLY A 1 701 ? 26.446 17.450 -34.791 1.00 52.06 701 GLY A CA 1
ATOM 5260 C C . GLY A 1 701 ? 27.428 17.372 -33.616 1.00 52.06 701 GLY A C 1
ATOM 5261 O O . GLY A 1 701 ? 27.689 18.398 -33.000 1.00 52.06 701 GLY A O 1
ATOM 5262 N N . GLY A 1 702 ? 28.006 16.205 -33.304 1.00 49.97 702 GLY A N 1
ATOM 5263 C CA . GLY A 1 702 ? 29.107 16.115 -32.327 1.00 49.97 702 GLY A CA 1
ATOM 5264 C C . GLY A 1 702 ? 28.705 16.297 -30.856 1.00 49.97 702 GLY A C 1
ATOM 5265 O O . GLY A 1 702 ? 29.575 16.479 -30.008 1.00 49.97 702 GLY A O 1
ATOM 5266 N N . VAL A 1 703 ? 27.409 16.227 -30.537 1.00 50.22 703 VAL A N 1
ATOM 5267 C CA . VAL A 1 703 ? 26.927 16.190 -29.150 1.00 50.22 703 VAL A CA 1
ATOM 5268 C C . VAL A 1 703 ? 27.233 14.811 -28.563 1.00 50.22 703 VAL A C 1
ATOM 5270 O O . VAL A 1 703 ? 26.811 13.790 -29.106 1.00 50.22 703 VAL A O 1
ATOM 5273 N N . ALA A 1 704 ? 27.995 14.774 -27.470 1.00 55.22 704 ALA A N 1
ATOM 5274 C CA . ALA A 1 704 ? 28.288 13.539 -26.755 1.00 55.22 704 ALA A CA 1
ATOM 5275 C C . ALA A 1 704 ? 26.995 12.965 -26.156 1.00 55.22 704 ALA A C 1
ATOM 5277 O O . ALA A 1 704 ? 26.335 13.614 -25.344 1.00 55.22 704 ALA A O 1
ATOM 5278 N N . VAL A 1 705 ? 26.636 11.744 -26.554 1.00 58.50 705 VAL A N 1
ATOM 5279 C CA . VAL A 1 705 ? 25.519 11.013 -25.949 1.00 58.50 705 VAL A CA 1
ATOM 5280 C C . VAL A 1 705 ? 25.911 10.655 -24.514 1.00 58.50 705 VAL A C 1
ATOM 5282 O O . VAL A 1 705 ? 26.969 10.046 -24.323 1.00 58.50 705 VAL A O 1
ATOM 5285 N N . PRO A 1 706 ? 25.102 10.994 -23.495 1.00 65.44 706 PRO A N 1
ATOM 5286 C CA . PRO A 1 706 ? 25.449 10.669 -22.119 1.00 65.44 706 PRO A CA 1
ATOM 5287 C C . PRO A 1 706 ? 25.544 9.150 -21.928 1.00 65.44 706 PRO A C 1
ATOM 5289 O O . PRO A 1 706 ? 24.790 8.400 -22.569 1.00 65.44 706 PRO A O 1
ATOM 5292 N N . PRO A 1 707 ? 26.449 8.677 -21.056 1.00 71.12 707 PRO A N 1
ATOM 5293 C CA . PRO A 1 707 ? 26.614 7.254 -20.808 1.00 71.12 707 PRO A CA 1
ATOM 5294 C C . PRO A 1 707 ? 25.308 6.652 -20.282 1.00 71.12 707 PRO A C 1
ATOM 5296 O O . PRO A 1 707 ? 24.542 7.305 -19.569 1.00 71.12 707 PRO A O 1
ATOM 5299 N N . ARG A 1 708 ? 25.050 5.405 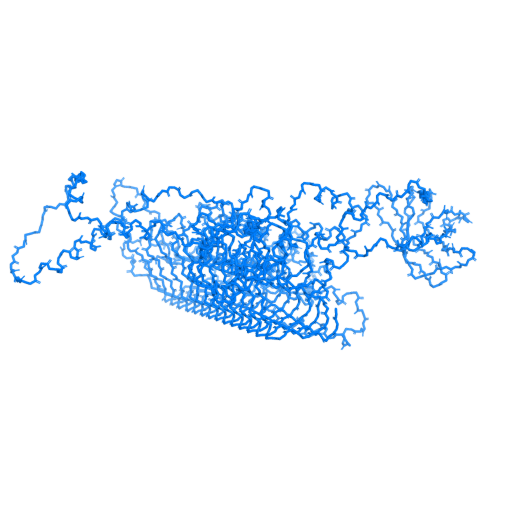-20.680 1.00 80.31 708 ARG A N 1
ATOM 5300 C CA . ARG A 1 708 ? 23.879 4.637 -20.256 1.00 80.31 708 ARG A CA 1
ATOM 5301 C C . ARG A 1 708 ? 24.316 3.309 -19.675 1.00 80.31 708 ARG A C 1
ATOM 5303 O O . ARG A 1 708 ? 25.277 2.717 -20.171 1.00 80.31 708 ARG A O 1
ATOM 5310 N N . PHE A 1 709 ? 23.573 2.849 -18.683 1.00 87.31 709 PHE A N 1
ATOM 5311 C CA . PHE A 1 709 ? 23.896 1.669 -17.904 1.00 87.31 709 PHE A CA 1
ATOM 5312 C C . PHE A 1 709 ? 22.702 0.717 -17.832 1.00 87.31 709 PHE A C 1
ATOM 5314 O O . PHE A 1 709 ? 21.549 1.142 -17.801 1.00 87.31 709 PHE A O 1
ATOM 5321 N N . SER A 1 710 ? 22.977 -0.581 -17.829 1.00 90.81 710 SER A N 1
ATOM 5322 C CA . SER A 1 710 ? 21.984 -1.601 -17.486 1.00 90.81 710 SER A CA 1
ATOM 5323 C C . SER A 1 710 ? 21.848 -1.706 -15.969 1.00 90.81 710 SER A C 1
ATOM 5325 O O . SER A 1 710 ? 20.754 -1.894 -15.449 1.00 90.81 710 SER A O 1
ATOM 5327 N N . LEU A 1 711 ? 22.947 -1.515 -15.245 1.00 92.38 711 LEU A N 1
ATOM 5328 C CA . LEU A 1 711 ? 22.975 -1.531 -13.792 1.00 92.38 711 LEU A CA 1
ATOM 5329 C C . LEU A 1 711 ? 24.076 -0.592 -13.309 1.00 92.38 711 LEU A C 1
ATOM 5331 O O . LEU A 1 711 ? 25.212 -0.660 -13.790 1.00 92.38 711 LEU A O 1
ATOM 5335 N N . VAL A 1 712 ? 23.717 0.263 -12.358 1.00 90.81 712 VAL A N 1
ATOM 5336 C CA . VAL A 1 712 ? 24.661 0.997 -11.521 1.00 90.81 712 VAL A CA 1
ATOM 5337 C C . VAL A 1 712 ? 24.523 0.459 -10.105 1.00 90.81 712 VAL A C 1
ATOM 5339 O O . VAL A 1 712 ? 23.448 0.538 -9.515 1.00 90.81 712 VAL A O 1
ATOM 5342 N N . GLU A 1 713 ? 25.603 -0.090 -9.576 1.00 91.00 713 GLU A N 1
ATOM 5343 C CA . GLU A 1 713 ? 25.695 -0.550 -8.197 1.00 91.00 713 GLU A CA 1
ATOM 5344 C C . GLU A 1 713 ? 26.577 0.423 -7.414 1.00 91.00 713 GLU A C 1
ATOM 5346 O O . GLU A 1 713 ? 27.661 0.803 -7.865 1.00 91.00 713 GLU A O 1
ATOM 5351 N N . VAL A 1 714 ? 26.081 0.866 -6.265 1.00 87.06 714 VAL A N 1
ATOM 5352 C CA . VAL A 1 714 ? 26.749 1.813 -5.379 1.00 87.06 714 VAL A CA 1
ATOM 5353 C C . VAL A 1 714 ? 26.849 1.170 -4.004 1.00 87.06 714 VAL A C 1
ATOM 5355 O O . VAL A 1 714 ? 25.835 0.961 -3.343 1.00 87.06 714 VAL A O 1
ATOM 5358 N N . CYS A 1 715 ? 28.074 0.863 -3.588 1.00 83.81 715 CYS A N 1
ATOM 5359 C CA . CYS A 1 715 ? 28.359 0.211 -2.318 1.00 83.81 715 CYS A CA 1
ATOM 5360 C C . CYS A 1 715 ? 29.324 1.032 -1.471 1.00 83.81 715 CYS A C 1
ATOM 5362 O O . CYS A 1 715 ? 30.280 1.619 -1.985 1.00 83.81 715 CYS A O 1
ATOM 5364 N N . PHE A 1 716 ? 29.096 1.038 -0.162 1.00 77.19 716 PHE A N 1
ATOM 5365 C CA . PHE A 1 716 ? 30.019 1.657 0.783 1.00 77.19 716 PHE A CA 1
ATOM 5366 C C . PHE A 1 716 ? 31.208 0.733 1.070 1.00 77.19 716 PHE A C 1
ATOM 5368 O O . PHE A 1 716 ? 32.347 1.107 0.823 1.00 77.19 716 PHE A O 1
ATOM 5375 N N . SER A 1 717 ? 30.951 -0.501 1.514 1.00 77.00 717 SER A N 1
ATOM 5376 C CA . SER A 1 717 ? 32.005 -1.420 1.958 1.00 77.00 717 SER A CA 1
ATOM 5377 C C . SER A 1 717 ? 32.319 -2.517 0.942 1.00 77.00 717 SER A C 1
ATOM 5379 O O . SER A 1 717 ? 33.437 -2.613 0.439 1.00 77.00 717 SER A O 1
ATOM 5381 N N . VAL A 1 718 ? 31.347 -3.371 0.614 1.00 81.25 718 VAL A N 1
ATOM 5382 C CA . VAL A 1 718 ? 31.576 -4.511 -0.285 1.00 81.25 718 VAL A CA 1
ATOM 5383 C C . VAL A 1 718 ? 30.488 -4.552 -1.342 1.00 81.25 718 VAL A C 1
ATOM 5385 O O . VAL A 1 718 ? 29.306 -4.613 -1.021 1.00 81.25 718 VAL A O 1
ATOM 5388 N N . GLY A 1 719 ? 30.907 -4.541 -2.605 1.00 83.38 719 GLY A N 1
ATOM 5389 C CA . GLY A 1 719 ? 30.028 -4.652 -3.765 1.00 83.38 719 GLY A CA 1
ATOM 5390 C C . GLY A 1 719 ? 30.397 -5.837 -4.644 1.00 83.38 719 GLY A C 1
ATOM 5391 O O . GLY A 1 719 ? 31.568 -6.230 -4.746 1.00 83.38 719 GLY A O 1
ATOM 5392 N N . GLY A 1 720 ? 29.401 -6.410 -5.303 1.00 86.69 720 GLY A N 1
ATOM 5393 C CA . GLY A 1 720 ? 29.569 -7.613 -6.097 1.00 86.69 720 GLY A CA 1
ATOM 5394 C C . GLY A 1 720 ? 28.552 -7.722 -7.221 1.00 86.69 720 GLY A C 1
ATOM 5395 O O . GLY A 1 720 ? 27.415 -8.129 -6.986 1.00 86.69 720 GLY A O 1
ATOM 5396 N N . MET A 1 721 ? 29.004 -7.481 -8.455 1.00 88.88 721 MET A N 1
ATOM 5397 C CA . MET A 1 721 ? 28.206 -7.702 -9.664 1.00 88.88 721 MET A CA 1
ATOM 5398 C C . MET A 1 721 ? 28.621 -9.003 -10.364 1.00 88.88 721 MET A C 1
ATOM 5400 O O . MET A 1 721 ? 29.724 -9.094 -10.915 1.00 88.88 721 MET A O 1
ATOM 5404 N N . PHE A 1 722 ? 27.723 -9.990 -10.420 1.00 91.50 722 PHE A N 1
ATOM 5405 C CA . PHE A 1 722 ? 28.017 -11.320 -10.961 1.00 91.50 722 PHE A CA 1
ATOM 5406 C C . PHE A 1 722 ? 27.032 -11.778 -12.042 1.00 91.50 722 PHE A C 1
ATOM 5408 O O . PHE A 1 722 ? 25.837 -11.900 -11.803 1.00 91.50 722 PHE A O 1
ATOM 5415 N N . ASN A 1 723 ? 27.540 -12.158 -13.214 1.00 93.12 723 ASN A N 1
ATOM 5416 C CA . ASN A 1 723 ? 26.774 -12.885 -14.235 1.00 93.12 723 ASN A CA 1
ATOM 5417 C C . ASN A 1 723 ? 25.482 -12.173 -14.707 1.00 93.12 723 ASN A C 1
ATOM 5419 O O . ASN A 1 723 ? 24.495 -12.817 -15.058 1.00 93.12 723 ASN A O 1
ATOM 5423 N N . ASN A 1 724 ? 25.474 -10.839 -14.718 1.00 94.19 724 ASN A N 1
ATOM 5424 C CA . ASN A 1 724 ? 24.350 -10.046 -15.213 1.00 94.19 724 ASN A CA 1
ATOM 5425 C C . ASN A 1 724 ? 24.415 -9.888 -16.740 1.00 94.19 724 ASN A C 1
ATOM 5427 O O . ASN A 1 724 ? 25.494 -9.858 -17.337 1.00 94.19 724 ASN A O 1
ATOM 5431 N N . GLN A 1 725 ? 23.263 -9.752 -17.390 1.00 93.94 725 GLN A N 1
ATOM 5432 C CA . GLN A 1 725 ? 23.154 -9.574 -18.839 1.00 93.94 725 GLN A CA 1
ATOM 5433 C C . GLN A 1 725 ? 22.308 -8.347 -19.162 1.00 93.94 725 GLN A C 1
ATOM 5435 O O . GLN A 1 725 ? 21.205 -8.207 -18.648 1.00 93.94 725 GLN A O 1
ATOM 5440 N N . GLY A 1 726 ? 22.798 -7.479 -20.042 1.00 91.06 726 GLY A N 1
ATOM 5441 C CA . GLY A 1 726 ? 22.121 -6.235 -20.408 1.00 91.06 726 GLY A CA 1
ATOM 5442 C C . GLY A 1 726 ? 22.557 -5.718 -21.773 1.00 91.06 726 GLY A C 1
ATOM 5443 O O . GLY A 1 726 ? 23.522 -6.212 -22.363 1.00 91.06 726 GLY A O 1
ATOM 5444 N N . HIS A 1 727 ? 21.856 -4.724 -22.314 1.00 86.62 727 HIS A N 1
ATOM 5445 C CA . HIS A 1 727 ? 22.253 -4.095 -23.577 1.00 86.62 727 HIS A CA 1
ATOM 5446 C C . HIS A 1 727 ? 23.271 -2.966 -23.364 1.00 86.62 727 HIS A C 1
ATOM 5448 O O . HIS A 1 727 ? 24.077 -2.700 -24.257 1.00 86.62 727 HIS A O 1
ATOM 5454 N N . TYR A 1 728 ? 23.270 -2.329 -22.192 1.00 86.62 728 TYR A N 1
ATOM 5455 C CA . TYR A 1 728 ? 24.146 -1.212 -21.840 1.00 86.62 728 TYR A CA 1
ATOM 5456 C C . TYR A 1 728 ? 25.273 -1.627 -20.880 1.00 86.62 728 TYR A C 1
ATOM 5458 O O . TYR A 1 728 ? 25.417 -2.794 -20.525 1.00 86.62 728 TYR A O 1
ATOM 5466 N N . CYS A 1 729 ? 26.129 -0.667 -20.518 1.00 87.06 729 CYS A N 1
ATOM 5467 C CA . CYS A 1 729 ? 27.278 -0.901 -19.646 1.00 87.06 729 CYS A CA 1
ATOM 5468 C C . CYS A 1 729 ? 26.838 -1.213 -18.205 1.00 87.06 729 CYS A C 1
ATOM 5470 O O . CYS A 1 729 ? 25.756 -0.822 -17.774 1.00 87.06 729 CYS A O 1
ATOM 5472 N N . PHE A 1 730 ? 27.709 -1.862 -17.446 1.00 88.56 730 PHE A N 1
ATOM 5473 C CA . PHE A 1 730 ? 27.569 -2.024 -15.999 1.00 88.56 730 PHE A CA 1
ATOM 5474 C C . PHE A 1 730 ? 28.490 -1.011 -15.320 1.00 88.56 730 PHE A C 1
ATOM 5476 O O . PHE A 1 730 ? 29.447 -0.554 -15.947 1.00 88.56 730 PHE A O 1
ATOM 5483 N N . ARG A 1 731 ? 28.189 -0.587 -14.095 1.00 88.62 731 ARG A N 1
ATOM 5484 C CA . ARG A 1 731 ? 29.077 0.298 -13.335 1.00 88.62 731 ARG A CA 1
ATOM 5485 C C . ARG A 1 731 ? 28.960 0.017 -11.847 1.00 88.62 731 ARG A C 1
ATOM 5487 O O . ARG A 1 731 ? 27.859 0.058 -11.314 1.00 88.62 731 ARG A O 1
ATOM 5494 N N . LEU A 1 732 ? 30.100 -0.197 -11.202 1.00 87.75 732 LEU A N 1
ATOM 5495 C CA . LEU A 1 732 ? 30.228 -0.396 -9.763 1.00 87.75 732 LEU A CA 1
ATOM 5496 C C . LEU A 1 732 ? 31.001 0.774 -9.154 1.00 87.75 732 LEU A C 1
ATOM 5498 O O . LEU A 1 732 ? 32.129 1.064 -9.558 1.00 87.75 732 LEU A O 1
ATOM 5502 N N . LEU A 1 733 ? 30.385 1.457 -8.195 1.00 85.38 733 LEU A N 1
ATOM 5503 C CA . LEU A 1 733 ? 31.000 2.524 -7.415 1.00 85.38 733 LEU A CA 1
ATOM 5504 C C . LEU A 1 733 ? 31.247 2.000 -6.000 1.00 85.38 733 LEU A C 1
ATOM 5506 O O . LEU A 1 733 ? 30.286 1.724 -5.289 1.00 85.38 733 LEU A O 1
ATOM 5510 N N . SER A 1 734 ? 32.509 1.921 -5.569 1.00 81.31 734 SER A N 1
ATOM 5511 C CA . SER A 1 734 ? 32.882 1.430 -4.228 1.00 81.31 734 SER A CA 1
ATOM 5512 C C . SER A 1 734 ? 33.851 2.371 -3.505 1.00 81.31 734 SER A C 1
ATOM 5514 O O . SER A 1 734 ? 34.759 2.911 -4.147 1.00 81.31 734 SER A O 1
ATOM 5516 N N . GLU A 1 735 ? 33.661 2.601 -2.198 1.00 72.94 735 GLU A N 1
ATOM 5517 C CA . GLU A 1 735 ? 34.648 3.327 -1.375 1.00 72.94 735 GLU A CA 1
ATOM 5518 C C . GLU A 1 735 ? 35.897 2.456 -1.171 1.00 72.94 735 GLU A C 1
ATOM 5520 O O . GLU A 1 735 ? 37.023 2.920 -1.360 1.00 72.94 735 GLU A O 1
ATOM 5525 N N . ASP A 1 736 ? 35.692 1.166 -0.895 1.00 64.75 736 ASP A N 1
ATOM 5526 C CA . ASP A 1 736 ? 36.761 0.193 -0.689 1.00 64.75 736 ASP A CA 1
ATOM 5527 C C . ASP A 1 736 ? 37.175 -0.528 -1.983 1.00 64.75 736 ASP A C 1
ATOM 5529 O O . ASP A 1 736 ? 36.387 -0.747 -2.906 1.00 64.75 736 ASP A O 1
ATOM 5533 N N . GLY A 1 737 ? 38.428 -0.993 -2.029 1.00 60.38 737 GLY A N 1
ATOM 5534 C CA . GLY A 1 737 ? 38.964 -1.813 -3.126 1.00 60.38 737 GLY A CA 1
ATOM 5535 C C . GLY A 1 737 ? 38.436 -3.256 -3.180 1.00 60.38 737 GLY A C 1
ATOM 5536 O O . GLY A 1 737 ? 38.885 -4.024 -4.027 1.00 60.38 737 GLY A O 1
ATOM 5537 N N . ASN A 1 738 ? 37.506 -3.632 -2.295 1.00 68.56 738 ASN A N 1
ATOM 5538 C CA . ASN A 1 738 ? 36.941 -4.984 -2.179 1.00 68.56 738 ASN A CA 1
ATOM 5539 C C . ASN A 1 738 ? 35.712 -5.216 -3.078 1.00 68.56 738 ASN A C 1
ATOM 5541 O O . ASN A 1 738 ? 34.957 -6.166 -2.877 1.00 68.56 738 ASN A O 1
ATOM 5545 N N . ALA A 1 739 ? 35.518 -4.358 -4.076 1.00 80.81 739 ALA A N 1
ATOM 5546 C CA . ALA A 1 739 ? 34.478 -4.495 -5.081 1.00 80.81 739 ALA A CA 1
ATOM 5547 C C . ALA A 1 739 ? 34.886 -5.526 -6.143 1.00 80.81 739 ALA A C 1
ATOM 5549 O O . ALA A 1 739 ? 36.028 -5.541 -6.610 1.00 80.81 739 ALA A O 1
ATOM 5550 N N . SER A 1 740 ? 33.947 -6.376 -6.557 1.00 82.62 740 SER A N 1
ATOM 5551 C CA . SER A 1 740 ? 34.202 -7.371 -7.598 1.00 82.62 740 SER A CA 1
ATOM 5552 C C . SER A 1 740 ? 33.155 -7.340 -8.699 1.00 82.62 740 SER A C 1
ATOM 5554 O O . SER A 1 740 ? 31.964 -7.137 -8.470 1.00 82.62 740 SER A O 1
ATOM 5556 N N . GLU A 1 741 ? 33.627 -7.566 -9.919 1.00 81.75 741 GLU A N 1
ATOM 5557 C CA . GLU A 1 741 ? 32.784 -7.672 -11.093 1.00 81.75 741 GLU A CA 1
ATOM 5558 C C . GLU A 1 741 ? 33.221 -8.875 -11.931 1.00 81.75 741 GLU A C 1
ATOM 5560 O O . GLU A 1 741 ? 34.354 -8.925 -12.416 1.00 81.75 741 GLU A O 1
ATOM 5565 N N . PHE A 1 742 ? 32.335 -9.856 -12.117 1.00 82.94 742 PHE A N 1
ATOM 5566 C CA . PHE A 1 742 ? 32.654 -11.052 -12.896 1.00 82.94 742 PHE A CA 1
ATOM 5567 C C . PHE A 1 742 ? 31.471 -11.545 -13.729 1.00 82.94 742 PHE A C 1
ATOM 5569 O O . PHE A 1 742 ? 30.336 -11.596 -13.273 1.00 82.94 742 PHE A O 1
ATOM 5576 N N . GLY A 1 743 ? 31.735 -11.966 -14.967 1.00 83.06 743 GLY A N 1
ATOM 5577 C CA . GLY A 1 743 ? 30.731 -12.622 -15.812 1.00 83.06 743 GLY A CA 1
ATOM 5578 C C . GLY A 1 743 ? 29.639 -11.710 -16.386 1.00 83.06 743 GLY A C 1
ATOM 5579 O O . GLY A 1 743 ? 28.738 -12.223 -17.041 1.00 83.06 743 GLY A O 1
ATOM 5580 N N . ASN A 1 744 ? 29.703 -10.385 -16.198 1.00 86.69 744 ASN A N 1
ATOM 5581 C CA . ASN A 1 744 ? 28.702 -9.476 -16.764 1.00 86.69 744 ASN A CA 1
ATOM 5582 C C . ASN A 1 744 ? 28.855 -9.308 -18.286 1.00 86.69 744 ASN A C 1
ATOM 5584 O O . ASN A 1 744 ? 29.928 -8.981 -18.821 1.00 86.69 744 ASN A O 1
ATOM 5588 N N . LEU A 1 745 ? 27.744 -9.471 -19.000 1.00 85.88 745 LEU A N 1
ATOM 5589 C CA . LEU A 1 745 ? 27.669 -9.392 -20.451 1.00 85.88 745 LEU A CA 1
ATOM 5590 C C . LEU A 1 745 ? 26.810 -8.204 -20.889 1.00 85.88 745 LEU A C 1
ATOM 5592 O O . LEU A 1 745 ? 25.584 -8.249 -20.841 1.00 85.88 745 LEU A O 1
ATOM 5596 N N . ALA A 1 746 ? 27.473 -7.164 -21.393 1.00 83.31 746 ALA A N 1
ATOM 5597 C CA . ALA A 1 746 ? 26.829 -6.103 -22.160 1.00 83.31 746 ALA A CA 1
ATOM 5598 C C . ALA A 1 746 ? 26.827 -6.468 -23.655 1.00 83.31 746 ALA A C 1
ATOM 5600 O O . ALA A 1 746 ? 27.878 -6.773 -24.222 1.00 83.31 746 ALA A O 1
ATOM 5601 N N . LEU A 1 747 ? 25.655 -6.450 -24.290 1.00 79.50 747 LEU A N 1
ATOM 5602 C CA . LEU A 1 747 ? 25.477 -6.879 -25.685 1.00 79.50 747 LEU A CA 1
ATOM 5603 C C . LEU A 1 747 ? 25.930 -5.831 -26.716 1.00 79.50 747 LEU A C 1
ATOM 5605 O O . LEU A 1 747 ? 26.163 -6.176 -27.871 1.00 79.50 747 LEU A O 1
ATOM 5609 N N . ILE A 1 748 ? 26.078 -4.563 -26.317 1.00 69.56 748 ILE A N 1
ATOM 5610 C CA . ILE A 1 748 ? 26.442 -3.441 -27.203 1.00 69.56 748 ILE A CA 1
ATOM 5611 C C . ILE A 1 748 ? 27.789 -2.817 -26.770 1.00 69.56 748 ILE A C 1
ATOM 5613 O O . ILE A 1 748 ? 27.961 -1.598 -26.770 1.00 69.56 748 ILE A O 1
ATOM 5617 N N . LYS A 1 749 ? 28.767 -3.645 -26.368 1.00 55.84 749 LYS A N 1
ATOM 5618 C CA . LYS A 1 749 ? 30.098 -3.165 -25.930 1.00 55.84 749 LYS A CA 1
ATOM 5619 C C . LYS A 1 749 ? 30.859 -2.411 -27.029 1.00 55.84 749 LYS A C 1
ATOM 5621 O O . LYS A 1 749 ? 31.535 -1.435 -26.730 1.00 55.84 749 LYS A O 1
ATOM 5626 N N . ASP A 1 750 ? 30.699 -2.802 -28.292 1.00 50.69 750 ASP A N 1
ATOM 5627 C CA . ASP A 1 750 ? 31.504 -2.259 -29.399 1.00 50.69 750 ASP A CA 1
ATOM 5628 C C . ASP A 1 750 ? 31.109 -0.834 -29.831 1.00 50.69 750 ASP A C 1
ATOM 5630 O O . ASP A 1 750 ? 31.890 -0.152 -30.492 1.00 50.69 750 ASP A O 1
ATOM 5634 N N . PHE A 1 751 ? 29.917 -0.354 -29.451 1.00 49.00 751 PHE A N 1
ATOM 5635 C CA . PHE A 1 751 ? 29.417 0.976 -29.841 1.00 49.00 751 PHE A CA 1
ATOM 5636 C C . PHE A 1 751 ? 29.447 2.012 -28.711 1.00 49.00 751 PHE A C 1
ATOM 5638 O O . PHE A 1 751 ? 29.127 3.178 -28.950 1.00 49.00 751 PHE A O 1
ATOM 5645 N N . ARG A 1 752 ? 29.794 1.619 -27.479 1.00 56.03 752 ARG A N 1
ATOM 5646 C CA . ARG A 1 752 ? 29.834 2.521 -26.321 1.00 56.03 752 ARG A CA 1
ATOM 5647 C C . ARG A 1 752 ? 31.124 2.292 -25.543 1.00 56.03 752 ARG A C 1
ATOM 5649 O O . ARG A 1 752 ? 31.356 1.211 -25.020 1.00 56.03 752 ARG A O 1
ATOM 5656 N N . SER A 1 753 ? 31.960 3.321 -25.442 1.00 58.22 753 SER A N 1
ATOM 5657 C CA . SER A 1 753 ? 33.142 3.332 -24.580 1.00 58.22 753 SER A CA 1
ATOM 5658 C C . SER A 1 753 ? 32.702 3.287 -23.112 1.00 58.22 753 SER A C 1
ATOM 5660 O O . SER A 1 753 ? 32.513 4.325 -22.485 1.00 58.22 753 SER A O 1
ATOM 5662 N N . CYS A 1 754 ? 32.513 2.080 -22.567 1.00 62.97 754 CYS A N 1
ATOM 5663 C CA . CYS A 1 754 ? 32.016 1.868 -21.201 1.00 62.97 754 CYS A CA 1
ATOM 5664 C C . CYS A 1 754 ? 32.928 2.432 -20.090 1.00 62.97 754 CYS A C 1
ATOM 5666 O O . CYS A 1 754 ? 32.501 2.480 -18.940 1.00 62.97 754 CYS A O 1
ATOM 5668 N N . GLY A 1 755 ? 34.130 2.923 -20.421 1.00 63.50 755 GLY A N 1
ATOM 5669 C CA . GLY A 1 755 ? 35.080 3.484 -19.457 1.00 63.50 755 GLY A CA 1
ATOM 5670 C C . GLY A 1 755 ? 35.514 2.462 -18.405 1.00 63.50 755 GLY A C 1
ATOM 5671 O O . GLY A 1 755 ? 35.312 1.260 -18.580 1.00 63.50 755 GLY A O 1
ATOM 5672 N N . ASP A 1 756 ? 36.107 2.949 -17.316 1.00 59.38 756 ASP A N 1
ATOM 5673 C CA . ASP A 1 756 ? 36.374 2.117 -16.143 1.00 59.38 756 ASP A CA 1
ATOM 5674 C C . ASP A 1 756 ? 35.044 1.670 -15.520 1.00 59.38 756 ASP A C 1
ATOM 5676 O O . ASP A 1 756 ? 34.142 2.481 -15.268 1.00 59.38 756 ASP A O 1
ATOM 5680 N N . ILE A 1 757 ? 34.923 0.355 -15.330 1.00 71.06 757 ILE A N 1
ATOM 5681 C CA . ILE A 1 757 ? 33.686 -0.301 -14.891 1.00 71.06 757 ILE A CA 1
ATOM 5682 C C . ILE A 1 757 ? 33.568 -0.279 -13.360 1.00 71.06 757 ILE A C 1
ATOM 5684 O O . ILE A 1 757 ? 32.472 -0.119 -12.826 1.00 71.06 757 ILE A O 1
ATOM 5688 N N . ILE A 1 758 ? 34.712 -0.324 -12.668 1.00 74.75 758 ILE A N 1
ATOM 5689 C CA . ILE A 1 758 ? 34.835 -0.115 -11.224 1.00 74.75 758 ILE A CA 1
ATOM 5690 C C . ILE A 1 758 ? 35.481 1.252 -11.000 1.00 74.75 758 ILE A C 1
ATOM 5692 O O . ILE A 1 758 ? 36.586 1.502 -11.483 1.00 74.75 758 ILE A O 1
ATOM 5696 N N . LEU A 1 759 ? 34.800 2.132 -10.270 1.00 74.06 759 LEU A N 1
ATOM 5697 C CA . LEU A 1 759 ? 35.294 3.468 -9.947 1.00 74.06 759 LEU A CA 1
ATOM 5698 C C . LEU A 1 759 ? 35.324 3.679 -8.435 1.00 74.06 759 LEU A C 1
ATOM 5700 O O . LEU A 1 759 ? 34.372 3.349 -7.727 1.00 74.06 759 LEU A O 1
ATOM 5704 N N . GLN A 1 760 ? 36.409 4.291 -7.962 1.00 69.81 760 GLN A N 1
ATOM 5705 C CA . GLN A 1 760 ? 36.474 4.803 -6.598 1.00 69.81 760 GLN A CA 1
ATOM 5706 C C . GLN A 1 760 ? 35.584 6.036 -6.451 1.00 69.81 760 GLN A C 1
ATOM 5708 O O . GLN A 1 760 ? 35.474 6.863 -7.364 1.00 69.81 760 GLN A O 1
ATOM 5713 N N . TRP A 1 761 ? 34.951 6.157 -5.289 1.00 67.44 761 TRP A N 1
ATOM 5714 C CA . TRP A 1 761 ? 34.052 7.263 -4.989 1.00 67.44 761 TRP A CA 1
ATOM 5715 C C . TRP A 1 761 ? 34.774 8.620 -4.992 1.00 67.44 761 TRP A C 1
ATOM 5717 O O . TRP A 1 761 ? 35.884 8.741 -4.467 1.00 67.44 761 TRP A O 1
ATOM 5727 N N . PRO A 1 762 ? 34.134 9.693 -5.493 1.00 64.25 762 PRO A N 1
ATOM 5728 C CA . PRO A 1 762 ? 34.577 11.051 -5.213 1.00 64.25 762 PRO A CA 1
ATOM 5729 C C . PRO A 1 762 ? 34.499 11.335 -3.706 1.00 64.25 762 PRO A C 1
ATOM 5731 O O . PRO A 1 762 ? 33.478 11.070 -3.071 1.00 64.25 762 PRO A O 1
ATOM 5734 N N . GLN A 1 763 ? 35.534 11.961 -3.142 1.00 62.19 763 GLN A N 1
ATOM 5735 C CA . GLN A 1 763 ? 35.634 12.244 -1.700 1.00 62.19 763 GLN A CA 1
ATOM 5736 C C . GLN A 1 763 ? 34.429 13.035 -1.141 1.00 62.19 763 GLN A C 1
ATOM 5738 O O . GLN A 1 763 ? 34.038 12.851 0.008 1.00 62.19 763 GLN A O 1
ATOM 5743 N N . GLN A 1 764 ? 33.796 13.877 -1.967 1.00 59.75 764 GLN A N 1
ATOM 5744 C CA . GLN A 1 764 ? 32.596 14.643 -1.607 1.00 59.75 764 GLN A CA 1
ATOM 5745 C C . GLN A 1 764 ? 31.352 13.760 -1.383 1.00 59.75 764 GLN A C 1
ATOM 5747 O O . GLN A 1 764 ? 30.542 14.072 -0.515 1.00 59.75 764 GLN A O 1
ATOM 5752 N N . MET A 1 765 ? 31.206 12.648 -2.119 1.00 61.88 765 MET A N 1
ATOM 5753 C CA . MET A 1 765 ? 30.086 11.712 -1.938 1.00 61.88 765 MET A CA 1
ATOM 5754 C C . MET A 1 765 ? 30.244 10.862 -0.673 1.00 61.88 765 MET A C 1
ATOM 5756 O O . MET A 1 765 ? 29.251 10.613 0.003 1.00 61.88 765 MET A O 1
ATOM 5760 N N . SER A 1 766 ? 31.475 10.478 -0.311 1.00 64.06 766 SER A N 1
ATOM 5761 C CA . SER A 1 766 ? 31.753 9.752 0.943 1.00 64.06 766 SER A CA 1
ATOM 5762 C C . SER A 1 766 ? 31.353 10.577 2.179 1.00 64.06 766 SER A C 1
ATOM 5764 O O . SER A 1 766 ? 30.714 10.057 3.096 1.00 64.06 766 SER A O 1
ATOM 5766 N N . ALA A 1 767 ? 31.621 11.891 2.174 1.00 64.44 767 ALA A N 1
ATOM 5767 C CA . ALA A 1 767 ? 31.234 12.789 3.266 1.00 64.44 767 ALA A CA 1
ATOM 5768 C C . ALA A 1 767 ? 29.708 12.943 3.406 1.00 64.44 767 ALA A C 1
ATOM 5770 O O . ALA A 1 767 ? 29.179 12.834 4.511 1.00 64.44 767 ALA A O 1
ATOM 5771 N N . ALA A 1 768 ? 28.997 13.155 2.292 1.00 63.97 768 ALA A N 1
ATOM 5772 C CA . ALA A 1 768 ? 27.537 13.247 2.298 1.00 63.97 768 ALA A CA 1
ATOM 5773 C C . ALA A 1 768 ? 26.893 11.941 2.788 1.00 63.97 768 ALA A C 1
ATOM 5775 O O . ALA A 1 768 ? 25.984 11.967 3.611 1.00 63.97 768 ALA A O 1
ATOM 5776 N N . MET A 1 769 ? 27.411 10.796 2.336 1.00 64.00 769 MET A N 1
ATOM 5777 C CA . MET A 1 769 ? 26.879 9.492 2.720 1.00 64.00 769 MET A CA 1
ATOM 5778 C C . MET A 1 769 ? 27.139 9.154 4.186 1.00 64.00 769 MET A C 1
ATOM 5780 O O . MET A 1 769 ? 26.250 8.652 4.864 1.00 64.00 769 MET A O 1
ATOM 5784 N N . SER A 1 770 ? 28.327 9.485 4.696 1.00 66.12 770 SER A N 1
ATOM 5785 C CA . SER A 1 770 ? 28.642 9.315 6.118 1.00 66.12 770 SER A CA 1
ATOM 5786 C C . SER A 1 770 ? 27.669 10.114 6.992 1.00 66.12 770 SER A C 1
ATOM 5788 O O . SER A 1 770 ? 27.150 9.578 7.961 1.00 66.12 770 SER A O 1
ATOM 5790 N N . SER A 1 771 ? 27.336 11.349 6.598 1.00 66.62 771 SER A N 1
ATOM 5791 C CA . SER A 1 771 ? 26.353 12.177 7.311 1.00 66.62 771 SER A CA 1
ATOM 5792 C C . SER A 1 771 ? 24.934 11.592 7.275 1.00 66.62 771 SER A C 1
ATOM 5794 O O . SER A 1 771 ? 24.224 11.649 8.280 1.00 66.62 771 SER A O 1
ATOM 5796 N N . VAL A 1 772 ? 24.521 10.994 6.152 1.00 66.62 772 VAL A N 1
ATOM 5797 C CA . VAL A 1 772 ? 23.224 10.305 6.026 1.00 66.62 772 VAL A CA 1
ATOM 5798 C C . VAL A 1 772 ? 23.173 9.049 6.903 1.00 66.62 772 VAL A C 1
ATOM 5800 O O . VAL A 1 772 ? 22.182 8.840 7.604 1.00 66.62 772 VAL A O 1
ATOM 5803 N N . LEU A 1 773 ? 24.241 8.244 6.911 1.00 66.88 773 LEU A N 1
ATOM 5804 C CA . LEU A 1 773 ? 24.356 7.052 7.758 1.00 66.88 773 LEU A CA 1
ATOM 5805 C C . LEU A 1 773 ? 24.351 7.418 9.249 1.00 66.88 773 LEU A C 1
ATOM 5807 O O . LEU A 1 773 ? 23.646 6.781 10.024 1.00 66.88 773 LEU A O 1
ATOM 5811 N N . GLU A 1 774 ? 25.080 8.464 9.649 1.00 65.69 774 GLU A N 1
ATOM 5812 C CA . GLU A 1 774 ? 25.072 8.981 11.025 1.00 65.69 774 GLU A CA 1
ATOM 5813 C C . GLU A 1 774 ? 23.681 9.455 11.440 1.00 65.69 774 GLU A C 1
ATOM 5815 O O . GLU A 1 774 ? 23.169 9.010 12.465 1.00 65.69 774 GLU A O 1
ATOM 5820 N N . SER A 1 775 ? 23.036 10.283 10.615 1.00 65.06 775 SER A N 1
ATOM 5821 C CA . SER A 1 775 ? 21.694 10.809 10.902 1.00 65.06 775 SER A CA 1
ATOM 5822 C C . SER A 1 775 ? 20.664 9.690 11.048 1.00 65.06 775 SER A C 1
ATOM 5824 O O . SER A 1 775 ? 19.779 9.755 11.898 1.00 65.06 775 SER A O 1
ATOM 5826 N N . SER A 1 776 ? 20.791 8.635 10.246 1.00 63.59 776 SER A N 1
ATOM 5827 C CA . SER A 1 776 ? 19.848 7.515 10.253 1.00 63.59 776 SER A CA 1
ATOM 5828 C C . SER A 1 776 ? 20.117 6.538 11.387 1.00 63.59 776 SER A C 1
ATOM 5830 O O . SER A 1 776 ? 19.178 6.041 12.000 1.00 63.59 776 SER A O 1
ATOM 5832 N N . ALA A 1 777 ? 21.386 6.328 11.744 1.00 63.34 777 ALA A N 1
ATOM 5833 C CA . ALA A 1 777 ? 21.758 5.607 12.954 1.00 63.34 777 ALA A CA 1
ATOM 5834 C C . ALA A 1 777 ? 21.275 6.343 14.212 1.00 63.34 777 ALA A C 1
ATOM 5836 O O . ALA A 1 777 ? 20.744 5.712 15.124 1.00 63.34 777 ALA A O 1
ATOM 5837 N N . GLU A 1 778 ? 21.408 7.671 14.262 1.00 62.78 778 GLU A N 1
ATOM 5838 C CA . GLU A 1 778 ? 20.859 8.493 15.342 1.00 62.78 778 GLU A CA 1
ATOM 5839 C C . GLU A 1 778 ? 19.333 8.427 15.385 1.00 62.78 778 GLU A C 1
ATOM 5841 O O . GLU A 1 778 ? 18.768 8.247 16.462 1.00 62.78 778 GLU A O 1
ATOM 5846 N N . PHE A 1 779 ? 18.665 8.516 14.234 1.00 63.41 779 PHE A N 1
ATOM 5847 C CA . PHE A 1 779 ? 17.214 8.389 14.122 1.00 63.41 779 PHE A CA 1
ATOM 5848 C C . PHE A 1 779 ? 16.720 7.026 14.618 1.00 63.41 779 PHE A C 1
ATOM 5850 O O . PHE A 1 779 ? 15.885 6.979 15.522 1.00 63.41 779 PHE A O 1
ATOM 5857 N N . ALA A 1 780 ? 17.284 5.925 14.111 1.00 59.12 780 ALA A N 1
ATOM 5858 C CA . ALA A 1 780 ? 16.952 4.565 14.534 1.00 59.12 780 ALA A CA 1
ATOM 5859 C C . ALA A 1 780 ? 17.226 4.356 16.032 1.00 59.12 780 ALA A C 1
ATOM 5861 O O . ALA A 1 780 ? 16.403 3.791 16.755 1.00 59.12 780 ALA A O 1
ATOM 5862 N N . LEU A 1 781 ? 18.351 4.875 16.537 1.00 59.16 781 LEU A N 1
ATOM 5863 C CA . LEU A 1 781 ? 18.688 4.802 17.954 1.00 59.16 781 LEU A CA 1
ATOM 5864 C C . LEU A 1 781 ? 17.718 5.624 18.815 1.00 59.16 781 LEU A C 1
ATOM 5866 O O . LEU A 1 781 ? 17.333 5.164 19.888 1.00 59.16 781 LEU A O 1
ATOM 5870 N N . ASN A 1 782 ? 17.320 6.820 18.381 1.00 57.62 782 ASN A N 1
ATOM 5871 C CA . ASN A 1 782 ? 16.374 7.670 19.103 1.00 57.62 782 ASN A CA 1
ATOM 5872 C C . ASN A 1 782 ? 14.971 7.059 19.118 1.00 57.62 782 ASN A C 1
ATOM 5874 O O . ASN A 1 782 ? 14.368 7.006 20.185 1.00 57.62 782 ASN A O 1
ATOM 5878 N N . LEU A 1 783 ? 14.508 6.502 17.997 1.00 54.12 783 LEU A N 1
ATOM 5879 C CA . LEU A 1 783 ? 13.273 5.715 17.936 1.00 54.12 783 LEU A CA 1
ATOM 5880 C C . LEU A 1 783 ? 13.314 4.529 18.902 1.00 54.12 783 LEU A C 1
ATOM 5882 O O . LEU A 1 783 ? 12.415 4.386 19.723 1.00 54.12 783 LEU A O 1
ATOM 5886 N N . SER A 1 784 ? 14.407 3.757 18.906 1.00 50.38 784 SER A N 1
ATOM 5887 C CA . SER A 1 784 ? 14.570 2.624 19.832 1.00 50.38 784 SER A CA 1
ATOM 5888 C C . SER A 1 784 ? 14.640 3.027 21.315 1.00 50.38 784 SER A C 1
ATOM 5890 O O . SER A 1 784 ? 14.489 2.179 22.192 1.00 50.38 784 SER A O 1
ATOM 5892 N N . LYS A 1 785 ? 14.940 4.303 21.613 1.00 50.34 785 LYS A N 1
ATOM 5893 C CA . LYS A 1 785 ? 14.985 4.860 22.976 1.00 50.34 785 LYS A CA 1
ATOM 5894 C C . LYS A 1 785 ? 13.649 5.468 23.418 1.00 50.34 785 LYS A C 1
ATOM 5896 O O . LYS A 1 785 ? 13.471 5.620 24.624 1.00 50.34 785 LYS A O 1
ATOM 5901 N N . GLN A 1 786 ? 12.815 5.909 22.471 1.00 42.91 786 GLN A N 1
ATOM 5902 C CA . GLN A 1 786 ? 11.552 6.620 22.712 1.00 42.91 786 GLN A CA 1
ATOM 5903 C C . GLN A 1 786 ? 10.311 5.728 22.627 1.00 42.91 786 GLN A C 1
ATOM 5905 O O . GLN A 1 786 ? 9.316 6.060 23.276 1.00 42.91 786 GLN A O 1
ATOM 5910 N N . ALA A 1 787 ? 10.374 4.627 21.861 1.00 37.75 787 ALA A N 1
ATOM 5911 C CA . ALA A 1 787 ? 9.497 3.469 22.069 1.00 37.75 787 ALA A CA 1
ATOM 5912 C C . ALA A 1 787 ? 9.584 2.997 23.532 1.00 37.75 787 ALA A C 1
ATOM 5914 O O . ALA A 1 787 ? 8.749 2.170 23.963 1.00 37.75 787 ALA A O 1
#

Nearest PDB structures (foldseek):
  4v4d-assembly1_B  TM=6.469E-01  e=1.816E-01  Pelobacter acidigallici
  6fwv-assembly2_B  TM=5.607E-01  e=5.349E-01  Bacillus anthracis
  6fwv-assembly1_A  TM=5.612E-01  e=7.008E-01  Bacillus anthracis
  4hpq-assembly1_E  TM=4.254E-01  e=6.653E+00  Lachancea thermotolerans CBS 6340

Foldseek 3Di:
DEQAEAELAEAEAEQEAPAEERAEDEAEQYHYANYEWEYDYDDPDPDDPDDPDPVQDADDPRDPPDDVVSNVVPPVNVVVVVVVRVPDDCQPPAHPAAGNHAYAYEYEFQYANAEHEHYEGYHGQHANYAYYDALVNLPPVVPPPDPPPDPPQDFEKDQAADQKAKEFEAEVRATAFDKKKWWAQVPPDIDIWHAHRRRITMDTDHGGMTGIDIPDPQKDFRYWADPDPNYIYTYIYGRPDDPPPPPSLVRQAHAHYAYEHEQYEAANYQKENYEHDDDQDDVVVLVVLVVVPPDDPVSVVQNVLCVQFVDRGYEYENYEYYNYEYEHYNQHHDCDVSVVSVLLFAIWYHGATHYENYEAENYEGEHTHNALQDRHENAYYSAYEQAEHAQYEQYQHRHHCVVVVVVVVVVVDPPVVVVPDDDDDDPPDDDDDDDDDDPPCVVVVVVVVVVVVVVCCQQVCVVVVPPPPRNHRAEHFEHHAALEFEYPLLALLAVVVVDDPCVVVVCSLVSLPDRFSYEAESYEFEGAEDAHEDHEYAAEYHHAHYEQHYAEWDDLVRNLSHSGPSSVVLQVDDPDPARLSRANYEAAYLQAALVLVLVLVVVVVVPDPDPDPDPPDRPPPRRSRGHQEYEAYHYEYEYHGYYLHQEHEEHATNAEYEAEHYEYEYHHDPNHQEDYEYYYQEYEHEDYEYHDDDDPPDPDPPDDDDAHYPYEYEHEAEYYYYQYEYQGAAAYEYQDPNYDHYNYDHPPCPPDPNDDRYDYDDPVVVVVVSVSSVVSNVVSVVSSNVD

Sequence (787 aa):
GQDVAIQRCVIRMLDKAGGDVGIYAQGERVLIEDCDIQIIPGGDLPEFPDDDDPETPPVNPADPCADANDFYVNLIYLVFYVDLIWGLFTYDFVPKKPYQTLGGIQIGSGSEDVIVRQNLVSGGAGNGITLGSDIADVGLDDFDPLPDDEEEFPEVRLNHNFDLISGRLMLEDKPIGGMTIFFDDGKGGVFSFPVDAEGFFEGKLPPGEYVVTISDSKYGVVQVEPLGEGKYYVLLKPRANQPEPPDGGEDLLAFIHKVTIAANRIANMGFSGIGAPRFVTSDEALRDLSFATQGSTSRQLLALVYMTTGTVTGFVVDLTIYRNTIARCLLDATLSNVDQFAIERALGGISLALCDGVNIEENVIESCGHGAETPVCGIFISFSIDVTIRENHVLNNGQDQRAEQAIAEIVAAPAATLKAAPAQPSTLRAGLSPQAGLSNRGSYIDNQAAYERYRLSAATGNFAINAPDIDFQRGPRAGILLPICLSTNMFAGAALRKATANLGAQGLTTAAEGRHAARIDGNYVVQPFGKTLFVGAAGTLSITDNQLISDRALPRELDALAGGLSGRLAADFKLVDFDMFASNVMVVDICPGAYVIDVLKVKNGFNTNATSTNPLEATPIPFGFPDGNVLFAGNQIKQGNAGARPTSVTIFSMDDVNFVDNQIDVLNATNIRSTVVVFGVSTRAANNRMKEPLLVELPVGGVAVPPRFSLVEVCFSVGGMFNNQGHYCFRLLSEDGNASEFGNLALIKDFRSCGDIILQWPQQMSAAMSSVLESSAEFALNLSKQA

Mean predicted aligned error: 17.1 Å

Secondary structure (DSSP, 8-state):
-EEEEEES-EEEEE--TT---SEEE-SEEEEEES-EEEEE--S-PPPPS----TTSPPP-TT-TTS-HHHHHT-HHHHHHHHHHHHH---TT---SS---S--SEEE-TT-EEEEEES-EEE--SS-SEEES--GGGG-GGG-----S---PPP--EEEE-SS-EEEEEEETTEE--SSEEEEE-SSS-EEEEE--TTSEEEE---SEEEEEEES-TTEEEEEEEEEETTEEEEEEEEPP-------HHHHHHPPEEEEEEES-EEES-SS-SEEPPP----HHHHHHHHHTTSS-HHHHHHHHHHHHHS---PPEEEEEEES-EEES-SSS----GGGHHHHHS-EEEEEEEEEEEEEEES-EEES-SSSTTS-EEEEEEEEEEEEEEES-EEE-TT--HHHHHHHHHHHHS-TTGGGGS---------S----S--S--HHHHHHHHHHHHHHHHHHTTTTTSSS----PPSS--EEEEEEEEE-THHHHHHHHHH-SS-GGGTSHHHHTSS--SEEEES-EEEEEESEEEEEEEES-EEEES-EEEEEEPPPHHHHHHHTHHHHHHHHH-EETTEETTS-SEEEEE-PPPHHHHHHHHHHHHHTS--------PPP-PPTTPPP--EEEES-EEEE-S-S--S-SEEEEESSEEEEES-EEEES--SS-SEEEEEEEEEEEEES-EEE--------SSSPPPPP-EEEEEEEEEEEEEES-EESSEEEEEESSTT-EEES-EETTGGGS----SEEEPPHHHHHHHHHHHHHHHHHHHHHHHH-

Radius of gyration: 32.33 Å; Cα contacts (8 Å, |Δi|>4): 1908; chains: 1; bounding box: 102×44×114 Å

pLDDT: mean 71.91, std 20.33, range [29.92, 98.75]